Protein AF-0000000086199507 (afdb_homodimer)

pLDDT: mean 81.29, std 17.03, range [18.3, 98.0]

InterPro domains:
  IPR007632 Anoctamin [PTHR12308] (2-510)
  IPR049452 Anoctamin, transmembrane domain [PF04547] (2-482)

Foldseek 3Di:
DLLVVLLVQLAVLQVVCVVVVVPVVPPPDFAWDPLQVVVVVVVVVVVPVVDDCPPPDPPPDHDDPVNQVVLVVCLVVVLVVLLVVLVVVLVVLQVQLLVQLVVQCPDPDPVSNVCSNVVSLVVSLVVLLVVLVVSLVVQLVVLLVSLVSNRDTGPVVSLLSSLVSSLVSSVSSLCVNLVCLLPPAAPQQADFQDGDDDDPGGGGHHDDPVFSLQSSQVSLCCNLVVCLVCCLPCVLPNPLVVVVVVVVVVVPPPDCPDDPPPVPDDPDVVVVLVPAAEDPDCSVVLSNLLSLLLSCQQACVSHVCSVVVSVVSVVSVVVSVVCCCVPHYRPDDDDDDSDPPCSSVSSVVSNLNSQLNNLLSCLPRDCPLLQVCCQPPPDPVSDCPCSVVQQKAKDALVSHDPPPRDDDDVDPDDDGIDIDGHQAHHCPDPDGRHHDPSRVVSVVSSVVSSVVSSVVVVVVSVVVPVVRDSHDPVSVVVVVVVVVVVVVVVVVVVVVVVVVVVVVVVVVVVVVVVVVVVVVVVVVVPPPPDPDDPPDPPPDPPPPPPD/DLLVVLLVQLAVLQVVCVVVVCPVVPPPPFAWDPLQVVVVVVVVVVCVVVDDCPPPDPPPDDDDPVNQVVLVVCLVVVLVVLLVVLVVVLVVLQVQLLVQLVVQCPDPDPVSNVCSNVVSLVVSLVVLLVVLVVVLVVQLVVLLVSLVSNRDTGPVVSLLSSLVSSLVSSVSSLCVNLVCLLPPAAPQQADFQDGDDDDPGTGGHHDDPVFSLQSSQVSLCCNLVVCLVCCLPCVLPNPLVVVVVVVVVVVPPPDCPDDPPPVPDDPDVVVVLVPAAEDPDCSVVLSNLLSLLLSCQQACVSHVCSVVVSVVSVVSNVVSVVCCCVPHYRPDDDDDDSDPPCSSVSSVVSNLNSQLNNLLSCLPRDCPLLQVCCQPPPDPVSDCPCSVVQQKAKDALVSHDPPPRDDDDVPPDDDGIDIDGAQAHHCPDPDGRHHDPSRVVSVVSSVVSSVVSSVVVVVVSVVVPVVRDSHDPVSVVVVVVVVVVVVVVVVVVVVVVVVVVVVVVVVVVVVVVVVVVVVVVVVVVPPPPDPDDPDDPPPDPPDDDDD

Radius of gyration: 44.2 Å; Cα contacts (8 Å, |Δi|>4): 815; chains: 2; bounding box: 121×153×107 Å

Secondary structure (DSSP, 8-state):
-HHHHHHHHHHHHHHHHHHTT-TT-----PPPPHHHHHHHHHHHHHHHHHS----------PPPHHHHHHHHHHHHHHHHHHHHHHHHHHHHHHHHHHHHHHHHHT---HHHHHTHHHHHHHHHHHHHHHHHHHHHHHHHHHHHHHHHHH--SSHHHHHHHHHHHHHHHHHHHHHHHHHHHHHTTTTS-EETTEE-EETTTEEPP---TT-HHHHHHHHHHHHHHHHHHHIIIIIIIIHHHHHHHHHHHHHTS------SGGGGS---HHHHHHTSBP---SHHHHHHHHHHHHHHHHTTTT-TTHHHHHHHHHHHHHHHHHHIIIIIBPPPPP---SS-THHHHHHHHHHHHHHHHHHHIIIIISSHHHHHHIIIII-SSSS-TTHHHHTEEEEEGGGSPTT-S-S--SSSS---EEEEES-B--TTSSSTTSBPHHHHHHHHHHHHHHHHHHHHHHHHHHHHHHHS-SS-HHHHHHHHHHHHHHHHHHHHHHHHHHHHHHHHHHHHHHHHHHHHHHHHHHHHHHTTT------------------/-HHHHHHHHHHHHHHHHHHTT-TT-----PPBPHHHHHHHHHHHHHHHHHS----------PPPHHHHHHHHHHHHHHHHHHHHHHHHHHHHHHHHHHHHHHHHHT---HHHHHTHHHHHHHHHHHHHHHHHHHHHHHHHHHHHHHHHHH--SBHHHHHHHHHHHHHHHHHHHHHHHHHHHHHTTTTS-EETTEE-EETTTEEPP---TT-HHHHHHHHHHHHHHHHHHHIIIIIIIIHHHHHHHHHHHHHTS------SGGGGS---HHHHHHTSBPP--SHHHHHHHHHHHHHHHHTTTT-TTHHHHHHHHHHHHHHHHHHIIIIIBPPPPP---SS-THHHHHHHHHHHHHHHHHHHIIIIISSHHHHHHIIIII-SSSS-TTHHHHTEEEEEGGGSPTT-S-S--SSSS---EEEEES-B--TTSSSTTSBPHHHHHHHHHHHHHHHHHHHHHHHHHHHHHHHS-SS-HHHHHHHHHHHHHHHHHHHHHHHHHHHHHHHHHHHHHHHHHHHHHHHHHHHHHHTTS------------------

Nearest PDB structures (foldseek):
  6qpb-assembly1_B  TM=9.028E-01  e=5.403E-28  Mus musculus
  8b8g-assembly1_B  TM=8.913E-01  e=6.780E-28  Mus musculus
  8tag-assembly1_B  TM=8.885E-01  e=1.503E-25  Mus musculus
  8sur-assembly1_B  TM=8.819E-01  e=1.390E-24  Mus musculus
  8bc0-assembly1_B  TM=8.626E-01  e=1.729E-21  Mus musculus

Organism: Python bivittatus (NCBI:txid176946)

Solvent-accessible surface area (backbone atoms only — not comparable to full-atom values): 61195 Å² total; per-residue (Å²): 107,59,59,58,50,53,52,52,45,46,30,50,46,48,51,49,27,55,73,67,65,37,78,73,63,62,86,61,85,73,64,65,33,69,70,33,51,52,52,48,48,50,49,48,51,54,45,51,72,65,45,79,81,78,82,76,78,73,66,80,77,66,87,51,69,77,73,40,44,65,35,50,52,52,41,53,51,49,52,52,48,51,53,51,48,48,54,51,49,48,52,49,49,51,50,49,41,47,53,51,45,57,56,44,62,68,48,86,52,66,70,52,50,74,42,36,67,62,51,38,52,51,52,45,46,49,51,50,41,54,49,39,56,53,48,46,56,49,44,48,54,49,26,49,55,47,44,58,58,52,50,46,51,33,63,66,54,39,52,48,54,29,51,52,48,32,45,55,54,44,48,49,50,66,41,47,63,55,50,38,44,54,69,47,58,43,71,67,28,67,46,94,60,55,59,36,61,44,91,91,69,39,63,49,62,68,56,58,94,81,34,42,38,53,54,41,27,51,47,50,49,48,42,54,50,47,48,51,52,45,44,58,46,41,58,64,47,41,46,54,51,49,52,52,51,49,47,50,55,56,63,66,44,81,64,84,70,72,80,79,73,77,70,74,62,74,77,51,68,66,61,58,43,63,72,33,46,74,67,86,69,62,62,69,61,50,47,53,52,52,53,50,49,42,59,39,50,37,46,26,81,54,34,75,61,40,58,58,54,50,50,54,50,49,59,52,46,54,55,52,50,50,50,38,56,70,72,46,30,29,82,68,83,86,70,92,70,77,67,78,61,63,58,54,56,51,52,52,50,50,45,60,51,16,46,57,45,34,31,45,41,49,33,67,37,36,66,58,43,58,50,49,48,38,26,72,72,68,34,90,81,54,47,72,80,60,48,70,65,67,43,38,20,53,40,52,58,83,59,37,48,90,88,68,57,81,83,76,66,85,58,89,62,87,70,63,64,45,74,45,84,42,51,36,28,37,67,88,46,98,57,54,67,37,76,28,54,63,38,28,47,46,48,28,51,24,41,49,45,32,54,51,48,39,52,50,52,54,50,50,46,52,49,49,56,67,71,48,62,58,65,48,65,69,58,52,51,49,53,50,49,52,50,50,48,49,51,50,48,50,52,49,51,53,48,52,49,51,49,50,52,50,51,49,54,51,50,50,52,52,49,54,53,51,51,56,50,52,56,52,56,56,57,63,67,63,63,70,69,76,68,71,84,79,76,74,82,77,81,81,75,83,76,77,66,86,119,108,59,59,58,50,52,53,50,46,46,29,50,46,48,51,49,26,56,73,68,66,38,77,71,63,62,86,61,84,72,64,67,32,68,69,34,51,52,52,48,48,51,49,49,52,53,44,50,72,65,44,78,78,82,81,76,80,74,65,81,78,65,88,51,69,78,74,40,45,64,34,51,52,52,40,52,53,51,52,52,48,52,52,50,49,48,54,50,47,48,51,49,48,51,50,49,40,47,53,50,45,57,56,45,62,68,46,85,52,66,71,52,51,74,42,35,67,59,51,38,51,52,53,46,47,48,49,50,41,55,49,39,57,54,48,46,56,48,43,48,53,48,28,49,54,47,44,58,58,53,50,45,51,32,63,67,55,39,51,49,52,27,50,52,48,30,44,55,53,44,49,50,50,66,42,48,63,55,50,39,45,56,69,48,59,44,71,66,29,66,47,94,60,56,61,35,62,44,91,91,70,38,62,49,61,66,53,57,95,82,34,42,39,53,54,42,27,50,47,49,51,48,42,54,51,49,48,52,53,46,45,58,46,41,59,64,47,41,44,55,51,49,50,50,51,48,47,51,53,55,63,65,44,80,64,84,69,71,81,80,71,77,70,76,63,74,77,51,68,66,62,58,43,61,71,34,46,75,67,86,69,62,62,69,61,51,47,52,52,52,54,50,51,42,58,40,48,37,46,27,82,54,35,73,60,39,56,59,55,50,50,56,49,49,57,51,45,55,54,50,49,52,48,39,56,70,72,46,31,29,82,70,83,88,71,92,69,77,67,76,61,63,58,55,56,51,53,52,49,50,45,60,51,15,46,57,45,33,31,46,41,49,33,68,37,37,66,58,42,57,52,49,48,38,28,72,71,66,32,91,82,54,48,72,82,59,47,71,65,67,42,38,20,53,39,53,58,83,60,38,48,89,89,68,58,81,84,78,66,84,57,88,60,87,71,61,64,46,76,45,83,43,50,34,27,36,68,88,46,97,56,53,68,37,75,28,53,62,39,29,46,46,50,29,53,25,40,47,46,32,52,53,49,40,52,49,51,51,51,50,46,52,49,50,56,66,72,48,64,57,65,49,67,69,58,54,50,48,52,52,49,51,50,50,50,50,52,49,48,50,53,49,52,53,48,51,50,52,48,51,52,50,52,50,53,51,51,49,52,50,51,53,51,52,51,55,51,52,57,53,57,60,57,65,71,63,66,73,71,79,70,72,86,76,74,74,83,79,78,80,76,77,74,81,82,72,132

Structure (mmCIF, N/CA/C/O backbone):
data_AF-0000000086199507-model_v1
#
loop_
_entity.id
_entity.type
_entity.pdbx_description
1 polymer Anoctamin
#
loop_
_atom_site.group_PDB
_atom_site.id
_atom_site.type_symbol
_atom_site.label_atom_id
_atom_site.label_alt_id
_atom_site.label_comp_id
_atom_site.label_asym_id
_atom_site.label_entity_id
_atom_site.label_seq_id
_atom_site.pdbx_PDB_ins_code
_atom_site.Cartn_x
_atom_site.Cartn_y
_atom_site.Cartn_z
_atom_site.occupancy
_atom_site.B_iso_or_equiv
_atom_site.auth_seq_id
_atom_site.auth_comp_id
_atom_site.auth_asym_id
_atom_site.auth_atom_id
_atom_site.pdbx_PDB_model_num
ATOM 1 N N . MET A 1 1 ? 6.254 -3.246 12.641 1 85.94 1 MET A N 1
ATOM 2 C CA . MET A 1 1 ? 7.246 -2.643 13.531 1 85.94 1 MET A CA 1
ATOM 3 C C . MET A 1 1 ? 7.648 -1.259 13.031 1 85.94 1 MET A C 1
ATOM 5 O O . MET A 1 1 ? 7.652 -0.295 13.797 1 85.94 1 MET A O 1
ATOM 9 N N . ALA A 1 2 ? 7.98 -1.134 11.711 1 88.25 2 ALA A N 1
ATOM 10 C CA . ALA A 1 2 ? 8.352 0.156 11.133 1 88.25 2 ALA A CA 1
ATOM 11 C C . ALA A 1 2 ? 7.219 1.166 11.258 1 88.25 2 ALA A C 1
ATOM 13 O O . ALA A 1 2 ? 7.445 2.324 11.617 1 88.25 2 ALA A O 1
ATOM 14 N N . THR A 1 3 ? 6.02 0.718 11.047 1 88.75 3 THR A N 1
ATOM 15 C CA . THR A 1 3 ? 4.867 1.605 11.141 1 88.75 3 THR A CA 1
ATOM 16 C C . THR A 1 3 ? 4.656 2.07 12.578 1 88.75 3 THR A C 1
ATOM 18 O O . THR A 1 3 ? 4.336 3.236 12.82 1 88.75 3 THR A O 1
ATOM 21 N N . MET A 1 4 ? 4.859 1.171 13.531 1 88.94 4 MET A N 1
ATOM 22 C CA . MET A 1 4 ? 4.719 1.537 14.938 1 88.94 4 MET A CA 1
ATOM 23 C C . MET A 1 4 ? 5.758 2.582 15.336 1 88.94 4 MET A C 1
ATOM 25 O O . MET A 1 4 ? 5.449 3.523 16.062 1 88.94 4 MET A O 1
ATOM 29 N N . PHE A 1 5 ? 6.867 2.447 14.852 1 91 5 PHE A N 1
ATOM 30 C CA . PHE A 1 5 ? 7.926 3.412 15.117 1 91 5 PHE A CA 1
ATOM 31 C C . PHE A 1 5 ? 7.578 4.777 14.539 1 91 5 PHE A C 1
ATOM 33 O O . PHE A 1 5 ? 7.711 5.801 15.211 1 91 5 PHE A O 1
ATOM 40 N N . LEU A 1 6 ? 7.152 4.781 13.281 1 91.69 6 LEU A N 1
ATOM 41 C CA . LEU A 1 6 ? 6.844 6.039 12.609 1 91.69 6 LEU A CA 1
ATOM 42 C C . LEU A 1 6 ? 5.684 6.754 13.297 1 91.69 6 LEU A C 1
ATOM 44 O O . LEU A 1 6 ? 5.719 7.973 13.477 1 91.69 6 LEU A O 1
ATOM 48 N N . GLU A 1 7 ? 4.699 6.016 13.719 1 91 7 GLU A N 1
ATOM 49 C CA . GLU A 1 7 ? 3.555 6.625 14.391 1 91 7 GLU A CA 1
ATOM 50 C C . GLU A 1 7 ? 3.941 7.164 15.766 1 91 7 GLU A C 1
ATOM 52 O O . GLU A 1 7 ? 3.48 8.234 16.172 1 91 7 GLU A O 1
ATOM 57 N N . ASN A 1 8 ? 4.816 6.477 16.453 1 90.56 8 ASN A N 1
ATOM 58 C CA . ASN A 1 8 ? 5.277 6.957 17.75 1 90.56 8 ASN A CA 1
ATOM 59 C C . ASN A 1 8 ? 6.176 8.18 17.594 1 90.56 8 ASN A C 1
ATOM 61 O O . ASN A 1 8 ? 6.176 9.062 18.469 1 90.56 8 ASN A O 1
ATOM 65 N N . TRP A 1 9 ? 6.871 8.188 16.531 1 90.94 9 TRP A N 1
ATOM 66 C CA . TRP A 1 9 ? 7.715 9.352 16.266 1 90.94 9 TRP A CA 1
ATOM 67 C C . TRP A 1 9 ? 6.867 10.586 15.992 1 90.94 9 TRP A C 1
ATOM 69 O O . TRP A 1 9 ? 7.176 11.68 16.469 1 90.94 9 TRP A O 1
ATOM 79 N N . LYS A 1 10 ? 5.859 10.445 15.242 1 90 10 LYS A N 1
ATOM 80 C CA . LYS A 1 10 ? 4.961 11.562 14.977 1 90 10 LYS A CA 1
ATOM 81 C C . LYS A 1 10 ? 4.379 12.117 16.281 1 90 10 LYS A C 1
ATOM 83 O O . LYS A 1 10 ? 4.305 13.336 16.469 1 90 10 LYS A O 1
ATOM 88 N N . ARG A 1 11 ? 4.023 11.258 17.172 1 89.81 11 ARG A N 1
ATOM 89 C CA . ARG A 1 11 ? 3.461 11.656 18.469 1 89.81 11 ARG A CA 1
ATOM 90 C C . ARG A 1 11 ? 4.496 12.391 19.312 1 89.81 11 ARG A C 1
ATOM 92 O O . ARG A 1 11 ? 4.191 13.414 19.922 1 89.81 11 ARG A O 1
ATOM 99 N N . LEU A 1 12 ? 5.652 11.82 19.281 1 91.06 12 LEU A N 1
ATOM 100 C CA . LEU A 1 12 ? 6.723 12.453 20.047 1 91.06 12 LEU A CA 1
ATOM 101 C C . LEU A 1 12 ? 7.078 13.812 19.453 1 91.06 12 LEU A C 1
ATOM 103 O O . LEU A 1 12 ? 7.332 14.766 20.203 1 91.06 12 LEU A O 1
ATOM 107 N N . GLN A 1 13 ? 7.102 13.844 18.156 1 90.19 13 GLN A N 1
ATOM 108 C CA . GLN A 1 13 ? 7.395 15.109 17.484 1 90.19 13 GLN A CA 1
ATOM 109 C C . GLN A 1 13 ? 6.363 16.172 17.844 1 90.19 13 GLN A C 1
ATOM 111 O O . GLN A 1 13 ? 6.719 17.328 18.078 1 90.19 13 GLN A O 1
ATOM 116 N N . MET A 1 14 ? 5.113 15.789 17.938 1 87.69 14 MET A N 1
ATOM 117 C CA . MET A 1 14 ? 4.059 16.734 18.297 1 87.69 14 MET A CA 1
ATOM 118 C C . MET A 1 14 ? 4.188 17.188 19.75 1 87.69 14 MET A C 1
ATOM 120 O O . MET A 1 14 ? 3.953 18.359 20.062 1 87.69 14 MET A O 1
ATOM 124 N N . ARG A 1 15 ? 4.566 16.344 20.594 1 88.94 15 ARG A N 1
ATOM 125 C CA . ARG A 1 15 ? 4.777 16.688 21.984 1 88.94 15 ARG A CA 1
ATOM 126 C C . ARG A 1 15 ? 5.938 17.656 22.156 1 88.94 15 ARG A C 1
ATOM 128 O O . ARG A 1 15 ? 5.832 18.641 22.891 1 88.94 15 ARG A O 1
ATOM 135 N N . LEU A 1 16 ? 6.945 17.375 21.375 1 88.44 16 LEU A N 1
ATOM 136 C CA . LEU A 1 16 ? 8.109 18.25 21.453 1 88.44 16 LEU A CA 1
ATOM 137 C C . LEU A 1 16 ? 7.812 19.609 20.828 1 88.44 16 LEU A C 1
ATOM 139 O O . LEU A 1 16 ? 8.281 20.641 21.328 1 88.44 16 LEU A O 1
ATOM 143 N N . CYS A 1 17 ? 7.074 19.562 19.781 1 85.94 17 CYS A N 1
ATOM 144 C CA . CYS A 1 17 ? 6.68 20.797 19.141 1 85.94 17 CYS A CA 1
ATOM 145 C C . CYS A 1 17 ? 5.844 21.656 20.078 1 85.94 17 CYS A C 1
ATOM 147 O O . CYS A 1 17 ? 6.02 22.875 20.141 1 85.94 17 CYS A O 1
ATOM 149 N N . TYR A 1 18 ? 5 21.047 20.812 1 85.25 18 TYR A N 1
ATOM 150 C CA . TYR A 1 18 ? 4.172 21.75 21.781 1 85.25 18 TYR A CA 1
ATOM 151 C C . TYR A 1 18 ? 5.004 22.25 22.953 1 85.25 18 TYR A C 1
ATOM 153 O O . TYR A 1 18 ? 4.824 23.375 23.422 1 85.25 18 TYR A O 1
ATOM 161 N N . PHE A 1 19 ? 5.938 21.453 23.406 1 85.75 19 PHE A N 1
ATOM 162 C CA . PHE A 1 19 ? 6.762 21.781 24.562 1 85.75 19 PHE A CA 1
ATOM 163 C C . PHE A 1 19 ? 7.668 22.969 24.266 1 85.75 19 PHE A C 1
ATOM 165 O O . PHE A 1 19 ? 7.887 23.828 25.125 1 85.75 19 PHE A O 1
ATOM 172 N N . TRP A 1 20 ? 8.133 23.031 23.031 1 84.5 20 TRP A N 1
ATOM 173 C CA . TRP A 1 20 ? 9.055 24.094 22.656 1 84.5 20 TRP A CA 1
ATOM 174 C C . TRP A 1 20 ? 8.312 25.266 22.016 1 84.5 20 TRP A C 1
ATOM 176 O O . TRP A 1 20 ? 8.938 26.172 21.469 1 84.5 20 TRP A O 1
ATOM 186 N N . ASP A 1 21 ? 6.98 25.203 21.984 1 79.94 21 ASP A N 1
ATOM 187 C CA . ASP A 1 21 ? 6.113 26.266 21.5 1 79.94 21 ASP A CA 1
ATOM 188 C C . ASP A 1 21 ? 6.41 26.578 20.031 1 79.94 21 ASP A C 1
ATOM 190 O O . ASP A 1 21 ? 6.598 27.75 19.656 1 79.94 21 ASP A O 1
ATOM 194 N N . LEU A 1 22 ? 6.57 25.5 19.297 1 76.94 22 LEU A N 1
ATOM 195 C CA . LEU A 1 22 ? 6.875 25.656 17.875 1 76.94 22 LEU A CA 1
ATOM 196 C C . LEU A 1 22 ? 5.633 25.406 17.016 1 76.94 22 LEU A C 1
ATOM 198 O O . LEU A 1 22 ? 5.73 25.297 15.797 1 76.94 22 LEU A O 1
ATOM 202 N N . THR A 1 23 ? 4.492 25.266 17.625 1 68.94 23 THR A N 1
ATOM 203 C CA . THR A 1 23 ? 3.262 24.969 16.906 1 68.94 23 THR A CA 1
ATOM 204 C C . THR A 1 23 ? 2.928 26.094 15.922 1 68.94 23 THR A C 1
ATOM 206 O O . THR A 1 23 ? 2.361 25.844 14.852 1 68.94 23 THR A O 1
ATOM 209 N N . GLY A 1 24 ? 3.34 27.234 16.281 1 62.78 24 GLY A N 1
ATOM 210 C CA . GLY A 1 24 ? 3.031 28.359 15.422 1 62.78 24 GLY A CA 1
ATOM 211 C C . GLY A 1 24 ? 4.223 28.844 14.609 1 62.78 24 GLY A C 1
ATOM 212 O O . GLY A 1 24 ? 4.219 29.953 14.078 1 62.78 24 GLY A O 1
ATOM 213 N N . LEU A 1 25 ? 5.285 28.047 14.758 1 60 25 LEU A N 1
ATOM 214 C CA . LEU A 1 25 ? 6.496 28.484 14.07 1 60 25 LEU A CA 1
ATOM 215 C C . LEU A 1 25 ? 6.254 28.578 12.562 1 60 25 LEU A C 1
ATOM 217 O O . LEU A 1 25 ? 5.867 27.594 11.93 1 60 25 LEU A O 1
ATOM 221 N N . GLU A 1 26 ? 5.848 29.797 12.086 1 57.06 26 GLU A N 1
ATOM 222 C CA . GLU A 1 26 ? 5.574 30.156 10.703 1 57.06 26 GLU A CA 1
ATOM 223 C C . GLU A 1 26 ? 6.809 29.969 9.828 1 57.06 26 GLU A C 1
ATOM 225 O O . GLU A 1 26 ? 7.938 30.109 10.297 1 57.06 26 GLU A O 1
ATOM 230 N N . GLU A 1 27 ? 6.707 29.141 8.828 1 57.62 27 GLU A N 1
ATOM 231 C CA . GLU A 1 27 ? 7.793 29.078 7.852 1 57.62 27 GLU A CA 1
ATOM 232 C C . GLU A 1 27 ? 8.289 30.469 7.477 1 57.62 27 GLU A C 1
ATOM 234 O O . GLU A 1 27 ? 7.602 31.203 6.762 1 57.62 27 GLU A O 1
ATOM 239 N N . GLU A 1 28 ? 8.859 31.203 8.516 1 57.94 28 GLU A N 1
ATOM 240 C CA . GLU A 1 28 ? 9.461 32.469 8.164 1 57.94 28 GLU A CA 1
ATOM 241 C C . GLU A 1 28 ? 10.242 32.375 6.855 1 57.94 28 GLU A C 1
ATOM 243 O O . GLU A 1 28 ? 10.734 31.312 6.496 1 57.94 28 GLU A O 1
ATOM 248 N N . GLU A 1 29 ? 9.984 33.406 6.02 1 61.44 29 GLU A N 1
ATOM 249 C CA . GLU A 1 29 ? 10.68 33.469 4.738 1 61.44 29 GLU A CA 1
ATOM 250 C C . GLU A 1 29 ? 12.172 33.188 4.91 1 61.44 29 GLU A C 1
ATOM 252 O O . GLU A 1 29 ? 12.859 33.906 5.648 1 61.44 29 GLU A O 1
ATOM 257 N N . GLU A 1 30 ? 12.672 32 4.672 1 72.81 30 GLU A N 1
ATOM 258 C CA . GLU A 1 30 ? 14.086 31.641 4.68 1 72.81 30 GLU A CA 1
ATOM 259 C C . GLU A 1 30 ? 14.898 32.594 3.791 1 72.81 30 GLU A C 1
ATOM 261 O O . GLU A 1 30 ? 14.445 32.969 2.713 1 72.81 30 GLU A O 1
ATOM 266 N N . HIS A 1 31 ? 15.922 33.094 4.363 1 78 31 HIS A N 1
ATOM 267 C CA . HIS A 1 31 ? 16.828 33.906 3.578 1 78 31 HIS A CA 1
ATOM 268 C C . HIS A 1 31 ? 17.578 33.094 2.547 1 78 31 HIS A C 1
ATOM 270 O O . HIS A 1 31 ? 17.953 31.938 2.812 1 78 31 HIS A O 1
ATOM 276 N N . PRO A 1 32 ? 17.656 33.688 1.342 1 85.5 32 PRO A N 1
ATOM 277 C CA . PRO A 1 32 ? 18.406 32.969 0.314 1 85.5 32 PRO A CA 1
ATOM 278 C C . PRO A 1 32 ? 19.875 32.75 0.7 1 85.5 32 PRO A C 1
ATOM 280 O O . PRO A 1 32 ? 20.453 33.594 1.408 1 85.5 32 PRO A O 1
ATOM 283 N N . ARG A 1 33 ? 20.469 31.797 0.304 1 88.69 33 ARG A N 1
ATOM 284 C CA . ARG A 1 33 ? 21.859 31.453 0.57 1 88.69 33 ARG A CA 1
ATOM 285 C C . ARG A 1 33 ? 22.797 32.438 -0.122 1 88.69 33 ARG A C 1
ATOM 287 O O . ARG A 1 33 ? 22.484 32.938 -1.194 1 88.69 33 ARG A O 1
ATOM 294 N N . PRO A 1 34 ? 23.906 32.656 0.503 1 87.88 34 PRO A N 1
ATOM 295 C CA . PRO A 1 34 ? 24.875 33.594 -0.101 1 87.88 34 PRO A CA 1
ATOM 296 C C . PRO A 1 34 ? 25.375 33.094 -1.462 1 87.88 34 PRO A C 1
ATOM 298 O O . PRO A 1 34 ? 25.594 33.906 -2.363 1 87.88 34 PRO A O 1
ATOM 301 N N . GLU A 1 35 ? 25.484 31.891 -1.626 1 86.69 35 GLU A N 1
ATOM 302 C CA . GLU A 1 35 ? 25.953 31.344 -2.896 1 86.69 35 GLU A CA 1
ATOM 303 C C . GLU A 1 35 ? 24.953 31.625 -4.016 1 86.69 35 GLU A C 1
ATOM 305 O O . GLU A 1 35 ? 25.344 31.875 -5.156 1 86.69 35 GLU A O 1
ATOM 310 N N . TYR A 1 36 ? 23.734 31.531 -3.66 1 87.06 36 TYR A N 1
ATOM 311 C CA . TYR A 1 36 ? 22.688 31.812 -4.625 1 87.06 36 TYR A CA 1
ATOM 312 C C . TYR A 1 36 ? 22.703 33.281 -5.043 1 87.06 36 TYR A C 1
ATOM 314 O O . TYR A 1 36 ? 22.547 33.594 -6.227 1 87.06 36 TYR A O 1
ATOM 322 N N . GLU A 1 37 ? 22.953 34.125 -4.109 1 86.12 37 GLU A N 1
ATOM 323 C CA . GLU A 1 37 ? 22.984 35.562 -4.375 1 86.12 37 GLU A CA 1
ATOM 324 C C . GLU A 1 37 ? 24.188 35.938 -5.246 1 86.12 37 GLU A C 1
ATOM 326 O O . GLU A 1 37 ? 24.078 36.812 -6.113 1 86.12 37 GLU A O 1
ATOM 331 N N . THR A 1 38 ? 25.234 35.344 -4.969 1 86.62 38 THR A N 1
ATOM 332 C CA . THR A 1 38 ? 26.438 35.594 -5.754 1 86.62 38 THR A CA 1
ATOM 333 C C . THR A 1 38 ? 26.234 35.188 -7.207 1 86.62 38 THR A C 1
ATOM 335 O O . THR A 1 38 ? 26.656 35.906 -8.125 1 86.62 38 THR A O 1
ATOM 338 N N . LYS A 1 39 ? 25.625 34.062 -7.398 1 85.75 39 LYS A N 1
ATOM 339 C CA . LYS A 1 39 ? 25.375 33.594 -8.766 1 85.75 39 LYS A CA 1
ATOM 340 C C . LYS A 1 39 ? 24.391 34.531 -9.477 1 85.75 39 LYS A C 1
ATOM 342 O O . LYS A 1 39 ? 24.5 34.719 -10.688 1 85.75 39 LYS A O 1
ATOM 347 N N . LEU A 1 40 ? 23.5 34.938 -8.703 1 84.44 40 LEU A N 1
ATOM 348 C CA . LEU A 1 40 ? 22.531 35.875 -9.258 1 84.44 40 LEU A CA 1
ATOM 349 C C . LEU A 1 40 ? 23.219 37.188 -9.68 1 84.44 40 LEU A C 1
ATOM 351 O O . LEU A 1 40 ? 22.875 37.75 -10.727 1 84.44 40 LEU A O 1
ATOM 355 N N . LEU A 1 41 ? 24.109 37.625 -8.898 1 83.44 41 LEU A N 1
ATOM 356 C CA . LEU A 1 41 ? 24.859 38.844 -9.203 1 83.44 41 LEU A CA 1
ATOM 357 C C . LEU A 1 41 ? 25.734 38.656 -10.438 1 83.44 41 LEU A C 1
ATOM 359 O O . LEU A 1 41 ? 25.859 39.562 -11.266 1 83.44 41 LEU A O 1
ATOM 363 N N . GLN A 1 42 ? 26.312 37.594 -10.508 1 83.44 42 GLN A N 1
ATOM 364 C CA . GLN A 1 42 ? 27.141 37.281 -11.664 1 83.44 42 GLN A CA 1
ATOM 365 C C . GLN A 1 42 ? 26.297 37.25 -12.945 1 83.44 42 GLN A C 1
ATOM 367 O O . GLN A 1 42 ? 26.75 37.688 -14 1 83.44 42 GLN A O 1
ATOM 372 N N . LYS A 1 43 ? 25.188 36.625 -12.859 1 81.19 43 LYS A N 1
ATOM 373 C CA . LYS A 1 43 ? 24.281 36.594 -14.016 1 81.19 43 LYS A CA 1
ATOM 374 C C . LYS A 1 43 ? 23.859 38 -14.438 1 81.19 43 LYS A C 1
ATOM 376 O O . LYS A 1 43 ? 23.812 38.312 -15.625 1 81.19 43 LYS A O 1
ATOM 381 N N . LYS A 1 44 ? 23.578 38.719 -13.445 1 77.5 44 LYS A N 1
ATOM 382 C CA . LYS A 1 44 ? 23.188 40.094 -13.711 1 77.5 44 LYS A CA 1
ATOM 383 C C . LYS A 1 44 ? 24.312 40.875 -14.383 1 77.5 44 LYS A C 1
ATOM 385 O O . LYS A 1 44 ? 24.078 41.656 -15.305 1 77.5 44 LYS A O 1
ATOM 390 N N . SER A 1 45 ? 25.422 40.656 -13.898 1 79.19 45 SER A N 1
ATOM 391 C CA . SER A 1 45 ? 26.578 41.375 -14.453 1 79.19 45 SER A CA 1
ATOM 392 C C . SER A 1 45 ? 26.859 40.938 -15.891 1 79.19 45 SER A C 1
ATOM 394 O O . SER A 1 45 ? 27.234 41.75 -16.719 1 79.19 45 SER A O 1
ATOM 396 N N . ARG A 1 46 ? 26.672 39.75 -16.234 1 75.88 46 ARG A N 1
ATOM 397 C CA . ARG A 1 46 ? 26.891 39.219 -17.594 1 75.88 46 ARG A CA 1
ATOM 398 C C . ARG A 1 46 ? 25.844 39.781 -18.562 1 75.88 46 ARG A C 1
ATOM 400 O O . ARG A 1 46 ? 26.156 40.094 -19.703 1 75.88 46 ARG A O 1
ATOM 407 N N . THR A 1 47 ? 24.594 39.688 -17.922 1 67.75 47 THR A N 1
ATOM 408 C CA . THR A 1 47 ? 23.516 40.188 -18.766 1 67.75 47 THR A CA 1
ATOM 409 C C . THR A 1 47 ? 23.656 41.688 -18.984 1 67.75 47 THR A C 1
ATOM 411 O O . THR A 1 47 ? 23.312 42.188 -20.062 1 67.75 47 THR A O 1
ATOM 414 N N . GLU A 1 48 ? 24.031 42.344 -17.875 1 63.84 48 GLU A N 1
ATOM 415 C CA . GLU A 1 48 ? 24.266 43.781 -18.016 1 63.84 48 GLU A CA 1
ATOM 416 C C . GLU A 1 48 ? 25.328 44.062 -19.062 1 63.84 48 GLU A C 1
ATOM 418 O O . GLU A 1 48 ? 25.234 45.031 -19.812 1 63.84 48 GLU A O 1
ATOM 423 N N . ASN A 1 49 ? 26.422 43.312 -18.953 1 59.66 49 ASN A N 1
ATOM 424 C CA . ASN A 1 49 ? 27.453 43.562 -19.953 1 59.66 49 ASN A CA 1
ATOM 425 C C . ASN A 1 49 ? 26.938 43.312 -21.359 1 59.66 49 ASN A C 1
ATOM 427 O O . ASN A 1 49 ? 27.453 43.875 -22.328 1 59.66 49 ASN A O 1
ATOM 431 N N . THR A 1 50 ? 26.094 42.375 -21.453 1 51.47 50 THR A N 1
ATOM 432 C CA . THR A 1 50 ? 25.562 42.188 -22.797 1 51.47 50 THR A CA 1
ATOM 433 C C . THR A 1 50 ? 24.359 43.094 -23.031 1 51.47 50 THR A C 1
ATOM 435 O O . THR A 1 50 ? 24.031 43.406 -24.172 1 51.47 50 THR A O 1
ATOM 438 N N . LYS A 1 51 ? 23.359 43.062 -22.281 1 48.12 51 LYS A N 1
ATOM 439 C CA . LYS A 1 51 ? 22.156 43.875 -22.516 1 48.12 51 LYS A CA 1
ATOM 440 C C . LYS A 1 51 ? 22.422 45.344 -22.156 1 48.12 51 LYS A C 1
ATOM 442 O O . LYS A 1 51 ? 23.188 45.625 -21.234 1 48.12 51 LYS A O 1
ATOM 447 N N . ILE A 1 52 ? 22.25 46.312 -23.156 1 40.41 52 ILE A N 1
ATOM 448 C CA . ILE A 1 52 ? 21.766 47.688 -23.031 1 40.41 52 ILE A CA 1
ATOM 449 C C . ILE A 1 52 ? 20.781 47.781 -21.859 1 40.41 52 ILE A C 1
ATOM 451 O O . ILE A 1 52 ? 20.016 46.844 -21.594 1 40.41 52 ILE A O 1
ATOM 455 N N . VAL A 1 53 ? 20.672 49.062 -21.062 1 39 53 VAL A N 1
ATOM 456 C CA . VAL A 1 53 ? 20.094 49.656 -19.859 1 39 53 VAL A CA 1
ATOM 457 C C . VAL A 1 53 ? 18.594 49.375 -19.812 1 39 53 VAL A C 1
ATOM 459 O O . VAL A 1 53 ? 17.781 50.281 -20.078 1 39 53 VAL A O 1
ATOM 462 N N . SER A 1 54 ? 17.906 48.594 -20.625 1 37.38 54 SER A N 1
ATOM 463 C CA . SER A 1 54 ? 16.5 48.969 -20.469 1 37.38 54 SER A CA 1
ATOM 464 C C . SER A 1 54 ? 16.062 48.875 -19.016 1 37.38 54 SER A C 1
ATOM 466 O O . SER A 1 54 ? 16.406 47.906 -18.328 1 37.38 54 SER A O 1
ATOM 468 N N . GLN A 1 55 ? 15.766 49.938 -18.234 1 38.84 55 GLN A N 1
ATOM 469 C CA . GLN A 1 55 ? 15.305 50.406 -16.922 1 38.84 55 GLN A CA 1
ATOM 470 C C . GLN A 1 55 ? 14.375 49.375 -16.281 1 38.84 55 GLN A C 1
ATOM 472 O O . GLN A 1 55 ? 14.305 49.25 -15.062 1 38.84 55 GLN A O 1
ATOM 477 N N . ASP A 1 56 ? 13.172 49 -16.922 1 39.59 56 ASP A N 1
ATOM 478 C CA . ASP A 1 56 ? 11.891 48.781 -16.25 1 39.59 56 ASP A CA 1
ATOM 479 C C . ASP A 1 56 ? 11.938 47.5 -15.398 1 39.59 56 ASP A C 1
ATOM 481 O O . ASP A 1 56 ? 11.094 47.312 -14.523 1 39.59 56 ASP A O 1
ATOM 485 N N . GLU A 1 57 ? 12.281 46.312 -15.93 1 41.03 57 GLU A N 1
ATOM 486 C CA . GLU A 1 57 ? 11.68 45.125 -15.289 1 41.03 57 GLU A CA 1
ATOM 487 C C . GLU A 1 57 ? 12.422 44.75 -14.008 1 41.03 57 GLU A C 1
ATOM 489 O O . GLU A 1 57 ? 13.523 44.219 -14.062 1 41.03 57 GLU A O 1
ATOM 494 N N . GLU A 1 58 ? 12.484 45.531 -12.938 1 41.94 58 GLU A N 1
ATOM 495 C CA . GLU A 1 58 ? 12.773 45.125 -11.562 1 41.94 58 GLU A CA 1
ATOM 496 C C . GLU A 1 58 ? 12.352 43.688 -11.289 1 41.94 58 GLU A C 1
ATOM 498 O O . GLU A 1 58 ? 12.07 43.344 -10.148 1 41.94 58 GLU A O 1
ATOM 503 N N . GLU A 1 59 ? 11.805 42.906 -12.117 1 47.22 59 GLU A N 1
ATOM 504 C CA . GLU A 1 59 ? 11.43 41.531 -11.734 1 47.22 59 GLU A CA 1
ATOM 505 C C . GLU A 1 59 ? 12.586 40.812 -11.055 1 47.22 59 GLU A C 1
ATOM 507 O O . GLU A 1 59 ? 13.727 40.875 -11.523 1 47.22 59 GLU A O 1
ATOM 512 N N . GLU A 1 60 ? 12.625 40.688 -9.664 1 54.22 60 GLU A N 1
ATOM 513 C CA . GLU A 1 60 ? 13.5 39.812 -8.883 1 54.22 60 GLU A CA 1
ATOM 514 C C . GLU A 1 60 ? 14.047 38.688 -9.742 1 54.22 60 GLU A C 1
ATOM 516 O O . GLU A 1 60 ? 13.289 37.844 -10.219 1 54.22 60 GLU A O 1
ATOM 521 N N . GLU A 1 61 ? 15.062 38.844 -10.383 1 63.94 61 GLU A N 1
ATOM 522 C CA . GLU A 1 61 ? 15.672 37.906 -11.297 1 63.94 61 GLU A CA 1
ATOM 523 C C . GLU A 1 61 ? 15.977 36.562 -10.594 1 63.94 61 GLU A C 1
ATOM 525 O O . GLU A 1 61 ? 16.672 36.562 -9.578 1 63.94 61 GLU A O 1
ATOM 530 N N . LYS A 1 62 ? 15.055 35.656 -10.555 1 76.31 62 LYS A N 1
ATOM 531 C CA . LYS A 1 62 ? 15.266 34.281 -10.148 1 76.31 62 LYS A CA 1
ATOM 532 C C . LYS A 1 62 ? 16.047 33.5 -11.211 1 76.31 62 LYS A C 1
ATOM 534 O O . LYS A 1 62 ? 16.094 33.906 -12.375 1 76.31 62 LYS A O 1
ATOM 539 N N . LEU A 1 63 ? 16.953 32.75 -10.719 1 79.44 63 LEU A N 1
ATOM 540 C CA . LEU A 1 63 ? 17.641 31.844 -11.633 1 79.44 63 LEU A CA 1
ATOM 541 C C . LEU A 1 63 ? 16.656 31.031 -12.461 1 79.44 63 LEU A C 1
ATOM 543 O O . LEU A 1 63 ? 15.672 30.516 -11.93 1 79.44 63 LEU A O 1
ATOM 547 N N . THR A 1 64 ? 16.797 31.078 -13.734 1 79.19 64 THR A N 1
ATOM 548 C CA . THR A 1 64 ? 15.898 30.406 -14.648 1 79.19 64 THR A CA 1
ATOM 549 C C . THR A 1 64 ? 16.281 28.938 -14.797 1 79.19 64 THR A C 1
ATOM 551 O O . THR A 1 64 ? 17.312 28.5 -14.297 1 79.19 64 THR A O 1
ATOM 554 N N . TRP A 1 65 ? 15.414 28.172 -15.445 1 80.06 65 TRP A N 1
ATOM 555 C CA . TRP A 1 65 ? 15.633 26.75 -15.695 1 80.06 65 TRP A CA 1
ATOM 556 C C . TRP A 1 65 ? 16.844 26.531 -16.594 1 80.06 65 TRP A C 1
ATOM 558 O O . TRP A 1 65 ? 17.562 25.531 -16.453 1 80.06 65 TRP A O 1
ATOM 568 N N . ARG A 1 66 ? 17.172 27.422 -17.5 1 81.56 66 ARG A N 1
ATOM 569 C CA . ARG A 1 66 ? 18.297 27.281 -18.422 1 81.56 66 ARG A CA 1
ATOM 570 C C . ARG A 1 66 ? 19.625 27.359 -17.688 1 81.56 66 ARG A C 1
ATOM 572 O O . ARG A 1 66 ? 20.594 26.688 -18.062 1 81.56 66 ARG A O 1
ATOM 579 N N . ASP A 1 67 ? 19.547 28.188 -16.641 1 82.94 67 ASP A N 1
ATOM 580 C CA . ASP A 1 67 ? 20.766 28.328 -15.844 1 82.94 67 ASP A CA 1
ATOM 581 C C . ASP A 1 67 ? 21.031 27.094 -15 1 82.94 67 ASP A C 1
ATOM 583 O O . ASP A 1 67 ? 22.172 26.766 -14.703 1 82.94 67 ASP A O 1
ATOM 587 N N . ARG A 1 68 ? 20 26.344 -14.734 1 87.06 68 ARG A N 1
ATOM 588 C CA . ARG A 1 68 ? 20.141 25.234 -13.797 1 87.06 68 ARG A CA 1
ATOM 589 C C . ARG A 1 68 ? 20.25 23.906 -14.531 1 87.06 68 ARG A C 1
ATOM 591 O O . ARG A 1 68 ? 20.672 22.906 -13.953 1 87.06 68 ARG A O 1
ATOM 598 N N . THR A 1 69 ? 20 23.859 -15.797 1 89.44 69 THR A N 1
ATOM 599 C CA . THR A 1 69 ? 19.906 22.625 -16.562 1 89.44 69 THR A CA 1
ATOM 600 C C . THR A 1 69 ? 21.25 21.922 -16.641 1 89.44 69 THR A C 1
ATOM 602 O O . THR A 1 69 ? 21.344 20.703 -16.453 1 89.44 69 THR A O 1
ATOM 605 N N . PRO A 1 70 ? 22.344 22.672 -16.922 1 89.06 70 PRO A N 1
ATOM 606 C CA . PRO A 1 70 ? 23.609 21.953 -16.922 1 89.06 70 PRO A CA 1
ATOM 607 C C . PRO A 1 70 ? 23.953 21.328 -15.57 1 89.06 70 PRO A C 1
ATOM 609 O O . PRO A 1 70 ? 24.516 20.234 -15.508 1 89.06 70 PRO A O 1
ATOM 612 N N . GLY A 1 71 ? 23.625 21.984 -14.547 1 89.31 71 GLY A N 1
ATOM 613 C CA . GLY A 1 71 ? 23.828 21.438 -13.211 1 89.31 71 GLY A CA 1
ATOM 614 C C . GLY A 1 71 ? 23.016 20.188 -12.961 1 89.31 71 GLY A C 1
ATOM 615 O O . GLY A 1 71 ? 23.516 19.219 -12.383 1 89.31 71 GLY A O 1
ATOM 616 N N . TYR A 1 72 ? 21.875 20.188 -13.438 1 91.62 72 TYR A N 1
ATOM 617 C CA . TYR A 1 72 ? 21 19.031 -13.25 1 91.62 72 TYR A CA 1
ATOM 618 C C . TYR A 1 72 ? 21.469 17.859 -14.109 1 91.62 72 TYR A C 1
ATOM 620 O O . TYR A 1 72 ? 21.375 16.703 -13.688 1 91.62 72 TYR A O 1
ATOM 628 N N . LEU A 1 73 ? 21.984 18.125 -15.258 1 94.31 73 LEU A N 1
ATOM 629 C CA . LEU A 1 73 ? 22.469 17.078 -16.141 1 94.31 73 LEU A CA 1
ATOM 630 C C . LEU A 1 73 ? 23.719 16.422 -15.562 1 94.31 73 LEU A C 1
ATOM 632 O O . LEU A 1 73 ? 23.859 15.195 -15.586 1 94.31 73 LEU A O 1
ATOM 636 N N . VAL A 1 74 ? 24.578 17.234 -14.992 1 94.62 74 VAL A N 1
ATOM 637 C CA . VAL A 1 74 ? 25.781 16.719 -14.359 1 94.62 74 VAL A CA 1
ATOM 638 C C . VAL A 1 74 ? 25.406 15.883 -13.141 1 94.62 74 VAL A C 1
ATOM 640 O O . VAL A 1 74 ? 26.016 14.844 -12.875 1 94.62 74 VAL A O 1
ATOM 643 N N . ASN A 1 75 ? 24.453 16.344 -12.492 1 95.19 75 ASN A N 1
ATOM 644 C CA . ASN A 1 75 ? 23.969 15.609 -11.328 1 95.19 75 ASN A CA 1
ATOM 645 C C . ASN A 1 75 ? 23.422 14.242 -11.719 1 95.19 75 ASN A C 1
ATOM 647 O O . ASN A 1 75 ? 23.812 13.219 -11.141 1 95.19 75 ASN A O 1
ATOM 651 N N . CYS A 1 76 ? 22.625 14.172 -12.695 1 95.19 76 CYS A N 1
ATOM 652 C CA . CYS A 1 76 ? 22.016 12.922 -13.133 1 95.19 76 CYS A CA 1
ATOM 653 C C . CYS A 1 76 ? 23.062 11.961 -13.664 1 95.19 76 CYS A C 1
ATOM 655 O O . CYS A 1 76 ? 23.062 10.781 -13.32 1 95.19 76 CYS A O 1
ATOM 657 N N . ALA A 1 77 ? 23.984 12.492 -14.398 1 96.69 77 ALA A N 1
ATOM 658 C CA . ALA A 1 77 ? 25.047 11.664 -14.969 1 96.69 77 ALA A CA 1
ATOM 659 C C . ALA A 1 77 ? 25.969 11.125 -13.875 1 96.69 77 ALA A C 1
ATOM 661 O O . ALA A 1 77 ? 26.359 9.953 -13.906 1 96.69 77 ALA A O 1
ATOM 662 N N . SER A 1 78 ? 26.234 11.977 -12.938 1 96.62 78 SER A N 1
ATOM 663 C CA . SER A 1 78 ? 27.125 11.562 -11.867 1 96.62 78 SER A CA 1
ATOM 664 C C . SER A 1 78 ? 26.469 10.516 -10.969 1 96.62 78 SER A C 1
ATOM 666 O O . SER A 1 78 ? 27.125 9.555 -10.555 1 96.62 78 SER A O 1
ATOM 668 N N . ILE A 1 79 ? 25.266 10.648 -10.695 1 96.62 79 ILE A N 1
ATOM 669 C CA . ILE A 1 79 ? 24.562 9.695 -9.859 1 96.62 79 ILE A CA 1
ATOM 670 C C . ILE A 1 79 ? 24.469 8.344 -10.57 1 96.62 79 ILE A C 1
ATOM 672 O O . ILE A 1 79 ? 24.719 7.301 -9.969 1 96.62 79 ILE A O 1
ATOM 676 N N . LEU A 1 80 ? 24.156 8.367 -11.852 1 97.44 80 LEU A N 1
ATOM 677 C CA . LEU A 1 80 ? 24.078 7.133 -12.625 1 97.44 80 LEU A CA 1
ATOM 678 C C . LEU A 1 80 ? 25.453 6.457 -12.703 1 97.44 80 LEU A C 1
ATOM 680 O O . LEU A 1 80 ? 25.547 5.23 -12.633 1 97.44 80 LEU A O 1
ATOM 684 N N . PHE A 1 81 ? 26.422 7.254 -12.844 1 97.44 81 PHE A N 1
ATOM 685 C CA . PHE A 1 81 ? 27.781 6.734 -12.883 1 97.44 81 PHE A CA 1
ATOM 686 C C . PHE A 1 81 ? 28.141 6.062 -11.562 1 97.44 81 PHE A C 1
ATOM 688 O O . PHE A 1 81 ? 28.703 4.965 -11.547 1 97.44 81 PHE A O 1
ATOM 695 N N . MET A 1 82 ? 27.828 6.723 -10.484 1 97.25 82 MET A N 1
ATOM 696 C CA . MET A 1 82 ? 28.156 6.176 -9.172 1 97.25 82 MET A CA 1
ATOM 697 C C . MET A 1 82 ? 27.359 4.906 -8.891 1 97.25 82 MET A C 1
ATOM 699 O O . MET A 1 82 ? 27.875 3.965 -8.289 1 97.25 82 MET A O 1
ATOM 703 N N . ILE A 1 83 ? 26.156 4.848 -9.305 1 96.75 83 ILE A N 1
ATOM 704 C CA . ILE A 1 83 ? 25.344 3.643 -9.148 1 96.75 83 ILE A CA 1
ATOM 705 C C . ILE A 1 83 ? 25.938 2.512 -9.992 1 96.75 83 ILE A C 1
ATOM 707 O O . ILE A 1 83 ? 26.047 1.376 -9.523 1 96.75 83 ILE A O 1
ATOM 711 N N . SER A 1 84 ? 26.391 2.83 -11.203 1 97.81 84 SER A N 1
ATOM 712 C CA . SER A 1 84 ? 27 1.832 -12.07 1 97.81 84 SER A CA 1
ATOM 713 C C . SER A 1 84 ? 28.328 1.332 -11.492 1 97.81 84 SER A C 1
ATOM 715 O O . SER A 1 84 ? 28.656 0.15 -11.609 1 97.81 84 SER A O 1
ATOM 717 N N . LEU A 1 85 ? 28.984 2.219 -10.875 1 96.69 85 LEU A N 1
ATOM 718 C CA . LEU A 1 85 ? 30.234 1.847 -10.227 1 96.69 85 LEU A CA 1
ATOM 719 C C . LEU A 1 85 ? 29.984 0.87 -9.078 1 96.69 85 LEU A C 1
ATOM 721 O O . LEU A 1 85 ? 30.719 -0.112 -8.93 1 96.69 85 LEU A O 1
ATOM 725 N N . THR A 1 86 ? 28.953 1.123 -8.305 1 97.25 86 THR A N 1
ATOM 726 C CA . THR A 1 86 ? 28.609 0.224 -7.215 1 97.25 86 THR A CA 1
ATOM 727 C C . THR A 1 86 ? 28.234 -1.158 -7.746 1 97.25 86 THR A C 1
ATOM 729 O O . THR A 1 86 ? 28.703 -2.174 -7.223 1 97.25 86 THR A O 1
ATOM 732 N N . PHE A 1 87 ? 27.516 -1.24 -8.82 1 97.12 87 PHE A N 1
ATOM 733 C CA . PHE A 1 87 ? 27.125 -2.518 -9.406 1 97.12 87 PHE A CA 1
ATOM 734 C C . PHE A 1 87 ? 28.328 -3.234 -10 1 97.12 87 PHE A C 1
ATOM 736 O O . PHE A 1 87 ? 28.422 -4.461 -9.922 1 97.12 87 PHE A O 1
ATOM 743 N N . SER A 1 88 ? 29.25 -2.461 -10.555 1 97.12 88 SER A N 1
ATOM 744 C CA . SER A 1 88 ? 30.453 -3.047 -11.102 1 97.12 88 SER A CA 1
ATOM 745 C C . SER A 1 88 ? 31.328 -3.662 -10.008 1 97.12 88 SER A C 1
ATOM 747 O O . SER A 1 88 ? 31.922 -4.723 -10.203 1 97.12 88 SER A O 1
ATOM 749 N N . ILE A 1 89 ? 31.281 -3.053 -8.891 1 96.94 89 ILE A N 1
ATOM 750 C CA . ILE A 1 89 ? 32.062 -3.566 -7.781 1 96.94 89 ILE A CA 1
ATOM 751 C C . ILE A 1 89 ? 31.422 -4.82 -7.215 1 96.94 89 ILE A C 1
ATOM 753 O O . ILE A 1 89 ? 32.094 -5.781 -6.852 1 96.94 89 ILE A O 1
ATOM 757 N N . VAL A 1 90 ? 30.156 -4.852 -7.152 1 95.88 90 VAL A N 1
ATOM 758 C CA . VAL A 1 90 ? 29.438 -6.039 -6.691 1 95.88 90 VAL A CA 1
ATOM 759 C C . VAL A 1 90 ? 29.734 -7.211 -7.625 1 95.88 90 VAL A C 1
ATOM 761 O O . VAL A 1 90 ? 29.984 -8.328 -7.172 1 95.88 90 VAL A O 1
ATOM 764 N N . VAL A 1 91 ? 29.781 -6.953 -8.914 1 95.19 91 VAL A N 1
ATOM 765 C CA . VAL A 1 91 ? 30.094 -7.984 -9.891 1 95.19 91 VAL A CA 1
ATOM 766 C C . VAL A 1 91 ? 31.547 -8.43 -9.719 1 95.19 91 VAL A C 1
ATOM 768 O O . VAL A 1 91 ? 31.859 -9.609 -9.875 1 95.19 91 VAL A O 1
ATOM 771 N N . GLY A 1 92 ? 32.406 -7.461 -9.406 1 95.38 92 GLY A N 1
ATOM 772 C CA . GLY A 1 92 ? 33.781 -7.797 -9.125 1 95.38 92 GLY A CA 1
ATOM 773 C C . GLY A 1 92 ? 33.938 -8.727 -7.941 1 95.38 92 GLY A C 1
ATOM 774 O O . GLY A 1 92 ? 34.75 -9.656 -7.98 1 95.38 92 GLY A O 1
ATOM 775 N N . VAL A 1 93 ? 33.219 -8.516 -6.902 1 95.06 93 VAL A N 1
ATOM 776 C CA . VAL A 1 93 ? 33.281 -9.359 -5.715 1 95.06 93 VAL A CA 1
ATOM 777 C C . VAL A 1 93 ? 32.719 -10.742 -6.023 1 95.06 93 VAL A C 1
ATOM 779 O O . VAL A 1 93 ? 33.188 -11.758 -5.52 1 95.06 93 VAL A O 1
ATOM 782 N N . ILE A 1 94 ? 31.688 -10.836 -6.852 1 92.94 94 ILE A N 1
ATOM 783 C CA . ILE A 1 94 ? 31.125 -12.109 -7.281 1 92.94 94 ILE A CA 1
ATOM 784 C C . ILE A 1 94 ? 32.188 -12.898 -8.055 1 92.94 94 ILE A C 1
ATOM 786 O O . ILE A 1 94 ? 32.375 -14.102 -7.828 1 92.94 94 ILE A O 1
ATOM 790 N N . ALA A 1 95 ? 32.906 -12.211 -8.906 1 93.62 95 ALA A N 1
ATOM 791 C CA . ALA A 1 95 ? 34 -12.844 -9.656 1 93.62 95 ALA A CA 1
ATOM 792 C C . ALA A 1 95 ? 35.094 -13.352 -8.734 1 93.62 95 ALA A C 1
ATOM 794 O O . ALA A 1 95 ? 35.625 -14.445 -8.93 1 93.62 95 ALA A O 1
ATOM 795 N N . TYR A 1 96 ? 35.375 -12.562 -7.754 1 94.31 96 TYR A N 1
ATOM 796 C CA . TYR A 1 96 ? 36.344 -12.969 -6.754 1 94.31 96 TYR A CA 1
ATOM 797 C C . TYR A 1 96 ? 35.906 -14.242 -6.047 1 94.31 96 TYR A C 1
ATOM 799 O O . TYR A 1 96 ? 36.719 -15.164 -5.875 1 94.31 96 TYR A O 1
ATOM 807 N N . ARG A 1 97 ? 34.688 -14.398 -5.637 1 92.56 97 ARG A N 1
ATOM 808 C CA . ARG A 1 97 ? 34.188 -15.57 -4.934 1 92.56 97 ARG A CA 1
ATOM 809 C C . ARG A 1 97 ? 34.281 -16.812 -5.805 1 92.56 97 ARG A C 1
ATOM 811 O O . ARG A 1 97 ? 34.75 -17.859 -5.355 1 92.56 97 ARG A O 1
ATOM 818 N N . ILE A 1 98 ? 33.875 -16.656 -7.066 1 90.62 98 ILE A N 1
ATOM 819 C CA . ILE A 1 98 ? 33.812 -17.781 -7.984 1 90.62 98 ILE A CA 1
ATOM 820 C C . ILE A 1 98 ? 35.219 -18.266 -8.297 1 90.62 98 ILE A C 1
ATOM 822 O O . ILE A 1 98 ? 35.5 -19.469 -8.242 1 90.62 98 ILE A O 1
ATOM 826 N N . THR A 1 99 ? 36.188 -17.359 -8.492 1 91.19 99 THR A N 1
ATOM 827 C CA . THR A 1 99 ? 37.531 -17.719 -8.875 1 91.19 99 THR A CA 1
ATOM 828 C C . THR A 1 99 ? 38.312 -18.266 -7.684 1 91.19 99 THR A C 1
ATOM 830 O O . THR A 1 99 ? 39.062 -19.25 -7.816 1 91.19 99 THR A O 1
ATOM 833 N N . THR A 1 100 ? 38.125 -17.672 -6.535 1 91.56 100 THR A N 1
ATOM 834 C CA . THR A 1 100 ? 38.812 -18.141 -5.344 1 91.56 100 THR A CA 1
ATOM 835 C C . THR A 1 100 ? 38.281 -19.5 -4.898 1 91.56 100 THR A C 1
ATOM 837 O O . THR A 1 100 ? 39.062 -20.344 -4.441 1 91.56 100 THR A O 1
ATOM 840 N N . ALA A 1 101 ? 37 -19.703 -4.992 1 89.12 101 ALA A N 1
ATOM 841 C CA . ALA A 1 101 ? 36.406 -21.016 -4.656 1 89.12 101 ALA A CA 1
ATOM 842 C C . ALA A 1 101 ? 36.969 -22.094 -5.574 1 89.12 101 ALA A C 1
ATOM 844 O O . ALA A 1 101 ? 37.281 -23.203 -5.117 1 89.12 101 ALA A O 1
ATOM 845 N N . ALA A 1 102 ? 37.062 -21.797 -6.875 1 86.25 102 ALA A N 1
ATOM 846 C CA . ALA A 1 102 ? 37.594 -22.75 -7.832 1 86.25 102 ALA A CA 1
ATOM 847 C C . ALA A 1 102 ? 39.094 -23.031 -7.562 1 86.25 102 ALA A C 1
ATOM 849 O O . ALA A 1 102 ? 39.531 -24.188 -7.641 1 86.25 102 ALA A O 1
ATOM 850 N N . ALA A 1 103 ? 39.844 -22.047 -7.148 1 87.44 103 ALA A N 1
ATOM 851 C CA . ALA A 1 103 ? 41.25 -22.188 -6.895 1 87.44 103 ALA A CA 1
ATOM 852 C C . ALA A 1 103 ? 41.531 -22.984 -5.621 1 87.44 103 ALA A C 1
ATOM 854 O O . ALA A 1 103 ? 42.406 -23.828 -5.582 1 87.44 103 ALA A O 1
ATOM 855 N N . LEU A 1 104 ? 40.719 -22.75 -4.629 1 87.69 104 LEU A N 1
ATOM 856 C CA . LEU A 1 104 ? 40.906 -23.438 -3.354 1 87.69 104 LEU A CA 1
ATOM 857 C C . LEU A 1 104 ? 40.438 -24.875 -3.432 1 87.69 104 LEU A C 1
ATOM 859 O O . LEU A 1 104 ? 40.938 -25.75 -2.713 1 87.69 104 LEU A O 1
ATOM 863 N N . SER A 1 105 ? 39.469 -25.156 -4.309 1 82.75 105 SER A N 1
ATOM 864 C CA . SER A 1 105 ? 38.969 -26.516 -4.473 1 82.75 105 SER A CA 1
ATOM 865 C C . SER A 1 105 ? 40 -27.406 -5.176 1 82.75 105 SER A C 1
ATOM 867 O O . SER A 1 105 ? 39.938 -28.625 -5.094 1 82.75 105 SER A O 1
ATOM 869 N N . MET A 1 106 ? 41 -26.797 -5.828 1 80.56 106 MET A N 1
ATOM 870 C CA . MET A 1 106 ? 42.031 -27.547 -6.512 1 80.56 106 MET A CA 1
ATOM 871 C C . MET A 1 106 ? 43.156 -27.906 -5.551 1 80.56 106 MET A C 1
ATOM 873 O O . MET A 1 106 ? 44 -28.75 -5.859 1 80.56 106 MET A O 1
ATOM 877 N N . SER A 1 107 ? 43.031 -27.359 -4.375 1 79.75 107 SER A N 1
ATOM 878 C CA . SER A 1 107 ? 44.094 -27.641 -3.402 1 79.75 107 SER A CA 1
ATOM 879 C C . SER A 1 107 ? 44 -29.062 -2.873 1 79.75 107 SER A C 1
ATOM 881 O O . SER A 1 107 ? 42.906 -29.609 -2.752 1 79.75 107 SER A O 1
ATOM 883 N N . THR A 1 108 ? 45.062 -29.812 -2.652 1 78.69 108 THR A N 1
ATOM 884 C CA . THR A 1 108 ? 45.156 -31.203 -2.227 1 78.69 108 THR A CA 1
ATOM 885 C C . THR A 1 108 ? 45.031 -31.312 -0.708 1 78.69 108 THR A C 1
ATOM 887 O O . THR A 1 108 ? 44.844 -32.406 -0.173 1 78.69 108 THR A O 1
ATOM 890 N N . ASN A 1 109 ? 45.031 -30.219 -0.009 1 80.25 109 ASN A N 1
ATOM 891 C CA . ASN A 1 109 ? 44.938 -30.281 1.444 1 80.25 109 ASN A CA 1
ATOM 892 C C . ASN A 1 109 ? 43.469 -30.469 1.889 1 80.25 109 ASN A C 1
ATOM 894 O O . ASN A 1 109 ? 42.625 -29.656 1.534 1 80.25 109 ASN A O 1
ATOM 898 N N . GLY A 1 110 ? 43.094 -31.578 2.59 1 75.38 110 GLY A N 1
ATOM 899 C CA . GLY A 1 110 ? 41.75 -31.953 3.021 1 75.38 110 GLY A CA 1
ATOM 900 C C . GLY A 1 110 ? 41.094 -30.906 3.891 1 75.38 110 GLY A C 1
ATOM 901 O O . GLY A 1 110 ? 39.875 -30.641 3.736 1 75.38 110 GLY A O 1
ATOM 902 N N . SER A 1 111 ? 41.844 -30.344 4.754 1 77.62 111 SER A N 1
ATOM 903 C CA . SER A 1 111 ? 41.281 -29.344 5.664 1 77.62 111 SER A CA 1
ATOM 904 C C . SER A 1 111 ? 40.844 -28.094 4.914 1 77.62 111 SER A C 1
ATOM 906 O O . SER A 1 111 ? 39.812 -27.5 5.219 1 77.62 111 SER A O 1
ATOM 908 N N . THR A 1 112 ? 41.562 -27.703 3.912 1 76.44 112 THR A N 1
ATOM 909 C CA . THR A 1 112 ? 41.25 -26.516 3.109 1 76.44 112 THR A CA 1
ATOM 910 C C . THR A 1 112 ? 40 -26.781 2.248 1 76.44 112 THR A C 1
ATOM 912 O O . THR A 1 112 ? 39.156 -25.891 2.086 1 76.44 112 THR A O 1
ATOM 915 N N . LYS A 1 113 ? 39.875 -27.984 1.9 1 77.12 113 LYS A N 1
ATOM 916 C CA . LYS A 1 113 ? 38.75 -28.328 1.028 1 77.12 113 LYS A CA 1
ATOM 917 C C . LYS A 1 113 ? 37.438 -28.312 1.792 1 77.12 113 LYS A C 1
ATOM 919 O O . LYS A 1 113 ? 36.406 -27.922 1.248 1 77.12 113 LYS A O 1
ATOM 924 N N . SER A 1 114 ? 37.562 -28.609 3.086 1 78.94 114 SER A N 1
ATOM 925 C CA . SER A 1 114 ? 36.344 -28.688 3.875 1 78.94 114 SER A CA 1
ATOM 926 C C . SER A 1 114 ? 35.875 -27.312 4.309 1 78.94 114 SER A C 1
ATOM 928 O O . SER A 1 114 ? 34.688 -27.109 4.559 1 78.94 114 SER A O 1
ATOM 930 N N . ASN A 1 115 ? 36.812 -26.312 4.262 1 82.94 115 ASN A N 1
ATOM 931 C CA . ASN A 1 115 ? 36.438 -24.984 4.766 1 82.94 115 ASN A CA 1
ATOM 932 C C . ASN A 1 115 ? 36.438 -23.938 3.656 1 82.94 115 ASN A C 1
ATOM 934 O O . ASN A 1 115 ? 36.5 -22.734 3.932 1 82.94 115 ASN A O 1
ATOM 938 N N . VAL A 1 116 ? 36.5 -24.406 2.404 1 85.31 116 VAL A N 1
ATOM 939 C CA . VAL A 1 116 ? 36.594 -23.516 1.256 1 85.31 116 VAL A CA 1
ATOM 940 C C . VAL A 1 116 ? 35.406 -22.578 1.229 1 85.31 116 VAL A C 1
ATOM 942 O O . VAL A 1 116 ? 35.562 -21.359 1.068 1 85.31 116 VAL A O 1
ATOM 945 N N . ARG A 1 117 ? 34.219 -23.062 1.454 1 83.88 117 ARG A N 1
ATOM 946 C CA . ARG A 1 117 ? 33 -22.281 1.321 1 83.88 117 ARG A CA 1
ATOM 947 C C . ARG A 1 117 ? 32.906 -21.203 2.389 1 83.88 117 ARG A C 1
ATOM 949 O O . ARG A 1 117 ? 32.594 -20.047 2.088 1 83.88 117 ARG A O 1
ATOM 956 N N . VAL A 1 118 ? 33.25 -21.516 3.57 1 84.81 118 VAL A N 1
ATOM 957 C CA . VAL A 1 118 ? 33.188 -20.562 4.68 1 84.81 118 VAL A CA 1
ATOM 958 C C . VAL A 1 118 ? 34.25 -19.484 4.523 1 84.81 118 VAL A C 1
ATOM 960 O O . VAL A 1 118 ? 34 -18.312 4.762 1 84.81 118 VAL A O 1
ATOM 963 N N . THR A 1 119 ? 35.438 -19.906 4.078 1 88.5 119 THR A N 1
ATOM 964 C CA . THR A 1 119 ? 36.562 -18.969 3.92 1 88.5 119 THR A CA 1
ATOM 965 C C . THR A 1 119 ? 36.25 -17.984 2.793 1 88.5 119 THR A C 1
ATOM 967 O O . THR A 1 119 ? 36.469 -16.766 2.949 1 88.5 119 THR A O 1
ATOM 970 N N . VAL A 1 120 ? 35.75 -18.5 1.713 1 90.75 120 VAL A N 1
ATOM 971 C CA . VAL A 1 120 ? 35.469 -17.656 0.56 1 90.75 120 VAL A CA 1
ATOM 972 C C . VAL A 1 120 ? 34.344 -16.688 0.89 1 90.75 120 VAL A C 1
ATOM 974 O O . VAL A 1 120 ? 34.438 -15.492 0.575 1 90.75 120 VAL A O 1
ATOM 977 N N . THR A 1 121 ? 33.312 -17.141 1.559 1 89.25 121 THR A N 1
ATOM 978 C CA . THR A 1 121 ? 32.156 -16.281 1.913 1 89.25 121 THR A CA 1
ATOM 979 C C . THR A 1 121 ? 32.594 -15.211 2.91 1 89.25 121 THR A C 1
ATOM 981 O O . THR A 1 121 ? 32.25 -14.039 2.738 1 89.25 121 THR A O 1
ATOM 984 N N . ALA A 1 122 ? 33.375 -15.57 3.869 1 89.88 122 ALA A N 1
ATOM 985 C CA . ALA A 1 122 ? 33.812 -14.625 4.898 1 89.88 122 ALA A CA 1
ATOM 986 C C . ALA A 1 122 ? 34.688 -13.539 4.309 1 89.88 122 ALA A C 1
ATOM 988 O O . ALA A 1 122 ? 34.531 -12.359 4.617 1 89.88 122 ALA A O 1
ATOM 989 N N . THR A 1 123 ? 35.656 -13.961 3.475 1 93.56 123 THR A N 1
ATOM 990 C CA . THR A 1 123 ? 36.562 -12.992 2.889 1 93.56 123 THR A CA 1
ATOM 991 C C . THR A 1 123 ? 35.812 -12.062 1.927 1 93.56 123 THR A C 1
ATOM 993 O O . THR A 1 123 ? 36.094 -10.859 1.874 1 93.56 123 THR A O 1
ATOM 996 N N . ALA A 1 124 ? 34.875 -12.648 1.181 1 94.44 124 ALA A N 1
ATOM 997 C CA . ALA A 1 124 ? 34.125 -11.828 0.245 1 94.44 124 ALA A CA 1
ATOM 998 C C . ALA A 1 124 ? 33.281 -10.789 0.985 1 94.44 124 ALA A C 1
ATOM 1000 O O . ALA A 1 124 ? 33.188 -9.633 0.56 1 94.44 124 ALA A O 1
ATOM 1001 N N . VAL A 1 125 ? 32.688 -11.133 2.102 1 94.56 125 VAL A N 1
ATOM 1002 C CA . VAL A 1 125 ? 31.844 -10.227 2.863 1 94.56 125 VAL A CA 1
ATOM 1003 C C . VAL A 1 125 ? 32.719 -9.133 3.502 1 94.56 125 VAL A C 1
ATOM 1005 O O . VAL A 1 125 ? 32.281 -7.973 3.574 1 94.56 125 VAL A O 1
ATOM 1008 N N . ILE A 1 126 ? 33.875 -9.484 3.883 1 94.38 126 ILE A N 1
ATOM 1009 C CA . ILE A 1 126 ? 34.812 -8.508 4.465 1 94.38 126 ILE A CA 1
ATOM 1010 C C . ILE A 1 126 ? 35.25 -7.508 3.396 1 94.38 126 ILE A C 1
ATOM 1012 O O . ILE A 1 126 ? 35.312 -6.305 3.662 1 94.38 126 ILE A O 1
ATOM 1016 N N . ILE A 1 127 ? 35.5 -8.039 2.236 1 95.62 127 ILE A N 1
ATOM 1017 C CA . ILE A 1 127 ? 35.844 -7.152 1.131 1 95.62 127 ILE A CA 1
ATOM 1018 C C . ILE A 1 127 ? 34.688 -6.203 0.852 1 95.62 127 ILE A C 1
ATOM 1020 O O . ILE A 1 127 ? 34.906 -5 0.675 1 95.62 127 ILE A O 1
ATOM 1024 N N . ASN A 1 128 ? 33.469 -6.785 0.824 1 95.81 128 ASN A N 1
ATOM 1025 C CA . ASN A 1 128 ? 32.312 -5.953 0.634 1 95.81 128 ASN A CA 1
ATOM 1026 C C . ASN A 1 128 ? 32.219 -4.859 1.698 1 95.81 128 ASN A C 1
ATOM 1028 O O . ASN A 1 128 ? 31.922 -3.705 1.385 1 95.81 128 ASN A O 1
ATOM 1032 N N . LEU A 1 129 ? 32.469 -5.215 2.902 1 95.12 129 LEU A N 1
ATOM 1033 C CA . LEU A 1 129 ? 32.375 -4.27 4.008 1 95.12 129 LEU A CA 1
ATOM 1034 C C . LEU A 1 129 ? 33.375 -3.133 3.822 1 95.12 129 LEU A C 1
ATOM 1036 O O . LEU A 1 129 ? 33.031 -1.959 3.963 1 95.12 129 LEU A O 1
ATOM 1040 N N . VAL A 1 130 ? 34.594 -3.445 3.449 1 94.5 130 VAL A N 1
ATOM 1041 C CA . VAL A 1 130 ? 35.656 -2.455 3.264 1 94.5 130 VAL A CA 1
ATOM 1042 C C . VAL A 1 130 ? 35.281 -1.526 2.105 1 94.5 130 VAL A C 1
ATOM 1044 O O . VAL A 1 130 ? 35.406 -0.306 2.215 1 94.5 130 VAL A O 1
ATOM 1047 N N . VAL A 1 131 ? 34.812 -2.123 1.078 1 95.62 131 VAL A N 1
ATOM 1048 C CA . VAL A 1 131 ? 34.406 -1.347 -0.097 1 95.62 131 VAL A CA 1
ATOM 1049 C C . VAL A 1 131 ? 33.25 -0.419 0.249 1 95.62 131 VAL A C 1
ATOM 1051 O O . VAL A 1 131 ? 33.25 0.745 -0.157 1 95.62 131 VAL A O 1
ATOM 1054 N N . ILE A 1 132 ? 32.25 -0.869 0.998 1 95.88 132 ILE A N 1
ATOM 1055 C CA . ILE A 1 132 ? 31.094 -0.086 1.388 1 95.88 132 ILE A CA 1
ATOM 1056 C C . ILE A 1 132 ? 31.531 1.116 2.221 1 95.88 132 ILE A C 1
ATOM 1058 O O . ILE A 1 132 ? 31.062 2.236 2 1 95.88 132 ILE A O 1
ATOM 1062 N N . LEU A 1 133 ? 32.469 0.896 3.107 1 93.38 133 LEU A N 1
ATOM 1063 C CA . LEU A 1 133 ? 32.969 1.97 3.977 1 93.38 133 LEU A CA 1
ATOM 1064 C C . LEU A 1 133 ? 33.688 3.031 3.174 1 93.38 133 LEU A C 1
ATOM 1066 O O . LEU A 1 133 ? 33.5 4.23 3.395 1 93.38 133 LEU A O 1
ATOM 1070 N N . ILE A 1 134 ? 34.469 2.611 2.225 1 94.31 134 ILE A N 1
ATOM 1071 C CA . ILE A 1 134 ? 35.219 3.533 1.4 1 94.31 134 ILE A CA 1
ATOM 1072 C C . ILE A 1 134 ? 34.281 4.336 0.501 1 94.31 134 ILE A C 1
ATOM 1074 O O . ILE A 1 134 ? 34.406 5.562 0.426 1 94.31 134 ILE A O 1
ATOM 1078 N N . LEU A 1 135 ? 33.406 3.609 -0.122 1 95.5 135 LEU A N 1
ATOM 1079 C CA . LEU A 1 135 ? 32.5 4.277 -1.045 1 95.5 135 LEU A CA 1
ATOM 1080 C C . LEU A 1 135 ? 31.531 5.184 -0.293 1 95.5 135 LEU A C 1
ATOM 1082 O O . LEU A 1 135 ? 31.109 6.215 -0.817 1 95.5 135 LEU A O 1
ATOM 1086 N N . ASP A 1 136 ? 31.172 4.82 0.89 1 93.44 136 ASP A N 1
ATOM 1087 C CA . ASP A 1 136 ? 30.281 5.648 1.705 1 93.44 136 ASP A CA 1
ATOM 1088 C C . ASP A 1 136 ? 30.875 7.039 1.912 1 93.44 136 ASP A C 1
ATOM 1090 O O . ASP A 1 136 ? 30.172 8.039 1.833 1 93.44 136 ASP A O 1
ATOM 1094 N N . GLU A 1 137 ? 32.219 7.102 2.156 1 91.06 137 GLU A N 1
ATOM 1095 C CA . GLU A 1 137 ? 32.906 8.383 2.359 1 91.06 137 GLU A CA 1
ATOM 1096 C C . GLU A 1 137 ? 32.969 9.172 1.058 1 91.06 137 GLU A C 1
ATOM 1098 O O . GLU A 1 137 ? 32.719 10.375 1.039 1 91.06 137 GLU A O 1
ATOM 1103 N N . ILE A 1 138 ? 33.188 8.461 0.077 1 94.75 138 ILE A N 1
ATOM 1104 C CA . ILE A 1 138 ? 33.312 9.109 -1.225 1 94.75 138 ILE A CA 1
ATOM 1105 C C . ILE A 1 138 ? 31.953 9.656 -1.65 1 94.75 138 ILE A C 1
ATOM 1107 O O . ILE A 1 138 ? 31.844 10.797 -2.109 1 94.75 138 ILE A O 1
ATOM 1111 N N . TYR A 1 139 ? 30.938 8.867 -1.479 1 95.44 139 TYR A N 1
ATOM 1112 C CA . TYR A 1 139 ? 29.594 9.258 -1.9 1 95.44 139 TYR A CA 1
ATOM 1113 C C . TYR A 1 139 ? 29.094 10.438 -1.084 1 95.44 139 TYR A C 1
ATOM 1115 O O . TYR A 1 139 ? 28.344 11.281 -1.595 1 95.44 139 TYR A O 1
ATOM 1123 N N . GLY A 1 140 ? 29.484 10.5 0.137 1 92.94 140 GLY A N 1
ATOM 1124 C CA . GLY A 1 140 ? 29.141 11.672 0.933 1 92.94 140 GLY A CA 1
ATOM 1125 C C . GLY A 1 140 ? 29.734 12.961 0.391 1 92.94 140 GLY A C 1
ATOM 1126 O O . GLY A 1 140 ? 29.016 13.961 0.262 1 92.94 140 GLY A O 1
ATOM 1127 N N . VAL A 1 141 ? 30.953 12.898 0.016 1 93.62 141 VAL A N 1
ATOM 1128 C CA . VAL A 1 141 ? 31.656 14.078 -0.486 1 93.62 141 VAL A CA 1
ATOM 1129 C C . VAL A 1 141 ? 31.109 14.453 -1.866 1 93.62 141 VAL A C 1
ATOM 1131 O O . VAL A 1 141 ? 30.875 15.625 -2.152 1 93.62 141 VAL A O 1
ATOM 1134 N N . VAL A 1 142 ? 30.906 13.453 -2.617 1 95.44 142 VAL A N 1
ATOM 1135 C CA . VAL A 1 142 ? 30.422 13.695 -3.973 1 95.44 142 VAL A CA 1
ATOM 1136 C C . VAL A 1 142 ? 29.016 14.281 -3.92 1 95.44 142 VAL A C 1
ATOM 1138 O O . VAL A 1 142 ? 28.688 15.203 -4.672 1 95.44 142 VAL A O 1
ATOM 1141 N N . ALA A 1 143 ? 28.156 13.75 -3.049 1 96 143 ALA A N 1
ATOM 1142 C CA . ALA A 1 143 ? 26.797 14.258 -2.92 1 96 143 ALA A CA 1
ATOM 1143 C C . ALA A 1 143 ? 26.797 15.734 -2.533 1 96 143 ALA A C 1
ATOM 1145 O O . ALA A 1 143 ? 25.984 16.516 -3.033 1 96 143 ALA A O 1
ATOM 1146 N N . LYS A 1 144 ? 27.703 16.094 -1.697 1 94.38 144 LYS A N 1
ATOM 1147 C CA . LYS A 1 144 ? 27.812 17.5 -1.285 1 94.38 144 LYS A CA 1
ATOM 1148 C C . LYS A 1 144 ? 28.234 18.391 -2.453 1 94.38 144 LYS A C 1
ATOM 1150 O O . LYS A 1 144 ? 27.641 19.438 -2.686 1 94.38 144 LYS A O 1
ATOM 1155 N N . LYS A 1 145 ? 29.203 17.953 -3.17 1 94.88 145 LYS A N 1
ATOM 1156 C CA . LYS A 1 145 ? 29.703 18.719 -4.305 1 94.88 145 LYS A CA 1
ATOM 1157 C C . LYS A 1 145 ? 28.641 18.844 -5.391 1 94.88 145 LYS A C 1
ATOM 1159 O O . LYS A 1 145 ? 28.484 19.906 -5.992 1 94.88 145 LYS A O 1
ATOM 1164 N N . LEU A 1 146 ? 27.922 17.797 -5.621 1 95.38 146 LEU A N 1
ATOM 1165 C CA . LEU A 1 146 ? 26.875 17.812 -6.637 1 95.38 146 LEU A CA 1
ATOM 1166 C C . LEU A 1 146 ? 25.75 18.75 -6.238 1 95.38 146 LEU A C 1
ATOM 1168 O O . LEU A 1 146 ? 25.188 19.453 -7.09 1 95.38 146 LEU A O 1
ATOM 1172 N N . THR A 1 147 ? 25.391 18.766 -4.973 1 94.81 147 THR A N 1
ATOM 1173 C CA . THR A 1 147 ? 24.312 19.641 -4.5 1 94.81 147 THR A CA 1
ATOM 1174 C C . THR A 1 147 ? 24.734 21.109 -4.586 1 94.81 147 THR A C 1
ATOM 1176 O O . THR A 1 147 ? 23.906 21.969 -4.887 1 94.81 147 THR A O 1
ATOM 1179 N N . GLU A 1 148 ? 26 21.344 -4.336 1 92.19 148 GLU A N 1
ATOM 1180 C CA . GLU A 1 148 ? 26.516 22.719 -4.453 1 92.19 148 GLU A CA 1
ATOM 1181 C C . GLU A 1 148 ? 26.453 23.203 -5.895 1 92.19 148 GLU A C 1
ATOM 1183 O O . GLU A 1 148 ? 26.203 24.391 -6.145 1 92.19 148 GLU A O 1
ATOM 1188 N N . MET A 1 149 ? 26.578 22.344 -6.754 1 90 149 MET A N 1
ATOM 1189 C CA . MET A 1 149 ? 26.562 22.703 -8.164 1 90 149 MET A CA 1
ATOM 1190 C C . MET A 1 149 ? 25.156 23.094 -8.609 1 90 149 MET A C 1
ATOM 1192 O O . MET A 1 149 ? 24.984 23.828 -9.586 1 90 149 MET A O 1
ATOM 1196 N N . GLU A 1 150 ? 24.094 22.703 -7.938 1 90.75 150 GLU A N 1
ATOM 1197 C CA . GLU A 1 150 ? 22.719 23.016 -8.273 1 90.75 150 GLU A CA 1
ATOM 1198 C C . GLU A 1 150 ? 22.312 24.391 -7.758 1 90.75 150 GLU A C 1
ATOM 1200 O O . GLU A 1 150 ? 21.297 24.953 -8.172 1 90.75 150 GLU A O 1
ATOM 1205 N N . VAL A 1 151 ? 22.984 24.938 -6.828 1 88.06 151 VAL A N 1
ATOM 1206 C CA . VAL A 1 151 ? 22.797 26.266 -6.242 1 88.06 151 VAL A CA 1
ATOM 1207 C C . VAL A 1 151 ? 21.359 26.422 -5.777 1 88.06 151 VAL A C 1
ATOM 1209 O O . VAL A 1 151 ? 20.641 27.312 -6.25 1 88.06 151 VAL A O 1
ATOM 1212 N N . PRO A 1 152 ? 21 25.641 -4.75 1 88.88 152 PRO A N 1
ATOM 1213 C CA . PRO A 1 152 ? 19.641 25.812 -4.203 1 88.88 152 PRO A CA 1
ATOM 1214 C C . PRO A 1 152 ? 19.453 27.172 -3.541 1 88.88 152 PRO A C 1
ATOM 1216 O O . PRO A 1 152 ? 20.422 27.766 -3.027 1 88.88 152 PRO A O 1
ATOM 1219 N N . LYS A 1 153 ? 18.266 27.688 -3.525 1 87.38 153 LYS A N 1
ATOM 1220 C CA . LYS A 1 153 ? 17.938 29.031 -3.064 1 87.38 153 LYS A CA 1
ATOM 1221 C C . LYS A 1 153 ? 18 29.125 -1.542 1 87.38 153 LYS A C 1
ATOM 1223 O O . LYS A 1 153 ? 18.562 30.078 -0.991 1 87.38 153 LYS A O 1
ATOM 1228 N N . THR A 1 154 ? 17.453 28.125 -0.908 1 88.06 154 THR A N 1
ATOM 1229 C CA . THR A 1 154 ? 17.359 28.188 0.547 1 88.06 154 THR A CA 1
ATOM 1230 C C . THR A 1 154 ? 18.188 27.078 1.182 1 88.06 154 THR A C 1
ATOM 1232 O O . THR A 1 154 ? 18.578 26.125 0.509 1 88.06 154 THR A O 1
ATOM 1235 N N . GLU A 1 155 ? 18.547 27.266 2.414 1 87.12 155 GLU A N 1
ATOM 1236 C CA . GLU A 1 155 ? 19.312 26.25 3.139 1 87.12 155 GLU A CA 1
ATOM 1237 C C . GLU A 1 155 ? 18.5 24.984 3.336 1 87.12 155 GLU A C 1
ATOM 1239 O O . GLU A 1 155 ? 19.062 23.875 3.316 1 87.12 155 GLU A O 1
ATOM 1244 N N . LYS A 1 156 ? 17.219 25.109 3.5 1 87 156 LYS A N 1
ATOM 1245 C CA . LYS A 1 156 ? 16.359 23.938 3.676 1 87 156 LYS A CA 1
ATOM 1246 C C . LYS A 1 156 ? 16.328 23.094 2.41 1 87 156 LYS A C 1
ATOM 1248 O O . LYS A 1 156 ? 16.422 21.859 2.48 1 87 156 LYS A O 1
ATOM 1253 N N . THR A 1 157 ? 16.25 23.75 1.312 1 89.31 157 THR A N 1
ATOM 1254 C CA . THR A 1 157 ? 16.234 23.016 0.051 1 89.31 157 THR A CA 1
ATOM 1255 C C . THR A 1 157 ? 17.578 22.344 -0.22 1 89.31 157 THR A C 1
ATOM 1257 O O . THR A 1 157 ? 17.625 21.25 -0.785 1 89.31 157 THR A O 1
ATOM 1260 N N . PHE A 1 158 ? 18.594 23.078 0.154 1 91.31 158 PHE A N 1
ATOM 1261 C CA . PHE A 1 158 ? 19.938 22.5 0.013 1 91.31 158 PHE A CA 1
ATOM 1262 C C . PHE A 1 158 ? 20.062 21.219 0.829 1 91.31 158 PHE A C 1
ATOM 1264 O O . PHE A 1 158 ? 20.5 20.188 0.313 1 91.31 158 PHE A O 1
ATOM 1271 N N . GLU A 1 159 ? 19.703 21.234 2.035 1 91.75 159 GLU A N 1
ATOM 1272 C CA . GLU A 1 159 ? 19.812 20.078 2.916 1 91.75 159 GLU A CA 1
ATOM 1273 C C . GLU A 1 159 ? 18.938 18.922 2.42 1 91.75 159 GLU A C 1
ATOM 1275 O O . GLU A 1 159 ? 19.344 17.766 2.477 1 91.75 159 GLU A O 1
ATOM 1280 N N . GLU A 1 160 ? 17.766 19.234 1.99 1 92.94 160 GLU A N 1
ATOM 1281 C CA . GLU A 1 160 ? 16.859 18.188 1.515 1 92.94 160 GLU A CA 1
ATOM 1282 C C . GLU A 1 160 ? 17.438 17.484 0.283 1 92.94 160 GLU A C 1
ATOM 1284 O O . GLU A 1 160 ? 17.391 16.266 0.193 1 92.94 160 GLU A O 1
ATOM 1289 N N . ARG A 1 161 ? 17.938 18.266 -0.624 1 93.88 161 ARG A N 1
ATOM 1290 C CA . ARG A 1 161 ? 18.5 17.688 -1.835 1 93.88 161 ARG A CA 1
ATOM 1291 C C . ARG A 1 161 ? 19.766 16.906 -1.519 1 93.88 161 ARG A C 1
ATOM 1293 O O . ARG A 1 161 ? 20.016 15.852 -2.113 1 93.88 161 ARG A O 1
ATOM 1300 N N . LEU A 1 162 ? 20.547 17.422 -0.646 1 94.88 162 LEU A N 1
ATOM 1301 C CA . LEU A 1 162 ? 21.766 16.719 -0.216 1 94.88 162 LEU A CA 1
ATOM 1302 C C . LEU A 1 162 ? 21.406 15.383 0.423 1 94.88 162 LEU A C 1
ATOM 1304 O O . LEU A 1 162 ? 22.016 14.359 0.086 1 94.88 162 LEU A O 1
ATOM 1308 N N . ILE A 1 163 ? 20.438 15.391 1.289 1 95.81 163 ILE A N 1
ATOM 1309 C CA . ILE A 1 163 ? 20.047 14.195 2.016 1 95.81 163 ILE A CA 1
ATOM 1310 C C . ILE A 1 163 ? 19.516 13.148 1.039 1 95.81 163 ILE A C 1
ATOM 1312 O O . ILE A 1 163 ? 19.859 11.969 1.125 1 95.81 163 ILE A O 1
ATOM 1316 N N . LEU A 1 164 ? 18.734 13.578 0.101 1 94.81 164 LEU A N 1
ATOM 1317 C CA . LEU A 1 164 ? 18.141 12.656 -0.853 1 94.81 164 LEU A CA 1
ATOM 1318 C C . LEU A 1 164 ? 19.203 12 -1.724 1 94.81 164 LEU A C 1
ATOM 1320 O O . LEU A 1 164 ? 19.203 10.789 -1.92 1 94.81 164 LEU A O 1
ATOM 1324 N N . LYS A 1 165 ? 20.141 12.805 -2.166 1 95.88 165 LYS A N 1
ATOM 1325 C CA . LYS A 1 165 ? 21.203 12.273 -3.021 1 95.88 165 LYS A CA 1
ATOM 1326 C C . LYS A 1 165 ? 22.125 11.359 -2.234 1 95.88 165 LYS A C 1
ATOM 1328 O O . LYS A 1 165 ? 22.453 10.258 -2.684 1 95.88 165 LYS A O 1
ATOM 1333 N N . ALA A 1 166 ? 22.5 11.828 -1.122 1 96.12 166 ALA A N 1
ATOM 1334 C CA . ALA A 1 166 ? 23.406 11.023 -0.297 1 96.12 166 ALA A CA 1
ATOM 1335 C C . ALA A 1 166 ? 22.734 9.703 0.107 1 96.12 166 ALA A C 1
ATOM 1337 O O . ALA A 1 166 ? 23.375 8.648 0.095 1 96.12 166 ALA A O 1
ATOM 1338 N N . PHE A 1 167 ? 21.5 9.711 0.369 1 96.5 167 PHE A N 1
ATOM 1339 C CA . PHE A 1 167 ? 20.781 8.508 0.775 1 96.5 167 PHE A CA 1
ATOM 1340 C C . PHE A 1 167 ? 20.688 7.516 -0.377 1 96.5 167 PHE A C 1
ATOM 1342 O O . PHE A 1 167 ? 20.906 6.32 -0.188 1 96.5 167 PHE A O 1
ATOM 1349 N N . LEU A 1 168 ? 20.328 8.031 -1.486 1 96.5 168 LEU A N 1
ATOM 1350 C CA . LEU A 1 168 ? 20.172 7.16 -2.646 1 96.5 168 LEU A CA 1
ATOM 1351 C C . LEU A 1 168 ? 21.484 6.418 -2.936 1 96.5 168 LEU A C 1
ATOM 1353 O O . LEU A 1 168 ? 21.469 5.203 -3.135 1 96.5 168 LEU A O 1
ATOM 1357 N N . LEU A 1 169 ? 22.531 7.133 -2.859 1 96.94 169 LEU A N 1
ATOM 1358 C CA . LEU A 1 169 ? 23.844 6.543 -3.154 1 96.94 169 LEU A CA 1
ATOM 1359 C C . LEU A 1 169 ? 24.25 5.574 -2.051 1 96.94 169 LEU A C 1
ATOM 1361 O O . LEU A 1 169 ? 24.688 4.453 -2.334 1 96.94 169 LEU A O 1
ATOM 1365 N N . LYS A 1 170 ? 24.109 5.949 -0.847 1 96.12 170 LYS A N 1
ATOM 1366 C CA . LYS A 1 170 ? 24.5 5.098 0.272 1 96.12 170 LYS A CA 1
ATOM 1367 C C . LYS A 1 170 ? 23.562 3.895 0.397 1 96.12 170 LYS A C 1
ATOM 1369 O O . LYS A 1 170 ? 23.984 2.82 0.832 1 96.12 170 LYS A O 1
ATOM 1374 N N . PHE A 1 171 ? 22.328 4.031 0.021 1 96.19 171 PHE A N 1
ATOM 1375 C CA . PHE A 1 171 ? 21.344 2.945 0.042 1 96.19 171 PHE A CA 1
ATOM 1376 C C . PHE A 1 171 ? 21.75 1.847 -0.939 1 96.19 171 PHE A C 1
ATOM 1378 O O . PHE A 1 171 ? 21.812 0.673 -0.57 1 96.19 171 PHE A O 1
ATOM 1385 N N . VAL A 1 172 ? 22.047 2.271 -2.131 1 96.81 172 VAL A N 1
ATOM 1386 C CA . VAL A 1 172 ? 22.438 1.311 -3.162 1 96.81 172 VAL A CA 1
ATOM 1387 C C . VAL A 1 172 ? 23.75 0.649 -2.787 1 96.81 172 VAL A C 1
ATOM 1389 O O . VAL A 1 172 ? 23.922 -0.563 -2.947 1 96.81 172 VAL A O 1
ATOM 1392 N N . ASN A 1 173 ? 24.578 1.437 -2.234 1 96.69 173 ASN A N 1
ATOM 1393 C CA . ASN A 1 173 ? 25.906 0.932 -1.861 1 96.69 173 ASN A CA 1
ATOM 1394 C C . ASN A 1 173 ? 25.812 -0.091 -0.732 1 96.69 173 ASN A C 1
ATOM 1396 O O . ASN A 1 173 ? 26.453 -1.137 -0.783 1 96.69 173 ASN A O 1
ATOM 1400 N N . SER A 1 174 ? 24.984 0.165 0.201 1 95.44 174 SER A N 1
ATOM 1401 C CA . SER A 1 174 ? 24.922 -0.678 1.391 1 95.44 174 SER A CA 1
ATOM 1402 C C . SER A 1 174 ? 24.109 -1.943 1.128 1 95.44 174 SER A C 1
ATOM 1404 O O . SER A 1 174 ? 24.422 -3.006 1.671 1 95.44 174 SER A O 1
ATOM 1406 N N . TYR A 1 175 ? 23.141 -1.896 0.258 1 96.44 175 TYR A N 1
ATOM 1407 C CA . TYR A 1 175 ? 22.188 -3.006 0.212 1 96.44 175 TYR A CA 1
ATOM 1408 C C . TYR A 1 175 ? 22.328 -3.779 -1.096 1 96.44 175 TYR A C 1
ATOM 1410 O O . TYR A 1 175 ? 21.781 -4.879 -1.229 1 96.44 175 TYR A O 1
ATOM 1418 N N . ALA A 1 176 ? 23.078 -3.307 -2.086 1 96.25 176 ALA A N 1
ATOM 1419 C CA . ALA A 1 176 ? 23.203 -3.975 -3.379 1 96.25 176 ALA A CA 1
ATOM 1420 C C . ALA A 1 176 ? 23.766 -5.383 -3.219 1 96.25 176 ALA A C 1
ATOM 1422 O O . ALA A 1 176 ? 23.188 -6.348 -3.746 1 96.25 176 ALA A O 1
ATOM 1423 N N . PRO A 1 177 ? 24.844 -5.523 -2.418 1 95.25 177 PRO A N 1
ATOM 1424 C CA . PRO A 1 177 ? 25.359 -6.887 -2.268 1 95.25 177 PRO A CA 1
ATOM 1425 C C . PRO A 1 177 ? 24.391 -7.812 -1.549 1 95.25 177 PRO A C 1
ATOM 1427 O O . PRO A 1 177 ? 24.344 -9.016 -1.834 1 95.25 177 PRO A O 1
ATOM 1430 N N . ILE A 1 178 ? 23.641 -7.301 -0.653 1 94.62 178 ILE A N 1
ATOM 1431 C CA . ILE A 1 178 ? 22.672 -8.086 0.101 1 94.62 178 ILE A CA 1
ATOM 1432 C C . ILE A 1 178 ? 21.531 -8.508 -0.814 1 94.62 178 ILE A C 1
ATOM 1434 O O . ILE A 1 178 ? 21.062 -9.648 -0.748 1 94.62 178 ILE A O 1
ATOM 1438 N N . PHE A 1 179 ? 21.125 -7.66 -1.686 1 95.06 179 PHE A N 1
ATOM 1439 C CA . PHE A 1 179 ? 20.062 -7.961 -2.643 1 95.06 179 PHE A CA 1
ATOM 1440 C C . PHE A 1 179 ? 20.484 -9.07 -3.594 1 95.06 179 PHE A C 1
ATOM 1442 O O . PHE A 1 179 ? 19.672 -9.906 -3.984 1 95.06 179 PHE A O 1
ATOM 1449 N N . TYR A 1 180 ? 21.734 -9.109 -3.928 1 94.69 180 TYR A N 1
ATOM 1450 C CA . TYR A 1 180 ? 22.234 -10.148 -4.816 1 94.69 180 TYR A CA 1
ATOM 1451 C C . TYR A 1 180 ? 22.125 -11.523 -4.168 1 94.69 180 TYR A C 1
ATOM 1453 O O . TYR A 1 180 ? 21.625 -12.469 -4.785 1 94.69 180 TYR A O 1
ATOM 1461 N N . VAL A 1 181 ? 22.562 -11.578 -2.955 1 92.56 181 VAL A N 1
ATOM 1462 C CA . VAL A 1 181 ? 22.531 -12.867 -2.27 1 92.56 181 VAL A CA 1
ATOM 1463 C C . VAL A 1 181 ? 21.094 -13.281 -1.982 1 92.56 181 VAL A C 1
ATOM 1465 O O . VAL A 1 181 ? 20.75 -14.461 -2.039 1 92.56 181 VAL A O 1
ATOM 1468 N N . ALA A 1 182 ? 20.25 -12.312 -1.745 1 93.44 182 ALA A N 1
ATOM 1469 C CA . ALA A 1 182 ? 18.875 -12.594 -1.357 1 93.44 182 ALA A CA 1
ATOM 1470 C C . ALA A 1 182 ? 18.062 -13.094 -2.549 1 93.44 182 ALA A C 1
ATOM 1472 O O . ALA A 1 182 ? 17.25 -14.008 -2.416 1 93.44 182 ALA A O 1
ATOM 1473 N N . PHE A 1 183 ? 18.359 -12.609 -3.783 1 92.94 183 PHE A N 1
ATOM 1474 C CA . PHE A 1 183 ? 17.391 -12.875 -4.832 1 92.94 183 PHE A CA 1
ATOM 1475 C C . PHE A 1 183 ? 18.062 -13.406 -6.086 1 92.94 183 PHE A C 1
ATOM 1477 O O . PHE A 1 183 ? 17.406 -13.961 -6.969 1 92.94 183 PHE A O 1
ATOM 1484 N N . PHE A 1 184 ? 19.375 -13.312 -6.18 1 91.12 184 PHE A N 1
ATOM 1485 C CA . PHE A 1 184 ? 20.016 -13.68 -7.441 1 91.12 184 PHE A CA 1
ATOM 1486 C C . PHE A 1 184 ? 20.938 -14.875 -7.262 1 91.12 184 PHE A C 1
ATOM 1488 O O . PHE A 1 184 ? 20.969 -15.766 -8.117 1 91.12 184 PHE A O 1
ATOM 1495 N N . LYS A 1 185 ? 21.562 -14.93 -6.203 1 91 185 LYS A N 1
ATOM 1496 C CA . LYS A 1 185 ? 22.516 -16.016 -5.984 1 91 185 LYS A CA 1
ATOM 1497 C C . LYS A 1 185 ? 21.812 -17.375 -5.996 1 91 185 LYS A C 1
ATOM 1499 O O . LYS A 1 185 ? 20.781 -17.547 -5.344 1 91 185 LYS A O 1
ATOM 1504 N N . GLY A 1 186 ? 22.297 -18.312 -6.797 1 86.38 186 GLY A N 1
ATOM 1505 C CA . GLY A 1 186 ? 21.828 -19.688 -6.824 1 86.38 186 GLY A CA 1
ATOM 1506 C C . GLY A 1 186 ? 20.609 -19.875 -7.711 1 86.38 186 GLY A C 1
ATOM 1507 O O . GLY A 1 186 ? 20.156 -21.016 -7.922 1 86.38 186 GLY A O 1
ATOM 1508 N N . ARG A 1 187 ? 20.094 -18.891 -8.266 1 85.62 187 ARG A N 1
ATOM 1509 C CA . ARG A 1 187 ? 18.844 -19.016 -9.023 1 85.62 187 ARG A CA 1
ATOM 1510 C C . ARG A 1 187 ? 19.125 -19.219 -10.508 1 85.62 187 ARG A C 1
ATOM 1512 O O . ARG A 1 187 ? 18.312 -19.812 -11.227 1 85.62 187 ARG A O 1
ATOM 1519 N N . PHE A 1 188 ? 20.344 -18.922 -10.914 1 85.38 188 PHE A N 1
ATOM 1520 C CA . PHE A 1 188 ? 20.625 -18.984 -12.344 1 85.38 188 PHE A CA 1
ATOM 1521 C C . PHE A 1 188 ? 21.766 -19.953 -12.617 1 85.38 188 PHE A C 1
ATOM 1523 O O . PHE A 1 188 ? 22.594 -19.734 -13.508 1 85.38 188 PHE A O 1
ATOM 1530 N N . VAL A 1 189 ? 21.875 -20.984 -11.852 1 85.94 189 VAL A N 1
ATOM 1531 C CA . VAL A 1 189 ? 22.969 -21.938 -11.984 1 85.94 189 VAL A CA 1
ATOM 1532 C C . VAL A 1 189 ? 22.688 -22.906 -13.125 1 85.94 189 VAL A C 1
ATOM 1534 O O . VAL A 1 189 ? 23.609 -23.391 -13.789 1 85.94 189 VAL A O 1
ATOM 1537 N N . GLY A 1 190 ? 21.5 -23.188 -13.445 1 85.12 190 GLY A N 1
ATOM 1538 C CA . GLY A 1 190 ? 21.156 -24.156 -14.469 1 85.12 190 GLY A CA 1
ATOM 1539 C C . GLY A 1 190 ? 21.078 -25.578 -13.945 1 85.12 190 GLY A C 1
ATOM 1540 O O . GLY A 1 190 ? 20.891 -25.781 -12.742 1 85.12 190 GLY A O 1
ATOM 1541 N N . ARG A 1 191 ? 21.078 -26.625 -14.773 1 87.31 191 ARG A N 1
ATOM 1542 C CA . ARG A 1 191 ? 21 -28.047 -14.43 1 87.31 191 ARG A CA 1
ATOM 1543 C C . ARG A 1 191 ? 22.312 -28.75 -14.758 1 87.31 191 ARG A C 1
ATOM 1545 O O . ARG A 1 191 ? 23.141 -28.219 -15.508 1 87.31 191 ARG A O 1
ATOM 1552 N N . PRO A 1 192 ? 22.469 -29.844 -14.047 1 86.31 192 PRO A N 1
ATOM 1553 C CA . PRO A 1 192 ? 23.656 -30.609 -14.422 1 86.31 192 PRO A CA 1
ATOM 1554 C C . PRO A 1 192 ? 23.688 -30.984 -15.898 1 86.31 192 PRO A C 1
ATOM 1556 O O . PRO A 1 192 ? 22.688 -31.438 -16.453 1 86.31 192 PRO A O 1
ATOM 1559 N N . GLY A 1 193 ? 24.734 -30.656 -16.562 1 84.81 193 GLY A N 1
ATOM 1560 C CA . GLY A 1 193 ? 24.844 -30.859 -18 1 84.81 193 GLY A CA 1
ATOM 1561 C C . GLY A 1 193 ? 24.766 -29.562 -18.797 1 84.81 193 GLY A C 1
ATOM 1562 O O . GLY A 1 193 ? 25.297 -29.469 -19.906 1 84.81 193 GLY A O 1
ATOM 1563 N N . GLN A 1 194 ? 23.969 -28.641 -18.266 1 86.56 194 GLN A N 1
ATOM 1564 C CA . GLN A 1 194 ? 23.844 -27.312 -18.875 1 86.56 194 GLN A CA 1
ATOM 1565 C C . GLN A 1 194 ? 23.969 -26.203 -17.828 1 86.56 194 GLN A C 1
ATOM 1567 O O . GLN A 1 194 ? 23.016 -25.438 -17.625 1 86.56 194 GLN A O 1
ATOM 1572 N N . TYR A 1 195 ? 25.109 -26.156 -17.203 1 85.94 195 TYR A N 1
ATOM 1573 C CA . TYR A 1 195 ? 25.375 -25.125 -16.219 1 85.94 195 TYR A CA 1
ATOM 1574 C C . TYR A 1 195 ? 25.656 -23.781 -16.891 1 85.94 195 TYR A C 1
ATOM 1576 O O . TYR A 1 195 ? 26.078 -23.734 -18.047 1 85.94 195 TYR A O 1
ATOM 1584 N N . VAL A 1 196 ? 25.312 -22.781 -16.219 1 86.56 196 VAL A N 1
ATOM 1585 C CA . VAL A 1 196 ? 25.609 -21.453 -16.719 1 86.56 196 VAL A CA 1
ATOM 1586 C C . VAL A 1 196 ? 27.031 -21.047 -16.297 1 86.56 196 VAL A C 1
ATOM 1588 O O . VAL A 1 196 ? 27.375 -21.109 -15.109 1 86.56 196 VAL A O 1
ATOM 1591 N N . TYR A 1 197 ? 27.797 -20.766 -17.281 1 85.81 197 TYR A N 1
ATOM 1592 C CA . TYR A 1 197 ? 29.172 -20.391 -17.031 1 85.81 197 TYR A CA 1
ATOM 1593 C C . TYR A 1 197 ? 29.375 -18.891 -17.234 1 85.81 197 TYR A C 1
ATOM 1595 O O . TYR A 1 197 ? 28.781 -18.297 -18.141 1 85.81 197 TYR A O 1
ATOM 1603 N N . MET A 1 198 ? 30.062 -18.438 -16.234 1 83.81 198 MET A N 1
ATOM 1604 C CA . MET A 1 198 ? 30.391 -17.016 -16.312 1 83.81 198 MET A CA 1
ATOM 1605 C C . MET A 1 198 ? 31.891 -16.797 -16.234 1 83.81 198 MET A C 1
ATOM 1607 O O . MET A 1 198 ? 32.625 -17.688 -15.797 1 83.81 198 MET A O 1
ATOM 1611 N N . PHE A 1 199 ? 32.438 -15.664 -16.625 1 83.06 199 PHE A N 1
ATOM 1612 C CA . PHE A 1 199 ? 33.812 -15.195 -16.484 1 83.06 199 PHE A CA 1
ATOM 1613 C C . PHE A 1 199 ? 34.781 -16.219 -17.031 1 83.06 199 PHE A C 1
ATOM 1615 O O . PHE A 1 199 ? 35.75 -16.594 -16.359 1 83.06 199 PHE A O 1
ATOM 1622 N N . ALA A 1 200 ? 34.625 -16.641 -18.156 1 78.38 200 ALA A N 1
ATOM 1623 C CA . ALA A 1 200 ? 35.562 -17.453 -18.922 1 78.38 200 ALA A CA 1
ATOM 1624 C C . ALA A 1 200 ? 35.531 -18.906 -18.469 1 78.38 200 ALA A C 1
ATOM 1626 O O . ALA A 1 200 ? 36.562 -19.531 -18.234 1 78.38 200 ALA A O 1
ATOM 1627 N N . GLY A 1 201 ? 34.25 -19.344 -18.031 1 78.69 201 GLY A N 1
ATOM 1628 C CA . GLY A 1 201 ? 34.094 -20.797 -17.906 1 78.69 201 GLY A CA 1
ATOM 1629 C C . GLY A 1 201 ? 33.906 -21.25 -16.484 1 78.69 201 GLY A C 1
ATOM 1630 O O . GLY A 1 201 ? 34.062 -22.438 -16.172 1 78.69 201 GLY A O 1
ATOM 1631 N N . TYR A 1 202 ? 33.75 -20.359 -15.602 1 85.06 202 TYR A N 1
ATOM 1632 C CA . TYR A 1 202 ? 33.5 -20.766 -14.227 1 85.06 202 TYR A CA 1
ATOM 1633 C C . TYR A 1 202 ? 31.984 -20.906 -13.977 1 85.06 202 TYR A C 1
ATOM 1635 O O . TYR A 1 202 ? 31.203 -20.094 -14.461 1 85.06 202 TYR A O 1
ATOM 1643 N N . ARG A 1 203 ? 31.703 -21.969 -13.305 1 84.19 203 ARG A N 1
ATOM 1644 C CA . ARG A 1 203 ? 30.297 -22.234 -12.992 1 84.19 203 ARG A CA 1
ATOM 1645 C C . ARG A 1 203 ? 29.75 -21.188 -12.031 1 84.19 203 ARG A C 1
ATOM 1647 O O . ARG A 1 203 ? 30.438 -20.75 -11.109 1 84.19 203 ARG A O 1
ATOM 1654 N N . MET A 1 204 ? 28.578 -20.812 -12.258 1 87.56 204 MET A N 1
ATOM 1655 C CA . MET A 1 204 ? 27.922 -19.859 -11.383 1 87.56 204 MET A CA 1
ATOM 1656 C C . MET A 1 204 ? 27.812 -20.391 -9.961 1 87.56 204 MET A C 1
ATOM 1658 O O . MET A 1 204 ? 27.703 -21.594 -9.758 1 87.56 204 MET A O 1
ATOM 1662 N N . GLU A 1 205 ? 27.844 -19.438 -9.047 1 86.56 205 GLU A N 1
ATOM 1663 C CA . GLU A 1 205 ? 27.875 -19.828 -7.641 1 86.56 205 GLU A CA 1
ATOM 1664 C C . GLU A 1 205 ? 26.516 -20.312 -7.176 1 86.56 205 GLU A C 1
ATOM 1666 O O . GLU A 1 205 ? 25.484 -19.797 -7.598 1 86.56 205 GLU A O 1
ATOM 1671 N N . GLU A 1 206 ? 26.547 -21.359 -6.344 1 85 206 GLU A N 1
ATOM 1672 C CA . GLU A 1 206 ? 25.359 -21.906 -5.691 1 85 206 GLU A CA 1
ATOM 1673 C C . GLU A 1 206 ? 25.375 -21.609 -4.191 1 85 206 GLU A C 1
ATOM 1675 O O . GLU A 1 206 ? 26.406 -21.203 -3.643 1 85 206 GLU A O 1
ATOM 1680 N N . CYS A 1 207 ? 24.266 -21.672 -3.648 1 83.12 207 CYS A N 1
ATOM 1681 C CA . CYS A 1 207 ? 24.188 -21.469 -2.209 1 83.12 207 CYS A CA 1
ATOM 1682 C C . CYS A 1 207 ? 24.656 -22.703 -1.449 1 83.12 207 CYS A C 1
ATOM 1684 O O . CYS A 1 207 ? 24.672 -23.812 -1.997 1 83.12 207 CYS A O 1
ATOM 1686 N N . ALA A 1 208 ? 25.141 -22.484 -0.275 1 79.25 208 ALA A N 1
ATOM 1687 C CA . ALA A 1 208 ? 25.562 -23.578 0.589 1 79.25 208 ALA A CA 1
ATOM 1688 C C . ALA A 1 208 ? 24.406 -24.516 0.893 1 79.25 208 ALA A C 1
ATOM 1690 O O . ALA A 1 208 ? 23.234 -24.172 0.652 1 79.25 208 ALA A O 1
ATOM 1691 N N . PRO A 1 209 ? 24.703 -25.75 1.325 1 75 209 PRO A N 1
ATOM 1692 C CA . PRO A 1 209 ? 23.656 -26.734 1.621 1 75 209 PRO A CA 1
ATOM 1693 C C . PRO A 1 209 ? 22.672 -26.25 2.689 1 75 209 PRO A C 1
ATOM 1695 O O . PRO A 1 209 ? 21.531 -26.703 2.74 1 75 209 PRO A O 1
ATOM 1698 N N . GLY A 1 210 ? 23.141 -25.297 3.553 1 73.12 210 GLY A N 1
ATOM 1699 C CA . GLY A 1 210 ? 22.234 -24.75 4.555 1 73.12 210 GLY A CA 1
ATOM 1700 C C . GLY A 1 210 ? 21.219 -23.766 3.979 1 73.12 210 GLY A C 1
ATOM 1701 O O . GLY A 1 210 ? 20.297 -23.344 4.672 1 73.12 210 GLY A O 1
ATOM 1702 N N . GLY A 1 211 ? 21.25 -23.453 2.771 1 78.94 211 GLY A N 1
ATOM 1703 C CA . GLY A 1 211 ? 20.312 -22.547 2.135 1 78.94 211 GLY A CA 1
ATOM 1704 C C . GLY A 1 211 ? 20.859 -21.156 1.913 1 78.94 211 GLY A C 1
ATOM 1705 O O . GLY A 1 211 ? 21.875 -20.797 2.494 1 78.94 211 GLY A O 1
ATOM 1706 N N . CYS A 1 212 ? 20.281 -20.469 1.086 1 86.19 212 CYS A N 1
ATOM 1707 C CA . CYS A 1 212 ? 20.672 -19.094 0.786 1 86.19 212 CYS A CA 1
ATOM 1708 C C . CYS A 1 212 ? 20.328 -18.156 1.936 1 86.19 212 CYS A C 1
ATOM 1710 O O . CYS A 1 212 ? 20.922 -17.094 2.084 1 86.19 212 CYS A O 1
ATOM 1712 N N . LEU A 1 213 ? 19.375 -18.594 2.795 1 88.5 213 LEU A N 1
ATOM 1713 C CA . LEU A 1 213 ? 18.938 -17.781 3.916 1 88.5 213 LEU A CA 1
ATOM 1714 C C . LEU A 1 213 ? 20.031 -17.641 4.961 1 88.5 213 LEU A C 1
ATOM 1716 O O . LEU A 1 213 ? 20.234 -16.562 5.531 1 88.5 213 LEU A O 1
ATOM 1720 N N . MET A 1 214 ? 20.812 -18.672 5.148 1 88.81 214 MET A N 1
ATOM 1721 C CA . MET A 1 214 ? 21.906 -18.641 6.125 1 88.81 214 MET A CA 1
ATOM 1722 C C . MET A 1 214 ? 23.047 -17.75 5.648 1 88.81 214 MET A C 1
ATOM 1724 O O . MET A 1 214 ? 23.656 -17.031 6.445 1 88.81 214 MET A O 1
ATOM 1728 N N . GLU A 1 215 ? 23.297 -17.875 4.406 1 89.75 215 GLU A N 1
ATOM 1729 C CA . GLU A 1 215 ? 24.344 -17 3.863 1 89.75 215 GLU A CA 1
ATOM 1730 C C . GLU A 1 215 ? 23.922 -15.531 3.943 1 89.75 215 GLU A C 1
ATOM 1732 O O . GLU A 1 215 ? 24.766 -14.664 4.191 1 89.75 215 GLU A O 1
ATOM 1737 N N . LEU A 1 216 ? 22.672 -15.32 3.664 1 92.25 216 LEU A N 1
ATOM 1738 C CA . LEU A 1 216 ? 22.141 -13.969 3.783 1 92.25 216 LEU A CA 1
ATOM 1739 C C . LEU A 1 216 ? 22.25 -13.469 5.219 1 92.25 216 LEU A C 1
ATOM 1741 O O . LEU A 1 216 ? 22.641 -12.32 5.453 1 92.25 216 LEU A O 1
ATOM 1745 N N . CYS A 1 217 ? 22 -14.289 6.141 1 92.06 217 CYS A N 1
ATOM 1746 C CA . CYS A 1 217 ? 22.094 -13.945 7.555 1 92.06 217 CYS A CA 1
ATOM 1747 C C . CYS A 1 217 ? 23.516 -13.586 7.941 1 92.06 217 CYS A C 1
ATOM 1749 O O . CYS A 1 217 ? 23.75 -12.594 8.633 1 92.06 217 CYS A O 1
ATOM 1751 N N . ILE A 1 218 ? 24.453 -14.312 7.457 1 89.94 218 ILE A N 1
ATOM 1752 C CA . ILE A 1 218 ? 25.859 -14.086 7.762 1 89.94 218 ILE A CA 1
ATOM 1753 C C . ILE A 1 218 ? 26.312 -12.766 7.145 1 89.94 218 ILE A C 1
ATOM 1755 O O . ILE A 1 218 ? 26.984 -11.969 7.797 1 89.94 218 ILE A O 1
ATOM 1759 N N . GLN A 1 219 ? 25.922 -12.617 5.953 1 92.44 219 GLN A N 1
ATOM 1760 C CA . GLN A 1 219 ? 26.297 -11.391 5.273 1 92.44 219 GLN A CA 1
ATOM 1761 C C . GLN A 1 219 ? 25.719 -10.164 5.977 1 92.44 219 GLN A C 1
ATOM 1763 O O . GLN A 1 219 ? 26.422 -9.172 6.188 1 92.44 219 GLN A O 1
ATOM 1768 N N . LEU A 1 220 ? 24.469 -10.234 6.355 1 93.75 220 LEU A N 1
ATOM 1769 C CA . LEU A 1 220 ? 23.812 -9.133 7.047 1 93.75 220 LEU A CA 1
ATOM 1770 C C . LEU A 1 220 ? 24.469 -8.867 8.398 1 93.75 220 LEU A C 1
ATOM 1772 O O . LEU A 1 220 ? 24.703 -7.711 8.766 1 93.75 220 LEU A O 1
ATOM 1776 N N . SER A 1 221 ? 24.828 -9.914 9.078 1 92.5 221 SER A N 1
ATOM 1777 C CA . SER A 1 221 ? 25.422 -9.773 10.398 1 92.5 221 SER A CA 1
ATOM 1778 C C . SER A 1 221 ? 26.797 -9.117 10.312 1 92.5 221 SER A C 1
ATOM 1780 O O . SER A 1 221 ? 27.109 -8.195 11.062 1 92.5 221 SER A O 1
ATOM 1782 N N . ILE A 1 222 ? 27.547 -9.477 9.344 1 92.19 222 ILE A N 1
ATOM 1783 C CA . ILE A 1 222 ? 28.906 -8.969 9.219 1 92.19 222 ILE A CA 1
ATOM 1784 C C . ILE A 1 222 ? 28.875 -7.52 8.734 1 92.19 222 ILE A C 1
ATOM 1786 O O . ILE A 1 222 ? 29.594 -6.664 9.258 1 92.19 222 ILE A O 1
ATOM 1790 N N . ILE A 1 223 ? 28.047 -7.27 7.82 1 92.88 223 ILE A N 1
ATOM 1791 C CA . ILE A 1 223 ? 28 -5.926 7.258 1 92.88 223 ILE A CA 1
ATOM 1792 C C . ILE A 1 223 ? 27.406 -4.957 8.273 1 92.88 223 ILE A C 1
ATOM 1794 O O . ILE A 1 223 ? 27.938 -3.873 8.5 1 92.88 223 ILE A O 1
ATOM 1798 N N . MET A 1 224 ? 26.312 -5.355 8.852 1 93.12 224 MET A N 1
ATOM 1799 C CA . MET A 1 224 ? 25.656 -4.473 9.805 1 93.12 224 MET A CA 1
ATOM 1800 C C . MET A 1 224 ? 26.531 -4.246 11.031 1 93.12 224 MET A C 1
ATOM 1802 O O . MET A 1 224 ? 26.797 -3.104 11.414 1 93.12 224 MET A O 1
ATOM 1806 N N . LEU A 1 225 ? 27.094 -5.293 11.609 1 91.38 225 LEU A N 1
ATOM 1807 C CA . LEU A 1 225 ? 27.906 -5.191 12.812 1 91.38 225 LEU A CA 1
ATOM 1808 C C . LEU A 1 225 ? 29.281 -4.598 12.492 1 91.38 225 LEU A C 1
ATOM 1810 O O . LEU A 1 225 ? 29.812 -3.809 13.273 1 91.38 225 LEU A O 1
ATOM 1814 N N . GLY A 1 226 ? 29.781 -5.023 11.344 1 91.62 226 GLY A N 1
ATOM 1815 C CA . GLY A 1 226 ? 31.047 -4.457 10.93 1 91.62 226 GLY A CA 1
ATOM 1816 C C . GLY A 1 226 ? 30.984 -2.957 10.703 1 91.62 226 GLY A C 1
ATOM 1817 O O . GLY A 1 226 ? 31.875 -2.225 11.141 1 91.62 226 GLY A O 1
ATOM 1818 N N . LYS A 1 227 ? 29.938 -2.537 10.078 1 91.12 227 LYS A N 1
ATOM 1819 C CA . LYS A 1 227 ? 29.766 -1.106 9.836 1 91.12 227 LYS A CA 1
ATOM 1820 C C . LYS A 1 227 ? 29.609 -0.342 11.148 1 91.12 227 LYS A C 1
ATOM 1822 O O . LYS A 1 227 ? 30.203 0.726 11.32 1 91.12 227 LYS A O 1
ATOM 1827 N N . GLN A 1 228 ? 28.844 -0.871 12.062 1 88.69 228 GLN A N 1
ATOM 1828 C CA . GLN A 1 228 ? 28.594 -0.229 13.352 1 88.69 228 GLN A CA 1
ATOM 1829 C C . GLN A 1 228 ? 29.875 -0.175 14.188 1 88.69 228 GLN A C 1
ATOM 1831 O O . GLN A 1 228 ? 30.172 0.847 14.812 1 88.69 228 GLN A O 1
ATOM 1836 N N . LEU A 1 229 ? 30.641 -1.199 14.156 1 87.19 229 LEU A N 1
ATOM 1837 C CA . LEU A 1 229 ? 31.875 -1.273 14.945 1 87.19 229 LEU A CA 1
ATOM 1838 C C . LEU A 1 229 ? 32.938 -0.314 14.398 1 87.19 229 LEU A C 1
ATOM 1840 O O . LEU A 1 229 ? 33.594 0.389 15.172 1 87.19 229 LEU A O 1
ATOM 1844 N N . ILE A 1 230 ? 33 -0.262 13.18 1 85.62 230 ILE A N 1
ATOM 1845 C CA . ILE A 1 230 ? 34.031 0.57 12.562 1 85.62 230 ILE A CA 1
ATOM 1846 C C . ILE A 1 230 ? 33.594 2.037 12.633 1 85.62 230 ILE A C 1
ATOM 1848 O O . ILE A 1 230 ? 34.438 2.91 12.898 1 85.62 230 ILE A O 1
ATOM 1852 N N . GLN A 1 231 ? 32.312 2.254 12.391 1 81.5 231 GLN A N 1
ATOM 1853 C CA . GLN A 1 231 ? 31.844 3.631 12.43 1 81.5 231 GLN A CA 1
ATOM 1854 C C . GLN A 1 231 ? 31.922 4.195 13.844 1 81.5 231 GLN A C 1
ATOM 1856 O O . GLN A 1 231 ? 32.312 5.352 14.039 1 81.5 231 GLN A O 1
ATOM 1861 N N . ASN A 1 232 ? 31.5 3.477 14.859 1 76 232 ASN A N 1
ATOM 1862 C CA . ASN A 1 232 ? 31.531 3.922 16.25 1 76 232 ASN A CA 1
ATOM 1863 C C . ASN A 1 232 ? 32.969 4.074 16.75 1 76 232 ASN A C 1
ATOM 1865 O O . ASN A 1 232 ? 33.281 5.004 17.5 1 76 232 ASN A O 1
ATOM 1869 N N . ASN A 1 233 ? 33.906 3.238 16.359 1 73.38 233 ASN A N 1
ATOM 1870 C CA . ASN A 1 233 ? 35.281 3.242 16.891 1 73.38 233 ASN A CA 1
ATOM 1871 C C . ASN A 1 233 ? 36.219 4.113 16.047 1 73.38 233 ASN A C 1
ATOM 1873 O O . ASN A 1 233 ? 36.844 5.027 16.562 1 73.38 233 ASN A O 1
ATOM 1877 N N . ILE A 1 234 ? 36.094 3.992 14.844 1 72.5 234 ILE A N 1
ATOM 1878 C CA . ILE A 1 234 ? 37.062 4.668 14.008 1 72.5 234 ILE A CA 1
ATOM 1879 C C . ILE A 1 234 ? 36.594 6.086 13.695 1 72.5 234 ILE A C 1
ATOM 1881 O O . ILE A 1 234 ? 37.344 7.055 13.906 1 72.5 234 ILE A O 1
ATOM 1885 N N . PHE A 1 235 ? 35.406 6.246 13.375 1 72.25 235 PHE A N 1
ATOM 1886 C CA . PHE A 1 235 ? 34.969 7.551 12.898 1 72.25 235 PHE A CA 1
ATOM 1887 C C . PHE A 1 235 ? 34.562 8.445 14.062 1 72.25 235 PHE A C 1
ATOM 1889 O O . PHE A 1 235 ? 34.75 9.664 14.016 1 72.25 235 PHE A O 1
ATOM 1896 N N . GLU A 1 236 ? 33.969 7.875 15.094 1 73.5 236 GLU A N 1
ATOM 1897 C CA . GLU A 1 236 ? 33.5 8.695 16.203 1 73.5 236 GLU A CA 1
ATOM 1898 C C . GLU A 1 236 ? 34.625 8.945 17.219 1 73.5 236 GLU A C 1
ATOM 1900 O O . GLU A 1 236 ? 34.688 10.016 17.828 1 73.5 236 GLU A O 1
ATOM 1905 N N . ILE A 1 237 ? 35.531 7.945 17.422 1 74 237 ILE A N 1
ATOM 1906 C CA . ILE A 1 237 ? 36.594 8.094 18.422 1 74 237 ILE A CA 1
ATOM 1907 C C . ILE A 1 237 ? 37.938 8.281 17.734 1 74 237 ILE A C 1
ATOM 1909 O O . ILE A 1 237 ? 38.688 9.219 18.047 1 74 237 ILE A O 1
ATOM 1913 N N . GLY A 1 238 ? 38.188 7.512 16.734 1 75.56 238 GLY A N 1
ATOM 1914 C CA . GLY A 1 238 ? 39.5 7.469 16.094 1 75.56 238 GLY A CA 1
ATOM 1915 C C . GLY A 1 238 ? 39.844 8.742 15.344 1 75.56 238 GLY A C 1
ATOM 1916 O O . GLY A 1 238 ? 40.875 9.359 15.602 1 75.56 238 GLY A O 1
ATOM 1917 N N . VAL A 1 239 ? 38.906 9.156 14.547 1 77.06 239 VAL A N 1
ATOM 1918 C CA . VAL A 1 239 ? 39.188 10.266 13.648 1 77.06 239 VAL A CA 1
ATOM 1919 C C . VAL A 1 239 ? 39.375 11.555 14.453 1 77.06 239 VAL A C 1
ATOM 1921 O O . VAL A 1 239 ? 40.344 12.297 14.258 1 77.06 239 VAL A O 1
ATOM 1924 N N . PRO A 1 240 ? 38.469 11.844 15.391 1 74.56 240 PRO A N 1
ATOM 1925 C CA . PRO A 1 240 ? 38.656 13.055 16.188 1 74.56 240 PRO A CA 1
ATOM 1926 C C . PRO A 1 240 ? 39.938 13.031 17 1 74.56 240 PRO A C 1
ATOM 1928 O O . PRO A 1 240 ? 40.594 14.062 17.172 1 74.56 240 PRO A O 1
ATOM 1931 N N . LYS A 1 241 ? 40.344 11.883 17.516 1 76.38 241 LYS A N 1
ATOM 1932 C CA . LYS A 1 241 ? 41.594 11.781 18.266 1 76.38 241 LYS A CA 1
ATOM 1933 C C . LYS A 1 241 ? 42.812 12.008 17.375 1 76.38 241 LYS A C 1
ATOM 1935 O O . LYS A 1 241 ? 43.781 12.641 17.781 1 76.38 241 LYS A O 1
ATOM 1940 N N . LEU A 1 242 ? 42.656 11.492 16.203 1 78.81 242 LEU A N 1
ATOM 1941 C CA . LEU A 1 242 ? 43.75 11.672 15.25 1 78.81 242 LEU A CA 1
ATOM 1942 C C . LEU A 1 242 ? 43.844 13.125 14.805 1 78.81 242 LEU A C 1
ATOM 1944 O O . LEU A 1 242 ? 44.938 13.664 14.664 1 78.81 242 LEU A O 1
ATOM 1948 N N . LYS A 1 243 ? 42.719 13.742 14.578 1 76.5 243 LYS A N 1
ATOM 1949 C CA . LYS A 1 243 ? 42.719 15.148 14.195 1 76.5 243 LYS A CA 1
ATOM 1950 C C . LYS A 1 243 ? 43.25 16.031 15.312 1 76.5 243 LYS A C 1
ATOM 1952 O O . LYS A 1 243 ? 43.969 17 15.047 1 76.5 243 LYS A O 1
ATOM 1957 N N . LYS A 1 244 ? 42.844 15.719 16.547 1 73.81 244 LYS A N 1
ATOM 1958 C CA . LYS A 1 244 ? 43.344 16.453 17.703 1 73.81 244 LYS A CA 1
ATOM 1959 C C . LYS A 1 244 ? 44.875 16.297 17.812 1 73.81 244 LYS A C 1
ATOM 1961 O O . LYS A 1 244 ? 45.562 17.266 18.109 1 73.81 244 LYS A O 1
ATOM 1966 N N . LEU A 1 245 ? 45.375 15.031 17.547 1 76.56 245 LEU A N 1
ATOM 1967 C CA . LEU A 1 245 ? 46.812 14.773 17.594 1 76.56 245 LEU A CA 1
ATOM 1968 C C . LEU A 1 245 ? 47.531 15.547 16.516 1 76.56 245 LEU A C 1
ATOM 1970 O O . LEU A 1 245 ? 48.594 16.094 16.75 1 76.56 245 LEU A O 1
ATOM 1974 N N . PHE A 1 246 ? 46.938 15.648 15.422 1 79.31 246 PHE A N 1
ATOM 1975 C CA . PHE A 1 246 ? 47.562 16.359 14.305 1 79.31 246 PHE A CA 1
ATOM 1976 C C . PHE A 1 246 ? 47.562 17.859 14.562 1 79.31 246 PHE A C 1
ATOM 1978 O O . PHE A 1 246 ? 48.531 18.547 14.203 1 79.31 246 PHE A O 1
ATOM 1985 N N . ARG A 1 247 ? 46.5 18.359 15.102 1 74.5 247 ARG A N 1
ATOM 1986 C CA . ARG A 1 247 ? 46.438 19.781 15.438 1 74.5 247 ARG A CA 1
ATOM 1987 C C . ARG A 1 247 ? 47.438 20.125 16.516 1 74.5 247 ARG A C 1
ATOM 1989 O O . ARG A 1 247 ? 48.094 21.172 16.453 1 74.5 247 ARG A O 1
ATOM 1996 N N . LYS A 1 248 ? 47.5 19.25 17.484 1 72.44 248 LYS A N 1
ATOM 1997 C CA . LYS A 1 248 ? 48.5 19.453 18.531 1 72.44 248 LYS A CA 1
ATOM 1998 C C . LYS A 1 248 ? 49.906 19.453 17.953 1 72.44 248 LYS A C 1
ATOM 2000 O O . LYS A 1 248 ? 50.75 20.25 18.359 1 72.44 248 LYS A O 1
ATOM 2005 N N . LEU A 1 249 ? 50.094 18.594 17.031 1 74.94 249 LEU A N 1
ATOM 2006 C CA . LEU A 1 249 ? 51.406 18.5 16.406 1 74.94 249 LEU A CA 1
ATOM 2007 C C . LEU A 1 249 ? 51.688 19.734 15.539 1 74.94 249 LEU A C 1
ATOM 2009 O O . LEU A 1 249 ? 52.812 20.203 15.469 1 74.94 249 LEU A O 1
ATOM 2013 N N . LYS A 1 250 ? 50.656 20.156 14.898 1 70.31 250 LYS A N 1
ATOM 2014 C CA . LYS A 1 250 ? 50.812 21.344 14.047 1 70.31 250 LYS A CA 1
ATOM 2015 C C . LYS A 1 250 ? 51 22.609 14.891 1 70.31 250 LYS A C 1
ATOM 2017 O O . LYS A 1 250 ? 51.75 23.5 14.508 1 70.31 250 LYS A O 1
ATOM 2022 N N . ASP A 1 251 ? 50.156 22.656 15.938 1 62.09 251 ASP A N 1
ATOM 2023 C CA . ASP A 1 251 ? 50.281 23.812 16.828 1 62.09 251 ASP A CA 1
ATOM 2024 C C . ASP A 1 251 ? 51.656 23.812 17.516 1 62.09 251 ASP A C 1
ATOM 2026 O O . ASP A 1 251 ? 52.219 24.875 17.797 1 62.09 251 ASP A O 1
ATOM 2030 N N . GLU A 1 252 ? 52.125 22.641 17.859 1 56.97 252 GLU A N 1
ATOM 2031 C CA . GLU A 1 252 ? 53.438 22.609 18.5 1 56.97 252 GLU A CA 1
ATOM 2032 C C . GLU A 1 252 ? 54.531 22.922 17.5 1 56.97 252 GLU A C 1
ATOM 2034 O O . GLU A 1 252 ? 55.719 22.969 17.859 1 56.97 252 GLU A O 1
ATOM 2039 N N . ARG A 1 253 ? 54.219 23.141 16.188 1 52.28 253 ARG A N 1
ATOM 2040 C CA . ARG A 1 253 ? 55.281 23.672 15.328 1 52.28 253 ARG A CA 1
ATOM 2041 C C . ARG A 1 253 ? 55.656 25.094 15.734 1 52.28 253 ARG A C 1
ATOM 2043 O O . ARG A 1 253 ? 54.781 25.906 16.062 1 52.28 253 ARG A O 1
ATOM 2050 N N . PRO A 1 254 ? 56.906 25.359 16.156 1 46.66 254 PRO A N 1
ATOM 2051 C CA . PRO A 1 254 ? 57.406 26.672 16.609 1 46.66 254 PRO A CA 1
ATOM 2052 C C . PRO A 1 254 ? 56.906 27.812 15.742 1 46.66 254 PRO A C 1
ATOM 2054 O O . PRO A 1 254 ? 57.531 28.125 14.727 1 46.66 254 PRO A O 1
ATOM 2057 N N . GLU A 1 255 ? 55.906 27.906 15.078 1 42.56 255 GLU A N 1
ATOM 2058 C CA . GLU A 1 255 ? 55.781 29.281 14.57 1 42.56 255 GLU A CA 1
ATOM 2059 C C . GLU A 1 255 ? 56.031 30.297 15.68 1 42.56 255 GLU A C 1
ATOM 2061 O O . GLU A 1 255 ? 55.719 30.031 16.844 1 42.56 255 GLU A O 1
ATOM 2066 N N . LYS A 1 256 ? 56.812 31.438 15.312 1 42.94 256 LYS A N 1
ATOM 2067 C CA . LYS A 1 256 ? 57.25 32.625 16.062 1 42.94 256 LYS A CA 1
ATOM 2068 C C . LYS A 1 256 ? 56.094 33.188 16.906 1 42.94 256 LYS A C 1
ATOM 2070 O O . LYS A 1 256 ? 55.281 33.938 16.422 1 42.94 256 LYS A O 1
ATOM 2075 N N . LYS A 1 257 ? 55.188 32.469 17.547 1 42.53 257 LYS A N 1
ATOM 2076 C CA . LYS A 1 257 ? 54.5 33.281 18.547 1 42.53 257 LYS A CA 1
ATOM 2077 C C . LYS A 1 257 ? 55.406 34.281 19.203 1 42.53 257 LYS A C 1
ATOM 2079 O O . LYS A 1 257 ? 56.469 33.906 19.75 1 42.53 257 LYS A O 1
ATOM 2084 N N . GLU A 1 258 ? 55.281 35.531 18.703 1 40.25 258 GLU A N 1
ATOM 2085 C CA . GLU A 1 258 ? 56 36.656 19.344 1 40.25 258 GLU A CA 1
ATOM 2086 C C . GLU A 1 258 ? 56.188 36.406 20.828 1 40.25 258 GLU A C 1
ATOM 2088 O O . GLU A 1 258 ? 55.781 35.375 21.344 1 40.25 258 GLU A O 1
ATOM 2093 N N . SER A 1 259 ? 55.75 37.594 21.672 1 41.31 259 SER A N 1
ATOM 2094 C CA . SER A 1 259 ? 56.25 38.062 22.953 1 41.31 259 SER A CA 1
ATOM 2095 C C . SER A 1 259 ? 55.906 37.062 24.062 1 41.31 259 SER A C 1
ATOM 2097 O O . SER A 1 259 ? 54.781 36.531 24.109 1 41.31 259 SER A O 1
ATOM 2099 N N . PRO A 1 260 ? 56.812 36.344 24.719 1 45.28 260 PRO A N 1
ATOM 2100 C CA . PRO A 1 260 ? 56.875 35.531 25.922 1 45.28 260 PRO A CA 1
ATOM 2101 C C . PRO A 1 260 ? 55.875 35.969 26.984 1 45.28 260 PRO A C 1
ATOM 2103 O O . PRO A 1 260 ? 55.781 35.375 28.062 1 45.28 260 PRO A O 1
ATOM 2106 N N . SER A 1 261 ? 55.594 37.406 26.969 1 42.84 261 SER A N 1
ATOM 2107 C CA . SER A 1 261 ? 55.156 37.969 28.25 1 42.84 261 SER A CA 1
ATOM 2108 C C . SER A 1 261 ? 53.938 37.25 28.797 1 42.84 261 SER A C 1
ATOM 2110 O O . SER A 1 261 ? 53.844 37 30 1 42.84 261 SER A O 1
ATOM 2112 N N . ASP A 1 262 ? 52.656 37.375 28.188 1 44.16 262 ASP A N 1
ATOM 2113 C CA . ASP A 1 262 ? 51.469 37.062 28.984 1 44.16 262 ASP A CA 1
ATOM 2114 C C . ASP A 1 262 ? 51.156 35.562 28.953 1 44.16 262 ASP A C 1
ATOM 2116 O O . ASP A 1 262 ? 50.156 35.156 28.391 1 44.16 262 ASP A O 1
ATOM 2120 N N . ALA A 1 263 ? 52.062 34.781 28.766 1 47.25 263 ALA A N 1
ATOM 2121 C CA . ALA A 1 263 ? 52 33.344 28.891 1 47.25 263 ALA A CA 1
ATOM 2122 C C . ALA A 1 263 ? 51.188 32.906 30.109 1 47.25 263 ALA A C 1
ATOM 2124 O O . ALA A 1 263 ? 50.812 31.75 30.234 1 47.25 263 ALA A O 1
ATOM 2125 N N . SER A 1 264 ? 51.188 33.75 31.141 1 48.12 264 SER A N 1
ATOM 2126 C CA . SER A 1 264 ? 50.625 33.312 32.406 1 48.12 264 SER A CA 1
ATOM 2127 C C . SER A 1 264 ? 49.125 33.125 32.312 1 48.12 264 SER A C 1
ATOM 2129 O O . SER A 1 264 ? 48.5 32.656 33.281 1 48.12 264 SER A O 1
ATOM 2131 N N . LYS A 1 265 ? 48.438 33.812 31.484 1 54.94 265 LYS A N 1
ATOM 2132 C CA . LYS A 1 265 ? 46.969 33.75 31.641 1 54.94 265 LYS A CA 1
ATOM 2133 C C . LYS A 1 265 ? 46.438 32.438 31.109 1 54.94 265 LYS A C 1
ATOM 2135 O O . LYS A 1 265 ? 46.812 31.984 30.031 1 54.94 265 LYS A O 1
ATOM 2140 N N . GLN A 1 266 ? 46.031 31.469 32.094 1 61.88 266 GLN A N 1
ATOM 2141 C CA . GLN A 1 266 ? 45.25 30.281 31.781 1 61.88 266 GLN A CA 1
ATOM 2142 C C . GLN A 1 266 ? 44.281 30.531 30.625 1 61.88 266 GLN A C 1
ATOM 2144 O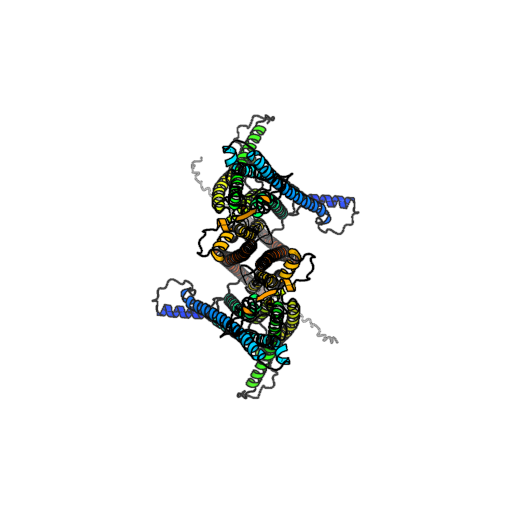 O . GLN A 1 266 ? 43.562 31.547 30.609 1 61.88 266 GLN A O 1
ATOM 2149 N N . PRO A 1 267 ? 44.531 29.938 29.438 1 70.75 267 PRO A N 1
ATOM 2150 C CA . PRO A 1 267 ? 43.625 30.172 28.312 1 70.75 267 PRO A CA 1
ATOM 2151 C C . PRO A 1 267 ? 42.156 30.172 28.75 1 70.75 267 PRO A C 1
ATOM 2153 O O . PRO A 1 267 ? 41.781 29.391 29.641 1 70.75 267 PRO A O 1
ATOM 2156 N N . GLN A 1 268 ? 41.5 31.266 28.547 1 76.12 268 GLN A N 1
ATOM 2157 C CA . GLN A 1 268 ? 40.062 31.344 28.844 1 76.12 268 GLN A CA 1
ATOM 2158 C C . GLN A 1 268 ? 39.281 30.219 28.172 1 76.12 268 GLN A C 1
ATOM 2160 O O . GLN A 1 268 ? 39.75 29.656 27.172 1 76.12 268 GLN A O 1
ATOM 2165 N N . GLN A 1 269 ? 38.219 29.734 28.781 1 77.81 269 GLN A N 1
ATOM 2166 C CA . GLN A 1 269 ? 37.406 28.609 28.328 1 77.81 269 GLN A CA 1
ATOM 2167 C C . GLN A 1 269 ? 36.969 28.797 26.891 1 77.81 269 GLN A C 1
ATOM 2169 O O . GLN A 1 269 ? 36.906 27.844 26.109 1 77.81 269 GLN A O 1
ATOM 2174 N N . TRP A 1 270 ? 36.656 30.047 26.516 1 78.25 270 TRP A N 1
ATOM 2175 C CA . TRP A 1 270 ? 36.188 30.281 25.172 1 78.25 270 TRP A CA 1
ATOM 2176 C C . TRP A 1 270 ? 37.281 30.016 24.141 1 78.25 270 TRP A C 1
ATOM 2178 O O . TRP A 1 270 ? 37 29.641 23 1 78.25 270 TRP A O 1
ATOM 2188 N N . GLU A 1 271 ? 38.469 30.281 24.469 1 76 271 GLU A N 1
ATOM 2189 C CA . GLU A 1 271 ? 39.594 29.969 23.578 1 76 271 GLU A CA 1
ATOM 2190 C C . GLU A 1 271 ? 39.781 28.469 23.422 1 76 271 GLU A C 1
ATOM 2192 O O . GLU A 1 271 ? 40.094 27.984 22.328 1 76 271 GLU A O 1
ATOM 2197 N N . LEU A 1 272 ? 39.562 27.906 24.594 1 75.44 272 LEU A N 1
ATOM 2198 C CA . LEU A 1 272 ? 39.656 26.453 24.562 1 75.44 272 LEU A CA 1
ATOM 2199 C C . LEU A 1 272 ? 38.531 25.844 23.734 1 75.44 272 LEU A C 1
ATOM 2201 O O . LEU A 1 272 ? 38.75 24.859 23.016 1 75.44 272 LEU A O 1
ATOM 2205 N N . ASP A 1 273 ? 37.375 26.375 23.781 1 77.75 273 ASP A N 1
ATOM 2206 C CA . ASP A 1 273 ? 36.219 25.875 23.047 1 77.75 273 ASP A CA 1
ATOM 2207 C C . ASP A 1 273 ? 36.344 26.172 21.547 1 77.75 273 ASP A C 1
ATOM 2209 O O . ASP A 1 273 ? 35.812 25.422 20.719 1 77.75 273 ASP A O 1
ATOM 2213 N N . TYR A 1 274 ? 37 27.234 21.344 1 77.06 274 TYR A N 1
ATOM 2214 C CA . TYR A 1 274 ? 37.125 27.625 19.953 1 77.06 274 TYR A CA 1
ATOM 2215 C C . TYR A 1 274 ? 38.031 26.672 19.188 1 77.06 274 TYR A C 1
ATOM 2217 O O . TYR A 1 274 ? 37.875 26.5 17.969 1 77.06 274 TYR A O 1
ATOM 2225 N N . VAL A 1 275 ? 38.938 26.078 19.891 1 74.69 275 VAL A N 1
ATOM 2226 C CA . VAL A 1 275 ? 39.875 25.172 19.266 1 74.69 275 VAL A CA 1
ATOM 2227 C C . VAL A 1 275 ? 39.219 23.828 18.969 1 74.69 275 VAL A C 1
ATOM 2229 O O . VAL A 1 275 ? 39.688 23.062 18.125 1 74.69 275 VAL A O 1
ATOM 2232 N N . LEU A 1 276 ? 38.062 23.672 19.516 1 78.31 276 LEU A N 1
ATOM 2233 C CA . LEU A 1 276 ? 37.344 22.406 19.281 1 78.31 276 LEU A CA 1
ATOM 2234 C C . LEU A 1 276 ? 36.781 22.344 17.875 1 78.31 276 LEU A C 1
ATOM 2236 O O . LEU A 1 276 ? 36.75 23.359 17.172 1 78.31 276 LEU A O 1
ATOM 2240 N N . GLU A 1 277 ? 36.438 21.172 17.375 1 79.31 277 GLU A N 1
ATOM 2241 C CA . GLU A 1 277 ? 35.938 20.953 16.031 1 79.31 277 GLU A CA 1
ATOM 2242 C C . GLU A 1 277 ? 34.531 21.562 15.883 1 79.31 277 GLU A C 1
ATOM 2244 O O . GLU A 1 277 ? 33.688 21.453 16.781 1 79.31 277 GLU A O 1
ATOM 2249 N N . PRO A 1 278 ? 34.375 22.281 14.781 1 81.5 278 PRO A N 1
ATOM 2250 C CA . PRO A 1 278 ? 33.031 22.859 14.562 1 81.5 278 PRO A CA 1
ATOM 2251 C C . PRO A 1 278 ? 31.969 21.812 14.289 1 81.5 278 PRO A C 1
ATOM 2253 O O . PRO A 1 278 ? 32.281 20.75 13.727 1 81.5 278 PRO A O 1
ATOM 2256 N N . PHE A 1 279 ? 30.797 22.125 14.68 1 80.56 279 PHE A N 1
ATOM 2257 C CA . PHE A 1 279 ? 29.641 21.25 14.477 1 80.56 279 PHE A CA 1
ATOM 2258 C C . PHE A 1 279 ? 29.172 21.312 13.031 1 80.56 279 PHE A C 1
ATOM 2260 O O . PHE A 1 279 ? 28.875 22.406 12.516 1 80.56 279 PHE A O 1
ATOM 2267 N N . THR A 1 280 ? 29.266 20.25 12.297 1 75.31 280 THR A N 1
ATOM 2268 C CA . THR A 1 280 ? 28.953 20.219 10.867 1 75.31 280 THR A CA 1
ATOM 2269 C C . THR A 1 280 ? 27.5 19.781 10.648 1 75.31 280 THR A C 1
ATOM 2271 O O . THR A 1 280 ? 27.125 19.422 9.531 1 75.31 280 THR A O 1
ATOM 2274 N N . GLY A 1 281 ? 26.672 19.672 11.617 1 79.5 281 GLY A N 1
ATOM 2275 C CA . GLY A 1 281 ? 25.281 19.328 11.398 1 79.5 281 GLY A CA 1
ATOM 2276 C C . GLY A 1 281 ? 24.938 17.922 11.828 1 79.5 281 GLY A C 1
ATOM 2277 O O . GLY A 1 281 ? 25.812 17.125 12.148 1 79.5 281 GLY A O 1
ATOM 2278 N N . LEU A 1 282 ? 23.641 17.578 11.727 1 86.44 282 LEU A N 1
ATOM 2279 C CA . LEU A 1 282 ? 23.125 16.281 12.195 1 86.44 282 LEU A CA 1
ATOM 2280 C C . LEU A 1 282 ? 22.891 15.336 11.031 1 86.44 282 LEU A C 1
ATOM 2282 O O . LEU A 1 282 ? 22.516 14.18 11.227 1 86.44 282 LEU A O 1
ATOM 2286 N N . THR A 1 283 ? 23.203 15.727 9.828 1 88.75 283 THR A N 1
ATOM 2287 C CA . THR A 1 283 ? 22.875 14.969 8.625 1 88.75 283 THR A CA 1
ATOM 2288 C C . THR A 1 283 ? 23.625 13.648 8.594 1 88.75 283 THR A C 1
ATOM 2290 O O . THR A 1 283 ? 23.031 12.594 8.367 1 88.75 283 THR A O 1
ATOM 2293 N N . PRO A 1 284 ? 24.938 13.664 8.922 1 86.12 284 PRO A N 1
ATOM 2294 C CA . PRO A 1 284 ? 25.641 12.375 8.891 1 86.12 284 PRO A CA 1
ATOM 2295 C C . PRO A 1 284 ? 25.172 11.422 9.992 1 86.12 284 PRO A C 1
ATOM 2297 O O . PRO A 1 284 ? 25.141 10.211 9.797 1 86.12 284 PRO A O 1
ATOM 2300 N N . GLU A 1 285 ? 24.828 11.984 11.125 1 87.44 285 GLU A N 1
ATOM 2301 C CA . GLU A 1 285 ? 24.344 11.148 12.219 1 87.44 285 GLU A CA 1
ATOM 2302 C C . GLU A 1 285 ? 23 10.531 11.891 1 87.44 285 GLU A C 1
ATOM 2304 O O . GLU A 1 285 ? 22.766 9.344 12.125 1 87.44 285 GLU A O 1
ATOM 2309 N N . TYR A 1 286 ? 22.109 11.328 11.305 1 92.31 286 TYR A N 1
ATOM 2310 C CA . TYR A 1 286 ? 20.812 10.812 10.891 1 92.31 286 TYR A CA 1
ATOM 2311 C C . TYR A 1 286 ? 20.953 9.773 9.789 1 92.31 286 TYR A C 1
ATOM 2313 O O . TYR A 1 286 ? 20.234 8.773 9.758 1 92.31 286 TYR A O 1
ATOM 2321 N N . MET A 1 287 ? 21.906 9.977 8.953 1 93.06 287 MET A N 1
ATOM 2322 C CA . MET A 1 287 ? 22.141 9.062 7.844 1 93.06 287 MET A CA 1
ATOM 2323 C C . MET A 1 287 ? 22.531 7.68 8.352 1 93.06 287 MET A C 1
ATOM 2325 O O . MET A 1 287 ? 22.047 6.668 7.84 1 93.06 287 MET A O 1
ATOM 2329 N N . GLU A 1 288 ? 23.344 7.668 9.32 1 89.94 288 GLU A N 1
ATOM 2330 C CA . GLU A 1 288 ? 23.781 6.398 9.898 1 89.94 288 GLU A CA 1
ATOM 2331 C C . GLU A 1 288 ? 22.625 5.645 10.523 1 89.94 288 GLU A C 1
ATOM 2333 O O . GLU A 1 288 ? 22.5 4.43 10.352 1 89.94 288 GLU A O 1
ATOM 2338 N N . MET A 1 289 ? 21.812 6.395 11.203 1 92.25 289 MET A N 1
ATOM 2339 C CA . MET A 1 289 ? 20.688 5.766 11.867 1 92.25 289 MET A CA 1
ATOM 2340 C C . MET A 1 289 ? 19.656 5.266 10.852 1 92.25 289 MET A C 1
ATOM 2342 O O . MET A 1 289 ? 19.031 4.223 11.055 1 92.25 289 MET A O 1
ATOM 2346 N N . ILE A 1 290 ? 19.469 5.973 9.781 1 94.62 290 ILE A N 1
ATOM 2347 C CA . ILE A 1 290 ? 18.5 5.594 8.758 1 94.62 290 ILE A CA 1
ATOM 2348 C C . ILE A 1 290 ? 18.984 4.352 8.023 1 94.62 290 ILE A C 1
ATOM 2350 O O . ILE A 1 290 ? 18.188 3.463 7.703 1 94.62 290 ILE A O 1
ATOM 2354 N N . ILE A 1 291 ? 20.281 4.273 7.758 1 94.19 291 ILE A N 1
ATOM 2355 C CA . ILE A 1 291 ? 20.828 3.09 7.113 1 94.19 291 ILE A CA 1
ATOM 2356 C C . ILE A 1 291 ? 20.688 1.882 8.039 1 94.19 291 ILE A C 1
ATOM 2358 O O . ILE A 1 291 ? 20.359 0.782 7.582 1 94.19 291 ILE A O 1
ATOM 2362 N N . GLN A 1 292 ? 20.953 2.123 9.32 1 93.38 292 GLN A N 1
ATOM 2363 C CA . GLN A 1 292 ? 20.734 1.053 10.289 1 93.38 292 GLN A CA 1
ATOM 2364 C C . GLN A 1 292 ? 19.281 0.615 10.305 1 93.38 292 GLN A C 1
ATOM 2366 O O . GLN A 1 292 ? 18.984 -0.577 10.406 1 93.38 292 GLN A O 1
ATOM 2371 N N . PHE A 1 293 ? 18.375 1.562 10.281 1 94.94 293 PHE A N 1
ATOM 2372 C CA . PHE A 1 293 ? 16.938 1.273 10.227 1 94.94 293 PHE A CA 1
ATOM 2373 C C . PHE A 1 293 ? 16.625 0.386 9.031 1 94.94 293 PHE A C 1
ATOM 2375 O O . PHE A 1 293 ? 15.789 -0.524 9.133 1 94.94 293 PHE A O 1
ATOM 2382 N N . GLY A 1 294 ? 17.266 0.61 7.938 1 94.81 294 GLY A N 1
ATOM 2383 C CA . GLY A 1 294 ? 17.078 -0.231 6.766 1 94.81 294 GLY A CA 1
ATOM 2384 C C . GLY A 1 294 ? 17.531 -1.665 6.984 1 94.81 294 GLY A C 1
ATOM 2385 O O . GLY A 1 294 ? 16.844 -2.604 6.578 1 94.81 294 GLY A O 1
ATOM 2386 N N . PHE A 1 295 ? 18.609 -1.83 7.695 1 93.56 295 PHE A N 1
ATOM 2387 C CA . PHE A 1 295 ? 19.125 -3.168 7.965 1 93.56 295 PHE A CA 1
ATOM 2388 C C . PHE A 1 295 ? 18.172 -3.951 8.852 1 93.56 295 PHE A C 1
ATOM 2390 O O . PHE A 1 295 ? 18.031 -5.164 8.695 1 93.56 295 PHE A O 1
ATOM 2397 N N . VAL A 1 296 ? 17.5 -3.232 9.695 1 93.25 296 VAL A N 1
ATOM 2398 C CA . VAL A 1 296 ? 16.625 -3.873 10.68 1 93.25 296 VAL A CA 1
ATOM 2399 C C . VAL A 1 296 ? 15.266 -4.172 10.055 1 93.25 296 VAL A C 1
ATOM 2401 O O . VAL A 1 296 ? 14.57 -5.102 10.477 1 93.25 296 VAL A O 1
ATOM 2404 N N . THR A 1 297 ? 14.906 -3.492 8.984 1 94.69 297 THR A N 1
ATOM 2405 C CA . THR A 1 297 ? 13.531 -3.604 8.5 1 94.69 297 THR A CA 1
ATOM 2406 C C . THR A 1 297 ? 13.492 -4.34 7.16 1 94.69 297 THR A C 1
ATOM 2408 O O . THR A 1 297 ? 12.609 -5.164 6.926 1 94.69 297 THR A O 1
ATOM 2411 N N . LEU A 1 298 ? 14.414 -4.152 6.25 1 95.12 298 LEU A N 1
ATOM 2412 C CA . LEU A 1 298 ? 14.344 -4.656 4.879 1 95.12 298 LEU A CA 1
ATOM 2413 C C . LEU A 1 298 ? 14.508 -6.172 4.852 1 95.12 298 LEU A C 1
ATOM 2415 O O . LEU A 1 298 ? 13.859 -6.852 4.055 1 95.12 298 LEU A O 1
ATOM 2419 N N . PHE A 1 299 ? 15.391 -6.715 5.738 1 94.19 299 PHE A N 1
ATOM 2420 C CA . PHE A 1 299 ? 15.68 -8.141 5.688 1 94.19 299 PHE A CA 1
ATOM 2421 C C . PHE A 1 299 ? 15.547 -8.766 7.074 1 94.19 299 PHE A C 1
ATOM 2423 O O . PHE A 1 299 ? 16.344 -9.633 7.449 1 94.19 299 PHE A O 1
ATOM 2430 N N . VAL A 1 300 ? 14.555 -8.359 7.801 1 92.19 300 VAL A N 1
ATOM 2431 C CA . VAL A 1 300 ? 14.406 -8.797 9.188 1 92.19 300 VAL A CA 1
ATOM 2432 C C . VAL A 1 300 ? 14.047 -10.281 9.219 1 92.19 300 VAL A C 1
ATOM 2434 O O . VAL A 1 300 ? 14.406 -10.992 10.164 1 92.19 300 VAL A O 1
ATOM 2437 N N . ALA A 1 301 ? 13.523 -10.797 8.203 1 91.62 301 ALA A N 1
ATOM 2438 C CA . ALA A 1 301 ? 13.141 -12.211 8.141 1 91.62 301 ALA A CA 1
ATOM 2439 C C . ALA A 1 301 ? 14.367 -13.109 8.094 1 91.62 301 ALA A C 1
ATOM 2441 O O . ALA A 1 301 ? 14.328 -14.242 8.578 1 91.62 301 ALA A O 1
ATOM 2442 N N . SER A 1 302 ? 15.422 -12.656 7.535 1 91.62 302 SER A N 1
ATOM 2443 C CA . SER A 1 302 ? 16.641 -13.445 7.402 1 91.62 302 SER A CA 1
ATOM 2444 C C . SER A 1 302 ? 17.516 -13.312 8.641 1 91.62 302 SER A C 1
ATOM 2446 O O . SER A 1 302 ? 18.297 -14.219 8.953 1 91.62 302 SER A O 1
ATOM 2448 N N . PHE A 1 303 ? 17.359 -12.211 9.297 1 92.12 303 PHE A N 1
ATOM 2449 C CA . PHE A 1 303 ? 18.156 -11.938 10.492 1 92.12 303 PHE A CA 1
ATOM 2450 C C . PHE A 1 303 ? 17.297 -11.305 11.578 1 92.12 303 PHE A C 1
ATOM 2452 O O . PHE A 1 303 ? 17.422 -10.109 11.867 1 92.12 303 PHE A O 1
ATOM 2459 N N . PRO A 1 304 ? 16.594 -12.07 12.367 1 90.62 304 PRO A N 1
ATOM 2460 C CA . PRO A 1 304 ? 15.648 -11.547 13.352 1 90.62 304 PRO A CA 1
ATOM 2461 C C . PRO A 1 304 ? 16.344 -10.922 14.562 1 90.62 304 PRO A C 1
ATOM 2463 O O . PRO A 1 304 ? 15.703 -10.211 15.344 1 90.62 304 PRO A O 1
ATOM 2466 N N . LEU A 1 305 ? 17.656 -11.141 14.688 1 92.44 305 LEU A N 1
ATOM 2467 C CA . LEU A 1 305 ? 18.391 -10.586 15.812 1 92.44 305 LEU A CA 1
ATOM 2468 C C . LEU A 1 305 ? 18.891 -9.18 15.5 1 92.44 305 LEU A C 1
ATOM 2470 O O . LEU A 1 305 ? 19.438 -8.5 16.375 1 92.44 305 LEU A O 1
ATOM 2474 N N . ALA A 1 306 ? 18.641 -8.719 14.312 1 93.19 306 ALA A N 1
ATOM 2475 C CA . ALA A 1 306 ? 19.141 -7.418 13.867 1 93.19 306 ALA A CA 1
ATOM 2476 C C . ALA A 1 306 ? 18.672 -6.305 14.805 1 93.19 306 ALA A C 1
ATOM 2478 O O . ALA A 1 306 ? 19.469 -5.445 15.203 1 93.19 306 ALA A O 1
ATOM 2479 N N . PRO A 1 307 ? 17.391 -6.273 15.297 1 92.69 307 PRO A N 1
ATOM 2480 C CA . PRO A 1 307 ? 16.922 -5.195 16.172 1 92.69 307 PRO A CA 1
ATOM 2481 C C . PRO A 1 307 ? 17.641 -5.188 17.531 1 92.69 307 PRO A C 1
ATOM 2483 O O . PRO A 1 307 ? 17.875 -4.121 18.109 1 92.69 307 PRO A O 1
ATOM 2486 N N . VAL A 1 308 ? 18.016 -6.34 18 1 94.19 308 VAL A N 1
ATOM 2487 C CA . VAL A 1 308 ? 18.719 -6.422 19.281 1 94.19 308 VAL A CA 1
ATOM 2488 C C . VAL A 1 308 ? 20.125 -5.809 19.141 1 94.19 308 VAL A C 1
ATOM 2490 O O . VAL A 1 308 ? 20.547 -5.031 19.984 1 94.19 308 VAL A O 1
ATOM 2493 N N . PHE A 1 309 ? 20.797 -6.137 18.078 1 92.56 309 PHE A N 1
ATOM 2494 C CA . PHE A 1 309 ? 22.125 -5.566 17.844 1 92.56 309 PHE A CA 1
ATOM 2495 C C . PHE A 1 309 ? 22.031 -4.07 17.578 1 92.56 309 PHE A C 1
ATOM 2497 O O . PHE A 1 309 ? 22.906 -3.309 17.984 1 92.56 309 PHE A O 1
ATOM 2504 N N . ALA A 1 310 ? 20.938 -3.643 16.875 1 93.25 310 ALA A N 1
ATOM 2505 C CA . ALA A 1 310 ? 20.734 -2.213 16.641 1 93.25 310 ALA A CA 1
ATOM 2506 C C . ALA A 1 310 ? 20.5 -1.483 17.969 1 93.25 310 ALA A C 1
ATOM 2508 O O . ALA A 1 310 ? 20.969 -0.363 18.156 1 93.25 310 ALA A O 1
ATOM 2509 N N . LEU A 1 311 ? 19.781 -2.154 18.891 1 93.44 311 LEU A N 1
ATOM 2510 C CA . LEU A 1 311 ? 19.531 -1.564 20.203 1 93.44 311 LEU A CA 1
ATOM 2511 C C . LEU A 1 311 ? 20.844 -1.419 20.984 1 93.44 311 LEU A C 1
ATOM 2513 O O . LEU A 1 311 ? 21.094 -0.377 21.594 1 93.44 311 LEU A O 1
ATOM 2517 N N . LEU A 1 312 ? 21.672 -2.416 20.938 1 92.12 312 LEU A N 1
ATOM 2518 C CA . LEU A 1 312 ? 22.969 -2.361 21.594 1 92.12 312 LEU A CA 1
ATOM 2519 C C . LEU A 1 312 ? 23.828 -1.253 21.016 1 92.12 312 LEU A C 1
ATOM 2521 O O . LEU A 1 312 ? 24.453 -0.488 21.75 1 92.12 312 LEU A O 1
ATOM 2525 N N . ASN A 1 313 ? 23.797 -1.151 19.688 1 91.06 313 ASN A N 1
ATOM 2526 C CA . ASN A 1 313 ? 24.547 -0.091 19.016 1 91.06 313 ASN A CA 1
ATOM 2527 C C . ASN A 1 313 ? 24.031 1.29 19.406 1 91.06 313 ASN A C 1
ATOM 2529 O O . ASN A 1 313 ? 24.812 2.221 19.594 1 91.06 313 ASN A O 1
ATOM 2533 N N . ASN A 1 314 ? 22.703 1.389 19.516 1 92.56 314 ASN A N 1
ATOM 2534 C CA . ASN A 1 314 ? 22.109 2.674 19.875 1 92.56 314 ASN A CA 1
ATOM 2535 C C . ASN A 1 314 ? 22.5 3.107 21.281 1 92.56 314 ASN A C 1
ATOM 2537 O O . ASN A 1 314 ? 22.734 4.293 21.531 1 92.56 314 ASN A O 1
ATOM 2541 N N . VAL A 1 315 ? 22.641 2.182 22.219 1 92.56 315 VAL A N 1
ATOM 2542 C CA . VAL A 1 315 ? 23.031 2.488 23.594 1 92.56 315 VAL A CA 1
ATOM 2543 C C . VAL A 1 315 ? 24.469 2.996 23.641 1 92.56 315 VAL A C 1
ATOM 2545 O O . VAL A 1 315 ? 24.766 3.99 24.297 1 92.56 315 VAL A O 1
ATOM 2548 N N . ILE A 1 316 ? 25.297 2.424 22.844 1 89.75 316 ILE A N 1
ATOM 2549 C CA . ILE A 1 316 ? 26.703 2.828 22.797 1 89.75 316 ILE A CA 1
ATOM 2550 C C . ILE A 1 316 ? 26.812 4.16 22.062 1 89.75 316 ILE A C 1
ATOM 2552 O O . ILE A 1 316 ? 27.562 5.047 22.484 1 89.75 316 ILE A O 1
ATOM 2556 N N . GLU A 1 317 ? 26.016 4.293 21.016 1 88.56 317 GLU A N 1
ATOM 2557 C CA . GLU A 1 317 ? 26.078 5.488 20.188 1 88.56 317 GLU A CA 1
ATOM 2558 C C . GLU A 1 317 ? 25.609 6.723 20.953 1 88.56 317 GLU A C 1
ATOM 2560 O O . GLU A 1 317 ? 26.188 7.801 20.812 1 88.56 317 GLU A O 1
ATOM 2565 N N . VAL A 1 318 ? 24.641 6.57 21.766 1 89.81 318 VAL A N 1
ATOM 2566 C CA . VAL A 1 318 ? 24.125 7.695 22.547 1 89.81 318 VAL A CA 1
ATOM 2567 C C . VAL A 1 318 ? 25.188 8.188 23.516 1 89.81 318 VAL A C 1
ATOM 2569 O O . VAL A 1 318 ? 25.375 9.391 23.703 1 89.81 318 VAL A O 1
ATOM 2572 N N . ARG A 1 319 ? 25.984 7.301 24.094 1 89.62 319 ARG A N 1
ATOM 2573 C CA . ARG A 1 319 ? 27.031 7.664 25.047 1 89.62 319 ARG A CA 1
ATOM 2574 C C . ARG A 1 319 ? 28.234 8.289 24.328 1 89.62 319 ARG A C 1
ATOM 2576 O O . ARG A 1 319 ? 28.812 9.25 24.812 1 89.62 319 ARG A O 1
ATOM 2583 N N . LEU A 1 320 ? 28.516 7.77 23.188 1 86.5 320 LEU A N 1
ATOM 2584 C CA . LEU A 1 320 ? 29.625 8.312 22.422 1 86.5 320 LEU A CA 1
ATOM 2585 C C . LEU A 1 320 ? 29.281 9.688 21.875 1 86.5 320 LEU A C 1
ATOM 2587 O O . LEU A 1 320 ? 30.125 10.586 21.875 1 86.5 320 LEU A O 1
ATOM 2591 N N . ASP A 1 321 ? 28.047 9.82 21.422 1 86.69 321 ASP A N 1
ATOM 2592 C CA . ASP A 1 321 ? 27.609 11.117 20.938 1 86.69 321 ASP A CA 1
ATOM 2593 C C . ASP A 1 321 ? 27.609 12.156 22.047 1 86.69 321 ASP A C 1
ATOM 2595 O O . ASP A 1 321 ? 27.984 13.312 21.828 1 86.69 321 ASP A O 1
ATOM 2599 N N . ALA A 1 322 ? 27.172 11.758 23.25 1 88.31 322 ALA A N 1
ATOM 2600 C CA . ALA A 1 322 ? 27.203 12.664 24.391 1 88.31 322 ALA A CA 1
ATOM 2601 C C . ALA A 1 322 ? 28.625 13.141 24.672 1 88.31 322 ALA A C 1
ATOM 2603 O O . ALA A 1 322 ? 28.844 14.336 24.891 1 88.31 322 ALA A O 1
ATOM 2604 N N . LYS A 1 323 ? 29.531 12.258 24.641 1 85.31 323 LYS A N 1
ATOM 2605 C CA . LYS A 1 323 ? 30.922 12.609 24.891 1 85.31 323 LYS A CA 1
ATOM 2606 C C . LYS A 1 323 ? 31.469 13.516 23.781 1 85.31 323 LYS A C 1
ATOM 2608 O O . LYS A 1 323 ? 32.188 14.469 24.047 1 85.31 323 LYS A O 1
ATOM 2613 N N . LYS A 1 324 ? 31.078 13.25 22.609 1 83.5 324 LYS A N 1
ATOM 2614 C CA . LYS A 1 324 ? 31.5 14.039 21.469 1 83.5 324 LYS A CA 1
ATOM 2615 C C . LYS A 1 324 ? 30.969 15.469 21.547 1 83.5 324 LYS A C 1
ATOM 2617 O O . LYS A 1 324 ? 31.703 16.422 21.312 1 83.5 324 LYS A O 1
ATOM 2622 N N . PHE A 1 325 ? 29.719 15.664 21.953 1 83.31 325 PHE A N 1
ATOM 2623 C CA . PHE A 1 325 ? 29.078 16.969 22 1 83.31 325 PHE A CA 1
ATOM 2624 C C . PHE A 1 325 ? 29.578 17.781 23.188 1 83.31 325 PHE A C 1
ATOM 2626 O O . PHE A 1 325 ? 29.672 19.016 23.109 1 83.31 325 PHE A O 1
ATOM 2633 N N . VAL A 1 326 ? 30.016 17.062 24.203 1 83.12 326 VAL A N 1
ATOM 2634 C CA . VAL A 1 326 ? 30.422 17.781 25.422 1 83.12 326 VAL A CA 1
ATOM 2635 C C . VAL A 1 326 ? 31.906 18.078 25.375 1 83.12 326 VAL A C 1
ATOM 2637 O O . VAL A 1 326 ? 32.344 19.156 25.781 1 83.12 326 VAL A O 1
ATOM 2640 N N . ALA A 1 327 ? 32.656 17.188 24.766 1 79.06 327 ALA A N 1
ATOM 2641 C CA . ALA A 1 327 ? 34.094 17.328 24.953 1 79.06 327 ALA A CA 1
ATOM 2642 C C . ALA A 1 327 ? 34.781 17.688 23.625 1 79.06 327 ALA A C 1
ATOM 2644 O O . ALA A 1 327 ? 35.844 18.312 23.625 1 79.06 327 ALA A O 1
ATOM 2645 N N . GLU A 1 328 ? 34.188 17.328 22.547 1 79.81 328 GLU A N 1
ATOM 2646 C CA . GLU A 1 328 ? 34.969 17.406 21.312 1 79.81 328 GLU A CA 1
ATOM 2647 C C . GLU A 1 328 ? 34.438 18.453 20.375 1 79.81 328 GLU A C 1
ATOM 2649 O O . GLU A 1 328 ? 35.156 18.984 19.516 1 79.81 328 GLU A O 1
ATOM 2654 N N . LEU A 1 329 ? 33.156 18.844 20.5 1 81.88 329 LEU A N 1
ATOM 2655 C CA . LEU A 1 329 ? 32.562 19.75 19.531 1 81.88 329 LEU A CA 1
ATOM 2656 C C . LEU A 1 329 ? 32.25 21.109 20.188 1 81.88 329 LEU A C 1
ATOM 2658 O O . LEU A 1 329 ? 32.031 21.188 21.406 1 81.88 329 LEU A O 1
ATOM 2662 N N . ARG A 1 330 ? 32.344 22.094 19.25 1 83.62 330 ARG A N 1
ATOM 2663 C CA . ARG A 1 330 ? 31.891 23.422 19.672 1 83.62 330 ARG A CA 1
ATOM 2664 C C . ARG A 1 330 ? 30.391 23.406 19.906 1 83.62 330 ARG A C 1
ATOM 2666 O O . ARG A 1 330 ? 29.656 22.641 19.281 1 83.62 330 ARG A O 1
ATOM 2673 N N . ARG A 1 331 ? 29.938 24.156 20.812 1 82.31 331 ARG A N 1
ATOM 2674 C CA . ARG A 1 331 ? 28.5 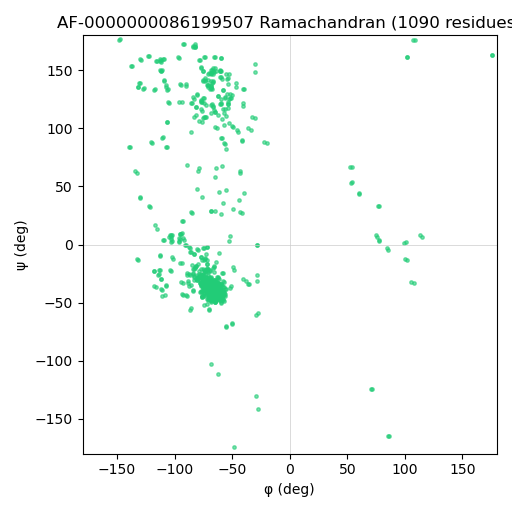24.25 21.078 1 82.31 331 ARG A CA 1
ATOM 2675 C C . ARG A 1 331 ? 27.719 24.594 19.812 1 82.31 331 ARG A C 1
ATOM 2677 O O . ARG A 1 331 ? 28.031 25.562 19.125 1 82.31 331 ARG A O 1
ATOM 2684 N N . PRO A 1 332 ? 26.828 23.766 19.438 1 84.25 332 PRO A N 1
ATOM 2685 C CA . PRO A 1 332 ? 26.078 23.984 18.219 1 84.25 332 PRO A CA 1
ATOM 2686 C C . PRO A 1 332 ? 25.078 25.141 18.344 1 84.25 332 PRO A C 1
ATOM 2688 O O . PRO A 1 332 ? 24.625 25.453 19.438 1 84.25 332 PRO A O 1
ATOM 2691 N N . ASP A 1 333 ? 24.922 25.797 17.219 1 81.56 333 ASP A N 1
ATOM 2692 C CA . ASP A 1 333 ? 23.891 26.828 17.156 1 81.56 333 ASP A CA 1
ATOM 2693 C C . ASP A 1 333 ? 22.484 26.219 17.078 1 81.56 333 ASP A C 1
ATOM 2695 O O . ASP A 1 333 ? 22.266 25.266 16.312 1 81.56 333 ASP A O 1
ATOM 2699 N N . THR A 1 334 ? 21.609 26.562 17.906 1 80.38 334 THR A N 1
ATOM 2700 C CA . THR A 1 334 ? 20.25 26.031 17.953 1 80.38 334 THR A CA 1
ATOM 2701 C C . THR A 1 334 ? 19.391 26.641 16.859 1 80.38 334 THR A C 1
ATOM 2703 O O . THR A 1 334 ? 19.438 27.844 16.609 1 80.38 334 THR A O 1
ATOM 2706 N N . VAL A 1 335 ? 18.875 25.844 16.094 1 80.44 335 VAL A N 1
ATOM 2707 C CA . VAL A 1 335 ? 17.938 26.281 15.055 1 80.44 335 VAL A CA 1
ATOM 2708 C C . VAL A 1 335 ? 16.562 25.641 15.305 1 80.44 335 VAL A C 1
ATOM 2710 O O . VAL A 1 335 ? 16.469 24.469 15.648 1 80.44 335 VAL A O 1
ATOM 2713 N N . ARG A 1 336 ? 15.562 26.453 15.227 1 78.69 336 ARG A N 1
ATOM 2714 C CA . ARG A 1 336 ? 14.203 25.953 15.422 1 78.69 336 ARG A CA 1
ATOM 2715 C C . ARG A 1 336 ? 13.703 25.219 14.188 1 78.69 336 ARG A C 1
ATOM 2717 O O . ARG A 1 336 ? 13.906 25.672 13.062 1 78.69 336 ARG A O 1
ATOM 2724 N N . ALA A 1 337 ? 13.328 24.016 14.461 1 80.69 337 ALA A N 1
ATOM 2725 C CA . ALA A 1 337 ? 12.781 23.219 13.375 1 80.69 337 ALA A CA 1
ATOM 2726 C C . ALA A 1 337 ? 11.453 22.578 13.781 1 80.69 337 ALA A C 1
ATOM 2728 O O . ALA A 1 337 ? 11.289 22.141 14.93 1 80.69 337 ALA A O 1
ATOM 2729 N N . LYS A 1 338 ? 10.469 22.562 12.852 1 78.38 338 LYS A N 1
ATOM 2730 C CA . LYS A 1 338 ? 9.141 22.016 13.125 1 78.38 338 LYS A CA 1
ATOM 2731 C C . LYS A 1 338 ? 9.164 20.5 13.117 1 78.38 338 LYS A C 1
ATOM 2733 O O . LYS A 1 338 ? 8.523 19.859 13.961 1 78.38 338 LYS A O 1
ATOM 2738 N N . ASP A 1 339 ? 9.82 19.922 12.141 1 84.88 339 ASP A N 1
ATOM 2739 C CA . ASP A 1 339 ? 9.867 18.469 11.992 1 84.88 339 ASP A CA 1
ATOM 2740 C C . ASP A 1 339 ? 11.203 18.031 11.391 1 84.88 339 ASP A C 1
ATOM 2742 O O . ASP A 1 339 ? 12.109 18.844 11.203 1 84.88 339 ASP A O 1
ATOM 2746 N N . ILE A 1 340 ? 11.391 16.734 11.273 1 85.75 340 ILE A N 1
ATOM 2747 C CA . ILE A 1 340 ? 12.648 16.188 10.766 1 85.75 340 ILE A CA 1
ATOM 2748 C C . ILE A 1 340 ? 12.672 16.266 9.242 1 85.75 340 ILE A C 1
ATOM 2750 O O . ILE A 1 340 ? 13.656 15.898 8.609 1 85.75 340 ILE A O 1
ATOM 2754 N N . GLY A 1 341 ? 11.586 16.703 8.68 1 87.31 341 GLY A N 1
ATOM 2755 C CA . GLY A 1 341 ? 11.555 17 7.254 1 87.31 341 GLY A CA 1
ATOM 2756 C C . GLY A 1 341 ? 11.602 15.758 6.387 1 87.31 341 GLY A C 1
ATOM 2757 O O . GLY A 1 341 ? 10.805 14.836 6.578 1 87.31 341 GLY A O 1
ATOM 2758 N N . ILE A 1 342 ? 12.539 15.664 5.484 1 91.69 342 ILE A N 1
ATOM 2759 C CA . ILE A 1 342 ? 12.594 14.648 4.438 1 91.69 342 ILE A CA 1
ATOM 2760 C C . ILE A 1 342 ? 12.977 13.305 5.051 1 91.69 342 ILE A C 1
ATOM 2762 O O . ILE A 1 342 ? 12.703 12.25 4.465 1 91.69 342 ILE A O 1
ATOM 2766 N N . TRP A 1 343 ? 13.609 13.328 6.219 1 94 343 TRP A N 1
ATOM 2767 C CA . TRP A 1 343 ? 13.984 12.086 6.883 1 94 343 TRP A CA 1
ATOM 2768 C C . TRP A 1 343 ? 12.758 11.211 7.125 1 94 343 TRP A C 1
ATOM 2770 O O . TRP A 1 343 ? 12.828 9.984 6.996 1 94 343 TRP A O 1
ATOM 2780 N N . PHE A 1 344 ? 11.641 11.844 7.441 1 92.56 344 PHE A N 1
ATOM 2781 C CA . PHE A 1 344 ? 10.422 11.094 7.703 1 92.56 344 PHE A CA 1
ATOM 2782 C C . PHE A 1 344 ? 9.922 10.422 6.43 1 92.56 344 PHE A C 1
ATOM 2784 O O . PHE A 1 344 ? 9.461 9.273 6.469 1 92.56 344 PHE A O 1
ATOM 2791 N N . ASN A 1 345 ? 10.023 11.055 5.383 1 90.62 345 ASN A N 1
ATOM 2792 C CA . ASN A 1 345 ? 9.617 10.492 4.102 1 90.62 345 ASN A CA 1
ATOM 2793 C C . ASN A 1 345 ? 10.484 9.289 3.721 1 90.62 345 ASN A C 1
ATOM 2795 O O . ASN A 1 345 ? 9.977 8.297 3.199 1 90.62 345 ASN A O 1
ATOM 2799 N N . ILE A 1 346 ? 11.711 9.461 4.004 1 94.94 346 ILE A N 1
ATOM 2800 C CA . ILE A 1 346 ? 12.641 8.383 3.691 1 94.94 346 ILE A CA 1
ATOM 2801 C C . ILE A 1 346 ? 12.336 7.168 4.562 1 94.94 346 ILE A C 1
ATOM 2803 O O . ILE A 1 346 ? 12.273 6.039 4.07 1 94.94 346 ILE A O 1
ATOM 2807 N N . LEU A 1 347 ? 12.102 7.418 5.844 1 95.31 347 LEU A N 1
ATOM 2808 C CA . LEU A 1 347 ? 11.766 6.336 6.766 1 95.31 347 LEU A CA 1
ATOM 2809 C C . LEU A 1 347 ? 10.477 5.645 6.348 1 95.31 347 LEU A C 1
ATOM 2811 O O . LEU A 1 347 ? 10.391 4.414 6.371 1 95.31 347 LEU A O 1
ATOM 2815 N N . SER A 1 348 ? 9.508 6.391 5.902 1 92.44 348 SER A N 1
ATOM 2816 C CA . SER A 1 348 ? 8.234 5.832 5.441 1 92.44 348 SER A CA 1
ATOM 2817 C C . SER A 1 348 ? 8.422 5.012 4.172 1 92.44 348 SER A C 1
ATOM 2819 O O . SER A 1 348 ? 7.805 3.959 4.008 1 92.44 348 SER A O 1
ATOM 2821 N N . GLY A 1 349 ? 9.289 5.523 3.344 1 92.81 349 GLY A N 1
ATOM 2822 C CA . GLY A 1 349 ? 9.594 4.793 2.125 1 92.81 349 GLY A CA 1
ATOM 2823 C C . GLY A 1 349 ? 10.266 3.457 2.383 1 92.81 349 GLY A C 1
ATOM 2824 O O . GLY A 1 349 ? 9.898 2.445 1.782 1 92.81 349 GLY A O 1
ATOM 2825 N N . ILE A 1 350 ? 11.211 3.453 3.291 1 95.38 350 ILE A N 1
ATOM 2826 C CA . ILE A 1 350 ? 11.906 2.221 3.65 1 95.38 350 ILE A CA 1
ATOM 2827 C C . ILE A 1 350 ? 10.914 1.227 4.25 1 95.38 350 ILE A C 1
ATOM 2829 O O . ILE A 1 350 ? 10.977 0.028 3.969 1 95.38 350 ILE A O 1
ATOM 2833 N N . GLY A 1 351 ? 10.008 1.755 5.078 1 93.69 351 GLY A N 1
ATOM 2834 C CA . GLY A 1 351 ? 8.992 0.901 5.672 1 93.69 351 GLY A CA 1
ATOM 2835 C C . GLY A 1 351 ? 8.102 0.229 4.645 1 93.69 351 GLY A C 1
ATOM 2836 O O . GLY A 1 351 ? 7.809 -0.964 4.754 1 93.69 351 GLY A O 1
ATOM 2837 N N . LYS A 1 352 ? 7.688 0.898 3.643 1 92.12 352 LYS A N 1
ATOM 2838 C CA . LYS A 1 352 ? 6.828 0.346 2.596 1 92.12 352 LYS A CA 1
ATOM 2839 C C . LYS A 1 352 ? 7.59 -0.664 1.74 1 92.12 352 LYS A C 1
ATOM 2841 O O . LYS A 1 352 ? 7.043 -1.704 1.367 1 92.12 352 LYS A O 1
ATOM 2846 N N . PHE A 1 353 ? 8.859 -0.415 1.492 1 93.56 353 PHE A N 1
ATOM 2847 C CA . PHE A 1 353 ? 9.68 -1.309 0.687 1 93.56 353 PHE A CA 1
ATOM 2848 C C . PHE A 1 353 ? 9.984 -2.596 1.444 1 93.56 353 PHE A C 1
ATOM 2850 O O . PHE A 1 353 ? 10.125 -3.66 0.839 1 93.56 353 PHE A O 1
ATOM 2857 N N . SER A 1 354 ? 10.102 -2.436 2.725 1 96 354 SER A N 1
ATOM 2858 C CA . SER A 1 354 ? 10.453 -3.592 3.545 1 96 354 SER A CA 1
ATOM 2859 C C . SER A 1 354 ? 9.367 -4.664 3.473 1 96 354 SER A C 1
ATOM 2861 O O . SER A 1 354 ? 9.664 -5.859 3.58 1 96 354 SER A O 1
ATOM 2863 N N . VAL A 1 355 ? 8.109 -4.285 3.236 1 94.75 355 VAL A N 1
ATOM 2864 C CA . VAL A 1 355 ? 7.012 -5.238 3.203 1 94.75 355 VAL A CA 1
ATOM 2865 C C . VAL A 1 355 ? 7.184 -6.188 2.02 1 94.75 355 VAL A C 1
ATOM 2867 O O . VAL A 1 355 ? 7.129 -7.41 2.18 1 94.75 355 VAL A O 1
ATOM 2870 N N . ILE A 1 356 ? 7.477 -5.668 0.867 1 94.38 356 ILE A N 1
ATOM 2871 C CA . ILE A 1 356 ? 7.578 -6.48 -0.34 1 94.38 356 ILE A CA 1
ATOM 2872 C C . ILE A 1 356 ? 8.867 -7.301 -0.301 1 94.38 356 ILE A C 1
ATOM 2874 O O . ILE A 1 356 ? 8.875 -8.469 -0.708 1 94.38 356 ILE A O 1
ATOM 2878 N N . ILE A 1 357 ? 9.961 -6.73 0.221 1 95.88 357 ILE A N 1
ATOM 2879 C CA . ILE A 1 357 ? 11.242 -7.43 0.258 1 95.88 357 ILE A CA 1
ATOM 2880 C C . ILE A 1 357 ? 11.156 -8.617 1.218 1 95.88 357 ILE A C 1
ATOM 2882 O O . ILE A 1 357 ? 11.578 -9.727 0.883 1 95.88 357 ILE A O 1
ATOM 2886 N N . ASN A 1 358 ? 10.586 -8.398 2.361 1 96.31 358 ASN A N 1
ATOM 2887 C CA . ASN A 1 358 ? 10.461 -9.492 3.316 1 96.31 358 ASN A CA 1
ATOM 2888 C C . ASN A 1 358 ? 9.516 -10.578 2.803 1 96.31 358 ASN A C 1
ATOM 2890 O O . ASN A 1 358 ? 9.734 -11.766 3.057 1 96.31 358 ASN A O 1
ATOM 2894 N N . ALA A 1 359 ? 8.477 -10.148 2.104 1 96.69 359 ALA A N 1
ATOM 2895 C CA . ALA A 1 359 ? 7.566 -11.133 1.525 1 96.69 359 ALA A CA 1
ATOM 2896 C C . ALA A 1 359 ? 8.297 -12.047 0.547 1 96.69 359 ALA A C 1
ATOM 2898 O O . ALA A 1 359 ? 8.141 -13.273 0.592 1 96.69 359 ALA A O 1
ATOM 2899 N N . PHE A 1 360 ? 9.148 -11.516 -0.214 1 96.31 360 PHE A N 1
ATOM 2900 C CA . PHE A 1 360 ? 9.867 -12.297 -1.214 1 96.31 360 PHE A CA 1
ATOM 2901 C C . PHE A 1 360 ? 10.977 -13.117 -0.564 1 96.31 360 PHE A C 1
ATOM 2903 O O . PHE A 1 360 ? 11.273 -14.227 -1.01 1 96.31 360 PHE A O 1
ATOM 2910 N N . VAL A 1 361 ? 11.602 -12.57 0.458 1 95.31 361 VAL A N 1
ATOM 2911 C CA . VAL A 1 361 ? 12.648 -13.32 1.152 1 95.31 361 VAL A CA 1
ATOM 2912 C C . VAL A 1 361 ? 12.047 -14.555 1.81 1 95.31 361 VAL A C 1
ATOM 2914 O O . VAL A 1 361 ? 12.594 -15.656 1.688 1 95.31 361 VAL A O 1
ATOM 2917 N N . ILE A 1 362 ? 10.898 -14.445 2.398 1 95 362 ILE A N 1
ATOM 2918 C CA . ILE A 1 362 ? 10.242 -15.562 3.072 1 95 362 ILE A CA 1
ATOM 2919 C C . ILE A 1 362 ? 9.766 -16.578 2.037 1 95 362 ILE A C 1
ATOM 2921 O O . ILE A 1 362 ? 9.859 -17.781 2.256 1 95 362 ILE A O 1
ATOM 2925 N N . SER A 1 363 ? 9.328 -16.078 0.917 1 95.56 363 SER A N 1
ATOM 2926 C CA . SER A 1 363 ? 8.68 -16.938 -0.057 1 95.56 363 SER A CA 1
ATOM 2927 C C . SER A 1 363 ? 9.703 -17.641 -0.948 1 95.56 363 SER A C 1
ATOM 2929 O O . SER A 1 363 ? 9.555 -18.812 -1.268 1 95.56 363 SER A O 1
ATOM 2931 N N . VAL A 1 364 ? 10.742 -16.891 -1.318 1 92.56 364 VAL A N 1
ATOM 2932 C CA . VAL A 1 364 ? 11.609 -17.406 -2.375 1 92.56 364 VAL A CA 1
ATOM 2933 C C . VAL A 1 364 ? 12.945 -17.859 -1.777 1 92.56 364 VAL A C 1
ATOM 2935 O O . VAL A 1 364 ? 13.5 -18.875 -2.199 1 92.56 364 VAL A O 1
ATOM 2938 N N . THR A 1 365 ? 13.406 -17.203 -0.805 1 91.75 365 THR A N 1
ATOM 2939 C CA . THR A 1 365 ? 14.734 -17.484 -0.279 1 91.75 365 THR A CA 1
ATOM 2940 C C . THR A 1 365 ? 14.664 -18.547 0.82 1 91.75 365 THR A C 1
ATOM 2942 O O . THR A 1 365 ? 15.602 -19.328 0.996 1 91.75 365 THR A O 1
ATOM 2945 N N . SER A 1 366 ? 13.555 -18.672 1.482 1 89.88 366 SER A N 1
ATOM 2946 C CA . SER A 1 366 ? 13.398 -19.672 2.535 1 89.88 366 SER A CA 1
ATOM 2947 C C . SER A 1 366 ? 12.727 -20.922 2.004 1 89.88 366 SER A C 1
ATOM 2949 O O . SER A 1 366 ? 12.141 -20.922 0.921 1 89.88 366 SER A O 1
ATOM 2951 N N . ASP A 1 367 ? 12.883 -22.047 2.74 1 90.12 367 ASP A N 1
ATOM 2952 C CA . ASP A 1 367 ? 12.234 -23.297 2.377 1 90.12 367 ASP A CA 1
ATOM 2953 C C . ASP A 1 367 ? 10.891 -23.453 3.076 1 90.12 367 ASP A C 1
ATOM 2955 O O . ASP A 1 367 ? 10.359 -24.562 3.186 1 90.12 367 ASP A O 1
ATOM 2959 N N . PHE A 1 368 ? 10.398 -22.375 3.484 1 91.25 368 PHE A N 1
ATOM 2960 C CA . PHE A 1 368 ? 9.148 -22.391 4.227 1 91.25 368 PHE A CA 1
ATOM 2961 C C . PHE A 1 368 ? 7.992 -22.828 3.328 1 91.25 368 PHE A C 1
ATOM 2963 O O . PHE A 1 368 ? 7.223 -23.719 3.686 1 91.25 368 PHE A O 1
ATOM 2970 N N . ILE A 1 369 ? 7.938 -22.312 2.137 1 94.56 369 ILE A N 1
ATOM 2971 C CA . ILE A 1 369 ? 6.801 -22.547 1.257 1 94.56 369 ILE A CA 1
ATOM 2972 C C . ILE A 1 369 ? 6.891 -23.953 0.664 1 94.56 369 ILE A C 1
ATOM 2974 O O . ILE A 1 369 ? 5.906 -24.688 0.66 1 94.56 369 ILE A O 1
ATOM 2978 N N . PRO A 1 370 ? 8.117 -24.359 0.179 1 93.69 370 PRO A N 1
ATOM 2979 C CA . PRO A 1 370 ? 8.203 -25.734 -0.318 1 93.69 370 PRO A CA 1
ATOM 2980 C C . PRO A 1 370 ? 7.863 -26.766 0.75 1 93.69 370 PRO A C 1
ATOM 2982 O O . PRO A 1 370 ? 7.262 -27.797 0.445 1 93.69 370 PRO A O 1
ATOM 2985 N N . ARG A 1 371 ? 8.203 -26.5 1.971 1 94 371 ARG A N 1
ATOM 2986 C CA . ARG A 1 371 ? 7.883 -27.422 3.061 1 94 371 ARG A CA 1
ATOM 2987 C C . ARG A 1 371 ? 6.379 -27.484 3.309 1 94 371 ARG A C 1
ATOM 2989 O O . ARG A 1 371 ? 5.82 -28.547 3.539 1 94 371 ARG A O 1
ATOM 2996 N N . LEU A 1 372 ? 5.738 -26.375 3.221 1 94.5 372 LEU A N 1
ATOM 2997 C CA . LEU A 1 372 ? 4.293 -26.312 3.418 1 94.5 372 LEU A CA 1
ATOM 2998 C C . LEU A 1 372 ? 3.559 -27.016 2.279 1 94.5 372 LEU A C 1
ATOM 3000 O O . LEU A 1 372 ? 2.586 -27.734 2.514 1 94.5 372 LEU A O 1
ATOM 3004 N N . VAL A 1 373 ? 4.027 -26.781 1.067 1 94.62 373 VAL A N 1
ATOM 3005 C CA . VAL A 1 373 ? 3.402 -27.406 -0.096 1 94.62 373 VAL A CA 1
ATOM 3006 C C . VAL A 1 373 ? 3.551 -28.922 -0.015 1 94.62 373 VAL A C 1
ATOM 3008 O O . VAL A 1 373 ? 2.604 -29.656 -0.3 1 94.62 373 VAL A O 1
ATOM 3011 N N . TYR A 1 374 ? 4.746 -29.375 0.389 1 94 374 TYR A N 1
ATOM 3012 C CA . TYR A 1 374 ? 4.965 -30.812 0.527 1 94 374 TYR A CA 1
ATOM 3013 C C . TYR A 1 374 ? 4.07 -31.391 1.617 1 94 374 TYR A C 1
ATOM 3015 O O . TYR A 1 374 ? 3.43 -32.438 1.416 1 94 374 TYR A O 1
ATOM 3023 N N . GLN A 1 375 ? 3.943 -30.766 2.744 1 93.44 375 GLN A N 1
ATOM 3024 C CA . GLN A 1 375 ? 3.189 -31.25 3.896 1 93.44 375 GLN A CA 1
ATOM 3025 C C . GLN A 1 375 ? 1.7 -31.344 3.578 1 93.44 375 GLN A C 1
ATOM 3027 O O . GLN A 1 375 ? 1.041 -32.312 3.955 1 93.44 375 GLN A O 1
ATOM 3032 N N . TYR A 1 376 ? 1.194 -30.406 2.781 1 91.19 376 TYR A N 1
ATOM 3033 C CA . TYR A 1 376 ? -0.254 -30.328 2.625 1 91.19 376 TYR A CA 1
ATOM 3034 C C . TYR A 1 376 ? -0.686 -30.906 1.283 1 91.19 376 TYR A C 1
ATOM 3036 O O . TYR A 1 376 ? -1.815 -31.375 1.139 1 91.19 376 TYR A O 1
ATOM 3044 N N . ALA A 1 377 ? 0.204 -30.953 0.34 1 88.81 377 ALA A N 1
ATOM 3045 C CA . ALA A 1 377 ? -0.24 -31.359 -0.989 1 88.81 377 ALA A CA 1
ATOM 3046 C C . ALA A 1 377 ? 0.353 -32.719 -1.37 1 88.81 377 ALA A C 1
ATOM 3048 O O . ALA A 1 377 ? -0.276 -33.5 -2.09 1 88.81 377 ALA A O 1
ATOM 3049 N N . TYR A 1 378 ? 1.54 -33.062 -0.87 1 87.38 378 TYR A N 1
ATOM 3050 C CA . TYR A 1 378 ? 2.211 -34.25 -1.414 1 87.38 378 TYR A CA 1
ATOM 3051 C C . TYR A 1 378 ? 2.404 -35.312 -0.339 1 87.38 378 TYR A C 1
ATOM 3053 O O . TYR A 1 378 ? 2.488 -36.5 -0.645 1 87.38 378 TYR A O 1
ATOM 3061 N N . SER A 1 379 ? 2.393 -34.812 0.909 1 89.25 379 SER A N 1
ATOM 3062 C CA . SER A 1 379 ? 2.605 -35.812 1.978 1 89.25 379 SER A CA 1
ATOM 3063 C C . SER A 1 379 ? 1.32 -36.562 2.301 1 89.25 379 SER A C 1
ATOM 3065 O O . SER A 1 379 ? 0.257 -35.938 2.445 1 89.25 379 SER A O 1
ATOM 3067 N N . HIS A 1 380 ? 1.338 -37.812 2.336 1 86.12 380 HIS A N 1
ATOM 3068 C CA . HIS A 1 380 ? 0.172 -38.625 2.627 1 86.12 380 HIS A CA 1
ATOM 3069 C C . HIS A 1 380 ? -0.193 -38.562 4.105 1 86.12 380 HIS A C 1
ATOM 3071 O O . HIS A 1 380 ? -1.369 -38.656 4.465 1 86.12 380 HIS A O 1
ATOM 3077 N N . ASN A 1 381 ? 0.846 -38.406 4.977 1 87.38 381 ASN A N 1
ATOM 3078 C CA . ASN A 1 381 ? 0.593 -38.438 6.41 1 87.38 381 ASN A CA 1
ATOM 307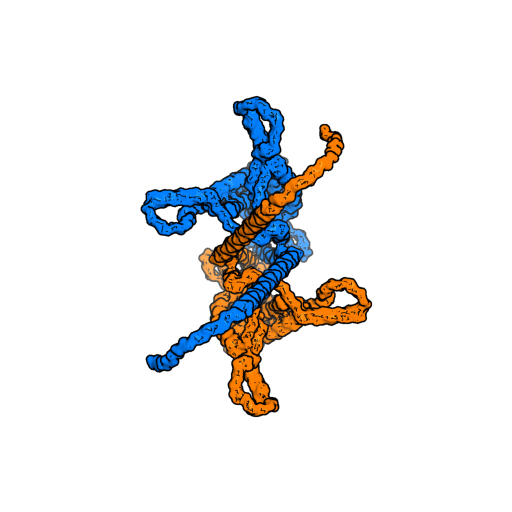9 C C . ASN A 1 381 ? 0.788 -37.031 7.031 1 87.38 381 ASN A C 1
ATOM 3081 O O . ASN A 1 381 ? 0.772 -36.906 8.258 1 87.38 381 ASN A O 1
ATOM 3085 N N . GLY A 1 382 ? 1.037 -36.125 6.242 1 88.12 382 GLY A N 1
ATOM 3086 C CA . GLY A 1 382 ? 1.195 -34.781 6.758 1 88.12 382 GLY A CA 1
ATOM 3087 C C . GLY A 1 382 ? 2.541 -34.562 7.418 1 88.12 382 GLY A C 1
ATOM 3088 O O . GLY A 1 382 ? 2.76 -33.5 8.047 1 88.12 382 GLY A O 1
ATOM 3089 N N . THR A 1 383 ? 3.408 -35.531 7.395 1 87.25 383 THR A N 1
ATOM 3090 C CA . THR A 1 383 ? 4.73 -35.406 7.992 1 87.25 383 THR A CA 1
ATOM 3091 C C . THR A 1 383 ? 5.75 -34.938 6.961 1 87.25 383 THR A C 1
ATOM 3093 O O . THR A 1 383 ? 5.43 -34.812 5.773 1 87.25 383 THR A O 1
ATOM 3096 N N . MET A 1 384 ? 6.984 -34.625 7.352 1 90.75 384 MET A N 1
ATOM 3097 C CA . MET A 1 384 ? 8.039 -34.125 6.473 1 90.75 384 MET A CA 1
ATOM 3098 C C . MET A 1 384 ? 8.93 -35.25 5.984 1 90.75 384 MET A C 1
ATOM 3100 O O . MET A 1 384 ? 9.977 -35.031 5.379 1 90.75 384 MET A O 1
ATOM 3104 N N . HIS A 1 385 ? 8.5 -36.406 6.27 1 88.5 385 HIS A N 1
ATOM 3105 C CA . HIS A 1 385 ? 9.281 -37.531 5.797 1 88.5 385 HIS A CA 1
ATOM 3106 C C . HIS A 1 385 ? 9.234 -37.625 4.277 1 88.5 385 HIS A C 1
ATOM 3108 O O . HIS A 1 385 ? 8.148 -37.688 3.689 1 88.5 385 HIS A O 1
ATOM 3114 N N . GLY A 1 386 ? 10.375 -37.562 3.639 1 90.5 386 GLY A N 1
ATOM 3115 C CA . GLY A 1 386 ? 10.453 -37.656 2.189 1 90.5 386 GLY A CA 1
ATOM 3116 C C . GLY A 1 386 ? 10.586 -36.312 1.499 1 90.5 386 GLY A C 1
ATOM 3117 O O . GLY A 1 386 ? 10.578 -36.25 0.269 1 90.5 386 GLY A O 1
ATOM 3118 N N . PHE A 1 387 ? 10.633 -35.406 2.293 1 91 387 PHE A N 1
ATOM 3119 C CA . PHE A 1 387 ? 10.719 -34.062 1.747 1 91 387 PHE A CA 1
ATOM 3120 C C . PHE A 1 387 ? 11.969 -33.875 0.897 1 91 387 PHE A C 1
ATOM 3122 O O . PHE A 1 387 ? 11.906 -33.344 -0.212 1 91 387 PHE A O 1
ATOM 3129 N N . ILE A 1 388 ? 13.102 -34.344 1.364 1 88.75 388 ILE A N 1
ATOM 3130 C CA . ILE A 1 388 ? 14.375 -34.188 0.661 1 88.75 388 ILE A CA 1
ATOM 3131 C C . ILE A 1 388 ? 14.305 -34.906 -0.684 1 88.75 388 ILE A C 1
ATOM 3133 O O . ILE A 1 388 ? 14.727 -34.344 -1.708 1 88.75 388 ILE A O 1
ATOM 3137 N N . ASN A 1 389 ? 13.719 -36.031 -0.691 1 89.5 389 ASN A N 1
ATOM 3138 C CA . ASN A 1 389 ? 13.594 -36.781 -1.935 1 89.5 389 ASN A CA 1
ATOM 3139 C C . ASN A 1 389 ? 12.648 -36.094 -2.914 1 89.5 389 ASN A C 1
ATOM 3141 O O . ASN A 1 389 ? 12.836 -36.188 -4.129 1 89.5 389 ASN A O 1
ATOM 3145 N N . HIS A 1 390 ? 11.734 -35.469 -2.309 1 89.5 390 HIS A N 1
ATOM 3146 C CA . HIS A 1 390 ? 10.758 -34.75 -3.129 1 89.5 390 HIS A CA 1
ATOM 3147 C C . HIS A 1 390 ? 11.375 -33.531 -3.791 1 89.5 390 HIS A C 1
ATOM 3149 O O . HIS A 1 390 ? 10.93 -33.094 -4.863 1 89.5 390 HIS A O 1
ATOM 3155 N N . THR A 1 391 ? 12.461 -33 -3.209 1 90.5 391 THR A N 1
ATOM 3156 C CA . THR A 1 391 ? 13.055 -31.766 -3.723 1 90.5 391 THR A CA 1
ATOM 3157 C C . THR A 1 391 ? 14.219 -32.094 -4.66 1 90.5 391 THR A C 1
ATOM 3159 O O . THR A 1 391 ? 14.836 -31.172 -5.215 1 90.5 391 THR A O 1
ATOM 3162 N N . LEU A 1 392 ? 14.469 -33.312 -4.914 1 92.12 392 LEU A N 1
ATOM 3163 C CA . LEU A 1 392 ? 15.586 -33.719 -5.762 1 92.12 392 LEU A CA 1
ATOM 3164 C C . LEU A 1 392 ? 15.086 -34.25 -7.102 1 92.12 392 LEU A C 1
ATOM 3166 O O . LEU A 1 392 ? 14.047 -34.938 -7.16 1 92.12 392 LEU A O 1
ATOM 3170 N N . SER A 1 393 ? 15.828 -33.906 -8.117 1 92.69 393 SER A N 1
ATOM 3171 C CA . SER A 1 393 ? 15.547 -34.406 -9.461 1 92.69 393 SER A CA 1
ATOM 3172 C C . SER A 1 393 ? 16.641 -35.344 -9.953 1 92.69 393 SER A C 1
ATOM 3174 O O . SER A 1 393 ? 17.734 -35.375 -9.383 1 92.69 393 SER A O 1
ATOM 3176 N N . TYR A 1 394 ? 16.328 -36.156 -10.922 1 92.25 394 TYR A N 1
ATOM 3177 C CA . TYR A 1 394 ? 17.266 -37.156 -11.438 1 92.25 394 TYR A CA 1
ATOM 3178 C C . TYR A 1 394 ? 18 -36.625 -12.664 1 92.25 394 TYR A C 1
ATOM 3180 O O . TYR A 1 394 ? 17.422 -35.938 -13.5 1 92.25 394 TYR A O 1
ATOM 3188 N N . PHE A 1 395 ? 19.266 -36.906 -12.695 1 91.69 395 PHE A N 1
ATOM 3189 C CA . PHE A 1 395 ? 20.109 -36.562 -13.836 1 91.69 395 PHE A CA 1
ATOM 3190 C C . PHE A 1 395 ? 20.875 -37.812 -14.312 1 91.69 395 PHE A C 1
ATOM 3192 O O . PHE A 1 395 ? 21.422 -38.562 -13.492 1 91.69 395 PHE A O 1
ATOM 3199 N N . ASN A 1 396 ? 20.844 -37.969 -15.641 1 90.62 396 ASN A N 1
ATOM 3200 C CA . ASN A 1 396 ? 21.594 -39.062 -16.219 1 90.62 396 ASN A CA 1
ATOM 3201 C C . ASN A 1 396 ? 23.062 -38.719 -16.422 1 90.62 396 ASN A C 1
ATOM 3203 O O . ASN A 1 396 ? 23.375 -37.75 -17.125 1 90.62 396 ASN A O 1
ATOM 3207 N N . VAL A 1 397 ? 23.953 -39.5 -15.906 1 86.94 397 VAL A N 1
ATOM 3208 C CA . VAL A 1 397 ? 25.391 -39.219 -15.93 1 86.94 397 VAL A CA 1
ATOM 3209 C C . VAL A 1 397 ? 25.906 -39.281 -17.359 1 86.94 397 VAL A C 1
ATOM 3211 O O . VAL A 1 397 ? 26.891 -38.594 -17.703 1 86.94 397 VAL A O 1
ATOM 3214 N N . SER A 1 398 ? 25.188 -39.938 -18.219 1 83.81 398 SER A N 1
ATOM 3215 C CA . SER A 1 398 ? 25.609 -40.062 -19.609 1 83.81 398 SER A CA 1
ATOM 3216 C C . SER A 1 398 ? 25.344 -38.75 -20.359 1 83.81 398 SER A C 1
ATOM 3218 O O . SER A 1 398 ? 25.906 -38.531 -21.453 1 83.81 398 SER A O 1
ATOM 3220 N N . ASP A 1 399 ? 24.562 -37.906 -19.719 1 85.5 399 ASP A N 1
ATOM 3221 C CA . ASP A 1 399 ? 24.188 -36.688 -20.406 1 85.5 399 ASP A CA 1
ATOM 3222 C C . ASP A 1 399 ? 25.172 -35.531 -20.078 1 85.5 399 ASP A C 1
ATOM 3224 O O . ASP A 1 399 ? 24.969 -34.406 -20.516 1 85.5 399 ASP A O 1
ATOM 3228 N N . PHE A 1 400 ? 26.219 -35.875 -19.344 1 83.75 400 PHE A N 1
ATOM 3229 C CA . PHE A 1 400 ? 27.234 -34.875 -19.078 1 83.75 400 PHE A CA 1
ATOM 3230 C C . PHE A 1 400 ? 27.969 -34.5 -20.359 1 83.75 400 PHE A C 1
ATOM 3232 O O . PHE A 1 400 ? 28.125 -35.344 -21.25 1 83.75 400 PHE A O 1
ATOM 3239 N N . LYS A 1 401 ? 28.156 -33.219 -20.391 1 78 401 LYS A N 1
ATOM 3240 C CA . LYS A 1 401 ? 28.969 -32.812 -21.531 1 78 401 LYS A CA 1
ATOM 3241 C C . LYS A 1 401 ? 30.281 -33.594 -21.578 1 78 401 LYS A C 1
ATOM 3243 O O . LYS A 1 401 ? 30.828 -33.969 -20.531 1 78 401 LYS A O 1
ATOM 3248 N N . SER A 1 402 ? 30.688 -33.906 -22.781 1 74.12 402 SER A N 1
ATOM 3249 C CA . SER A 1 402 ? 31.906 -34.688 -22.969 1 74.12 402 SER A CA 1
ATOM 3250 C C . SER A 1 402 ? 33.094 -34.062 -22.25 1 74.12 402 SER A C 1
ATOM 3252 O O . SER A 1 402 ? 33.344 -32.875 -22.391 1 74.12 402 SER A O 1
ATOM 3254 N N . GLY A 1 403 ? 33.781 -34.781 -21.328 1 68.31 403 GLY A N 1
ATOM 3255 C CA . GLY A 1 403 ? 34.969 -34.312 -20.625 1 68.31 403 GLY A CA 1
ATOM 3256 C C . GLY A 1 403 ? 34.719 -33.844 -19.219 1 68.31 403 GLY A C 1
ATOM 3257 O O . GLY A 1 403 ? 35.625 -33.562 -18.453 1 68.31 403 GLY A O 1
ATOM 3258 N N . THR A 1 404 ? 33.438 -33.656 -18.875 1 66.19 404 THR A N 1
ATOM 3259 C CA . THR A 1 404 ? 33.125 -33.094 -17.562 1 66.19 404 THR A CA 1
ATOM 3260 C C . THR A 1 404 ? 32.625 -34.188 -16.609 1 66.19 404 THR A C 1
ATOM 3262 O O . THR A 1 404 ? 32.188 -33.906 -15.5 1 66.19 404 THR A O 1
ATOM 3265 N N . GLN A 1 405 ? 32.719 -35.406 -17.047 1 66.31 405 GLN A N 1
ATOM 3266 C CA . GLN A 1 405 ? 32.25 -36.531 -16.219 1 66.31 405 GLN A CA 1
ATOM 3267 C C . GLN A 1 405 ? 33.188 -36.75 -15.031 1 66.31 405 GLN A C 1
ATOM 3269 O O . GLN A 1 405 ? 34.406 -36.531 -15.133 1 66.31 405 GLN A O 1
ATOM 3274 N N . PRO A 1 406 ? 32.531 -37 -13.828 1 65.19 406 PRO A N 1
ATOM 3275 C CA . PRO A 1 406 ? 33.406 -37.25 -12.672 1 65.19 406 PRO A CA 1
ATOM 3276 C C . PRO A 1 406 ? 34.344 -38.438 -12.898 1 65.19 406 PRO A C 1
ATOM 3278 O O . PRO A 1 406 ? 34 -39.406 -13.555 1 65.19 406 PRO A O 1
ATOM 3281 N N . GLU A 1 407 ? 35.562 -38.188 -12.906 1 61.47 407 GLU A N 1
ATOM 3282 C CA . GLU A 1 407 ? 36.594 -39.188 -13.172 1 61.47 407 GLU A CA 1
ATOM 3283 C C . GLU A 1 407 ? 36.375 -40.438 -12.297 1 61.47 407 GLU A C 1
ATOM 3285 O O . GLU A 1 407 ? 36.438 -41.562 -12.789 1 61.47 407 GLU A O 1
ATOM 3290 N N . HIS A 1 408 ? 36.562 -40.281 -10.898 1 57.56 408 HIS A N 1
ATOM 3291 C CA . HIS A 1 408 ? 36.594 -41.438 -10.023 1 57.56 408 HIS A CA 1
ATOM 3292 C C . HIS A 1 408 ? 35.375 -41.5 -9.117 1 57.56 408 HIS A C 1
ATOM 3294 O O . HIS A 1 408 ? 35.031 -40.5 -8.461 1 57.56 408 HIS A O 1
ATOM 3300 N N . SER A 1 409 ? 34.312 -42.188 -9.555 1 56.41 409 SER A N 1
ATOM 3301 C CA . SER A 1 409 ? 33.219 -42.375 -8.609 1 56.41 409 SER A CA 1
ATOM 3302 C C . SER A 1 409 ? 33.688 -43.25 -7.422 1 56.41 409 SER A C 1
ATOM 3304 O O . SER A 1 409 ? 34.219 -44.344 -7.602 1 56.41 409 SER A O 1
ATOM 3306 N N . PRO A 1 410 ? 33.969 -42.656 -6.383 1 55.78 410 PRO A N 1
ATOM 3307 C CA . PRO A 1 410 ? 34.344 -43.531 -5.262 1 55.78 410 PRO A CA 1
ATOM 3308 C C . PRO A 1 410 ? 33.375 -44.688 -5.043 1 55.78 410 PRO A C 1
ATOM 3310 O O . PRO A 1 410 ? 33.656 -45.594 -4.258 1 55.78 410 PRO A O 1
ATOM 3313 N N . PHE A 1 411 ? 32.188 -44.469 -5.555 1 56.16 411 PHE A N 1
ATOM 3314 C CA . PHE A 1 411 ? 31.25 -45.562 -5.305 1 56.16 411 PHE A CA 1
ATOM 3315 C C . PHE A 1 411 ? 31.453 -46.688 -6.285 1 56.16 411 PHE A C 1
ATOM 3317 O O . PHE A 1 411 ? 31.797 -46.469 -7.449 1 56.16 411 PHE A O 1
ATOM 3324 N N . GLU A 1 412 ? 31.906 -47.781 -5.895 1 58.09 412 GLU A N 1
ATOM 3325 C CA . GLU A 1 412 ? 32.156 -49.031 -6.605 1 58.09 412 GLU A CA 1
ATOM 3326 C C . GLU A 1 412 ? 31.109 -49.312 -7.672 1 58.09 412 GLU A C 1
ATOM 3328 O O . GLU A 1 412 ? 31.391 -49.875 -8.719 1 58.09 412 GLU A O 1
ATOM 3333 N N . GLU A 1 413 ? 29.859 -48.906 -7.41 1 59.38 413 GLU A N 1
ATOM 3334 C CA . GLU A 1 413 ? 28.766 -49.312 -8.305 1 59.38 413 GLU A CA 1
ATOM 3335 C C . GLU A 1 413 ? 28.484 -48.219 -9.336 1 59.38 413 GLU A C 1
ATOM 3337 O O . GLU A 1 413 ? 28.656 -47.031 -9.062 1 59.38 413 GLU A O 1
ATOM 3342 N N . GLU A 1 414 ? 28.562 -48.531 -10.555 1 63.69 414 GLU A N 1
ATOM 3343 C CA . GLU A 1 414 ? 28.25 -47.688 -11.703 1 63.69 414 GLU A CA 1
ATOM 3344 C C . GLU A 1 414 ? 26.984 -46.875 -11.461 1 63.69 414 GLU A C 1
ATOM 3346 O O . GLU A 1 414 ? 25.891 -47.469 -11.336 1 63.69 414 GLU A O 1
ATOM 3351 N N . VAL A 1 415 ? 27.109 -45.781 -10.922 1 75 415 VAL A N 1
ATOM 3352 C CA . VAL A 1 415 ? 25.953 -44.906 -10.664 1 75 415 VAL A CA 1
ATOM 3353 C C . VAL A 1 415 ? 25.453 -44.312 -11.977 1 75 415 VAL A C 1
ATOM 3355 O O . VAL A 1 415 ? 26.188 -43.594 -12.672 1 75 415 VAL A O 1
ATOM 3358 N N . SER A 1 416 ? 24.25 -44.75 -12.469 1 82.12 416 SER A N 1
ATOM 3359 C CA . SER A 1 416 ? 23.672 -44.312 -13.734 1 82.12 416 SER A CA 1
ATOM 3360 C C . SER A 1 416 ? 22.906 -43 -13.555 1 82.12 416 SER A C 1
ATOM 3362 O O . SER A 1 416 ? 22.859 -42.188 -14.477 1 82.12 416 SER A O 1
ATOM 3364 N N . PHE A 1 417 ? 22.453 -42.75 -12.305 1 87.19 417 PHE A N 1
ATOM 3365 C CA . PHE A 1 417 ? 21.656 -41.531 -12.094 1 87.19 417 PHE A CA 1
ATOM 3366 C C . PHE A 1 417 ? 22.156 -40.75 -10.891 1 87.19 417 PHE A C 1
ATOM 3368 O O . PHE A 1 417 ? 22.578 -41.344 -9.891 1 87.19 417 PHE A O 1
ATOM 3375 N N . CYS A 1 418 ? 22.266 -39.469 -11.039 1 86.56 418 CYS A N 1
ATOM 3376 C CA . CYS A 1 418 ? 22.609 -38.562 -9.945 1 86.56 418 CYS A CA 1
ATOM 3377 C C . CYS A 1 418 ? 21.422 -37.656 -9.586 1 86.56 418 CYS A C 1
ATOM 3379 O O . CYS A 1 418 ? 20.531 -37.438 -10.414 1 86.56 418 CYS A O 1
ATOM 3381 N N . ARG A 1 419 ? 21.344 -37.281 -8.297 1 89.88 419 ARG A N 1
ATOM 3382 C CA . ARG A 1 419 ? 20.25 -36.438 -7.824 1 89.88 419 ARG A CA 1
ATOM 3383 C C . ARG A 1 419 ? 20.734 -35.031 -7.531 1 89.88 419 ARG A C 1
ATOM 3385 O O . ARG A 1 419 ? 21.859 -34.844 -7.066 1 89.88 419 ARG A O 1
ATOM 3392 N N . PHE A 1 420 ? 20 -34.062 -7.918 1 87.56 420 PHE A N 1
ATOM 3393 C CA . PHE A 1 420 ? 20.344 -32.656 -7.641 1 87.56 420 PHE A CA 1
ATOM 3394 C C . PHE A 1 420 ? 19.094 -31.891 -7.223 1 87.56 420 PHE A C 1
ATOM 3396 O O . PHE A 1 420 ? 17.969 -32.312 -7.52 1 87.56 420 PHE A O 1
ATOM 3403 N N . LYS A 1 421 ? 19.234 -30.875 -6.492 1 88.88 421 LYS A N 1
ATOM 3404 C CA . LYS A 1 421 ? 18.141 -30.109 -5.941 1 88.88 421 LYS A CA 1
ATOM 3405 C C . LYS A 1 421 ? 17.484 -29.234 -7.012 1 88.88 421 LYS A C 1
ATOM 3407 O O . LYS A 1 421 ? 18.094 -28.297 -7.52 1 88.88 421 LYS A O 1
ATOM 3412 N N . ASP A 1 422 ? 16.312 -29.516 -7.445 1 90.19 422 ASP A N 1
ATOM 3413 C CA . ASP A 1 422 ? 15.5 -28.797 -8.422 1 90.19 422 ASP A CA 1
ATOM 3414 C C . ASP A 1 422 ? 14.211 -29.547 -8.727 1 90.19 422 ASP A C 1
ATOM 3416 O O . ASP A 1 422 ? 14.039 -30.703 -8.305 1 90.19 422 ASP A O 1
ATOM 3420 N N . TYR A 1 423 ? 13.336 -28.906 -9.266 1 92.44 423 TYR A N 1
ATOM 3421 C CA . TYR A 1 423 ? 12.086 -29.547 -9.672 1 92.44 423 TYR A CA 1
ATOM 3422 C C . TYR A 1 423 ? 12.016 -29.703 -11.18 1 92.44 423 TYR A C 1
ATOM 3424 O O . TYR A 1 423 ? 11.484 -28.844 -11.883 1 92.44 423 TYR A O 1
ATOM 3432 N N . ARG A 1 424 ? 12.641 -30.812 -11.656 1 94.06 424 ARG A N 1
ATOM 3433 C CA . ARG A 1 424 ? 12.664 -31.078 -13.086 1 94.06 424 ARG A CA 1
ATOM 3434 C C . ARG A 1 424 ? 12.203 -32.5 -13.391 1 94.06 424 ARG A C 1
ATOM 3436 O O . ARG A 1 424 ? 12.234 -33.375 -12.516 1 94.06 424 ARG A O 1
ATOM 3443 N N . GLU A 1 425 ? 11.766 -32.719 -14.609 1 93.69 425 GLU A N 1
ATOM 3444 C CA . GLU A 1 425 ? 11.32 -34.031 -15.047 1 93.69 425 GLU A CA 1
ATOM 3445 C C . GLU A 1 425 ? 12.492 -35 -15.203 1 93.69 425 GLU A C 1
ATOM 3447 O O . GLU A 1 425 ? 13.578 -34.594 -15.633 1 93.69 425 GLU A O 1
ATOM 3452 N N . PRO A 1 426 ? 12.312 -36.219 -14.852 1 92.44 426 PRO A N 1
ATOM 3453 C CA . PRO A 1 426 ? 13.383 -37.219 -14.969 1 92.44 426 PRO A CA 1
ATOM 3454 C C . PRO A 1 426 ? 13.781 -37.469 -16.422 1 92.44 426 PRO A C 1
ATOM 3456 O O . PRO A 1 426 ? 13.047 -37.094 -17.344 1 92.44 426 PRO A O 1
ATOM 3459 N N . PRO A 1 427 ? 14.875 -38 -16.609 1 91.62 427 PRO A N 1
ATOM 3460 C CA . PRO A 1 427 ? 15.391 -38.219 -17.969 1 91.62 427 PRO A CA 1
ATOM 3461 C C . PRO A 1 427 ? 14.547 -39.219 -18.75 1 91.62 427 PRO A C 1
ATOM 3463 O O . PRO A 1 427 ? 14.594 -39.219 -19.984 1 91.62 427 PRO A O 1
ATOM 3466 N N . TRP A 1 428 ? 13.711 -40.062 -18.141 1 89.31 428 TRP A N 1
ATOM 3467 C CA . TRP A 1 428 ? 12.914 -41.062 -18.844 1 89.31 428 TRP A CA 1
ATOM 3468 C C . TRP A 1 428 ? 11.547 -40.5 -19.219 1 89.31 428 TRP A C 1
ATOM 3470 O O . TRP A 1 428 ? 10.766 -41.156 -19.891 1 89.31 428 TRP A O 1
ATOM 3480 N N . SER A 1 429 ? 11.312 -39.344 -18.891 1 88.25 429 SER A N 1
ATOM 3481 C CA . SER A 1 429 ? 10.031 -38.719 -19.203 1 88.25 429 SER A CA 1
ATOM 3482 C C . SER A 1 429 ? 10.008 -38.188 -20.641 1 88.25 429 SER A C 1
ATOM 3484 O O . SER A 1 429 ? 11.039 -38.156 -21.312 1 88.25 429 SER A O 1
ATOM 3486 N N . GLU A 1 430 ? 8.805 -37.75 -21.172 1 85.69 430 GLU A N 1
ATOM 3487 C CA . GLU A 1 430 ? 8.625 -37.219 -22.531 1 85.69 430 GLU A CA 1
ATOM 3488 C C . GLU A 1 430 ? 9.406 -35.938 -22.734 1 85.69 430 GLU A C 1
ATOM 3490 O O . GLU A 1 430 ? 9.953 -35.719 -23.812 1 85.69 430 GLU A O 1
ATOM 3495 N N . ASN A 1 431 ? 9.484 -35.125 -21.781 1 87.94 431 ASN A N 1
ATOM 3496 C CA . ASN A 1 431 ? 10.242 -33.875 -21.797 1 87.94 431 ASN A CA 1
ATOM 3497 C C . ASN A 1 431 ? 11.328 -33.844 -20.719 1 87.94 431 ASN A C 1
ATOM 3499 O O . ASN A 1 431 ? 11.141 -33.25 -19.672 1 87.94 431 ASN A O 1
ATOM 3503 N N . PRO A 1 432 ? 12.484 -34.375 -21.125 1 91.19 432 PRO A N 1
ATOM 3504 C CA . PRO A 1 432 ? 13.516 -34.531 -20.094 1 91.19 432 PRO A CA 1
ATOM 3505 C C . PRO A 1 432 ? 14.062 -33.188 -19.609 1 91.19 432 PRO A C 1
ATOM 3507 O O . PRO A 1 432 ? 14.25 -32.281 -20.406 1 91.19 432 PRO A O 1
ATOM 3510 N N . TYR A 1 433 ? 14.211 -32.969 -18.359 1 91.25 433 TYR A N 1
ATOM 3511 C CA . TYR A 1 433 ? 14.914 -31.906 -17.656 1 91.25 433 TYR A CA 1
ATOM 3512 C C . TYR A 1 433 ? 14.125 -30.594 -17.719 1 91.25 433 TYR A C 1
ATOM 3514 O O . TYR A 1 433 ? 14.648 -29.531 -17.375 1 91.25 433 TYR A O 1
ATOM 3522 N N . GLU A 1 434 ? 12.844 -30.625 -18.234 1 91.56 434 GLU A N 1
ATOM 3523 C CA . GLU A 1 434 ? 11.992 -29.453 -18.156 1 91.56 434 GLU A CA 1
ATOM 3524 C C . GLU A 1 434 ? 11.383 -29.297 -16.766 1 91.56 434 GLU A C 1
ATOM 3526 O O . GLU A 1 434 ? 11.398 -30.25 -15.969 1 91.56 434 GLU A O 1
ATOM 3531 N N . PHE A 1 435 ? 10.977 -28.109 -16.453 1 92.88 435 PHE A N 1
ATOM 3532 C CA . PHE A 1 435 ? 10.375 -27.875 -15.156 1 92.88 435 PHE A CA 1
ATOM 3533 C C . PHE A 1 435 ? 9.156 -28.766 -14.953 1 92.88 435 PHE A C 1
ATOM 3535 O O . PHE A 1 435 ? 8.352 -28.938 -15.867 1 92.88 435 PHE A O 1
ATOM 3542 N N . SER A 1 436 ? 9.094 -29.359 -13.852 1 92.94 436 SER A N 1
ATOM 3543 C CA . SER A 1 436 ? 8.016 -30.297 -13.539 1 92.94 436 SER A CA 1
ATOM 3544 C C . SER A 1 436 ? 6.777 -29.562 -13.031 1 92.94 436 SER A C 1
ATOM 3546 O O . SER A 1 436 ? 6.801 -28.344 -12.852 1 92.94 436 SER A O 1
ATOM 3548 N N . LYS A 1 437 ? 5.688 -30.297 -12.906 1 92.31 437 LYS A N 1
ATOM 3549 C CA . LYS A 1 437 ? 4.441 -29.797 -12.336 1 92.31 437 LYS A CA 1
ATOM 3550 C C . LYS A 1 437 ? 4.648 -29.281 -10.922 1 92.31 437 LYS A C 1
ATOM 3552 O O . LYS A 1 437 ? 4.051 -28.281 -10.523 1 92.31 437 LYS A O 1
ATOM 3557 N N . GLN A 1 438 ? 5.578 -29.891 -10.234 1 92.69 438 GLN A N 1
ATOM 3558 C CA . GLN A 1 438 ? 5.867 -29.5 -8.859 1 92.69 438 GLN A CA 1
ATOM 3559 C C . GLN A 1 438 ? 6.508 -28.125 -8.805 1 92.69 438 GLN A C 1
ATOM 3561 O O . GLN A 1 438 ? 6.242 -27.344 -7.883 1 92.69 438 GLN A O 1
ATOM 3566 N N . TYR A 1 439 ? 7.355 -27.828 -9.758 1 94.56 439 TYR A N 1
ATOM 3567 C CA . TYR A 1 439 ? 7.984 -26.5 -9.812 1 94.56 439 TYR A CA 1
ATOM 3568 C C . TYR A 1 439 ? 6.934 -25.406 -9.875 1 94.56 439 TYR A C 1
ATOM 3570 O O . TYR A 1 439 ? 6.988 -24.438 -9.109 1 94.56 439 TYR A O 1
ATOM 3578 N N . TRP A 1 440 ? 5.992 -25.531 -10.727 1 95.31 440 TRP A N 1
ATOM 3579 C CA . TRP A 1 440 ? 4.98 -24.5 -10.953 1 95.31 440 TRP A CA 1
ATOM 3580 C C . TRP A 1 440 ? 4.008 -24.422 -9.781 1 95.31 440 TRP A C 1
ATOM 3582 O O . TRP A 1 440 ? 3.506 -23.344 -9.453 1 95.31 440 TRP A O 1
ATOM 3592 N N . SER A 1 441 ? 3.693 -25.578 -9.172 1 95.31 441 SER A N 1
ATOM 3593 C CA . SER A 1 441 ? 2.834 -25.578 -7.996 1 95.31 441 SER A CA 1
ATOM 3594 C C . SER A 1 441 ? 3.5 -24.844 -6.832 1 95.31 441 SER A C 1
ATOM 3596 O O . SER A 1 441 ? 2.855 -24.062 -6.133 1 95.31 441 SER A O 1
ATOM 3598 N N . VAL A 1 442 ? 4.77 -25.109 -6.656 1 96 442 VAL A N 1
ATOM 3599 C CA . VAL A 1 442 ? 5.508 -24.438 -5.59 1 96 442 VAL A CA 1
ATOM 3600 C C . VAL A 1 442 ? 5.617 -22.938 -5.898 1 96 442 VAL A C 1
ATOM 3602 O O . VAL A 1 442 ? 5.461 -22.109 -5.008 1 96 442 VAL A O 1
ATOM 3605 N N . LEU A 1 443 ? 5.902 -22.594 -7.129 1 96.81 443 LEU A N 1
ATOM 3606 C CA . LEU A 1 443 ? 5.992 -21.203 -7.527 1 96.81 443 LEU A CA 1
ATOM 3607 C C . LEU A 1 443 ? 4.664 -20.484 -7.301 1 96.81 443 LEU A C 1
ATOM 3609 O O . LEU A 1 443 ? 4.641 -19.344 -6.844 1 96.81 443 LEU A O 1
ATOM 3613 N N . SER A 1 444 ? 3.561 -21.156 -7.629 1 97.31 444 SER A N 1
ATOM 3614 C CA . SER A 1 444 ? 2.246 -20.578 -7.395 1 97.31 444 SER A CA 1
ATOM 3615 C C . SER A 1 444 ? 2.002 -20.328 -5.906 1 97.31 444 SER A C 1
ATOM 3617 O O . SER A 1 444 ? 1.45 -19.297 -5.52 1 97.31 444 SER A O 1
ATOM 3619 N N . ALA A 1 445 ? 2.412 -21.266 -5.129 1 97.62 445 ALA A N 1
ATOM 3620 C CA . ALA A 1 445 ? 2.252 -21.125 -3.684 1 97.62 445 ALA A CA 1
ATOM 3621 C C . ALA A 1 445 ? 3.121 -19.984 -3.152 1 97.62 445 ALA A C 1
ATOM 3623 O O . ALA A 1 445 ? 2.709 -19.25 -2.252 1 97.62 445 ALA A O 1
ATOM 3624 N N . ARG A 1 446 ? 4.305 -19.875 -3.691 1 97.81 446 ARG A N 1
ATOM 3625 C CA . ARG A 1 446 ? 5.195 -18.781 -3.307 1 97.81 446 ARG A CA 1
ATOM 3626 C C . ARG A 1 446 ? 4.566 -17.422 -3.623 1 97.81 446 ARG A C 1
ATOM 3628 O O . ARG A 1 446 ? 4.531 -16.531 -2.77 1 97.81 446 ARG A O 1
ATOM 3635 N N . LEU A 1 447 ? 4.07 -17.312 -4.809 1 98 447 LEU A N 1
ATOM 3636 C CA . LEU A 1 447 ? 3.496 -16.047 -5.258 1 98 447 LEU A CA 1
ATOM 3637 C C . LEU A 1 447 ? 2.201 -15.742 -4.508 1 98 447 LEU A C 1
ATOM 3639 O O . LEU A 1 447 ? 1.92 -14.586 -4.188 1 98 447 LEU A O 1
ATOM 3643 N N . ALA A 1 448 ? 1.402 -16.75 -4.215 1 97.88 448 ALA A N 1
ATOM 3644 C CA . ALA A 1 448 ? 0.188 -16.562 -3.424 1 97.88 448 ALA A CA 1
ATOM 3645 C C . ALA A 1 448 ? 0.519 -16.062 -2.021 1 97.88 448 ALA A C 1
ATOM 3647 O O . ALA A 1 448 ? -0.18 -15.195 -1.484 1 97.88 448 ALA A O 1
ATOM 3648 N N . PHE A 1 449 ? 1.561 -16.609 -1.504 1 97.75 449 PHE A N 1
ATOM 3649 C CA . PHE A 1 449 ? 1.991 -16.172 -0.184 1 97.75 449 PHE A CA 1
ATOM 3650 C C . PHE A 1 449 ? 2.361 -14.688 -0.205 1 97.75 449 PHE A C 1
ATOM 3652 O O . PHE A 1 449 ? 2.002 -13.938 0.706 1 97.75 449 PHE A O 1
ATOM 3659 N N . VAL A 1 450 ? 3.109 -14.273 -1.194 1 97.69 450 VAL A N 1
ATOM 3660 C CA . VAL A 1 450 ? 3.543 -12.883 -1.301 1 97.69 450 VAL A CA 1
ATOM 3661 C C . VAL A 1 450 ? 2.324 -11.969 -1.332 1 97.69 450 VAL A C 1
ATOM 3663 O O . VAL A 1 450 ? 2.299 -10.938 -0.655 1 97.69 450 VAL A O 1
ATOM 3666 N N . ILE A 1 451 ? 1.277 -12.32 -2.049 1 97.62 451 ILE A N 1
ATOM 3667 C CA . ILE A 1 451 ? 0.073 -11.508 -2.182 1 97.62 451 ILE A CA 1
ATOM 3668 C C . ILE A 1 451 ? -0.641 -11.414 -0.835 1 97.62 451 ILE A C 1
ATOM 3670 O O . ILE A 1 451 ? -0.994 -10.328 -0.384 1 97.62 451 ILE A O 1
ATOM 3674 N N . ILE A 1 452 ? -0.783 -12.516 -0.184 1 97.25 452 ILE A N 1
ATOM 3675 C CA . ILE A 1 452 ? -1.503 -12.555 1.084 1 97.25 452 ILE A CA 1
ATOM 3676 C C . ILE A 1 452 ? -0.715 -11.797 2.15 1 97.25 452 ILE A C 1
ATOM 3678 O O . ILE A 1 452 ? -1.278 -10.984 2.889 1 97.25 452 ILE A O 1
ATOM 3682 N N . PHE A 1 453 ? 0.558 -12.047 2.162 1 96.69 453 PHE A N 1
ATOM 3683 C CA . PHE A 1 453 ? 1.414 -11.414 3.16 1 96.69 453 PHE A CA 1
ATOM 3684 C C . PHE A 1 453 ? 1.451 -9.906 2.967 1 96.69 453 PHE A C 1
ATOM 3686 O O . PHE A 1 453 ? 1.29 -9.148 3.926 1 96.69 453 PHE A O 1
ATOM 3693 N N . GLN A 1 454 ? 1.688 -9.523 1.783 1 96.06 454 GLN A N 1
ATOM 3694 C CA . GLN A 1 454 ? 1.782 -8.094 1.482 1 96.06 454 GLN A CA 1
ATOM 3695 C C . GLN A 1 454 ? 0.481 -7.375 1.819 1 96.06 454 GLN A C 1
ATOM 3697 O O . GLN A 1 454 ? 0.498 -6.312 2.447 1 96.06 454 GLN A O 1
ATOM 3702 N N . ASN A 1 455 ? -0.634 -7.895 1.45 1 95.81 455 ASN A N 1
ATOM 3703 C CA . ASN A 1 455 ? -1.915 -7.238 1.698 1 95.81 455 ASN A CA 1
ATOM 3704 C C . ASN A 1 455 ? -2.289 -7.281 3.178 1 95.81 455 ASN A C 1
ATOM 3706 O O . ASN A 1 455 ? -2.889 -6.34 3.697 1 95.81 455 ASN A O 1
ATOM 3710 N N . LEU A 1 456 ? -1.938 -8.32 3.828 1 95.88 456 LEU A N 1
ATOM 3711 C CA . LEU A 1 456 ? -2.209 -8.414 5.258 1 95.88 456 LEU A CA 1
ATOM 3712 C C . LEU A 1 456 ? -1.395 -7.383 6.031 1 95.88 456 LEU A C 1
ATOM 3714 O O . LEU A 1 456 ? -1.931 -6.676 6.891 1 95.88 456 LEU A O 1
ATOM 3718 N N . VAL A 1 457 ? -0.136 -7.262 5.719 1 94.44 457 VAL A N 1
ATOM 3719 C CA . VAL A 1 457 ? 0.731 -6.324 6.43 1 94.44 457 VAL A CA 1
ATOM 3720 C C . VAL A 1 457 ? 0.322 -4.891 6.102 1 94.44 457 VAL A C 1
ATOM 3722 O O . VAL A 1 457 ? 0.338 -4.02 6.977 1 94.44 457 VAL A O 1
ATOM 3725 N N . MET A 1 458 ? 0.004 -4.68 4.871 1 92.19 458 MET A N 1
ATOM 3726 C CA . MET A 1 458 ? -0.464 -3.348 4.496 1 92.19 458 MET A CA 1
ATOM 3727 C C . MET A 1 458 ? -1.755 -2.998 5.23 1 92.19 458 MET A C 1
ATOM 3729 O O . MET A 1 458 ? -1.937 -1.861 5.668 1 92.19 458 MET A O 1
ATOM 3733 N N . PHE A 1 459 ? -2.676 -3.99 5.352 1 92.81 459 PHE A 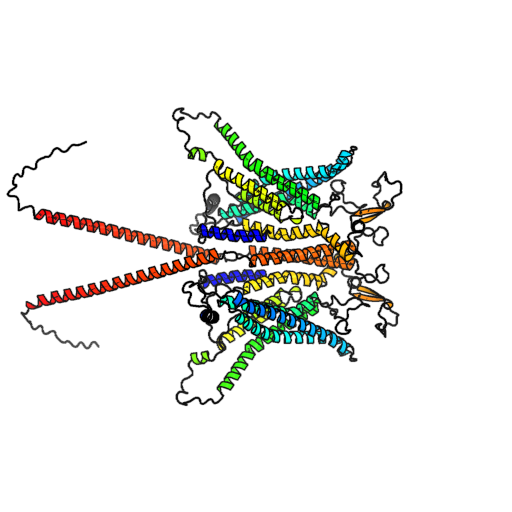N 1
ATOM 3734 C CA . PHE A 1 459 ? -3.926 -3.781 6.074 1 92.81 459 PHE A CA 1
ATOM 3735 C C . PHE A 1 459 ? -3.658 -3.498 7.547 1 92.81 459 PHE A C 1
ATOM 3737 O O . PHE A 1 459 ? -4.238 -2.574 8.125 1 92.81 459 PHE A O 1
ATOM 3744 N N . LEU A 1 460 ? -2.746 -4.184 8.133 1 93 460 LEU A N 1
ATOM 3745 C CA . LEU A 1 460 ? -2.396 -3.99 9.531 1 93 460 LEU A CA 1
ATOM 3746 C C . LEU A 1 460 ? -1.724 -2.639 9.742 1 93 460 LEU A C 1
ATOM 3748 O O . LEU A 1 460 ? -1.931 -1.991 10.773 1 93 460 LEU A O 1
ATOM 3752 N N . SER A 1 461 ? -0.931 -2.217 8.781 1 91.5 461 SER A N 1
ATOM 3753 C CA . SER A 1 461 ? -0.274 -0.917 8.875 1 91.5 461 SER A CA 1
ATOM 3754 C C . SER A 1 461 ? -1.291 0.219 8.867 1 91.5 461 SER A C 1
ATOM 3756 O O . SER A 1 461 ? -1.162 1.181 9.625 1 91.5 461 SER A O 1
ATOM 3758 N N . VAL A 1 462 ? -2.297 0.098 8.008 1 88.06 462 VAL A N 1
ATOM 3759 C CA . VAL A 1 462 ? -3.342 1.114 7.941 1 88.06 462 VAL A CA 1
ATOM 3760 C C . VAL A 1 462 ? -4.152 1.104 9.234 1 88.06 462 VAL A C 1
ATOM 3762 O O . VAL A 1 462 ? -4.543 2.16 9.742 1 88.06 462 VAL A O 1
ATOM 3765 N N . LEU A 1 463 ? -4.375 -0.063 9.766 1 89.06 463 LEU A N 1
ATOM 3766 C CA . LEU A 1 463 ? -5.117 -0.2 11.016 1 89.06 463 LEU A CA 1
ATOM 3767 C C . LEU A 1 463 ? -4.363 0.45 12.172 1 89.06 463 LEU A C 1
ATOM 3769 O O . LEU A 1 463 ? -4.961 1.151 12.992 1 89.06 463 LEU A O 1
ATOM 3773 N N . VAL A 1 464 ? -3.08 0.296 12.18 1 90.12 464 VAL A N 1
ATOM 3774 C CA . VAL A 1 464 ? -2.26 0.89 13.227 1 90.12 464 VAL A CA 1
ATOM 3775 C C . VAL A 1 464 ? -2.264 2.41 13.094 1 90.12 464 VAL A C 1
ATOM 3777 O O . VAL A 1 464 ? -2.355 3.129 14.086 1 90.12 464 VAL A O 1
ATOM 3780 N N . ASP A 1 465 ? -2.174 2.838 11.906 1 86.31 465 ASP A N 1
ATOM 3781 C CA . ASP A 1 465 ? -2.201 4.273 11.648 1 86.31 465 ASP A CA 1
ATOM 3782 C C . ASP A 1 465 ? -3.527 4.887 12.094 1 86.31 465 ASP A C 1
ATOM 3784 O O . ASP A 1 465 ? -3.557 6.008 12.609 1 86.31 465 ASP A O 1
ATOM 3788 N N . TRP A 1 466 ? -4.57 4.098 11.961 1 82.62 466 TRP A N 1
ATOM 3789 C CA . TRP A 1 466 ? -5.895 4.566 12.352 1 82.62 466 TRP A CA 1
ATOM 3790 C C . TRP A 1 466 ? -6.078 4.508 13.859 1 82.62 466 TRP A C 1
ATOM 3792 O O . TRP A 1 466 ? -6.703 5.395 14.453 1 82.62 466 TRP A O 1
ATOM 3802 N N . MET A 1 467 ? -5.484 3.566 14.492 1 85.19 467 MET A N 1
ATOM 3803 C CA . MET A 1 467 ? -5.66 3.344 15.922 1 85.19 467 MET A CA 1
ATOM 3804 C C . MET A 1 467 ? -4.836 4.336 16.734 1 85.19 467 MET A C 1
ATOM 3806 O O . MET A 1 467 ? -5.211 4.691 17.844 1 85.19 467 MET A O 1
ATOM 3810 N N . ILE A 1 468 ? -3.768 4.766 16.156 1 86.75 468 ILE A N 1
ATOM 3811 C CA . ILE A 1 468 ? -2.887 5.68 16.875 1 86.75 468 ILE A CA 1
ATOM 3812 C C . ILE A 1 468 ? -3.027 7.09 16.312 1 86.75 468 ILE A C 1
ATOM 3814 O O . ILE A 1 468 ? -2.494 7.391 15.242 1 86.75 468 ILE A O 1
ATOM 3818 N N . PRO A 1 469 ? -3.682 7.898 17.062 1 84.12 469 PRO A N 1
ATOM 3819 C CA . PRO A 1 469 ? -3.828 9.273 16.578 1 84.12 469 PRO A CA 1
ATOM 3820 C C . PRO A 1 469 ? -2.502 10.023 16.516 1 84.12 469 PRO A C 1
ATOM 3822 O O . PRO A 1 469 ? -1.622 9.797 17.344 1 84.12 469 PRO A O 1
ATOM 3825 N N . ASP A 1 470 ? -2.361 10.914 15.617 1 83.19 470 ASP A N 1
ATOM 3826 C CA . ASP A 1 470 ? -1.135 11.672 15.398 1 83.19 470 ASP A CA 1
ATOM 3827 C C . ASP A 1 470 ? -0.871 12.625 16.562 1 83.19 470 ASP A C 1
ATOM 3829 O O . ASP A 1 470 ? 0.272 12.781 17 1 83.19 470 ASP A O 1
ATOM 3833 N N . ILE A 1 471 ? -1.96 13.234 17.062 1 85.56 471 ILE A N 1
ATOM 3834 C CA . ILE A 1 471 ? -1.816 14.164 18.172 1 85.56 471 ILE A CA 1
ATOM 3835 C C . ILE A 1 471 ? -2.309 13.516 19.453 1 85.56 471 ILE A C 1
ATOM 3837 O O . ILE A 1 471 ? -3.461 13.078 19.547 1 85.56 471 ILE A O 1
ATOM 3841 N N . PRO A 1 472 ? -1.423 13.461 20.422 1 86.62 472 PRO A N 1
ATOM 3842 C CA . PRO A 1 472 ? -1.868 12.891 21.688 1 86.62 472 PRO A CA 1
ATOM 3843 C C . PRO A 1 472 ? -3.031 13.664 22.312 1 86.62 472 PRO A C 1
ATOM 3845 O O . PRO A 1 472 ? -3.092 14.891 22.203 1 86.62 472 PRO A O 1
ATOM 3848 N N . LYS A 1 473 ? -3.918 12.977 22.938 1 83.69 473 LYS A N 1
ATOM 3849 C CA . LYS A 1 473 ? -5.141 13.555 23.484 1 83.69 473 LYS A CA 1
ATOM 3850 C C . LYS A 1 473 ? -4.828 14.617 24.547 1 83.69 473 LYS A C 1
ATOM 3852 O O . LYS A 1 473 ? -5.512 15.641 24.625 1 83.69 473 LYS A O 1
ATOM 3857 N N . ASP A 1 474 ? -3.826 14.328 25.25 1 86.94 474 ASP A N 1
ATOM 3858 C CA . ASP A 1 474 ? -3.467 15.266 26.297 1 86.94 474 ASP A CA 1
ATOM 3859 C C . ASP A 1 474 ? -3.029 16.609 25.719 1 86.94 474 ASP A C 1
ATOM 3861 O O . ASP A 1 474 ? -3.428 17.672 26.203 1 86.94 474 ASP A O 1
ATOM 3865 N N . ILE A 1 475 ? -2.268 16.5 24.703 1 85.94 475 ILE A N 1
ATOM 3866 C CA . ILE A 1 475 ? -1.771 17.719 24.078 1 85.94 475 ILE A CA 1
ATOM 3867 C C . ILE A 1 475 ? -2.912 18.422 23.344 1 85.94 475 ILE A C 1
ATOM 3869 O O . ILE A 1 475 ? -3 19.656 23.375 1 85.94 475 ILE A O 1
ATOM 3873 N N . SER A 1 476 ? -3.74 17.656 22.766 1 83.5 476 SER A N 1
ATOM 3874 C CA . SER A 1 476 ? -4.875 18.25 22.062 1 83.5 476 SER A CA 1
ATOM 3875 C C . SER A 1 476 ? -5.801 18.984 23.031 1 83.5 476 SER A C 1
ATOM 3877 O O . SER A 1 476 ? -6.277 20.078 22.719 1 83.5 476 SER A O 1
ATOM 3879 N N . GLU A 1 477 ? -5.98 18.438 24.156 1 82.88 477 GLU A N 1
ATOM 3880 C CA . GLU A 1 477 ? -6.816 19.062 25.156 1 82.88 477 GLU A CA 1
ATOM 3881 C C . GLU A 1 477 ? -6.148 20.312 25.719 1 82.88 477 GLU A C 1
ATOM 3883 O O . GLU A 1 477 ? -6.816 21.328 25.984 1 82.88 477 GLU A O 1
ATOM 3888 N N . GLN A 1 478 ? -4.902 20.219 25.859 1 83.5 478 GLN A N 1
ATOM 3889 C CA . GLN A 1 478 ? -4.176 21.375 26.375 1 83.5 478 GLN A CA 1
ATOM 3890 C C . GLN A 1 478 ? -4.18 22.531 25.375 1 83.5 478 GLN A C 1
ATOM 3892 O O . GLN A 1 478 ? -4.332 23.688 25.75 1 83.5 478 GLN A O 1
ATOM 3897 N N . ILE A 1 479 ? -4.027 22.219 24.172 1 80.81 479 ILE A N 1
ATOM 3898 C CA . ILE A 1 479 ? -4.043 23.219 23.109 1 80.81 479 ILE A CA 1
ATOM 3899 C C . ILE A 1 479 ? -5.426 23.875 23.047 1 80.81 479 ILE A C 1
ATOM 3901 O O . ILE A 1 479 ? -5.535 25.094 22.875 1 80.81 479 ILE A O 1
ATOM 3905 N N . LYS A 1 480 ? -6.441 23.109 23.219 1 77.94 480 LYS A N 1
ATOM 3906 C CA . LYS A 1 480 ? -7.809 23.625 23.188 1 77.94 480 LYS A CA 1
ATOM 3907 C C . LYS A 1 480 ? -8.078 24.531 24.391 1 77.94 480 LYS A C 1
ATOM 3909 O O . LYS A 1 480 ? -8.719 25.562 24.25 1 77.94 480 LYS A O 1
ATOM 3914 N N . LYS A 1 481 ? -7.621 24.109 25.5 1 81.06 481 LYS A N 1
ATOM 3915 C CA . LYS A 1 481 ? -7.777 24.906 26.703 1 81.06 481 LYS A CA 1
ATOM 3916 C C . LYS A 1 481 ? -7.035 26.234 26.578 1 81.06 481 LYS A C 1
ATOM 3918 O O . LYS A 1 481 ? -7.559 27.281 26.953 1 81.06 481 LYS A O 1
ATOM 3923 N N . GLU A 1 482 ? -5.855 26.109 26.078 1 80.56 482 GLU A N 1
ATOM 3924 C CA . GLU A 1 482 ? -5.062 27.328 25.906 1 80.56 482 GLU A CA 1
ATOM 3925 C C . GLU A 1 482 ? -5.738 28.281 24.938 1 80.56 482 GLU A C 1
ATOM 3927 O O . GLU A 1 482 ? -5.742 29.5 25.156 1 80.56 482 GLU A O 1
ATOM 3932 N N . LYS A 1 483 ? -6.242 27.766 23.938 1 77 483 LYS A N 1
ATOM 3933 C CA . LYS A 1 483 ? -6.93 28.609 22.953 1 77 483 LYS A CA 1
ATOM 3934 C C . LYS A 1 483 ? -8.188 29.219 23.562 1 77 483 LYS A C 1
ATOM 3936 O O . LYS A 1 483 ? -8.5 30.375 23.297 1 77 483 LYS A O 1
ATOM 3941 N N . SER A 1 484 ? -8.898 28.453 24.375 1 77 484 SER A N 1
ATOM 3942 C CA . SER A 1 484 ? -10.102 28.969 25.031 1 77 484 SER A CA 1
ATOM 3943 C C . SER A 1 484 ? -9.758 30.078 26.031 1 77 484 SER A C 1
ATOM 3945 O O . SER A 1 484 ? -10.484 31.062 26.141 1 77 484 SER A O 1
ATOM 3947 N N . VAL A 1 485 ? -8.688 29.875 26.656 1 80.75 485 VAL A N 1
ATOM 3948 C CA . VAL A 1 485 ? -8.258 30.875 27.625 1 80.75 485 VAL A CA 1
ATOM 3949 C C . VAL A 1 485 ? -7.828 32.156 26.906 1 80.75 485 VAL A C 1
ATOM 3951 O O . VAL A 1 485 ? -8.102 33.25 27.375 1 80.75 485 VAL A O 1
ATOM 3954 N N . LEU A 1 486 ? -7.227 31.922 25.812 1 77.19 486 LEU A N 1
ATOM 3955 C CA . LEU A 1 486 ? -6.785 33.062 25.031 1 77.19 486 LEU A CA 1
ATOM 3956 C C . LEU A 1 486 ? -7.98 33.844 24.484 1 77.19 486 LEU A C 1
ATOM 3958 O O . LEU A 1 486 ? -7.973 35.094 24.484 1 77.19 486 LEU A O 1
ATOM 3962 N N . VAL A 1 487 ? -8.984 33.156 24.047 1 75.56 487 VAL A N 1
ATOM 3963 C CA . VAL A 1 487 ? -10.188 33.812 23.531 1 75.56 487 VAL A CA 1
ATOM 3964 C C . VAL A 1 487 ? -10.914 34.531 24.656 1 75.56 487 VAL A C 1
ATOM 3966 O O . VAL A 1 487 ? -11.398 35.656 24.484 1 75.56 487 VAL A O 1
ATOM 3969 N N . ASP A 1 488 ? -10.922 33.906 25.797 1 75.81 488 ASP A N 1
ATOM 3970 C CA . ASP A 1 488 ? -11.539 34.531 26.953 1 75.81 488 ASP A CA 1
ATOM 3971 C C . ASP A 1 488 ? -10.781 35.812 27.375 1 75.81 488 ASP A C 1
ATOM 3973 O O . ASP A 1 488 ? -11.391 36.812 27.734 1 75.81 488 ASP A O 1
ATOM 3977 N N . PHE A 1 489 ? -9.555 35.688 27.281 1 75.5 489 PHE A N 1
ATOM 3978 C CA . PHE A 1 489 ? -8.719 36.812 27.625 1 75.5 489 PHE A CA 1
ATOM 3979 C C . PHE A 1 489 ? -8.953 37.969 26.641 1 75.5 489 PHE A C 1
ATOM 3981 O O . PHE A 1 489 ? -9.062 39.125 27.047 1 75.5 489 PHE A O 1
ATOM 3988 N N . PHE A 1 490 ? -9.062 37.625 25.391 1 74.31 490 PHE A N 1
ATOM 3989 C CA . PHE A 1 490 ? -9.297 38.625 24.375 1 74.31 490 PHE A CA 1
ATOM 3990 C C . PHE A 1 490 ? -10.672 39.25 24.531 1 74.31 490 PHE A C 1
ATOM 3992 O O . PHE A 1 490 ? -10.828 40.469 24.375 1 74.31 490 PHE A O 1
ATOM 3999 N N . LEU A 1 491 ? -11.602 38.469 24.891 1 76.75 491 LEU A N 1
ATOM 4000 C CA . LEU A 1 491 ? -12.953 38.969 25.094 1 76.75 491 LEU A CA 1
ATOM 4001 C C . LEU A 1 491 ? -13.031 39.875 26.328 1 76.75 491 LEU A C 1
ATOM 4003 O O . LEU A 1 491 ? -13.719 40.906 26.312 1 76.75 491 LEU A O 1
ATOM 4007 N N . LYS A 1 492 ? -12.281 39.562 27.312 1 79 492 LYS A N 1
ATOM 4008 C CA . LYS A 1 492 ? -12.227 40.406 28.516 1 79 492 LYS A CA 1
ATOM 4009 C C . LYS A 1 492 ? -11.531 41.719 28.25 1 79 492 LYS A C 1
ATOM 4011 O O . LYS A 1 492 ? -11.984 42.781 28.719 1 79 492 LYS A O 1
ATOM 4016 N N . GLU A 1 493 ? -10.492 41.562 27.547 1 70.5 493 GLU A N 1
ATOM 4017 C CA . GLU A 1 493 ? -9.758 42.781 27.219 1 70.5 493 GLU A CA 1
ATOM 4018 C C . GLU A 1 493 ? -10.602 43.719 26.344 1 70.5 493 GLU A C 1
ATOM 4020 O O . GLU A 1 493 ? -10.57 44.938 26.5 1 70.5 493 GLU A O 1
ATOM 4025 N N . GLU A 1 494 ? -11.352 43.156 25.391 1 73.25 494 GLU A N 1
ATOM 4026 C CA . GLU A 1 494 ? -12.25 43.938 24.531 1 73.25 494 GLU A CA 1
ATOM 4027 C C . GLU A 1 494 ? -13.375 44.562 25.344 1 73.25 494 GLU A C 1
ATOM 4029 O O . GLU A 1 494 ? -13.766 45.688 25.094 1 73.25 494 GLU A O 1
ATOM 4034 N N . HIS A 1 495 ? -13.789 43.906 26.328 1 78.88 495 HIS A N 1
ATOM 4035 C CA . HIS A 1 495 ? -14.836 44.406 27.203 1 78.88 495 HIS A CA 1
ATOM 4036 C C . HIS A 1 495 ? -14.312 45.562 28.062 1 78.88 495 HIS A C 1
ATOM 4038 O O . HIS A 1 495 ? -15.016 46.531 28.297 1 78.88 495 HIS A O 1
ATOM 4044 N N . GLU A 1 496 ? -13.125 45.406 28.516 1 72.94 496 GLU A N 1
ATOM 4045 C CA . GLU A 1 496 ? -12.516 46.438 29.328 1 72.94 496 GLU A CA 1
ATOM 4046 C C . GLU A 1 496 ? -12.266 47.719 28.5 1 72.94 496 GLU A C 1
ATOM 4048 O O . GLU A 1 496 ? -12.453 48.812 28.984 1 72.94 496 GLU A O 1
ATOM 4053 N N . LYS A 1 497 ? -11.914 47.469 27.312 1 67.75 497 LYS A N 1
ATOM 4054 C CA . LYS A 1 497 ? -11.727 48.594 26.406 1 67.75 497 LYS A CA 1
ATOM 4055 C C . LYS A 1 497 ? -13.055 49.312 26.141 1 67.75 497 LYS A C 1
ATOM 4057 O O . LYS A 1 497 ? -13.117 50.531 26.125 1 67.75 497 LYS A O 1
ATOM 4062 N N . LEU A 1 498 ? -14.016 48.531 25.938 1 72.75 498 LEU A N 1
ATOM 4063 C CA . LEU A 1 498 ? -15.336 49.094 25.688 1 72.75 498 LEU A CA 1
ATOM 4064 C C . LEU A 1 498 ? -15.852 49.844 26.906 1 72.75 498 LEU A C 1
ATOM 4066 O O . LEU A 1 498 ? -16.469 50.906 26.781 1 72.75 498 LEU A O 1
ATOM 4070 N N . LYS A 1 499 ? -15.523 49.406 28.031 1 74.25 499 LYS A N 1
ATOM 4071 C CA . LYS A 1 499 ? -15.914 50.062 29.266 1 74.25 499 LYS A CA 1
ATOM 4072 C C . LYS A 1 499 ? -15.156 51.375 29.453 1 74.25 499 LYS A C 1
ATOM 4074 O O . LYS A 1 499 ? -15.727 52.375 29.906 1 74.25 499 LYS A O 1
ATOM 4079 N N . LEU A 1 500 ? -13.953 51.344 29.078 1 65.56 500 LEU A N 1
ATOM 4080 C CA . LEU A 1 500 ? -13.141 52.531 29.172 1 65.56 500 LEU A CA 1
ATOM 4081 C C . LEU A 1 500 ? -13.633 53.625 28.203 1 65.56 500 LEU A C 1
ATOM 4083 O O . LEU A 1 500 ? -13.688 54.781 28.547 1 65.56 500 LEU A O 1
ATOM 4087 N N . ILE A 1 501 ? -14.023 53.156 27.031 1 63.75 501 ILE A N 1
ATOM 4088 C CA . ILE A 1 501 ? -14.547 54.094 26.031 1 63.75 501 ILE A CA 1
ATOM 4089 C C . ILE A 1 501 ? -15.883 54.656 26.516 1 63.75 501 ILE A C 1
ATOM 4091 O O . ILE A 1 501 ? -16.141 55.844 26.375 1 63.75 501 ILE A O 1
ATOM 4095 N N . GLU A 1 502 ? -16.578 53.875 27.125 1 72.81 502 GLU A N 1
ATOM 4096 C CA . GLU A 1 502 ? -17.859 54.312 27.656 1 72.81 502 GLU A CA 1
ATOM 4097 C C . GLU A 1 502 ? -17.672 55.281 28.812 1 72.81 502 GLU A C 1
ATOM 4099 O O . GLU A 1 502 ? -18.406 56.281 28.922 1 72.81 502 GLU A O 1
ATOM 4104 N N . ASN A 1 503 ? -16.703 55.031 29.609 1 68.38 503 ASN A N 1
ATOM 4105 C CA . ASN A 1 503 ? -16.406 55.938 30.703 1 68.38 503 ASN A CA 1
ATOM 4106 C C . ASN A 1 503 ? -15.859 57.281 30.203 1 68.38 503 ASN A C 1
ATOM 4108 O O . ASN A 1 503 ? -16.188 58.312 30.75 1 68.38 503 ASN A O 1
ATOM 4112 N N . PHE A 1 504 ? -15.195 57.219 29.125 1 62.31 504 PHE A N 1
ATOM 4113 C CA . PHE A 1 504 ? -14.664 58.469 28.547 1 62.31 504 PHE A CA 1
ATOM 4114 C C . PHE A 1 504 ? -15.781 59.281 27.922 1 62.31 504 PHE A C 1
ATOM 4116 O O . PHE A 1 504 ? -15.812 60.5 28.078 1 62.31 504 PHE A O 1
ATOM 4123 N N . ILE A 1 505 ? -16.641 58.688 27.328 1 66.25 505 ILE A N 1
ATOM 4124 C CA . ILE A 1 505 ? -17.766 59.344 26.703 1 66.25 505 ILE A CA 1
ATOM 4125 C C . ILE A 1 505 ? -18.688 59.938 27.781 1 66.25 505 ILE A C 1
ATOM 4127 O O . ILE A 1 505 ? -19.172 61.062 27.656 1 66.25 505 ILE A O 1
ATOM 4131 N N . ALA A 1 506 ? -18.719 59.281 28.844 1 72.19 506 ALA A N 1
ATOM 4132 C CA . ALA A 1 506 ? -19.547 59.75 29.969 1 72.19 506 ALA A CA 1
ATOM 4133 C C . ALA A 1 506 ? -18.906 60.938 30.656 1 72.19 506 ALA A C 1
ATOM 4135 O O . ALA A 1 506 ? -19.594 61.875 31.031 1 72.19 506 ALA A O 1
ATOM 4136 N N . ARG A 1 507 ? -17.672 60.969 30.719 1 66.06 507 ARG A N 1
ATOM 4137 C CA . ARG A 1 507 ? -16.953 62.094 31.328 1 66.06 507 ARG A CA 1
ATOM 4138 C C . ARG A 1 507 ? -16.969 63.312 30.422 1 66.06 507 ARG A C 1
ATOM 4140 O O . ARG A 1 507 ? -17.078 64.438 30.891 1 66.06 507 ARG A O 1
ATOM 4147 N N . ASP A 1 508 ? -16.969 63.062 29.188 1 62.62 508 ASP A N 1
ATOM 4148 C CA . ASP A 1 508 ? -17.016 64.188 28.234 1 62.62 508 ASP A CA 1
ATOM 4149 C C . ASP A 1 508 ? -18.406 64.812 28.188 1 62.62 508 ASP A C 1
ATOM 4151 O O . ASP A 1 508 ? -18.531 66 28.078 1 62.62 508 ASP A O 1
ATOM 4155 N N . LYS A 1 509 ? -19.312 64.062 28.406 1 72.44 509 LYS A N 1
ATOM 4156 C CA . LYS A 1 509 ? -20.688 64.562 28.469 1 72.44 509 LYS A CA 1
ATOM 4157 C C . LYS A 1 509 ? -20.922 65.375 29.75 1 72.44 509 LYS A C 1
ATOM 4159 O O . LYS A 1 509 ? -21.578 66.375 29.734 1 72.44 509 LYS A O 1
ATOM 4164 N N . GLN A 1 510 ? -20.266 65 30.734 1 70.62 510 GLN A N 1
ATOM 4165 C CA . GLN A 1 510 ? -20.375 65.688 32 1 70.62 510 GLN A CA 1
ATOM 4166 C C . GLN A 1 510 ? -19.609 67 31.969 1 70.62 510 GLN A C 1
ATOM 4168 O O . GLN A 1 510 ? -20.062 68 32.531 1 70.62 510 GLN A O 1
ATOM 4173 N N . ARG A 1 511 ? -18.578 67.062 31.25 1 65.31 511 ARG A N 1
ATOM 4174 C CA . ARG A 1 511 ? -17.781 68.312 31.109 1 65.31 511 ARG A CA 1
ATOM 4175 C C . ARG A 1 511 ? -18.484 69.312 30.188 1 65.31 511 ARG A C 1
ATOM 4177 O O . ARG A 1 511 ? -18.484 70.5 30.453 1 65.31 511 ARG A O 1
ATOM 4184 N N . SER A 1 512 ? -19.109 68.75 29.219 1 70.12 512 SER A N 1
ATOM 4185 C CA . SER A 1 512 ? -19.844 69.625 28.312 1 70.12 512 SER A CA 1
ATOM 4186 C C . SER A 1 512 ? -21.078 70.188 29 1 70.12 512 SER A C 1
ATOM 4188 O O . SER A 1 512 ? -21.422 71.375 28.797 1 70.12 512 SER A O 1
ATOM 4190 N N . TRP A 1 513 ? -21.594 69.5 29.953 1 72.06 513 TRP A N 1
ATOM 4191 C CA . TRP A 1 513 ? -22.734 69.938 30.719 1 72.06 513 TRP A CA 1
ATOM 4192 C C . TRP A 1 513 ? -22.297 71 31.75 1 72.06 513 TRP A C 1
ATOM 4194 O O . TRP A 1 513 ? -22.984 72 31.953 1 72.06 513 TRP A O 1
ATOM 4204 N N . SER A 1 514 ? -21.094 70.875 32.25 1 66.81 514 SER A N 1
ATOM 4205 C CA . SER A 1 514 ? -20.594 71.812 33.219 1 66.81 514 SER A CA 1
ATOM 4206 C C . SER A 1 514 ? -20.125 73.062 32.562 1 66.81 514 SER A C 1
ATOM 4208 O O . SER A 1 514 ? -20.328 74.188 33.094 1 66.81 514 SER A O 1
ATOM 4210 N N . GLU A 1 515 ? -19.688 73 31.391 1 66.81 515 GLU A N 1
ATOM 4211 C CA . GLU A 1 515 ? -19.281 74.188 30.656 1 66.81 515 GLU A CA 1
ATOM 4212 C C . GLU A 1 515 ? -20.484 75 30.156 1 66.81 515 GLU A C 1
ATOM 4214 O O . GLU A 1 515 ? -20.5 76.188 30.172 1 66.81 515 GLU A O 1
ATOM 4219 N N . THR A 1 516 ? -21.516 74.375 29.844 1 67.44 516 THR A N 1
ATOM 4220 C CA . THR A 1 516 ? -22.734 75.062 29.422 1 67.44 516 THR A CA 1
ATOM 4221 C C . THR A 1 516 ? -23.453 75.688 30.609 1 67.44 516 THR A C 1
ATOM 4223 O O . THR A 1 516 ? -24.031 76.75 30.484 1 67.44 516 THR A O 1
ATOM 4226 N N . ARG A 1 517 ? -23.219 75.25 31.812 1 62.69 517 ARG A N 1
ATOM 4227 C CA . ARG A 1 517 ? -23.766 75.812 33.031 1 62.69 517 ARG A CA 1
ATOM 4228 C C . ARG A 1 517 ? -22.938 77 33.469 1 62.69 517 ARG A C 1
ATOM 4230 O O . ARG A 1 517 ? -23.484 78 33.938 1 62.69 517 ARG A O 1
ATOM 4237 N N . ARG A 1 518 ? -21.672 77 33.188 1 61.31 518 ARG A N 1
ATOM 4238 C CA . ARG A 1 518 ? -20.828 78.188 33.531 1 61.31 518 ARG A CA 1
ATOM 4239 C C . ARG A 1 518 ? -21.031 79.312 32.562 1 61.31 518 ARG A C 1
ATOM 4241 O O . ARG A 1 518 ? -21.031 80.5 32.969 1 61.31 518 ARG A O 1
ATOM 4248 N N . LYS A 1 519 ? -21.359 79.062 31.359 1 61.03 519 LYS A N 1
ATOM 4249 C CA . LYS A 1 519 ? -21.672 80.125 30.406 1 61.03 519 LYS A CA 1
ATOM 4250 C C . LYS A 1 519 ? -23.047 80.75 30.703 1 61.03 519 LYS A C 1
ATOM 4252 O O . LYS A 1 519 ? -23.234 81.938 30.578 1 61.03 519 LYS A O 1
ATOM 4257 N N . ARG A 1 520 ? -23.922 80.062 31.297 1 59.91 520 ARG A N 1
ATOM 4258 C CA . ARG A 1 520 ? -25.219 80.625 31.656 1 59.91 520 ARG A CA 1
ATOM 4259 C C . ARG A 1 520 ? -25.141 81.375 32.938 1 59.91 520 ARG A C 1
ATOM 4261 O O . ARG A 1 520 ? -25.812 82.438 33.094 1 59.91 520 ARG A O 1
ATOM 4268 N N . SER A 1 521 ? -24.188 81 33.812 1 58.38 521 SER A N 1
ATOM 4269 C CA . SER A 1 521 ? -24.062 81.812 35.062 1 58.38 521 SER A CA 1
ATOM 4270 C C . SER A 1 521 ? -23.297 83.062 34.844 1 58.38 521 SER A C 1
ATOM 4272 O O . SER A 1 521 ? -23.562 84.125 35.469 1 58.38 521 SER A O 1
ATOM 4274 N N . ARG A 1 522 ? -22.375 83.25 33.906 1 54.41 522 ARG A N 1
ATOM 4275 C CA . ARG A 1 522 ? -21.734 84.5 33.594 1 54.41 522 ARG A CA 1
ATOM 4276 C C . ARG A 1 522 ? -22.672 85.438 32.812 1 54.41 522 ARG A C 1
ATOM 4278 O O . ARG A 1 522 ? -22.594 86.625 32.938 1 54.41 522 ARG A O 1
ATOM 4285 N N . ALA A 1 523 ? -23.609 84.938 32 1 53.72 523 ALA A N 1
ATOM 4286 C CA . ALA A 1 523 ? -24.547 85.812 31.281 1 53.72 523 ALA A CA 1
ATOM 4287 C C . ALA A 1 523 ? -25.609 86.375 32.219 1 53.72 523 ALA A C 1
ATOM 4289 O O . ALA A 1 523 ? -26.109 87.5 31.969 1 53.72 523 ALA A O 1
ATOM 4290 N N . ALA A 1 524 ? -25.875 85.75 33.344 1 51.34 524 ALA A N 1
ATOM 4291 C CA . ALA A 1 524 ? -26.875 86.312 34.25 1 51.34 524 ALA A CA 1
ATOM 4292 C C . ALA A 1 524 ? -26.297 87.5 35.031 1 51.34 524 ALA A C 1
ATOM 4294 O O . ALA A 1 524 ? -27.047 88.375 35.5 1 51.34 524 ALA A O 1
ATOM 4295 N N . SER A 1 525 ? -24.969 87.562 35.281 1 46.81 525 SER A N 1
ATOM 4296 C CA . SER A 1 525 ? -24.484 88.688 36.062 1 46.81 525 SER A CA 1
ATOM 4297 C C . SER A 1 525 ? -24.375 89.938 35.219 1 46.81 525 SER A C 1
ATOM 4299 O O . SER A 1 525 ? -24.234 91.062 35.75 1 46.81 525 SER A O 1
ATOM 4301 N N . PHE A 1 526 ? -24.156 89.938 33.875 1 41.84 526 PHE A N 1
ATOM 4302 C CA . PHE A 1 526 ? -23.953 91.188 33.156 1 41.84 526 PHE A CA 1
ATOM 4303 C C . PHE A 1 526 ? -25.281 91.875 32.875 1 41.84 526 PHE A C 1
ATOM 4305 O O . PHE A 1 526 ? -25.312 92.938 32.344 1 41.84 526 PHE A O 1
ATOM 4312 N N . SER A 1 527 ? -26.422 91.188 32.969 1 38.69 527 SER A N 1
ATOM 4313 C CA . SER A 1 527 ? -27.594 91.875 32.469 1 38.69 527 SER A CA 1
ATOM 4314 C C . SER A 1 527 ? -28 93 33.375 1 38.69 527 SER A C 1
ATOM 4316 O O . SER A 1 527 ? -29.016 93.688 33.156 1 38.69 527 SER A O 1
ATOM 4318 N N . GLN A 1 528 ? -27.438 93.062 34.625 1 35.78 528 GLN A N 1
ATOM 4319 C CA . GLN A 1 528 ? -28.141 94.125 35.375 1 35.78 528 GLN A CA 1
ATOM 4320 C C . GLN A 1 528 ? -27.859 95.5 34.781 1 35.78 528 GLN A C 1
ATOM 4322 O O . GLN A 1 528 ? -28.516 96.5 35.156 1 35.78 528 GLN A O 1
ATOM 4327 N N . PHE A 1 529 ? -26.625 95.75 34.312 1 33.81 529 PHE A N 1
ATOM 4328 C CA . PHE A 1 529 ? -26.406 97.188 34.25 1 33.81 529 PHE A CA 1
ATOM 4329 C C . PHE A 1 529 ? -27.203 97.812 33.125 1 33.81 529 PHE A C 1
ATOM 4331 O O . PHE A 1 529 ? -27.5 99 33.125 1 33.81 529 PHE A O 1
ATOM 4338 N N . ASN A 1 530 ? -27.078 97.25 31.891 1 29.39 530 ASN A N 1
ATOM 4339 C CA . ASN A 1 530 ? -27.25 98.125 30.734 1 29.39 530 ASN A CA 1
ATOM 4340 C C . ASN A 1 530 ? -28.719 98.438 30.5 1 29.39 530 ASN A C 1
ATOM 4342 O O . ASN A 1 530 ? -29.406 97.688 29.766 1 29.39 530 ASN A O 1
ATOM 4346 N N . ARG A 1 531 ? -29.547 98.688 31.484 1 28.33 531 ARG A N 1
ATOM 4347 C CA . ARG A 1 531 ? -30.938 98.938 31.125 1 28.33 531 ARG A CA 1
ATOM 4348 C C . ARG A 1 531 ? -31.078 100.188 30.219 1 28.33 531 ARG A C 1
ATOM 4350 O O . ARG A 1 531 ? -32.188 100.625 29.938 1 28.33 531 ARG A O 1
ATOM 4357 N N . SER A 1 532 ? -29.906 100.938 30.031 1 28.89 532 SER A N 1
ATOM 4358 C CA . SER A 1 532 ? -30.438 102.25 29.594 1 28.89 532 SER A CA 1
ATOM 4359 C C . SER A 1 532 ? -31.188 102.125 28.281 1 28.89 532 SER A C 1
ATOM 4361 O O . SER A 1 532 ? -32.344 102.5 28.172 1 28.89 532 SER A O 1
ATOM 4363 N N . ARG A 1 533 ? -30.562 102.75 27.125 1 28.86 533 ARG A N 1
ATOM 4364 C CA . ARG A 1 533 ? -31.172 103.562 26.109 1 28.86 533 ARG A CA 1
ATOM 4365 C C . ARG A 1 533 ? -31.766 102.75 24.984 1 28.86 533 ARG A C 1
ATOM 4367 O O . ARG A 1 533 ? -31.062 101.938 24.359 1 28.86 533 ARG A O 1
ATOM 4374 N N . ARG A 1 534 ? -33.062 102.438 24.953 1 28.17 534 ARG A N 1
ATOM 4375 C CA . ARG A 1 534 ? -33.969 101.688 24.047 1 28.17 534 ARG A CA 1
ATOM 4376 C C . ARG A 1 534 ? -33.938 102.312 22.656 1 28.17 534 ARG A C 1
ATOM 4378 O O . ARG A 1 534 ? -34.75 103.25 22.344 1 28.17 534 ARG A O 1
ATOM 4385 N N . GLY A 1 535 ? -32.75 102.875 22.062 1 25.16 535 GLY A N 1
ATOM 4386 C CA . GLY A 1 535 ? -33.219 103.562 20.875 1 25.16 535 GLY A CA 1
ATOM 4387 C C . GLY A 1 535 ? -33.938 102.688 19.891 1 25.16 535 GLY A C 1
ATOM 4388 O O . GLY A 1 535 ? -33.781 101.438 19.953 1 25.16 535 GLY A O 1
ATOM 4389 N N . SER A 1 536 ? -35.031 103.188 19.219 1 26.17 536 SER A N 1
ATOM 4390 C CA . SER A 1 536 ? -36.188 102.812 18.391 1 26.17 536 SER A CA 1
ATOM 4391 C C . SER A 1 536 ? -35.75 102.312 17.016 1 26.17 536 SER A C 1
ATOM 4393 O O . SER A 1 536 ? -36.594 102.062 16.141 1 26.17 536 SER A O 1
ATOM 4395 N N . PHE A 1 537 ? -34.531 101.688 16.766 1 24.05 537 PHE A N 1
ATOM 4396 C CA . PHE A 1 537 ? -34.344 101.562 15.328 1 24.05 537 PHE A CA 1
ATOM 4397 C C . PHE A 1 537 ? -35.406 100.688 14.719 1 24.05 537 PHE A C 1
ATOM 4399 O O . PHE A 1 537 ? -35.625 99.562 15.211 1 24.05 537 PHE A O 1
ATOM 4406 N N . THR A 1 538 ? -36.344 101.25 13.883 1 24.33 538 THR A N 1
ATOM 4407 C CA . THR A 1 538 ? -37.469 100.812 13.047 1 24.33 538 THR A CA 1
ATOM 4408 C C . THR A 1 538 ? -37.031 99.938 11.914 1 24.33 538 THR A C 1
ATOM 4410 O O . THR A 1 538 ? -36.281 100.375 11.023 1 24.33 538 THR A O 1
ATOM 4413 N N . SER A 1 539 ? -36.375 98.812 12.172 1 22.83 539 SER A N 1
ATOM 4414 C CA . SER A 1 539 ? -36.031 97.938 11.031 1 22.83 539 SER A CA 1
ATOM 4415 C C . SER A 1 539 ? -37.281 97.625 10.227 1 22.83 539 SER A C 1
ATOM 4417 O O . SER A 1 539 ? -38.344 97.25 10.789 1 22.83 539 SER A O 1
ATOM 4419 N N . LEU A 1 540 ? -37.344 98.062 8.875 1 24.75 540 LEU A N 1
ATOM 4420 C CA . LEU A 1 540 ? -38.219 98 7.695 1 24.75 540 LEU A CA 1
ATOM 4421 C C . LEU A 1 540 ? -38.438 96.5 7.277 1 24.75 540 LEU A C 1
ATOM 4423 O O . LEU A 1 540 ? -37.5 95.75 7.285 1 24.75 540 LEU A O 1
ATOM 4427 N N . SER A 1 541 ? -39.688 96.062 7.25 1 22.75 541 SER A N 1
ATOM 4428 C CA . SER A 1 541 ? -40.406 94.812 6.898 1 22.75 541 SER A CA 1
ATOM 4429 C C . SER A 1 541 ? -40.25 94.5 5.414 1 22.75 541 SER A C 1
ATOM 4431 O O . SER A 1 541 ? -40.938 93.625 4.891 1 22.75 541 SER A O 1
ATOM 4433 N N . SER A 1 542 ? -39.156 94.875 4.68 1 24.36 542 SER A N 1
ATOM 4434 C CA . SER A 1 542 ? -39.5 94.625 3.295 1 24.36 542 SER A CA 1
ATOM 4435 C C . SER A 1 542 ? -39.688 93.125 3.08 1 24.36 542 SER A C 1
ATOM 4437 O O . SER A 1 542 ? -38.906 92.312 3.582 1 24.36 542 SER A O 1
ATOM 4439 N N . LYS A 1 543 ? -41 92.75 2.762 1 26.16 543 LYS A N 1
ATOM 4440 C CA . LYS A 1 543 ? -41.688 91.562 2.199 1 26.16 543 LYS A CA 1
ATOM 4441 C C . LYS A 1 543 ? -41.094 91.188 0.853 1 26.16 543 LYS A C 1
ATOM 4443 O O . LYS A 1 543 ? -41.406 91.75 -0.178 1 26.16 543 LYS A O 1
ATOM 4448 N N . HIS A 1 544 ? -39.719 91.125 0.704 1 22.27 544 HIS A N 1
ATOM 4449 C CA . HIS A 1 544 ? -39.406 90.688 -0.662 1 22.27 544 HIS A CA 1
ATOM 4450 C C . HIS A 1 544 ? -40.031 89.375 -1.003 1 22.27 544 HIS A C 1
ATOM 4452 O O . HIS A 1 544 ? -40.031 88.438 -0.177 1 22.27 544 HIS A O 1
ATOM 4458 N N . SER A 1 545 ? -40.969 89.5 -1.95 1 23.45 545 SER A N 1
ATOM 4459 C CA . SER A 1 545 ? -41.625 88.625 -2.932 1 23.45 545 SER A CA 1
ATOM 4460 C C . SER A 1 545 ? -40.562 87.812 -3.727 1 23.45 545 SER A C 1
ATOM 4462 O O . SER A 1 545 ? -40.906 87.188 -4.711 1 23.45 545 SER A O 1
ATOM 4464 N N . ASP A 1 546 ? -39.438 87.438 -3.258 1 18.3 546 ASP A N 1
ATOM 4465 C CA . ASP A 1 546 ? -38.719 86.625 -4.223 1 18.3 546 ASP A CA 1
ATOM 4466 C C . ASP A 1 546 ? -39.531 85.438 -4.684 1 18.3 546 ASP A C 1
ATOM 4468 O O . ASP A 1 546 ? -39.906 84.562 -3.879 1 18.3 546 ASP A O 1
ATOM 4472 N N . VAL A 1 547 ? -40.344 85.938 -5.648 1 21.41 547 VAL A N 1
ATOM 4473 C CA . VAL A 1 547 ? -40.5 85.375 -6.973 1 21.41 547 VAL A CA 1
ATOM 4474 C C . VAL A 1 547 ? -39.125 85.188 -7.617 1 21.41 547 VAL A C 1
ATOM 4476 O O . VAL A 1 547 ? -38.281 86.062 -7.559 1 21.41 547 VAL A O 1
ATOM 4479 N N . MET B 1 1 ? -6.559 6.785 -11.258 1 86.06 1 MET B N 1
ATOM 4480 C CA . MET B 1 1 ? -7.699 7.68 -11.445 1 86.06 1 MET B CA 1
ATOM 4481 C C . MET B 1 1 ? -8.289 8.094 -10.102 1 86.06 1 MET B C 1
ATOM 4483 O O . MET B 1 1 ? -8.508 9.281 -9.852 1 86.06 1 MET B O 1
ATOM 4487 N N . ALA B 1 2 ? -8.539 7.102 -9.188 1 88.44 2 ALA B N 1
ATOM 4488 C CA . ALA B 1 2 ? -9.078 7.402 -7.859 1 88.44 2 ALA B CA 1
ATOM 4489 C C . ALA B 1 2 ? -8.133 8.312 -7.078 1 88.44 2 ALA B C 1
ATOM 4491 O O . ALA B 1 2 ? -8.57 9.266 -6.438 1 88.44 2 ALA B O 1
ATOM 4492 N N . THR B 1 3 ? -6.863 8.07 -7.195 1 88.88 3 THR B N 1
ATOM 4493 C CA . THR B 1 3 ? -5.879 8.875 -6.484 1 88.88 3 THR B CA 1
ATOM 4494 C C . THR B 1 3 ? -5.859 10.305 -7.027 1 88.88 3 THR B C 1
ATOM 4496 O O . THR B 1 3 ? -5.758 11.266 -6.262 1 88.88 3 THR B O 1
ATOM 4499 N N . MET B 1 4 ? -5.977 10.438 -8.336 1 89 4 MET B N 1
ATOM 4500 C CA . MET B 1 4 ? -6.004 11.766 -8.938 1 89 4 MET B CA 1
ATOM 4501 C C . MET B 1 4 ? -7.227 12.547 -8.477 1 89 4 MET B C 1
ATOM 4503 O O . MET B 1 4 ? -7.133 13.75 -8.203 1 89 4 MET B O 1
ATOM 4507 N N . PHE B 1 5 ? -8.266 11.914 -8.352 1 91.12 5 PHE B N 1
ATOM 4508 C CA . PHE B 1 5 ? -9.492 12.547 -7.871 1 91.12 5 PHE B CA 1
ATOM 4509 C C . PHE B 1 5 ? -9.328 13.008 -6.43 1 91.12 5 PHE B C 1
ATOM 4511 O O . PHE B 1 5 ? -9.672 14.141 -6.09 1 91.12 5 PHE B O 1
ATOM 4518 N N . LEU B 1 6 ? -8.805 12.125 -5.594 1 91.75 6 LEU B N 1
ATOM 4519 C CA . LEU B 1 6 ? -8.656 12.438 -4.176 1 91.75 6 LEU B CA 1
ATOM 4520 C C . LEU B 1 6 ? -7.684 13.594 -3.977 1 91.75 6 LEU B C 1
ATOM 4522 O O . LEU B 1 6 ? -7.934 14.484 -3.158 1 91.75 6 LEU B O 1
ATOM 4526 N N . GLU B 1 7 ? -6.625 13.617 -4.734 1 91.12 7 GLU B N 1
ATOM 4527 C CA . GLU B 1 7 ? -5.648 14.695 -4.613 1 91.12 7 GLU B CA 1
ATOM 4528 C C . GLU B 1 7 ? -6.223 16.031 -5.102 1 91.12 7 GLU B C 1
ATOM 4530 O O . GLU B 1 7 ? -5.977 17.078 -4.5 1 91.12 7 GLU B O 1
ATOM 4535 N N . ASN B 1 8 ? -7.027 15.969 -6.133 1 90.56 8 ASN B N 1
ATOM 4536 C CA . ASN B 1 8 ? -7.66 17.188 -6.625 1 90.56 8 ASN B CA 1
ATOM 4537 C C . ASN B 1 8 ? -8.734 17.688 -5.664 1 90.56 8 ASN B C 1
ATOM 4539 O O . ASN B 1 8 ? -8.945 18.906 -5.535 1 90.56 8 ASN B O 1
ATOM 4543 N N . TRP B 1 9 ? -9.336 16.766 -5.02 1 90.94 9 TRP B N 1
ATOM 4544 C CA . TRP B 1 9 ? -10.336 17.156 -4.027 1 90.94 9 TRP B CA 1
ATOM 4545 C C . TRP B 1 9 ? -9.68 17.844 -2.84 1 90.94 9 TRP B C 1
ATOM 4547 O O . TRP B 1 9 ? -10.203 18.844 -2.33 1 90.94 9 TRP B O 1
ATOM 4557 N N . LYS B 1 10 ? -8.602 17.344 -2.396 1 89.94 10 LYS B N 1
ATOM 4558 C CA . LYS B 1 10 ? -7.879 17.984 -1.301 1 89.94 10 LYS B CA 1
ATOM 4559 C C . LYS B 1 10 ? -7.496 19.422 -1.66 1 89.94 10 LYS B C 1
ATOM 4561 O O . LYS B 1 10 ? -7.633 20.328 -0.839 1 89.94 10 LYS B O 1
ATOM 4566 N N . ARG B 1 11 ? -7.074 19.625 -2.863 1 89.75 11 ARG B N 1
ATOM 4567 C CA . ARG B 1 11 ? -6.684 20.953 -3.334 1 89.75 11 ARG B CA 1
ATOM 4568 C C . ARG B 1 11 ? -7.883 21.891 -3.391 1 89.75 11 ARG B C 1
ATOM 4570 O O . ARG B 1 11 ? -7.801 23.047 -2.967 1 89.75 11 ARG B O 1
ATOM 4577 N N . LEU B 1 12 ? -8.93 21.328 -3.9 1 91 12 LEU B N 1
ATOM 4578 C CA . LEU B 1 12 ? -10.141 22.141 -3.986 1 91 12 LEU B CA 1
ATOM 4579 C C . LEU B 1 12 ? -10.672 22.469 -2.596 1 91 12 LEU B C 1
ATOM 4581 O O . LEU B 1 12 ? -11.133 23.594 -2.359 1 91 12 LEU B O 1
ATOM 4585 N N . GLN B 1 13 ? -10.602 21.5 -1.748 1 90.19 13 GLN B N 1
ATOM 4586 C CA . GLN B 1 13 ? -11.039 21.719 -0.376 1 90.19 13 GLN B CA 1
ATOM 4587 C C . GLN B 1 13 ? -10.227 22.828 0.292 1 90.19 13 GLN B C 1
ATOM 4589 O O . GLN B 1 13 ? -10.781 23.672 1.006 1 90.19 13 GLN B O 1
ATOM 4594 N N . MET B 1 14 ? -8.953 22.859 0.031 1 87.62 14 MET B N 1
ATOM 4595 C CA . MET B 1 14 ? -8.094 23.891 0.613 1 87.62 14 MET B CA 1
ATOM 4596 C C . MET B 1 14 ? -8.406 25.266 0.021 1 87.62 14 MET B C 1
ATOM 4598 O O . MET B 1 14 ? -8.383 26.266 0.73 1 87.62 14 MET B O 1
ATOM 4602 N N . ARG B 1 15 ? -8.688 25.312 -1.194 1 88.88 15 ARG B N 1
ATOM 4603 C CA . ARG B 1 15 ? -9.055 26.562 -1.848 1 88.88 15 ARG B CA 1
ATOM 4604 C C . ARG B 1 15 ? -10.367 27.109 -1.292 1 88.88 15 ARG B C 1
ATOM 4606 O O . ARG B 1 15 ? -10.484 28.297 -1.014 1 88.88 15 ARG B O 1
ATOM 4613 N N . LEU B 1 16 ? -11.266 26.188 -1.103 1 88.44 16 LEU B N 1
ATOM 4614 C CA . LEU B 1 16 ? -12.562 26.594 -0.574 1 88.44 16 LEU B CA 1
ATOM 4615 C C . LEU B 1 16 ? -12.438 27.016 0.888 1 88.44 16 LEU B C 1
ATOM 4617 O O . LEU B 1 16 ? -13.102 27.953 1.322 1 88.44 16 LEU B O 1
ATOM 4621 N N . CYS B 1 17 ? -11.617 26.297 1.577 1 86 17 CYS B N 1
ATOM 4622 C CA . CYS B 1 17 ? -11.391 26.641 2.975 1 86 17 CYS B CA 1
ATOM 4623 C C . CYS B 1 17 ? -10.773 28.031 3.098 1 86 17 CYS B C 1
ATOM 4625 O O . CYS B 1 17 ? -11.148 28.812 3.98 1 86 17 CYS B O 1
ATOM 4627 N N . TYR B 1 18 ? -9.898 28.344 2.223 1 85.12 18 TYR B N 1
ATOM 4628 C CA . TYR B 1 18 ? -9.273 29.656 2.219 1 85.12 18 TYR B CA 1
ATOM 4629 C C . TYR B 1 18 ? -10.258 30.734 1.781 1 85.12 18 TYR B C 1
ATOM 4631 O O . TYR B 1 18 ? -10.297 31.828 2.363 1 85.12 18 TYR B O 1
ATOM 4639 N N . PHE B 1 19 ? -11.086 30.438 0.808 1 85.81 19 PHE B N 1
ATOM 4640 C CA . PHE B 1 19 ? -12.031 31.391 0.254 1 85.81 19 PHE B CA 1
ATOM 4641 C C . PHE B 1 19 ? -13.094 31.766 1.284 1 85.81 19 PHE B C 1
ATOM 4643 O O . PHE B 1 19 ? -13.508 32.906 1.372 1 85.81 19 PHE B O 1
ATOM 4650 N N . TRP B 1 20 ? -13.469 30.766 2.09 1 84.69 20 TRP B N 1
ATOM 4651 C CA . TRP B 1 20 ? -14.523 31.016 3.07 1 84.69 20 TRP B CA 1
ATOM 4652 C C . TRP B 1 20 ? -13.93 31.359 4.434 1 84.69 20 TRP B C 1
ATOM 4654 O O . TRP B 1 20 ? -14.648 31.406 5.434 1 84.69 20 TRP B O 1
ATOM 4664 N N . ASP B 1 21 ? -12.609 31.5 4.504 1 80.06 21 ASP B N 1
ATOM 4665 C CA . ASP B 1 21 ? -11.891 31.922 5.703 1 80.06 21 ASP B CA 1
ATOM 4666 C C . ASP B 1 21 ? -12.125 30.953 6.852 1 80.06 21 ASP B C 1
ATOM 4668 O O . ASP B 1 21 ? -12.469 31.359 7.961 1 80.06 21 ASP B O 1
ATOM 4672 N N . LEU B 1 22 ? -12.047 29.688 6.484 1 77.19 22 LEU B N 1
ATOM 4673 C CA . LEU B 1 22 ? -12.273 28.641 7.48 1 77.19 22 LEU B CA 1
ATOM 4674 C C . LEU B 1 22 ? -10.945 28.031 7.93 1 77.19 22 LEU B C 1
ATOM 4676 O O . LEU B 1 22 ? -10.93 27 8.602 1 77.19 22 LEU B O 1
ATOM 4680 N N . THR B 1 23 ? -9.852 28.609 7.523 1 68.88 23 THR B N 1
ATOM 4681 C CA . THR B 1 23 ? -8.539 28.047 7.852 1 68.88 23 THR B CA 1
ATOM 4682 C C . THR B 1 23 ? -8.32 28.047 9.359 1 68.88 23 THR B C 1
ATOM 4684 O O . THR B 1 23 ? -7.645 27.156 9.891 1 68.88 23 THR B O 1
ATOM 4687 N N . GLY B 1 24 ? -8.93 28.969 9.984 1 62.84 24 GLY B N 1
ATOM 4688 C CA . GLY B 1 24 ? -8.75 29.047 11.43 1 62.84 24 GLY B CA 1
ATOM 4689 C C . GLY B 1 24 ? -9.93 28.516 12.211 1 62.84 24 GLY B C 1
ATOM 4690 O O . GLY B 1 24 ? -10.062 28.797 13.406 1 62.84 24 GLY B O 1
ATOM 4691 N N . LEU B 1 25 ? -10.859 27.984 11.422 1 60.19 25 LEU B N 1
ATOM 4692 C CA . LEU B 1 25 ? -12.062 27.516 12.102 1 60.19 25 LEU B CA 1
ATOM 4693 C C . LEU B 1 25 ? -11.727 26.469 13.148 1 60.19 25 LEU B C 1
ATOM 4695 O O . LEU B 1 25 ? -11.125 25.438 12.828 1 60.19 25 LEU B O 1
ATOM 4699 N N . GLU B 1 26 ? -11.492 26.906 14.406 1 57.12 26 GLU B N 1
ATOM 4700 C CA . GLU B 1 26 ? -11.172 26.109 15.586 1 57.12 26 GLU B CA 1
ATOM 4701 C C . GLU B 1 26 ? -12.289 25.125 15.906 1 57.12 26 GLU B C 1
ATOM 4703 O O . GLU B 1 26 ? -13.461 25.391 15.633 1 57.12 26 GLU B O 1
ATOM 4708 N N . GLU B 1 27 ? -12.008 23.875 15.93 1 57.69 27 GLU B N 1
ATOM 4709 C CA . GLU B 1 27 ? -12.984 22.906 16.422 1 57.69 27 GLU B CA 1
ATOM 4710 C C . GLU B 1 27 ? -13.672 23.406 17.688 1 57.69 27 GLU B C 1
ATOM 4712 O O . GLU B 1 27 ? -13.07 23.406 18.766 1 57.69 27 GLU B O 1
ATOM 4717 N N . GLU B 1 28 ? -14.406 24.594 17.547 1 57.78 28 GLU B N 1
ATOM 4718 C CA . GLU B 1 28 ? -15.18 25.016 18.703 1 57.78 28 GLU B CA 1
ATOM 4719 C C . GLU B 1 28 ? -15.836 23.828 19.406 1 57.78 28 GLU B C 1
ATOM 4721 O O . GLU B 1 28 ? -16.125 22.812 18.781 1 57.78 28 GLU B O 1
ATOM 4726 N N . GLU B 1 29 ? -15.688 23.859 20.75 1 61.41 29 GLU B N 1
ATOM 4727 C CA . GLU B 1 29 ? -16.281 22.812 21.562 1 61.41 29 GLU B CA 1
ATOM 4728 C C . GLU B 1 29 ? -17.719 22.516 21.125 1 61.41 29 GLU B C 1
ATOM 4730 O O . GLU B 1 29 ? -18.562 23.422 21.125 1 61.41 29 GLU B O 1
ATOM 4735 N N . GLU B 1 30 ? -17.984 21.516 20.297 1 72.88 30 GLU B N 1
ATOM 4736 C CA . GLU B 1 30 ? -19.328 21.062 19.906 1 72.88 30 GLU B CA 1
ATOM 4737 C C . GLU B 1 30 ? -20.203 20.844 21.141 1 72.88 30 GLU B C 1
ATOM 4739 O O . GLU B 1 30 ? -19.75 20.328 22.156 1 72.88 30 GLU B O 1
ATOM 4744 N N . HIS B 1 31 ? -21.344 21.438 21.078 1 77.88 31 HIS B N 1
ATOM 4745 C CA . HIS B 1 31 ? -22.312 21.203 22.141 1 77.88 31 HIS B CA 1
ATOM 4746 C C . HIS B 1 31 ? -22.844 19.781 22.109 1 77.88 31 HIS B C 1
ATOM 4748 O O . HIS B 1 31 ? -23.031 19.203 21.031 1 77.88 31 HIS B O 1
ATOM 4754 N N . PRO B 1 32 ? -22.922 19.219 23.344 1 85.5 32 PRO B N 1
ATOM 4755 C CA . PRO B 1 32 ? -23.469 17.859 23.391 1 85.5 32 PRO B CA 1
ATOM 4756 C C . PRO B 1 32 ? -24.906 17.781 22.859 1 85.5 32 PRO B C 1
ATOM 4758 O O . PRO B 1 32 ? -25.672 18.75 23 1 85.5 32 PRO B O 1
ATOM 4761 N N . ARG B 1 33 ? -25.312 16.797 22.328 1 88.56 33 ARG B N 1
ATOM 4762 C CA . ARG B 1 33 ? -26.641 16.562 21.797 1 88.56 33 ARG B CA 1
ATOM 4763 C C . ARG B 1 33 ? -27.688 16.484 22.906 1 88.56 33 ARG B C 1
ATOM 4765 O O . ARG B 1 33 ? -27.375 16.031 24.016 1 88.56 33 ARG B O 1
ATOM 4772 N N . PRO B 1 34 ? -28.859 16.922 22.594 1 87.81 34 PRO B N 1
ATOM 4773 C CA . PRO B 1 34 ? -29.906 16.875 23.625 1 87.81 34 PRO B CA 1
ATOM 4774 C C . PRO B 1 34 ? -30.219 15.461 24.078 1 87.81 34 PRO B C 1
ATOM 4776 O O . PRO B 1 34 ? -30.5 15.242 25.266 1 87.81 34 PRO B O 1
ATOM 4779 N N . GLU B 1 35 ? -30.125 14.562 23.25 1 86.69 35 GLU B N 1
ATOM 4780 C CA . GLU B 1 35 ? -30.406 13.172 23.609 1 86.69 35 GLU B CA 1
ATOM 4781 C C . GLU B 1 35 ? -29.375 12.641 24.609 1 86.69 35 GLU B C 1
ATOM 4783 O O . GLU B 1 35 ? -29.719 11.867 25.5 1 86.69 35 GLU B O 1
ATOM 4788 N N . TYR B 1 36 ? -28.188 13.062 24.422 1 87.06 36 TYR B N 1
ATOM 4789 C CA . TYR B 1 36 ? -27.125 12.664 25.328 1 87.06 36 TYR B CA 1
ATOM 4790 C C . TYR B 1 36 ? -27.344 13.25 26.719 1 87.06 36 TYR B C 1
ATOM 4792 O O . TYR B 1 36 ? -27.172 12.562 27.719 1 87.06 36 TYR B O 1
ATOM 4800 N N . GLU B 1 37 ? -27.812 14.461 26.766 1 86.06 37 GLU B N 1
ATOM 4801 C CA . GLU B 1 37 ? -28.047 15.141 28.031 1 86.06 37 GLU B CA 1
ATOM 4802 C C . GLU B 1 37 ? -29.219 14.516 28.781 1 86.06 37 GLU B C 1
ATOM 4804 O O . GLU B 1 37 ? -29.188 14.406 30 1 86.06 37 GLU B O 1
ATOM 4809 N N . THR B 1 38 ? -30.188 14.172 28.047 1 86.5 38 THR B N 1
ATOM 4810 C CA . THR B 1 38 ? -31.344 13.547 28.672 1 86.5 38 THR B CA 1
ATOM 4811 C C . THR B 1 38 ? -30.969 12.211 29.297 1 86.5 38 THR B C 1
ATOM 4813 O O . THR B 1 38 ? -31.422 11.883 30.391 1 86.5 38 THR B O 1
ATOM 4816 N N . LYS B 1 39 ? -30.172 11.453 28.594 1 85.56 39 LYS B N 1
ATOM 4817 C CA . LYS B 1 39 ? -29.734 10.164 29.125 1 85.56 39 LYS B CA 1
ATOM 4818 C C . LYS B 1 39 ? -28.859 10.352 30.359 1 85.56 39 LYS B C 1
ATOM 4820 O O . LYS B 1 39 ? -28.922 9.539 31.297 1 85.56 39 LYS B O 1
ATOM 4825 N N . LEU B 1 40 ? -28.109 11.359 30.281 1 84.38 40 LEU B N 1
ATOM 4826 C CA . LEU B 1 40 ? -27.266 11.688 31.422 1 84.38 40 LEU B CA 1
ATOM 4827 C C . LEU B 1 40 ? -28.109 12.055 32.625 1 84.38 40 LEU B C 1
ATOM 4829 O O . LEU B 1 40 ? -27.797 11.656 33.75 1 84.38 40 LEU B O 1
ATOM 4833 N N . LEU B 1 41 ? -29.141 12.773 32.406 1 83 41 LEU B N 1
ATOM 4834 C CA . LEU B 1 41 ? -30.047 13.18 33.5 1 83 41 LEU B CA 1
ATOM 4835 C C . LEU B 1 41 ? -30.781 11.969 34.062 1 83 41 LEU B C 1
ATOM 4837 O O . LEU B 1 41 ? -30.984 11.883 35.281 1 83 41 LEU B O 1
ATOM 4841 N N . GLN B 1 42 ? -31.172 11.18 33.25 1 83.19 42 GLN B N 1
ATOM 4842 C CA . GLN B 1 42 ? -31.844 9.961 33.688 1 83.19 42 GLN B CA 1
ATOM 4843 C C . GLN B 1 42 ? -30.922 9.102 34.531 1 83.19 42 GLN B C 1
ATOM 4845 O O . GLN B 1 42 ? -31.344 8.508 35.531 1 83.19 42 GLN B O 1
ATOM 4850 N N . LYS B 1 43 ? -29.719 8.961 34.094 1 81.31 43 LYS B N 1
ATOM 4851 C CA . LYS B 1 43 ? -28.734 8.203 34.844 1 81.31 43 LYS B CA 1
ATOM 4852 C C . LYS B 1 43 ? -28.516 8.82 36.219 1 81.31 43 LYS B C 1
ATOM 4854 O O . LYS B 1 43 ? -28.422 8.102 37.219 1 81.31 43 LYS B O 1
ATOM 4859 N N . LYS B 1 44 ? -28.422 10.07 36.188 1 77.19 44 LYS B N 1
ATOM 4860 C CA . LYS B 1 44 ? -28.234 10.797 37.469 1 77.19 44 LYS B CA 1
ATOM 4861 C C . LYS B 1 44 ? -29.422 10.578 38.406 1 77.19 44 LYS B C 1
ATOM 4863 O O . LYS B 1 44 ? -29.234 10.398 39.594 1 77.19 44 LYS B O 1
ATOM 4868 N N . SER B 1 45 ? -30.516 10.641 37.844 1 78.62 45 SER B N 1
ATOM 4869 C CA . SER B 1 45 ? -31.719 10.469 38.625 1 78.62 45 SER B CA 1
ATOM 4870 C C . SER B 1 45 ? -31.812 9.055 39.188 1 78.62 45 SER B C 1
ATOM 4872 O O . SER B 1 45 ? -32.25 8.867 40.344 1 78.62 45 SER B O 1
ATOM 4874 N N . ARG B 1 46 ? -31.422 8.094 38.531 1 75.88 46 ARG B N 1
ATOM 4875 C CA . ARG B 1 46 ? -31.453 6.707 38.969 1 75.88 46 ARG B CA 1
ATOM 4876 C C . ARG B 1 46 ? -30.438 6.48 40.094 1 75.88 46 ARG B C 1
ATOM 4878 O O . ARG B 1 46 ? -30.688 5.734 41.031 1 75.88 46 ARG B O 1
ATOM 4885 N N . THR B 1 47 ? -29.219 7.074 39.75 1 67.69 47 THR B N 1
ATOM 4886 C CA . THR B 1 47 ? -28.156 6.938 40.75 1 67.69 47 THR B CA 1
ATOM 4887 C C . THR B 1 47 ? -28.531 7.676 42.031 1 67.69 47 THR B C 1
ATOM 4889 O O . THR B 1 47 ? -28.203 7.223 43.125 1 67.69 47 THR B O 1
ATOM 4892 N N . GLU B 1 48 ? -29.109 8.859 41.781 1 64.06 48 GLU B N 1
ATOM 4893 C CA . GLU B 1 48 ? -29.547 9.602 42.969 1 64.06 48 GLU B CA 1
ATOM 4894 C C . GLU B 1 48 ? -30.578 8.805 43.75 1 64.06 48 GLU B C 1
ATOM 4896 O O . GLU B 1 48 ? -30.578 8.867 45 1 64.06 48 GLU B O 1
ATOM 4901 N N . ASN B 1 49 ? -31.516 8.25 43.031 1 59.94 49 ASN B N 1
ATOM 4902 C CA . ASN B 1 49 ? -32.5 7.473 43.781 1 59.94 49 ASN B CA 1
ATOM 4903 C C . ASN B 1 49 ? -31.844 6.312 44.531 1 59.94 49 ASN B C 1
ATOM 4905 O O . ASN B 1 49 ? -32.375 5.816 45.5 1 59.94 49 ASN B O 1
ATOM 4909 N N . THR B 1 50 ? -30.844 5.797 43.906 1 51.31 50 THR B N 1
ATOM 4910 C CA . THR B 1 50 ? -30.172 4.734 44.656 1 51.31 50 THR B CA 1
ATOM 4911 C C . THR B 1 50 ? -29.125 5.312 45.594 1 51.31 50 THR B C 1
ATOM 4913 O O . THR B 1 50 ? -28.734 4.672 46.562 1 51.31 50 THR B O 1
ATOM 4916 N N . LYS B 1 51 ? -28.203 6.086 45.156 1 47.84 51 LYS B N 1
ATOM 4917 C CA . LYS B 1 51 ? -27.141 6.609 46 1 47.84 51 LYS B CA 1
ATOM 4918 C C . LYS B 1 51 ? -27.688 7.688 46.938 1 47.84 51 LYS B C 1
ATOM 4920 O O . LYS B 1 51 ? -28.547 8.469 46.562 1 47.84 51 LYS B O 1
ATOM 4925 N N . ILE B 1 52 ? -27.594 7.512 48.312 1 40.75 52 ILE B N 1
ATOM 4926 C CA . ILE B 1 52 ? -27.344 8.508 49.344 1 40.75 52 ILE B CA 1
ATOM 4927 C C . ILE B 1 52 ? -26.484 9.641 48.781 1 40.75 52 ILE B C 1
ATOM 4929 O O . ILE B 1 52 ? -25.609 9.406 47.969 1 40.75 52 ILE B O 1
ATOM 4933 N N . VAL B 1 53 ? -26.516 11.039 49.406 1 39.28 53 VAL B N 1
ATOM 4934 C CA . VAL B 1 53 ? -26.109 12.43 49.25 1 39.28 53 VAL B CA 1
ATOM 4935 C C . VAL B 1 53 ? -24.609 12.5 49 1 39.28 53 VAL B C 1
ATOM 4937 O O . VAL B 1 53 ? -24 13.57 49.125 1 39.28 53 VAL B O 1
ATOM 4940 N N . SER B 1 54 ? -23.766 11.461 48.875 1 37.41 54 SER B N 1
ATOM 4941 C CA . SER B 1 54 ? -22.438 12.016 49.156 1 37.41 54 SER B CA 1
ATOM 4942 C C . SER B 1 54 ? -22.109 13.148 48.188 1 37.41 54 SER B C 1
ATOM 4944 O O . SER B 1 54 ? -22.391 13.055 47 1 37.41 54 SER B O 1
ATOM 4946 N N . GLN B 1 55 ? -22.078 14.453 48.562 1 38.62 55 GLN B N 1
ATOM 4947 C CA . GLN B 1 55 ? -21.812 15.82 48.125 1 38.62 55 GLN B CA 1
ATOM 4948 C C . GLN B 1 55 ? -20.797 15.836 46.969 1 38.62 55 GLN B C 1
ATOM 4950 O O . GLN B 1 55 ? -20.812 16.734 46.125 1 38.62 55 GLN B O 1
ATOM 4955 N N . ASP B 1 56 ? -19.516 15.289 47.156 1 39.75 56 ASP B N 1
ATOM 4956 C CA . ASP B 1 56 ? -18.281 15.875 46.656 1 39.75 56 ASP B CA 1
ATOM 4957 C C . ASP B 1 56 ? -18.203 15.773 45.125 1 39.75 56 ASP B C 1
ATOM 4959 O O . ASP B 1 56 ? -17.422 16.484 44.5 1 39.75 56 ASP B O 1
ATOM 4963 N N . GLU B 1 57 ? -18.297 14.57 44.5 1 41.19 57 GLU B N 1
ATOM 4964 C CA . GLU B 1 57 ? -17.578 14.469 43.219 1 41.19 57 GLU B CA 1
ATOM 4965 C C . GLU B 1 57 ? -18.359 15.117 42.094 1 41.19 57 GLU B C 1
ATOM 4967 O O . GLU B 1 57 ? -19.359 14.562 41.625 1 41.19 57 GLU B O 1
ATOM 4972 N N . GLU B 1 58 ? -18.625 16.391 42 1 42 58 GLU B N 1
ATOM 4973 C CA . GLU B 1 58 ? -18.969 17.172 40.844 1 42 58 GLU B CA 1
ATOM 4974 C C . GLU B 1 58 ? -18.359 16.578 39.562 1 42 58 GLU B C 1
ATOM 4976 O O . GLU B 1 58 ? -18.141 17.281 38.594 1 42 58 GLU B O 1
ATOM 4981 N N . GLU B 1 59 ? -17.625 15.523 39.5 1 47.38 59 GLU B N 1
ATOM 4982 C CA . GLU B 1 59 ? -17.078 15.062 38.25 1 47.38 59 GLU B CA 1
ATOM 4983 C C . GLU B 1 59 ? -18.156 14.961 37.156 1 47.38 59 GLU B C 1
ATOM 4985 O O . GLU B 1 59 ? -19.234 14.445 37.406 1 47.38 59 GLU B O 1
ATOM 4990 N N . GLU B 1 60 ? -18.281 15.922 36.188 1 54.19 60 GLU B N 1
ATOM 4991 C CA . GLU B 1 60 ? -19.062 15.859 34.969 1 54.19 60 GLU B CA 1
ATOM 4992 C C . GLU B 1 60 ? -19.344 14.414 34.562 1 54.19 60 GLU B C 1
ATOM 4994 O O . GLU B 1 60 ? -18.422 13.648 34.281 1 54.19 60 GLU B O 1
ATOM 4999 N N . GLU B 1 61 ? -20.328 13.844 35 1 63.69 61 GLU B N 1
ATOM 5000 C CA . GLU B 1 61 ? -20.719 12.453 34.781 1 63.69 61 GLU B CA 1
ATOM 5001 C C . GLU B 1 61 ? -20.844 12.133 33.312 1 63.69 61 GLU B C 1
ATOM 5003 O O . GLU B 1 61 ? -21.578 12.805 32.594 1 63.69 61 GLU B O 1
ATOM 5008 N N . LYS B 1 62 ? -19.781 11.75 32.625 1 76.19 62 LYS B N 1
ATOM 5009 C CA . LYS B 1 62 ? -19.797 11.164 31.297 1 76.19 62 LYS B CA 1
ATOM 5010 C C . LYS B 1 62 ? -20.359 9.75 31.312 1 76.19 62 LYS B C 1
ATOM 5012 O O . LYS B 1 62 ? -20.375 9.102 32.375 1 76.19 62 LYS B O 1
ATOM 5017 N N . LEU B 1 63 ? -21.156 9.508 30.344 1 79.06 63 LEU B N 1
ATOM 5018 C CA . LEU B 1 63 ? -21.641 8.141 30.188 1 79.06 63 LEU B CA 1
ATOM 5019 C C . LEU B 1 63 ? -20.469 7.156 30.172 1 79.06 63 LEU B C 1
ATOM 5021 O O . LEU B 1 63 ? -19.453 7.395 29.5 1 79.06 63 LEU B O 1
ATOM 5025 N N . THR B 1 64 ? -20.516 6.184 31.016 1 79.12 64 THR B N 1
ATOM 5026 C CA . THR B 1 64 ? -19.453 5.207 31.141 1 79.12 64 THR B CA 1
ATOM 5027 C C . THR B 1 64 ? -19.578 4.117 30.078 1 79.12 64 THR B C 1
ATOM 5029 O O . THR B 1 64 ? -20.578 4.066 29.344 1 79.12 64 THR B O 1
ATOM 5032 N N . TRP B 1 65 ? -18.562 3.279 29.984 1 80 65 TRP B N 1
ATOM 5033 C CA . TRP B 1 65 ? -18.516 2.17 29.031 1 80 65 TRP B CA 1
ATOM 5034 C C . TRP B 1 65 ? -19.609 1.145 29.344 1 80 65 TRP B C 1
ATOM 5036 O O . TRP B 1 65 ? -20.172 0.534 28.438 1 80 65 TRP B O 1
ATOM 5046 N N . ARG B 1 66 ? -20 0.968 30.578 1 81.56 66 ARG B N 1
ATOM 5047 C CA . ARG B 1 66 ? -21.016 -0.011 30.969 1 81.56 66 ARG B CA 1
ATOM 5048 C C . ARG B 1 66 ? -22.391 0.388 30.453 1 81.56 66 ARG B C 1
ATOM 5050 O O . ARG B 1 66 ? -23.203 -0.472 30.109 1 81.56 66 ARG B O 1
ATOM 5057 N N . ASP B 1 67 ? -22.531 1.717 30.422 1 82.94 67 ASP B N 1
ATOM 5058 C CA . ASP B 1 67 ? -23.812 2.215 29.938 1 82.94 67 ASP B CA 1
ATOM 5059 C C . ASP B 1 67 ? -23.938 2.043 28.422 1 82.94 67 ASP B C 1
ATOM 5061 O O . ASP B 1 67 ? -25.031 1.875 27.891 1 82.94 67 ASP B O 1
ATOM 5065 N N . ARG B 1 68 ? -22.828 1.948 27.766 1 86.94 68 ARG B N 1
ATOM 5066 C CA . ARG B 1 68 ? -22.844 1.955 26.312 1 86.94 68 ARG B CA 1
ATOM 5067 C C . ARG B 1 68 ? -22.688 0.543 25.75 1 86.94 68 ARG B C 1
ATOM 5069 O O . ARG B 1 68 ? -22.984 0.298 24.578 1 86.94 68 ARG B O 1
ATOM 5076 N N . THR B 1 69 ? -22.328 -0.425 26.531 1 89.44 69 THR B N 1
ATOM 5077 C CA . THR B 1 69 ? -21.984 -1.767 26.094 1 89.44 69 THR B CA 1
ATOM 5078 C C . THR B 1 69 ? -23.188 -2.477 25.484 1 89.44 69 THR B C 1
ATOM 5080 O O . THR B 1 69 ? -23.094 -3.107 24.438 1 89.44 69 THR B O 1
ATOM 5083 N N . PRO B 1 70 ? -24.359 -2.391 26.156 1 88.88 70 PRO B N 1
ATOM 5084 C CA . PRO B 1 70 ? -25.5 -3.041 25.516 1 88.88 70 PRO B CA 1
ATOM 5085 C C . PRO B 1 70 ? -25.828 -2.439 24.141 1 88.88 70 PRO B C 1
ATOM 5087 O O . PRO B 1 70 ? -26.219 -3.164 23.219 1 88.88 70 PRO B O 1
ATOM 5090 N N . GLY B 1 71 ? -25.688 -1.197 24.016 1 89.31 71 GLY B N 1
ATOM 5091 C CA . GLY B 1 71 ? -25.891 -0.549 22.734 1 89.31 71 GLY B CA 1
ATOM 5092 C C . GLY B 1 71 ? -24.922 -1.008 21.672 1 89.31 71 GLY B C 1
ATOM 5093 O O . GLY B 1 71 ? -25.297 -1.252 20.531 1 89.31 71 GLY B O 1
ATOM 5094 N N . TYR B 1 72 ? -23.766 -1.182 22.062 1 91.56 72 TYR B N 1
ATOM 5095 C CA . TYR B 1 72 ? -22.734 -1.622 21.125 1 91.56 72 TYR B CA 1
ATOM 5096 C C . TYR B 1 72 ? -22.938 -3.082 20.75 1 91.56 72 TYR B C 1
ATOM 5098 O O . TYR B 1 72 ? -22.688 -3.467 19.594 1 91.56 72 TYR B O 1
ATOM 5106 N N . LEU B 1 73 ? -23.391 -3.887 21.641 1 94.25 73 LEU B N 1
ATOM 5107 C CA . LEU B 1 73 ? -23.641 -5.297 21.359 1 94.25 73 LEU B CA 1
ATOM 5108 C C . LEU B 1 73 ? -24.812 -5.461 20.391 1 94.25 73 LEU B C 1
ATOM 5110 O O . LEU B 1 73 ? -24.75 -6.266 19.469 1 94.25 73 LEU B O 1
ATOM 5114 N N . VAL B 1 74 ? -25.828 -4.641 20.594 1 94.56 74 VAL B N 1
ATOM 5115 C CA . VAL B 1 74 ? -26.984 -4.684 19.688 1 94.56 74 VAL B CA 1
ATOM 5116 C C . VAL B 1 74 ? -26.562 -4.203 18.297 1 94.56 74 VAL B C 1
ATOM 5118 O O . VAL B 1 74 ? -27.031 -4.742 17.281 1 94.56 74 VAL B O 1
ATOM 5121 N N . ASN B 1 75 ? -25.734 -3.273 18.328 1 95.19 75 ASN B N 1
ATOM 5122 C CA . ASN B 1 75 ? -25.234 -2.762 17.047 1 95.19 75 ASN B CA 1
ATOM 5123 C C . ASN B 1 75 ? -24.453 -3.824 16.297 1 95.19 75 ASN B C 1
ATOM 5125 O O . ASN B 1 75 ? -24.719 -4.078 15.117 1 95.19 75 ASN B O 1
ATOM 5129 N N . CYS B 1 76 ? -23.578 -4.477 16.922 1 95.12 76 CYS B N 1
ATOM 5130 C CA . CYS B 1 76 ? -22.75 -5.496 16.297 1 95.12 76 CYS B CA 1
ATOM 5131 C C . CYS B 1 76 ? -23.594 -6.672 15.812 1 95.12 76 CYS B C 1
ATOM 5133 O O . CYS B 1 76 ? -23.422 -7.141 14.688 1 95.12 76 CYS B O 1
ATOM 5135 N N . ALA B 1 77 ? -24.516 -7.047 16.625 1 96.69 77 ALA B N 1
ATOM 5136 C CA . ALA B 1 77 ? -25.391 -8.172 16.266 1 96.69 77 ALA B CA 1
ATOM 5137 C C . ALA B 1 77 ? -26.281 -7.824 15.086 1 96.69 77 ALA B C 1
ATOM 5139 O O . ALA B 1 77 ? -26.469 -8.641 14.18 1 96.69 77 ALA B O 1
ATOM 5140 N N . SER B 1 78 ? -26.75 -6.617 15.117 1 96.62 78 SER B N 1
ATOM 5141 C CA . SER B 1 78 ? -27.656 -6.199 14.047 1 96.62 78 SER B CA 1
ATOM 5142 C C . SER B 1 78 ? -26.906 -6.051 12.727 1 96.62 78 SER B C 1
ATOM 5144 O O . SER B 1 78 ? -27.422 -6.441 11.672 1 96.62 78 SER B O 1
ATOM 5146 N N . ILE B 1 79 ? -25.766 -5.57 12.75 1 96.62 79 ILE B N 1
ATOM 5147 C CA . ILE B 1 79 ? -24.969 -5.402 11.539 1 96.62 79 ILE B CA 1
ATOM 5148 C C . ILE B 1 79 ? -24.609 -6.77 10.961 1 96.62 79 ILE B C 1
ATOM 5150 O O . ILE B 1 79 ? -24.734 -6.996 9.758 1 96.62 79 ILE B O 1
ATOM 5154 N N . LEU B 1 80 ? -24.219 -7.695 11.82 1 97.44 80 LEU B N 1
ATOM 5155 C CA . LEU B 1 80 ? -23.875 -9.039 11.375 1 97.44 80 LEU B CA 1
ATOM 5156 C C . LEU B 1 80 ? -25.109 -9.742 10.797 1 97.44 80 LEU B C 1
ATOM 5158 O O . LEU B 1 80 ? -25 -10.469 9.805 1 97.44 80 LEU B O 1
ATOM 5162 N N . PHE B 1 81 ? -26.188 -9.508 11.422 1 97.44 81 PHE B N 1
ATOM 5163 C CA . PHE B 1 81 ? -27.438 -10.086 10.945 1 97.44 81 PHE B CA 1
ATOM 5164 C C . PHE B 1 81 ? -27.781 -9.547 9.555 1 97.44 81 PHE B C 1
ATOM 5166 O O . PHE B 1 81 ? -28.141 -10.312 8.664 1 97.44 81 PHE B O 1
ATOM 5173 N N . MET B 1 82 ? -27.656 -8.258 9.398 1 97.25 82 MET B N 1
ATOM 5174 C CA . MET B 1 82 ? -27.984 -7.645 8.117 1 97.25 82 MET B CA 1
ATOM 5175 C C . MET B 1 82 ? -27.016 -8.094 7.027 1 97.25 82 MET B C 1
ATOM 5177 O O . MET B 1 82 ? -27.422 -8.305 5.883 1 97.25 82 MET B O 1
ATOM 5181 N N . ILE B 1 83 ? -25.797 -8.258 7.348 1 96.75 83 ILE B N 1
ATOM 5182 C CA . ILE B 1 83 ? -24.812 -8.75 6.387 1 96.75 83 ILE B CA 1
ATOM 5183 C C . ILE B 1 83 ? -25.141 -10.195 6.012 1 96.75 83 ILE B C 1
ATOM 5185 O O . ILE B 1 83 ? -25.094 -10.555 4.832 1 96.75 83 ILE B O 1
ATOM 5189 N N . SER B 1 84 ? -25.547 -11 6.992 1 97.81 84 SER B N 1
ATOM 5190 C CA . SER B 1 84 ? -25.922 -12.383 6.734 1 97.81 84 SER B CA 1
ATOM 5191 C C . SER B 1 84 ? -27.188 -12.461 5.875 1 97.81 84 SER B C 1
ATOM 5193 O O . SER B 1 84 ? -27.297 -13.336 5.016 1 97.81 84 SER B O 1
ATOM 5195 N N . LEU B 1 85 ? -28.016 -11.531 6.109 1 96.75 85 LEU B N 1
ATOM 5196 C CA . LEU B 1 85 ? -29.234 -11.477 5.316 1 96.75 85 LEU B CA 1
ATOM 5197 C C . LEU B 1 85 ? -28.922 -11.164 3.857 1 96.75 85 LEU B C 1
ATOM 5199 O O . LEU B 1 85 ? -29.5 -11.773 2.949 1 96.75 85 LEU B O 1
ATOM 5203 N N . THR B 1 86 ? -28 -10.242 3.639 1 97.31 86 THR B N 1
ATOM 5204 C CA . THR B 1 86 ? -27.594 -9.906 2.281 1 97.31 86 THR B CA 1
ATOM 5205 C C . THR B 1 86 ? -26.969 -11.109 1.586 1 97.31 86 THR B C 1
ATOM 5207 O O . THR B 1 86 ? -27.312 -11.414 0.439 1 97.31 86 THR B O 1
ATOM 5210 N N . PHE B 1 87 ? -26.172 -11.875 2.266 1 97.12 87 PHE B N 1
ATOM 5211 C CA . PHE B 1 87 ? -25.531 -13.055 1.686 1 97.12 87 PHE B CA 1
ATOM 5212 C C . PHE B 1 87 ? -26.562 -14.148 1.42 1 97.12 87 PHE B C 1
ATOM 5214 O O . PHE B 1 87 ? -26.469 -14.867 0.42 1 97.12 87 PHE B O 1
ATOM 5221 N N . SER B 1 88 ? -27.547 -14.242 2.293 1 97.12 88 SER B N 1
ATOM 5222 C CA . SER B 1 88 ? -28.594 -15.227 2.1 1 97.12 88 SER B CA 1
ATOM 5223 C C . SER B 1 88 ? -29.438 -14.906 0.863 1 97.12 88 SER B C 1
ATOM 5225 O O . SER B 1 88 ? -29.844 -15.812 0.13 1 97.12 88 SER B O 1
ATOM 5227 N N . ILE B 1 89 ? -29.578 -13.664 0.63 1 96.94 89 ILE B N 1
ATOM 5228 C CA . ILE B 1 89 ? -30.359 -13.258 -0.533 1 96.94 89 ILE B CA 1
ATOM 5229 C C . ILE B 1 89 ? -29.547 -13.492 -1.807 1 96.94 89 ILE B C 1
ATOM 5231 O O . ILE B 1 89 ? -30.094 -13.922 -2.824 1 96.94 89 ILE B O 1
ATOM 5235 N N . VAL B 1 90 ? -28.297 -13.266 -1.775 1 95.81 90 VAL B N 1
ATOM 5236 C CA . VAL B 1 90 ? -27.438 -13.531 -2.924 1 95.81 90 VAL B CA 1
ATOM 5237 C C . VAL B 1 90 ? -27.469 -15.023 -3.248 1 95.81 90 VAL B C 1
ATOM 5239 O O . VAL B 1 90 ? -27.578 -15.406 -4.414 1 95.81 90 VAL B O 1
ATOM 5242 N N . VAL B 1 91 ? -27.453 -15.859 -2.232 1 95.19 91 VAL B N 1
ATOM 5243 C CA . VAL B 1 91 ? -27.531 -17.312 -2.422 1 95.19 91 VAL B CA 1
ATOM 5244 C C . VAL B 1 91 ? -28.906 -17.688 -2.984 1 95.19 91 VAL B C 1
ATOM 5246 O O . VAL B 1 91 ? -29 -18.578 -3.82 1 95.19 91 VAL B O 1
ATOM 5249 N N . GLY B 1 92 ? -29.922 -16.969 -2.512 1 95.44 92 GLY B N 1
ATOM 5250 C CA . GLY B 1 92 ? -31.25 -17.203 -3.053 1 95.44 92 GLY B CA 1
ATOM 5251 C C . GLY B 1 92 ? -31.359 -16.891 -4.535 1 95.44 92 GLY B C 1
ATOM 5252 O O . GLY B 1 92 ? -32 -17.625 -5.285 1 95.44 92 GLY B O 1
ATOM 5253 N N . VAL B 1 93 ? -30.734 -15.844 -4.973 1 95.06 93 VAL B N 1
ATOM 5254 C CA . VAL B 1 93 ? -30.766 -15.469 -6.383 1 95.06 93 VAL B CA 1
ATOM 5255 C C . VAL B 1 93 ? -29.953 -16.469 -7.199 1 95.06 93 VAL B C 1
ATOM 5257 O O . VAL B 1 93 ? -30.312 -16.797 -8.336 1 95.06 93 VAL B O 1
ATOM 5260 N N . ILE B 1 94 ? -28.875 -17 -6.668 1 92.88 94 ILE B N 1
ATOM 5261 C CA . ILE B 1 94 ? -28.078 -18.031 -7.332 1 92.88 94 ILE B CA 1
ATOM 5262 C C . ILE B 1 94 ? -28.922 -19.281 -7.52 1 92.88 94 ILE B C 1
ATOM 5264 O O . ILE B 1 94 ? -28.922 -19.875 -8.602 1 92.88 94 ILE B O 1
ATOM 5268 N N . ALA B 1 95 ? -29.688 -19.609 -6.508 1 93.69 95 ALA B N 1
ATOM 5269 C CA . ALA B 1 95 ? -30.578 -20.766 -6.594 1 93.69 95 ALA B CA 1
ATOM 5270 C C . ALA B 1 95 ? -31.656 -20.547 -7.66 1 93.69 95 ALA B C 1
ATOM 5272 O O . ALA B 1 95 ? -31.984 -21.469 -8.406 1 93.69 95 ALA B O 1
ATOM 5273 N N . TYR B 1 96 ? -32.125 -19.359 -7.699 1 94.31 96 TYR B N 1
ATOM 5274 C CA . TYR B 1 96 ? -33.125 -19 -8.719 1 94.31 96 TYR B CA 1
ATOM 5275 C C . TYR B 1 96 ? -32.531 -19.188 -10.117 1 94.31 96 TYR B C 1
ATOM 5277 O O . TYR B 1 96 ? -33.188 -19.766 -11 1 94.31 96 TYR B O 1
ATOM 5285 N N . ARG B 1 97 ? -31.344 -18.766 -10.406 1 92.62 97 ARG B N 1
ATOM 5286 C CA . ARG B 1 97 ? -30.703 -18.859 -11.711 1 92.62 97 ARG B CA 1
ATOM 5287 C C . ARG B 1 97 ? -30.516 -20.328 -12.117 1 92.62 97 ARG B C 1
ATOM 5289 O O . ARG B 1 97 ? -30.844 -20.703 -13.242 1 92.62 97 ARG B O 1
ATOM 5296 N N . ILE B 1 98 ? -30.031 -21.125 -11.156 1 90.69 98 ILE B N 1
ATOM 5297 C CA . ILE B 1 98 ? -29.719 -22.516 -11.438 1 90.69 98 ILE B CA 1
ATOM 5298 C C . ILE B 1 98 ? -31.016 -23.281 -11.719 1 90.69 98 ILE B C 1
ATOM 5300 O O . ILE B 1 98 ? -31.094 -24.031 -12.695 1 90.69 98 ILE B O 1
ATOM 5304 N N . THR B 1 99 ? -32.094 -23.031 -10.984 1 91.19 99 THR B N 1
ATOM 5305 C CA . THR B 1 99 ? -33.344 -23.781 -11.117 1 91.19 99 THR B CA 1
ATOM 5306 C C . THR B 1 99 ? -34.094 -23.328 -12.359 1 91.19 99 THR B C 1
ATOM 5308 O O . THR B 1 99 ? -34.656 -24.156 -13.086 1 91.19 99 THR B O 1
ATOM 5311 N N . THR B 1 100 ? -34.094 -22.047 -12.617 1 91.5 100 THR B N 1
ATOM 5312 C CA . THR B 1 100 ? -34.812 -21.547 -13.781 1 91.5 100 THR B CA 1
ATOM 5313 C C . THR B 1 100 ? -34.094 -21.953 -15.07 1 91.5 100 THR B C 1
ATOM 5315 O O . THR B 1 100 ? -34.75 -22.266 -16.078 1 91.5 100 THR B O 1
ATOM 5318 N N . ALA B 1 101 ? -32.781 -21.938 -15.07 1 89.12 101 ALA B N 1
ATOM 5319 C CA . ALA B 1 101 ? -32.031 -22.391 -16.234 1 89.12 101 ALA B CA 1
ATOM 5320 C C . ALA B 1 101 ? -32.312 -23.875 -16.531 1 89.12 101 ALA B C 1
ATOM 5322 O O . ALA B 1 101 ? -32.469 -24.25 -17.688 1 89.12 101 ALA B O 1
ATOM 5323 N N . ALA B 1 102 ? -32.375 -24.703 -15.484 1 86.25 102 ALA B N 1
ATOM 5324 C CA . ALA B 1 102 ? -32.656 -26.125 -15.648 1 86.25 102 ALA B CA 1
ATOM 5325 C C . ALA B 1 102 ? -34.094 -26.328 -16.156 1 86.25 102 ALA B C 1
ATOM 5327 O O . ALA B 1 102 ? -34.344 -27.172 -17.016 1 86.25 102 ALA B O 1
ATOM 5328 N N . ALA B 1 103 ? -35.031 -25.516 -15.719 1 87.5 103 ALA B N 1
ATOM 5329 C CA . ALA B 1 103 ? -36.438 -25.656 -16.094 1 87.5 103 ALA B CA 1
ATOM 5330 C C . ALA B 1 103 ? -36.656 -25.203 -17.547 1 87.5 103 ALA B C 1
ATOM 5332 O O . ALA B 1 103 ? -37.375 -25.859 -18.281 1 87.5 103 ALA B O 1
ATOM 5333 N N . LEU B 1 104 ? -35.969 -24.172 -17.922 1 87.62 104 LEU B N 1
ATOM 5334 C CA . LEU B 1 104 ? -36.156 -23.641 -19.266 1 87.62 104 LEU B CA 1
ATOM 5335 C C . LEU B 1 104 ? -35.438 -24.516 -20.297 1 87.62 104 LEU B C 1
ATOM 5337 O O . LEU B 1 104 ? -35.844 -24.594 -21.453 1 87.62 104 LEU B O 1
ATOM 5341 N N . SER B 1 105 ? -34.375 -25.219 -19.875 1 82.75 105 SER B N 1
ATOM 5342 C CA . SER B 1 105 ? -33.656 -26.109 -20.781 1 82.75 105 SER B CA 1
ATOM 5343 C C . SER B 1 105 ? -34.469 -27.359 -21.094 1 82.75 105 SER B C 1
ATOM 5345 O O . SER B 1 105 ? -34.188 -28.047 -22.078 1 82.75 105 SER B O 1
ATOM 5347 N N . MET B 1 106 ? -35.469 -27.625 -20.297 1 80.62 106 MET B N 1
ATOM 5348 C CA . MET B 1 106 ? -36.344 -28.797 -20.516 1 80.62 106 MET B CA 1
ATOM 5349 C C . MET B 1 106 ? -37.469 -28.453 -21.484 1 80.62 106 MET B C 1
ATOM 5351 O O . MET B 1 106 ? -38.125 -29.359 -22 1 80.62 106 MET B O 1
ATOM 5355 N N . SER B 1 107 ? -37.531 -27.203 -21.812 1 79.75 107 SER B N 1
ATOM 5356 C CA . SER B 1 107 ? -38.594 -26.797 -22.719 1 79.75 107 SER B CA 1
ATOM 5357 C C . SER B 1 107 ? -38.312 -27.266 -24.141 1 79.75 107 SER B C 1
ATOM 5359 O O . SER B 1 107 ? -37.156 -27.344 -24.562 1 79.75 107 SER B O 1
ATOM 5361 N N . THR B 1 108 ? -39.281 -27.719 -24.938 1 78.62 108 THR B N 1
ATOM 5362 C CA . THR B 1 108 ? -39.188 -28.266 -26.281 1 78.62 108 THR B CA 1
ATOM 5363 C C . THR B 1 108 ? -39.156 -27.156 -27.312 1 78.62 108 THR B C 1
ATOM 5365 O O . THR B 1 108 ? -38.812 -27.375 -28.484 1 78.62 108 THR B O 1
ATOM 5368 N N . ASN B 1 109 ? -39.375 -25.922 -26.922 1 80.44 109 ASN B N 1
ATOM 5369 C CA . ASN B 1 109 ? -39.375 -24.828 -27.875 1 80.44 109 ASN B CA 1
ATOM 5370 C C . ASN B 1 109 ? -37.969 -24.375 -28.188 1 80.44 109 ASN B C 1
ATOM 5372 O O . ASN B 1 109 ? -37.188 -24.016 -27.281 1 80.44 109 ASN B O 1
ATOM 5376 N N . GLY B 1 110 ? -37.469 -24.453 -29.453 1 75.19 110 GLY B N 1
ATOM 5377 C CA . GLY B 1 110 ? -36.125 -24.141 -29.922 1 75.19 110 GLY B CA 1
ATOM 5378 C C . GLY B 1 110 ? -35.688 -22.719 -29.609 1 75.19 110 GLY B C 1
ATOM 5379 O O . GLY B 1 110 ? -34.531 -22.484 -29.219 1 75.19 110 GLY B O 1
ATOM 5380 N N . SER B 1 111 ? -36.594 -21.828 -29.781 1 77.69 111 SER B N 1
ATOM 5381 C CA . SER B 1 111 ? -36.25 -20.422 -29.547 1 77.69 111 SER B CA 1
ATOM 5382 C C . SER B 1 111 ? -36 -20.156 -28.078 1 77.69 111 SER B C 1
ATOM 5384 O O . SER B 1 111 ? -35.094 -19.391 -27.734 1 77.69 111 SER B O 1
ATOM 5386 N N . THR B 1 112 ? -36.656 -20.797 -27.203 1 76.5 112 THR B N 1
ATOM 5387 C CA . THR B 1 112 ? -36.5 -20.641 -25.766 1 76.5 112 THR B CA 1
ATOM 5388 C C . THR B 1 112 ? -35.156 -21.266 -25.312 1 76.5 112 THR B C 1
ATOM 5390 O O . THR B 1 112 ? -34.469 -20.703 -24.469 1 76.5 112 THR B O 1
ATOM 5393 N N . LYS B 1 113 ? -34.812 -22.25 -26.016 1 77.31 113 LYS B N 1
ATOM 5394 C CA . LYS B 1 113 ? -33.594 -22.969 -25.641 1 77.31 113 LYS B CA 1
ATOM 5395 C C . LYS B 1 113 ? -32.375 -22.156 -26.016 1 77.31 113 LYS B C 1
ATOM 5397 O O . LYS B 1 113 ? -31.359 -22.156 -25.281 1 77.31 113 LYS B O 1
ATOM 5402 N N . SER B 1 114 ? -32.531 -21.359 -27.078 1 78.94 114 SER B N 1
ATOM 5403 C CA . SER B 1 114 ? -31.391 -20.609 -27.547 1 78.94 114 SER B CA 1
ATOM 5404 C C . SER B 1 114 ? -31.172 -19.344 -26.734 1 78.94 114 SER B C 1
ATOM 5406 O O . SER B 1 114 ? -30.047 -18.844 -26.641 1 78.94 114 SER B O 1
ATOM 5408 N N . ASN B 1 115 ? -32.25 -18.906 -26 1 83.06 115 ASN B N 1
ATOM 5409 C CA . ASN B 1 115 ? -32.125 -17.641 -25.281 1 83.06 115 ASN B CA 1
ATOM 5410 C C . ASN B 1 115 ? -32.25 -17.844 -23.781 1 83.06 115 ASN B C 1
ATOM 5412 O O . ASN B 1 115 ? -32.5 -16.906 -23.031 1 83.06 115 ASN B O 1
ATOM 5416 N N . VAL B 1 116 ? -32.094 -19.109 -23.344 1 85.44 116 VAL B N 1
ATOM 5417 C CA . VAL B 1 116 ? -32.25 -19.438 -21.938 1 85.44 116 VAL B CA 1
ATOM 5418 C C . VAL B 1 116 ? -31.234 -18.688 -21.109 1 85.44 116 VAL B C 1
ATOM 5420 O O . VAL B 1 116 ? -31.562 -18.078 -20.078 1 85.44 116 VAL B O 1
ATOM 5423 N N . ARG B 1 117 ? -30.016 -18.625 -21.531 1 84 117 ARG B N 1
ATOM 5424 C CA . ARG B 1 117 ? -28.922 -18.047 -20.75 1 84 117 ARG B CA 1
ATOM 5425 C C . ARG B 1 117 ? -29.109 -16.547 -20.594 1 84 117 ARG B C 1
ATOM 5427 O O . ARG B 1 117 ? -28.969 -16 -19.5 1 84 117 ARG B O 1
ATOM 5434 N N . VAL B 1 118 ? -29.484 -15.883 -21.609 1 84.81 118 VAL B N 1
ATOM 5435 C CA . VAL B 1 118 ? -29.641 -14.43 -21.578 1 84.81 118 VAL B CA 1
ATOM 5436 C C . VAL B 1 118 ? -30.859 -14.062 -20.75 1 84.81 118 VAL B C 1
ATOM 5438 O O . VAL B 1 118 ? -30.828 -13.109 -19.969 1 84.81 118 VAL B O 1
ATOM 5441 N N . THR B 1 119 ? -31.922 -14.852 -20.875 1 88.56 119 THR B N 1
ATOM 5442 C CA . THR B 1 119 ? -33.156 -14.57 -20.141 1 88.56 119 THR B CA 1
ATOM 5443 C C . THR B 1 119 ? -32.938 -14.781 -18.641 1 88.56 119 THR B C 1
ATOM 5445 O O . THR B 1 119 ? -33.375 -13.945 -17.828 1 88.56 119 THR B O 1
ATOM 5448 N N . VAL B 1 120 ? -32.281 -15.844 -18.312 1 90.75 120 VAL B N 1
ATOM 5449 C CA . VAL B 1 120 ? -32.062 -16.156 -16.906 1 90.75 120 VAL B CA 1
ATOM 5450 C C . VAL B 1 120 ? -31.125 -15.117 -16.281 1 90.75 120 VAL B C 1
ATOM 5452 O O . VAL B 1 120 ? -31.391 -14.633 -15.18 1 90.75 120 VAL B O 1
ATOM 5455 N N . THR B 1 121 ? -30.078 -14.711 -16.984 1 89.31 121 THR B N 1
ATOM 5456 C CA . THR B 1 121 ? -29.141 -13.734 -16.469 1 89.31 121 THR B CA 1
ATOM 5457 C C . THR B 1 121 ? -29.797 -12.367 -16.312 1 89.31 121 THR B C 1
ATOM 5459 O O . THR B 1 121 ? -29.656 -11.711 -15.273 1 89.31 121 THR B O 1
ATOM 5462 N N . ALA B 1 122 ? -30.578 -11.984 -17.266 1 89.94 122 ALA B N 1
ATOM 5463 C CA . ALA B 1 122 ? -31.234 -10.68 -17.234 1 89.94 122 ALA B CA 1
ATOM 5464 C C . ALA B 1 122 ? -32.25 -10.609 -16.094 1 89.94 122 ALA B C 1
ATOM 5466 O O . ALA B 1 122 ? -32.312 -9.609 -15.367 1 89.94 122 ALA B O 1
ATOM 5467 N N . THR B 1 123 ? -33.062 -11.656 -15.953 1 93.62 123 THR B N 1
ATOM 5468 C CA . THR B 1 123 ? -34.062 -11.656 -14.898 1 93.62 123 THR B CA 1
ATOM 5469 C C . THR B 1 123 ? -33.406 -11.695 -13.523 1 93.62 123 THR B C 1
ATOM 5471 O O . THR B 1 123 ? -33.875 -11.039 -12.594 1 93.62 123 THR B O 1
ATOM 5474 N N . ALA B 1 124 ? -32.344 -12.477 -13.414 1 94.44 124 ALA B N 1
ATOM 5475 C CA . ALA B 1 124 ? -31.656 -12.555 -12.133 1 94.44 124 ALA B CA 1
ATOM 5476 C C . ALA B 1 124 ? -31.047 -11.211 -11.742 1 94.44 124 ALA B C 1
ATOM 5478 O O . ALA B 1 124 ? -31.125 -10.805 -10.586 1 94.44 124 ALA B O 1
ATOM 5479 N N . VAL B 1 125 ? -30.5 -10.477 -12.672 1 94.56 125 VAL B N 1
ATOM 5480 C CA . VAL B 1 125 ? -29.875 -9.188 -12.398 1 94.56 125 VAL B CA 1
ATOM 5481 C C . VAL B 1 125 ? -30.953 -8.156 -12.039 1 94.56 125 VAL B C 1
ATOM 5483 O O . VAL B 1 125 ? -30.734 -7.316 -11.164 1 94.56 125 VAL B O 1
ATOM 5486 N N . ILE B 1 126 ? -32.094 -8.281 -12.633 1 94.38 126 ILE B N 1
ATOM 5487 C CA . ILE B 1 126 ? -33.188 -7.379 -12.328 1 94.38 126 ILE B CA 1
ATOM 5488 C C . ILE B 1 126 ? -33.688 -7.645 -10.906 1 94.38 126 ILE B C 1
ATOM 5490 O O . ILE B 1 126 ? -34 -6.707 -10.164 1 94.38 126 ILE B O 1
ATOM 5494 N N . ILE B 1 127 ? -33.781 -8.914 -10.609 1 95.62 127 ILE B N 1
ATOM 5495 C CA . ILE B 1 127 ? -34.156 -9.266 -9.25 1 95.62 127 ILE B CA 1
ATOM 5496 C C . ILE B 1 127 ? -33.156 -8.695 -8.258 1 95.62 127 ILE B C 1
ATOM 5498 O O . ILE B 1 127 ? -33.531 -8.117 -7.238 1 95.62 127 ILE B O 1
ATOM 5502 N N . ASN B 1 128 ? -31.875 -8.875 -8.594 1 95.81 128 ASN B N 1
ATOM 5503 C CA . ASN B 1 128 ? -30.828 -8.312 -7.746 1 95.81 128 ASN B CA 1
ATOM 5504 C C . ASN B 1 128 ? -31 -6.801 -7.578 1 95.81 128 ASN B C 1
ATOM 5506 O O . ASN B 1 128 ? -30.875 -6.277 -6.473 1 95.81 128 ASN B O 1
ATOM 5510 N N . LEU B 1 129 ? -31.281 -6.141 -8.633 1 95.19 129 LEU B N 1
ATOM 5511 C CA . LEU B 1 129 ? -31.453 -4.691 -8.609 1 95.19 129 LEU B CA 1
ATOM 5512 C C . LEU B 1 129 ? -32.594 -4.289 -7.695 1 95.19 129 LEU B C 1
ATOM 5514 O O . LEU B 1 129 ? -32.469 -3.395 -6.859 1 95.19 129 LEU B O 1
ATOM 5518 N N . VAL B 1 130 ? -33.719 -4.973 -7.789 1 94.56 130 VAL B N 1
ATOM 5519 C CA . VAL B 1 130 ? -34.906 -4.672 -6.992 1 94.56 130 VAL B CA 1
ATOM 5520 C C . VAL B 1 130 ? -34.625 -4.922 -5.516 1 94.56 130 VAL B C 1
ATOM 5522 O O . VAL B 1 130 ? -34.938 -4.102 -4.66 1 94.56 130 VAL B O 1
ATOM 5525 N N . VAL B 1 131 ? -33.938 -6.004 -5.281 1 95.62 131 VAL B N 1
ATOM 5526 C CA . VAL B 1 131 ? -33.625 -6.359 -3.906 1 95.62 131 VAL B CA 1
ATOM 5527 C C . VAL B 1 131 ? -32.656 -5.328 -3.326 1 95.62 131 VAL B C 1
ATOM 5529 O O . VAL B 1 131 ? -32.781 -4.914 -2.174 1 95.62 131 VAL B O 1
ATOM 5532 N N . ILE B 1 132 ? -31.656 -4.867 -4.066 1 95.88 132 ILE B N 1
ATOM 5533 C CA . ILE B 1 132 ? -30.656 -3.893 -3.623 1 95.88 132 ILE B CA 1
ATOM 5534 C C . ILE B 1 132 ? -31.359 -2.578 -3.268 1 95.88 132 ILE B C 1
ATOM 5536 O O . ILE B 1 132 ? -31.062 -1.975 -2.232 1 95.88 132 ILE B O 1
ATOM 5540 N N . LEU B 1 133 ? -32.312 -2.195 -4.07 1 93.38 133 LEU B N 1
ATOM 5541 C CA . LEU B 1 133 ? -33.031 -0.94 -3.838 1 93.38 133 LEU B CA 1
ATOM 5542 C C . LEU B 1 133 ? -33.875 -1.019 -2.572 1 93.38 133 LEU B C 1
ATOM 5544 O O . LEU B 1 133 ? -33.906 -0.074 -1.779 1 93.38 133 LEU B O 1
ATOM 5548 N N . ILE B 1 134 ? -34.469 -2.133 -2.352 1 94.31 134 ILE B N 1
ATOM 5549 C CA . ILE B 1 134 ? -35.312 -2.318 -1.179 1 94.31 134 ILE B CA 1
ATOM 5550 C C . ILE B 1 134 ? -34.469 -2.357 0.081 1 94.31 134 ILE B C 1
ATOM 5552 O O . ILE B 1 134 ? -34.75 -1.668 1.062 1 94.31 134 ILE B O 1
ATOM 5556 N N . LEU B 1 135 ? -33.406 -3.137 -0.015 1 95.5 135 LEU B N 1
ATOM 5557 C CA . LEU B 1 135 ? -32.562 -3.283 1.155 1 95.5 135 LEU B CA 1
ATOM 5558 C C . LEU B 1 135 ? -31.812 -1.984 1.447 1 95.5 135 LEU B C 1
ATOM 5560 O O . LEU B 1 135 ? -31.531 -1.678 2.605 1 95.5 135 LEU B O 1
ATOM 5564 N N . ASP B 1 136 ? -31.5 -1.242 0.443 1 93.5 136 ASP B N 1
ATOM 5565 C CA . ASP B 1 136 ? -30.828 0.041 0.628 1 93.5 136 ASP B CA 1
ATOM 5566 C C . ASP B 1 136 ? -31.656 0.969 1.518 1 93.5 136 ASP B C 1
ATOM 5568 O O . ASP B 1 136 ? -31.109 1.645 2.393 1 93.5 136 ASP B O 1
ATOM 5572 N N . GLU B 1 137 ? -33 0.97 1.304 1 91.06 137 GLU B N 1
ATOM 5573 C CA . GLU B 1 137 ? -33.875 1.808 2.102 1 91.06 137 GLU B CA 1
ATOM 5574 C C . GLU B 1 137 ? -34 1.285 3.531 1 91.06 137 GLU B C 1
ATOM 5576 O O . GLU B 1 137 ? -33.938 2.059 4.488 1 91.06 137 GLU B O 1
ATOM 5581 N N . ILE B 1 138 ? -34.031 0.065 3.592 1 94.75 138 ILE B N 1
ATOM 5582 C CA . ILE B 1 138 ? -34.156 -0.553 4.91 1 94.75 138 ILE B CA 1
ATOM 5583 C C . ILE B 1 138 ? -32.875 -0.321 5.703 1 94.75 138 ILE B C 1
ATOM 5585 O O . ILE B 1 138 ? -32.906 0.05 6.879 1 94.75 138 ILE B O 1
ATOM 5589 N N . TYR B 1 139 ? -31.734 -0.518 5.07 1 95.56 139 TYR B N 1
ATOM 5590 C CA . TYR B 1 139 ? -30.453 -0.379 5.742 1 95.56 139 TYR B CA 1
ATOM 5591 C C . TYR B 1 139 ? -30.219 1.064 6.172 1 95.56 139 TYR B C 1
ATOM 5593 O O . TYR B 1 139 ? -29.594 1.317 7.203 1 95.56 139 TYR B O 1
ATOM 5601 N N . GLY B 1 140 ? -30.719 1.977 5.41 1 92.94 140 GLY B N 1
ATOM 5602 C CA . GLY B 1 140 ? -30.625 3.367 5.824 1 92.94 140 GLY B CA 1
ATOM 5603 C C . GLY B 1 140 ? -31.375 3.656 7.113 1 92.94 140 GLY B C 1
ATOM 5604 O O . GLY B 1 140 ? -30.844 4.297 8.016 1 92.94 140 GLY B O 1
ATOM 5605 N N . VAL B 1 141 ? -32.531 3.129 7.215 1 93.69 141 VAL B N 1
ATOM 5606 C CA . VAL B 1 141 ? -33.375 3.359 8.383 1 93.69 141 VAL B CA 1
ATOM 5607 C C . VAL B 1 141 ? -32.812 2.621 9.594 1 93.69 141 VAL B C 1
ATOM 5609 O O . VAL B 1 141 ? -32.75 3.172 10.688 1 93.69 141 VAL B O 1
ATOM 5612 N N . VAL B 1 142 ? -32.375 1.461 9.32 1 95.5 142 VAL B N 1
ATOM 5613 C CA . VAL B 1 142 ? -31.844 0.651 10.406 1 95.5 142 VAL B CA 1
ATOM 5614 C C . VAL B 1 142 ? -30.547 1.287 10.938 1 95.5 142 VAL B C 1
ATOM 5616 O O . VAL B 1 142 ? -30.328 1.334 12.148 1 95.5 142 VAL B O 1
ATOM 5619 N N . ALA B 1 143 ? -29.703 1.767 10.047 1 96.12 143 ALA B N 1
ATOM 5620 C CA . ALA B 1 143 ? -28.453 2.4 10.453 1 96.12 143 ALA B CA 1
ATOM 5621 C C . ALA B 1 143 ? -28.719 3.615 11.336 1 96.12 143 ALA B C 1
ATOM 5623 O O . ALA B 1 143 ? -28.016 3.846 12.32 1 96.12 143 ALA B O 1
ATOM 5624 N N . LYS B 1 144 ? -29.734 4.332 11.008 1 94.38 144 LYS B N 1
ATOM 5625 C CA . LYS B 1 144 ? -30.094 5.496 11.805 1 94.38 144 LYS B CA 1
ATOM 5626 C C . LYS B 1 144 ? -30.562 5.086 13.195 1 94.38 144 LYS B C 1
ATOM 5628 O O . LYS B 1 144 ? -30.141 5.66 14.195 1 94.38 144 LYS B O 1
ATOM 5633 N N . LYS B 1 145 ? -31.391 4.105 13.242 1 94.88 145 LYS B N 1
ATOM 5634 C CA . LYS B 1 145 ? -31.922 3.637 14.523 1 94.88 145 LYS B CA 1
ATOM 5635 C C . LYS B 1 145 ? -30.812 3.053 15.391 1 94.88 145 LYS B C 1
ATOM 5637 O O . LYS B 1 145 ? -30.781 3.281 16.609 1 94.88 145 LYS B O 1
ATOM 5642 N N . LEU B 1 146 ? -29.922 2.348 14.789 1 95.38 146 LEU B N 1
ATOM 5643 C CA . LEU B 1 146 ? -28.812 1.746 15.523 1 95.38 146 LEU B CA 1
ATOM 5644 C C . LEU B 1 146 ? -27.891 2.82 16.078 1 95.38 146 LEU B C 1
ATOM 5646 O O . LEU B 1 146 ? -27.391 2.691 17.203 1 95.38 146 LEU B O 1
ATOM 5650 N N . THR B 1 147 ? -27.641 3.861 15.32 1 94.81 147 THR B N 1
ATOM 5651 C CA . THR B 1 147 ? -26.766 4.934 15.766 1 94.81 147 THR B CA 1
ATOM 5652 C C . THR B 1 147 ? -27.406 5.711 16.922 1 94.81 147 THR B C 1
ATOM 5654 O O . THR B 1 147 ? -26.703 6.152 17.828 1 94.81 147 THR B O 1
ATOM 5657 N N . GLU B 1 148 ? -28.719 5.84 16.844 1 92.19 148 GLU B N 1
ATOM 5658 C CA . GLU B 1 148 ? -29.422 6.52 17.922 1 92.19 148 GLU B CA 1
ATOM 5659 C C . GLU B 1 148 ? -29.328 5.734 19.234 1 92.19 148 GLU B C 1
ATOM 5661 O O . GLU B 1 148 ? -29.266 6.32 20.312 1 92.19 148 GLU B O 1
ATOM 5666 N N . MET B 1 149 ? -29.25 4.527 19.109 1 89.94 149 MET B N 1
ATOM 5667 C CA . MET B 1 149 ? -29.188 3.672 20.281 1 89.94 149 MET B CA 1
ATOM 5668 C C . MET B 1 149 ? -27.828 3.803 20.984 1 89.94 149 MET B C 1
ATOM 5670 O O . MET B 1 149 ? -27.719 3.541 22.172 1 89.94 149 MET B O 1
ATOM 5674 N N . GLU B 1 150 ? -26.781 4.242 20.328 1 90.62 150 GLU B N 1
ATOM 5675 C CA . GLU B 1 150 ? -25.438 4.41 20.891 1 90.62 150 GLU B CA 1
ATOM 5676 C C . GLU B 1 150 ? -25.328 5.727 21.641 1 90.62 150 GLU B C 1
ATOM 5678 O O . GLU B 1 150 ? -24.375 5.918 22.422 1 90.62 150 GLU B O 1
ATOM 5683 N N . VAL B 1 151 ? -26.141 6.668 21.422 1 88 151 VAL B N 1
ATOM 5684 C CA . VAL B 1 151 ? -26.219 7.969 22.062 1 88 151 VAL B CA 1
ATOM 5685 C C . VAL B 1 151 ? -24.859 8.664 22.016 1 88 151 VAL B C 1
ATOM 5687 O O . VAL B 1 151 ? -24.266 8.969 23.047 1 88 151 VAL B O 1
ATOM 5690 N N . PRO B 1 152 ? -24.453 9.008 20.781 1 88.81 152 PRO B N 1
ATOM 5691 C CA . PRO B 1 152 ? -23.203 9.758 20.672 1 88.81 152 PRO B CA 1
ATOM 5692 C C . PRO B 1 152 ? -23.281 11.141 21.312 1 88.81 152 PRO B C 1
ATOM 5694 O O . PRO B 1 152 ? -24.359 11.742 21.359 1 88.81 152 PRO B O 1
ATOM 5697 N N . LYS B 1 153 ? -22.188 11.656 21.781 1 87.44 153 LYS B N 1
ATOM 5698 C CA . LYS B 1 153 ? -22.125 12.898 22.547 1 87.44 153 LYS B CA 1
ATOM 5699 C C . LYS B 1 153 ? -22.312 14.109 21.641 1 87.44 153 LYS B C 1
ATOM 5701 O O . LYS B 1 153 ? -23.062 15.031 21.969 1 87.44 153 LYS B O 1
ATOM 5706 N N . THR B 1 154 ? -21.656 14.078 20.516 1 88.06 154 THR B N 1
ATOM 5707 C CA . THR B 1 154 ? -21.688 15.242 19.641 1 88.06 154 THR B CA 1
ATOM 5708 C C . THR B 1 154 ? -22.375 14.914 18.328 1 88.06 154 THR B C 1
ATOM 5710 O O . THR B 1 154 ? -22.547 13.734 17.984 1 88.06 154 THR B O 1
ATOM 5713 N N . GLU B 1 155 ? -22.859 15.906 17.656 1 87.19 155 GLU B N 1
ATOM 5714 C CA . GLU B 1 155 ? -23.5 15.719 16.359 1 87.19 155 GLU B CA 1
ATOM 5715 C C . GLU B 1 155 ? -22.516 15.203 15.32 1 87.19 155 GLU B C 1
ATOM 5717 O O . GLU B 1 155 ? -22.875 14.422 14.445 1 87.19 155 GLU B O 1
ATOM 5722 N N . LYS B 1 156 ? -21.281 15.617 15.414 1 87.12 156 LYS B N 1
ATOM 5723 C CA . LYS B 1 156 ? -20.266 15.164 14.477 1 87.12 156 LYS B CA 1
ATOM 5724 C C . LYS B 1 156 ? -20 13.672 14.625 1 87.12 156 LYS B C 1
ATOM 5726 O O . LYS B 1 156 ? -19.906 12.945 13.633 1 87.12 156 LYS B O 1
ATOM 5731 N N . THR B 1 157 ? -19.953 13.242 15.836 1 89.38 157 THR B N 1
ATOM 5732 C CA . THR B 1 157 ? -19.703 11.82 16.078 1 89.38 157 THR B CA 1
ATOM 5733 C C . THR B 1 157 ? -20.906 10.984 15.641 1 89.38 157 THR B C 1
ATOM 5735 O O . THR B 1 157 ? -20.734 9.859 15.164 1 89.38 157 THR B O 1
ATOM 5738 N N . PHE B 1 158 ? -22.062 11.562 15.883 1 91.38 158 PHE B N 1
ATOM 5739 C CA . PHE B 1 158 ? -23.266 10.883 15.43 1 91.38 158 PHE B CA 1
ATOM 5740 C C . PHE B 1 158 ? -23.25 10.688 13.914 1 91.38 158 PHE B C 1
ATOM 5742 O O . PHE B 1 158 ? -23.484 9.586 13.422 1 91.38 158 PHE B O 1
ATOM 5749 N N . GLU B 1 159 ? -22.984 11.68 13.188 1 91.75 159 GLU B N 1
ATOM 5750 C CA . GLU B 1 159 ? -22.969 11.617 11.727 1 91.75 159 GLU B CA 1
ATOM 5751 C C . GLU B 1 159 ? -21.891 10.664 11.227 1 91.75 159 GLU B C 1
ATOM 5753 O O . GLU B 1 159 ? -22.109 9.914 10.266 1 91.75 159 GLU B O 1
ATOM 5758 N N . GLU B 1 160 ? -20.75 10.711 11.836 1 93 160 GLU B N 1
ATOM 5759 C CA . GLU B 1 160 ? -19.656 9.844 11.414 1 93 160 GLU B CA 1
ATOM 5760 C C . GLU B 1 160 ? -20 8.375 11.617 1 93 160 GLU B C 1
ATOM 5762 O O . GLU B 1 160 ? -19.766 7.547 10.734 1 93 160 GLU B O 1
ATOM 5767 N N . ARG B 1 161 ? -20.562 8.086 12.75 1 93.94 161 ARG B N 1
ATOM 5768 C CA . ARG B 1 161 ? -20.938 6.707 13.031 1 93.94 161 ARG B CA 1
ATOM 5769 C C . ARG B 1 161 ? -22.078 6.254 12.133 1 93.94 161 ARG B C 1
ATOM 5771 O O . ARG B 1 161 ? -22.109 5.105 11.688 1 93.94 161 ARG B O 1
ATOM 5778 N N . LEU B 1 162 ? -23 7.125 11.906 1 94.94 162 LEU B N 1
ATOM 5779 C CA . LEU B 1 162 ? -24.094 6.824 11 1 94.94 162 LEU B CA 1
ATOM 5780 C C . LEU B 1 162 ? -23.594 6.539 9.594 1 94.94 162 LEU B C 1
ATOM 5782 O O . LEU B 1 162 ? -23.984 5.547 8.977 1 94.94 162 LEU B O 1
ATOM 5786 N N . ILE B 1 163 ? -22.703 7.363 9.125 1 95.94 163 ILE B N 1
ATOM 5787 C CA . ILE B 1 163 ? -22.172 7.238 7.773 1 95.94 163 ILE B CA 1
ATOM 5788 C C . ILE B 1 163 ? -21.391 5.926 7.641 1 95.94 163 ILE B C 1
ATOM 5790 O O . ILE B 1 163 ? -21.547 5.203 6.652 1 95.94 163 ILE B O 1
ATOM 5794 N N . LEU B 1 164 ? -20.641 5.598 8.625 1 94.88 164 LEU B N 1
ATOM 5795 C CA . LEU B 1 164 ? -19.828 4.387 8.57 1 94.88 164 LEU B CA 1
ATOM 5796 C C . LEU B 1 164 ? -20.703 3.143 8.539 1 94.88 164 LEU B C 1
ATOM 5798 O O . LEU B 1 164 ? -20.484 2.238 7.734 1 94.88 164 LEU B O 1
ATOM 5802 N N . LYS B 1 165 ? -21.719 3.152 9.359 1 95.88 165 LYS B N 1
ATOM 5803 C CA . LYS B 1 165 ? -22.609 1.998 9.422 1 95.88 165 LYS B CA 1
ATOM 5804 C C . LYS B 1 165 ? -23.438 1.881 8.141 1 95.88 165 LYS B C 1
ATOM 5806 O O . LYS B 1 165 ? -23.547 0.798 7.562 1 95.88 165 LYS B O 1
ATOM 5811 N N . ALA B 1 166 ? -23.953 2.959 7.766 1 96.12 166 ALA B N 1
ATOM 5812 C CA . ALA B 1 166 ? -24.766 2.945 6.551 1 96.12 166 ALA B CA 1
ATOM 5813 C C . ALA B 1 166 ? -23.938 2.547 5.336 1 96.12 166 ALA B C 1
ATOM 5815 O O . ALA B 1 166 ? -24.391 1.78 4.488 1 96.12 166 ALA B O 1
ATOM 5816 N N . PHE B 1 167 ? -22.734 2.957 5.266 1 96.56 167 PHE B N 1
ATOM 5817 C CA . PHE B 1 167 ? -21.859 2.643 4.145 1 96.56 167 PHE B CA 1
ATOM 5818 C C . PHE B 1 167 ? -21.516 1.156 4.125 1 96.56 167 PHE B C 1
ATOM 5820 O O . PHE B 1 167 ? -21.562 0.521 3.066 1 96.56 167 PHE B O 1
ATOM 5827 N N . LEU B 1 168 ? -21.172 0.68 5.254 1 96.56 168 LEU B N 1
ATOM 5828 C CA . LEU B 1 168 ? -20.797 -0.728 5.336 1 96.56 168 LEU B CA 1
ATOM 5829 C C . LEU B 1 168 ? -21.938 -1.62 4.852 1 96.56 168 LEU B C 1
ATOM 5831 O O . LEU B 1 168 ? -21.719 -2.527 4.043 1 96.56 168 LEU B O 1
ATOM 5835 N N . LEU B 1 169 ? -23.094 -1.295 5.273 1 96.94 169 LEU B N 1
ATOM 5836 C CA . LEU B 1 169 ? -24.266 -2.1 4.906 1 96.94 169 LEU B CA 1
ATOM 5837 C C . LEU B 1 169 ? -24.594 -1.923 3.43 1 96.94 169 LEU B C 1
ATOM 5839 O O . LEU B 1 169 ? -24.812 -2.906 2.717 1 96.94 169 LEU B O 1
ATOM 5843 N N . LYS B 1 170 ? -24.594 -0.741 2.963 1 96.12 170 LYS B N 1
ATOM 5844 C CA . LYS B 1 170 ? -24.938 -0.476 1.566 1 96.12 170 LYS B CA 1
ATOM 5845 C C . LYS B 1 170 ? -23.828 -0.977 0.635 1 96.12 170 LYS B C 1
ATOM 5847 O O . LYS B 1 170 ? -24.109 -1.381 -0.497 1 96.12 170 LYS B O 1
ATOM 5852 N N . PHE B 1 171 ? -22.594 -0.984 1.075 1 96.19 171 PHE B N 1
ATOM 5853 C CA . PHE B 1 171 ? -21.469 -1.484 0.306 1 96.19 171 PHE B CA 1
ATOM 5854 C C . PHE B 1 171 ? -21.594 -2.982 0.06 1 96.19 171 PHE B C 1
ATOM 5856 O O . PHE B 1 171 ? -21.5 -3.441 -1.081 1 96.19 171 PHE B O 1
ATOM 5863 N N . VAL B 1 172 ? -21.891 -3.682 1.12 1 96.88 172 VAL B N 1
ATOM 5864 C CA . VAL B 1 172 ? -22.031 -5.129 1.01 1 96.88 172 VAL B CA 1
ATOM 5865 C C . VAL B 1 172 ? -23.25 -5.465 0.161 1 96.88 172 VAL B C 1
ATOM 5867 O O . VAL B 1 172 ? -23.203 -6.367 -0.68 1 96.88 172 VAL B O 1
ATOM 5870 N N . ASN B 1 173 ? -24.234 -4.68 0.349 1 96.69 173 ASN B N 1
ATOM 5871 C CA . ASN B 1 173 ? -25.469 -4.918 -0.377 1 96.69 173 ASN B CA 1
ATOM 5872 C C . ASN B 1 173 ? -25.297 -4.676 -1.874 1 96.69 173 ASN B C 1
ATOM 5874 O O . ASN B 1 173 ? -25.766 -5.469 -2.691 1 96.69 173 ASN B O 1
ATOM 5878 N N . SER B 1 174 ? -24.594 -3.674 -2.209 1 95.38 174 SER B N 1
ATOM 5879 C CA . SER B 1 174 ? -24.5 -3.275 -3.609 1 95.38 174 SER B CA 1
ATOM 5880 C C . SER B 1 174 ? -23.469 -4.129 -4.352 1 95.38 174 SER B C 1
ATOM 5882 O O . SER B 1 174 ? -23.641 -4.422 -5.535 1 95.38 174 SER B O 1
ATOM 5884 N N . TYR B 1 175 ? -22.453 -4.609 -3.68 1 96.38 175 TYR B N 1
ATOM 5885 C CA . TYR B 1 175 ? -21.328 -5.18 -4.426 1 96.38 175 TYR B CA 1
ATOM 5886 C C . TYR B 1 175 ? -21.234 -6.684 -4.199 1 96.38 175 TYR B C 1
ATOM 5888 O O . TYR B 1 175 ? -20.516 -7.379 -4.918 1 96.38 175 TYR B O 1
ATOM 5896 N N . ALA B 1 176 ? -22 -7.27 -3.264 1 96.25 176 ALA B N 1
ATOM 5897 C CA . ALA B 1 176 ? -21.906 -8.695 -2.961 1 96.25 176 ALA B CA 1
ATOM 5898 C C . ALA B 1 176 ? -22.234 -9.539 -4.188 1 96.25 176 ALA B C 1
ATOM 5900 O O . ALA B 1 176 ? -21.484 -10.445 -4.547 1 96.25 176 ALA B O 1
ATOM 5901 N N . PRO B 1 177 ? -23.328 -9.188 -4.895 1 95.31 177 PRO B N 1
ATOM 5902 C CA . PRO B 1 177 ? -23.625 -10.008 -6.074 1 95.31 177 PRO B CA 1
ATOM 5903 C C . PRO B 1 177 ? -22.578 -9.867 -7.168 1 95.31 177 PRO B C 1
ATOM 5905 O O . PRO B 1 177 ? -22.312 -10.828 -7.902 1 95.31 177 PRO B O 1
ATOM 5908 N N . ILE B 1 178 ? -22 -8.742 -7.281 1 94.62 178 ILE B N 1
ATOM 5909 C CA . ILE B 1 178 ? -20.969 -8.5 -8.297 1 94.62 178 ILE B CA 1
ATOM 5910 C C . ILE B 1 178 ? -19.703 -9.273 -7.945 1 94.62 178 ILE B C 1
ATOM 5912 O O . ILE B 1 178 ? -19.062 -9.859 -8.82 1 94.62 178 ILE B O 1
ATOM 5916 N N . PHE B 1 179 ? -19.359 -9.352 -6.707 1 95 179 PHE B N 1
ATOM 5917 C CA . PHE B 1 179 ? -18.203 -10.102 -6.246 1 95 179 PHE B CA 1
ATOM 5918 C C . PHE B 1 179 ? -18.375 -11.586 -6.523 1 95 179 PHE B C 1
ATOM 5920 O O . PHE B 1 179 ? -17.406 -12.273 -6.863 1 95 179 PHE B O 1
ATOM 5927 N N . TYR B 1 180 ? -19.562 -12.07 -6.438 1 94.62 180 TYR B N 1
ATOM 5928 C CA . TYR B 1 180 ? -19.828 -13.477 -6.707 1 94.62 180 TYR B CA 1
ATOM 5929 C C . TYR B 1 180 ? -19.531 -13.812 -8.172 1 94.62 180 TYR B C 1
ATOM 5931 O O . TYR B 1 180 ? -18.859 -14.797 -8.469 1 94.62 180 TYR B O 1
ATOM 5939 N N . VAL B 1 181 ? -20.062 -12.984 -9.016 1 92.5 181 VAL B N 1
ATOM 5940 C CA . VAL B 1 181 ? -19.891 -13.258 -10.438 1 92.5 181 VAL B CA 1
ATOM 5941 C C . VAL B 1 181 ? -18.422 -13.055 -10.828 1 92.5 181 VAL B C 1
ATOM 5943 O O . VAL B 1 181 ? -17.891 -13.781 -11.672 1 92.5 181 VAL B O 1
ATOM 5946 N N . ALA B 1 182 ? -17.766 -12.141 -10.172 1 93.38 182 ALA B N 1
ATOM 5947 C CA . ALA B 1 182 ? -16.391 -11.797 -10.531 1 93.38 182 ALA B CA 1
ATOM 5948 C C . ALA B 1 182 ? -15.422 -12.883 -10.094 1 93.38 182 ALA B C 1
ATOM 5950 O O . ALA B 1 182 ? -14.484 -13.219 -10.82 1 93.38 182 ALA B O 1
ATOM 5951 N N . PHE B 1 183 ? -15.703 -13.586 -8.953 1 92.94 183 PHE B N 1
ATOM 5952 C CA . PHE B 1 183 ? -14.617 -14.398 -8.414 1 92.94 183 PHE B CA 1
ATOM 5953 C C . PHE B 1 183 ? -15.102 -15.797 -8.078 1 92.94 183 PHE B C 1
ATOM 5955 O O . PHE B 1 183 ? -14.297 -16.719 -7.891 1 92.94 183 PHE B O 1
ATOM 5962 N N . PHE B 1 184 ? -16.406 -16.031 -8.055 1 91.06 184 PHE B N 1
ATOM 5963 C CA . PHE B 1 184 ? -16.859 -17.328 -7.578 1 91.06 184 PHE B CA 1
ATOM 5964 C C . PHE B 1 184 ? -17.594 -18.078 -8.68 1 91.06 184 PHE B C 1
ATOM 5966 O O . PHE B 1 184 ? -17.422 -19.297 -8.82 1 91.06 184 PHE B O 1
ATOM 5973 N N . LYS B 1 185 ? -18.281 -17.406 -9.445 1 91 185 LYS B N 1
ATOM 5974 C CA . LYS B 1 185 ? -19.062 -18.062 -10.484 1 91 185 LYS B CA 1
ATOM 5975 C C . LYS B 1 185 ? -18.156 -18.797 -11.461 1 91 185 LYS B C 1
ATOM 5977 O O . LYS B 1 185 ? -17.156 -18.25 -11.945 1 91 185 LYS B O 1
ATOM 5982 N N . GLY B 1 186 ? -18.422 -20.078 -11.711 1 86.25 186 GLY B N 1
ATOM 5983 C CA . GLY B 1 186 ? -17.719 -20.875 -12.711 1 86.25 186 GLY B CA 1
ATOM 5984 C C . GLY B 1 186 ? -16.438 -21.484 -12.203 1 86.25 186 GLY B C 1
ATOM 5985 O O . GLY B 1 186 ? -15.789 -22.266 -12.906 1 86.25 186 GLY B O 1
ATOM 5986 N N . ARG B 1 187 ? -16.031 -21.203 -11.039 1 85.69 187 ARG B N 1
ATOM 5987 C CA . ARG B 1 187 ? -14.734 -21.672 -10.555 1 85.69 187 ARG B CA 1
ATOM 5988 C C . ARG B 1 187 ? -14.867 -22.984 -9.789 1 85.69 187 ARG B C 1
ATOM 5990 O O . ARG B 1 187 ? -13.922 -23.766 -9.719 1 85.69 187 ARG B O 1
ATOM 5997 N N . PHE B 1 188 ? -16.078 -23.297 -9.406 1 85.38 188 PHE B N 1
ATOM 5998 C CA . PHE B 1 188 ? -16.25 -24.484 -8.57 1 85.38 188 PHE B CA 1
ATOM 5999 C C . PHE B 1 188 ? -17.188 -25.484 -9.234 1 85.38 188 PHE B C 1
ATOM 6001 O O . PHE B 1 188 ? -17.969 -26.156 -8.555 1 85.38 188 PHE B O 1
ATOM 6008 N N . VAL B 1 189 ? -17.188 -25.547 -10.516 1 86 189 VAL B N 1
ATOM 6009 C CA . VAL B 1 189 ? -18.109 -26.422 -11.258 1 86 189 VAL B CA 1
ATOM 6010 C C . VAL B 1 189 ? -17.578 -27.859 -11.242 1 86 189 VAL B C 1
ATOM 6012 O O . VAL B 1 189 ? -18.359 -28.812 -11.266 1 86 189 VAL B O 1
ATOM 6015 N N . GLY B 1 190 ? -16.344 -28.078 -11.141 1 85.38 190 GLY B N 1
ATOM 6016 C CA . GLY B 1 190 ? -15.773 -29.406 -11.211 1 85.38 190 GLY B CA 1
ATOM 6017 C C . GLY B 1 190 ? -15.5 -29.875 -12.625 1 85.38 190 GLY B C 1
ATOM 6018 O O . GLY B 1 190 ? -15.375 -29.047 -13.539 1 85.38 190 GLY B O 1
ATOM 6019 N N . ARG B 1 191 ? -15.266 -31.156 -12.906 1 87.38 191 ARG B N 1
ATOM 6020 C CA . ARG B 1 191 ? -14.984 -31.75 -14.203 1 87.38 191 ARG B CA 1
ATOM 6021 C C . ARG B 1 191 ? -16.125 -32.656 -14.641 1 87.38 191 ARG B C 1
ATOM 6023 O O . ARG B 1 191 ? -16.969 -33.062 -13.82 1 87.38 191 ARG B O 1
ATOM 6030 N N . PRO B 1 192 ? -16.156 -32.844 -15.938 1 86.25 192 PRO B N 1
ATOM 6031 C CA . PRO B 1 192 ? -17.172 -33.812 -16.391 1 86.25 192 PRO B CA 1
ATOM 6032 C C . PRO B 1 192 ? -17.016 -35.156 -15.719 1 86.25 192 PRO B C 1
ATOM 6034 O O . PRO B 1 192 ? -15.906 -35.688 -15.641 1 86.25 192 PRO B O 1
ATOM 6037 N N . GLY B 1 193 ? -18.047 -35.656 -15.141 1 84.81 193 GLY B N 1
ATOM 6038 C CA . GLY B 1 193 ? -18.016 -36.875 -14.383 1 84.81 193 GLY B CA 1
ATOM 6039 C C . GLY B 1 193 ? -18.078 -36.688 -12.883 1 84.81 193 GLY B C 1
ATOM 6040 O O . GLY B 1 193 ? -18.516 -37.562 -12.148 1 84.81 193 GLY B O 1
ATOM 6041 N N . GLN B 1 194 ? -17.5 -35.562 -12.445 1 86.56 194 GLN B N 1
ATOM 6042 C CA . GLN B 1 194 ? -17.562 -35.188 -11.031 1 86.56 194 GLN B CA 1
ATOM 6043 C C . GLN B 1 194 ? -17.922 -33.719 -10.867 1 86.56 194 GLN B C 1
ATOM 6045 O O . GLN B 1 194 ? -17.141 -32.938 -10.328 1 86.56 194 GLN B O 1
ATOM 6050 N N . TYR B 1 195 ? -19.109 -33.375 -11.305 1 86.06 195 TYR B N 1
ATOM 6051 C CA . TYR B 1 195 ? -19.609 -32.031 -11.172 1 86.06 195 TYR B CA 1
ATOM 6052 C C . TYR B 1 195 ? -20.047 -31.75 -9.734 1 86.06 195 TYR B C 1
ATOM 6054 O O . TYR B 1 195 ? -20.391 -32.688 -8.992 1 86.06 195 TYR B O 1
ATOM 6062 N N . VAL B 1 196 ? -19.922 -30.562 -9.367 1 86.69 196 VAL B N 1
ATOM 6063 C CA . VAL B 1 196 ? -20.406 -30.156 -8.055 1 86.69 196 VAL B CA 1
ATOM 6064 C C . VAL B 1 196 ? -21.891 -29.828 -8.125 1 86.69 196 VAL B C 1
ATOM 6066 O O . VAL B 1 196 ? -22.312 -29.016 -8.961 1 86.69 196 VAL B O 1
ATOM 6069 N N . TYR B 1 197 ? -22.609 -30.531 -7.34 1 85.88 197 TYR B N 1
ATOM 6070 C CA . TYR B 1 197 ? -24.062 -30.328 -7.324 1 85.88 197 TYR B CA 1
ATOM 6071 C C . TYR B 1 197 ? -24.484 -29.594 -6.059 1 85.88 197 TYR B C 1
ATOM 6073 O O . TYR B 1 197 ? -23.922 -29.812 -4.984 1 85.88 197 TYR B O 1
ATOM 6081 N N . MET B 1 198 ? -25.297 -28.641 -6.398 1 84 198 MET B N 1
ATOM 6082 C CA . MET B 1 198 ? -25.844 -27.875 -5.281 1 84 198 MET B CA 1
ATOM 6083 C C . MET B 1 198 ? -27.375 -27.922 -5.289 1 84 198 MET B C 1
ATOM 6085 O O . MET B 1 198 ? -27.984 -28.234 -6.312 1 84 198 MET B O 1
ATOM 6089 N N . PHE B 1 199 ? -28.062 -27.609 -4.195 1 83.12 199 PHE B N 1
ATOM 6090 C CA . PHE B 1 199 ? -29.5 -27.422 -4.031 1 83.12 199 PHE B CA 1
ATOM 6091 C C . PHE B 1 199 ? -30.25 -28.641 -4.547 1 83.12 199 PHE B C 1
ATOM 6093 O O . PHE B 1 199 ? -31.188 -28.5 -5.34 1 83.12 199 PHE B O 1
ATOM 6100 N N . ALA B 1 200 ? -29.969 -29.734 -4.141 1 78.69 200 ALA B N 1
ATOM 6101 C CA . ALA B 1 200 ? -30.688 -30.984 -4.344 1 78.69 200 ALA B CA 1
ATOM 6102 C C . ALA B 1 200 ? -30.453 -31.547 -5.75 1 78.69 200 ALA B C 1
ATOM 6104 O O . ALA B 1 200 ? -31.391 -31.922 -6.441 1 78.69 200 ALA B O 1
ATOM 6105 N N . GLY B 1 201 ? -29.172 -31.281 -6.273 1 78.75 201 GLY B N 1
ATOM 6106 C CA . GLY B 1 201 ? -28.797 -32.062 -7.445 1 78.75 201 GLY B CA 1
ATOM 6107 C C . GLY B 1 201 ? -28.625 -31.219 -8.695 1 78.75 201 GLY B C 1
ATOM 6108 O O . GLY B 1 201 ? -28.594 -31.734 -9.805 1 78.75 201 GLY B O 1
ATOM 6109 N N . TYR B 1 202 ? -28.688 -29.953 -8.555 1 85.12 202 TYR B N 1
ATOM 6110 C CA . TYR B 1 202 ? -28.469 -29.125 -9.727 1 85.12 202 TYR B CA 1
ATOM 6111 C C . TYR B 1 202 ? -27 -28.766 -9.875 1 85.12 202 TYR B C 1
ATOM 6113 O O . TYR B 1 202 ? -26.312 -28.516 -8.883 1 85.12 202 TYR B O 1
ATOM 6121 N N . ARG B 1 203 ? -26.578 -28.844 -11.094 1 84.19 203 ARG B N 1
ATOM 6122 C CA . ARG B 1 203 ? -25.188 -28.562 -11.383 1 84.19 203 ARG B CA 1
ATOM 6123 C C . ARG B 1 203 ? -24.875 -27.078 -11.156 1 84.19 203 ARG B C 1
ATOM 6125 O O . ARG B 1 203 ? -25.703 -26.219 -11.469 1 84.19 203 ARG B O 1
ATOM 6132 N N . MET B 1 204 ? -23.781 -26.844 -10.641 1 87.69 204 MET B N 1
ATOM 6133 C CA . MET B 1 204 ? -23.344 -25.469 -10.406 1 87.69 204 MET B CA 1
ATOM 6134 C C . MET B 1 204 ? -23.266 -24.688 -11.711 1 87.69 204 MET B C 1
ATOM 6136 O O . MET B 1 204 ? -22.969 -25.266 -12.766 1 87.69 204 MET B O 1
ATOM 6140 N N . GLU B 1 205 ? -23.516 -23.406 -11.57 1 86.56 205 GLU B N 1
ATOM 6141 C CA . GLU B 1 205 ? -23.594 -22.578 -12.773 1 86.56 205 GLU B CA 1
ATOM 6142 C C . GLU B 1 205 ? -22.203 -22.297 -13.336 1 86.56 205 GLU B C 1
ATOM 6144 O O . GLU B 1 205 ? -21.234 -22.125 -12.586 1 86.56 205 GLU B O 1
ATOM 6149 N N . GLU B 1 206 ? -22.125 -22.312 -14.664 1 84.81 206 GLU B N 1
ATOM 6150 C CA . GLU B 1 206 ? -20.922 -21.953 -15.406 1 84.81 206 GLU B CA 1
ATOM 6151 C C . GLU B 1 206 ? -21.109 -20.625 -16.141 1 84.81 206 GLU B C 1
ATOM 6153 O O . GLU B 1 206 ? -22.219 -20.125 -16.266 1 84.81 206 GLU B O 1
ATOM 6158 N N . CYS B 1 207 ? -20.047 -20.078 -16.453 1 82.88 207 CYS B N 1
ATOM 6159 C CA . CYS B 1 207 ? -20.109 -18.828 -17.203 1 82.88 207 CYS B CA 1
ATOM 6160 C C . CYS B 1 207 ? -20.438 -19.078 -18.672 1 82.88 207 CYS B C 1
ATOM 6162 O O . CYS B 1 207 ? -20.234 -20.188 -19.172 1 82.88 207 CYS B O 1
ATOM 6164 N N . ALA B 1 208 ? -21.047 -18.109 -19.266 1 78.94 208 ALA B N 1
ATOM 6165 C CA . ALA B 1 208 ? -21.359 -18.188 -20.688 1 78.94 208 ALA B CA 1
ATOM 6166 C C . ALA B 1 208 ? -20.078 -18.344 -21.516 1 78.94 208 ALA B C 1
ATOM 6168 O O . ALA B 1 208 ? -18.969 -18.125 -21.016 1 78.94 208 ALA B O 1
ATOM 6169 N N . PRO B 1 209 ? -20.203 -18.828 -22.781 1 74.81 209 PRO B N 1
ATOM 6170 C CA . PRO B 1 209 ? -19.047 -19.047 -23.641 1 74.81 209 PRO B CA 1
ATOM 6171 C C . PRO B 1 209 ? -18.25 -17.766 -23.875 1 74.81 209 PRO B C 1
ATOM 6173 O O . PRO B 1 209 ? -17.047 -17.828 -24.172 1 74.81 209 PRO B O 1
ATOM 6176 N N . GLY B 1 210 ? -18.922 -16.578 -23.734 1 72.94 210 GLY B N 1
ATOM 6177 C CA . GLY B 1 210 ? -18.203 -15.32 -23.875 1 72.94 210 GLY B CA 1
ATOM 6178 C C . GLY B 1 210 ? -17.312 -15 -22.672 1 72.94 210 GLY B C 1
ATOM 6179 O O . GLY B 1 210 ? -16.531 -14.047 -22.719 1 72.94 210 GLY B O 1
ATOM 6180 N N . GLY B 1 211 ? -17.297 -15.75 -21.672 1 78.56 211 GLY B N 1
ATOM 6181 C CA . GLY B 1 211 ? -16.453 -15.531 -20.5 1 78.56 211 GLY B CA 1
ATOM 6182 C C . GLY B 1 211 ? -17.203 -14.922 -19.328 1 78.56 211 GLY B C 1
ATOM 6183 O O . GLY B 1 211 ? -18.312 -14.414 -19.5 1 78.56 211 GLY B O 1
ATOM 6184 N N . CYS B 1 212 ? -16.688 -15.023 -18.234 1 85.94 212 CYS B N 1
ATOM 6185 C CA . CYS B 1 212 ? -17.281 -14.469 -17.016 1 85.94 212 CYS B CA 1
ATOM 6186 C C . CYS B 1 212 ? -17.172 -12.953 -17 1 85.94 212 CYS B C 1
ATOM 6188 O O . CYS B 1 212 ? -17.938 -12.273 -16.328 1 85.94 212 CYS B O 1
ATOM 6190 N N . LEU B 1 213 ? -16.234 -12.414 -17.812 1 88.31 213 LEU B N 1
ATOM 6191 C CA . LEU B 1 213 ? -16.016 -10.969 -17.859 1 88.31 213 LEU B CA 1
ATOM 6192 C C . LEU B 1 213 ? -17.203 -10.266 -18.516 1 88.31 213 LEU B C 1
ATOM 6194 O O . LEU B 1 213 ? -17.609 -9.195 -18.062 1 88.31 213 LEU B O 1
ATOM 6198 N N . MET B 1 214 ? -17.828 -10.883 -19.484 1 88.69 214 MET B N 1
ATOM 6199 C CA . MET B 1 214 ? -18.969 -10.297 -20.172 1 88.69 214 MET B CA 1
ATOM 6200 C C . MET B 1 214 ? -20.203 -10.289 -19.266 1 88.69 214 MET B C 1
ATOM 6202 O O . MET B 1 214 ? -20.969 -9.336 -19.266 1 88.69 214 MET B O 1
ATOM 6206 N N . GLU B 1 215 ? -20.344 -11.352 -18.578 1 89.62 215 GLU B N 1
ATOM 6207 C CA . GLU B 1 215 ? -21.453 -11.398 -17.656 1 89.62 215 GLU B CA 1
ATOM 6208 C C . GLU B 1 215 ? -21.297 -10.359 -16.547 1 89.62 215 GLU B C 1
ATOM 6210 O O . GLU B 1 215 ? -22.281 -9.766 -16.094 1 89.62 215 GLU B O 1
ATOM 6215 N N . LEU B 1 216 ? -20.078 -10.234 -16.109 1 92.12 216 LEU B N 1
ATOM 6216 C CA . LEU B 1 216 ? -19.797 -9.219 -15.102 1 92.12 216 LEU B CA 1
ATOM 6217 C C . LEU B 1 216 ? -20.094 -7.824 -15.641 1 92.12 216 LEU B C 1
ATOM 6219 O O . LEU B 1 216 ? -20.672 -6.992 -14.938 1 92.12 216 LEU B O 1
ATOM 6223 N N . CYS B 1 217 ? -19.766 -7.586 -16.828 1 91.94 217 CYS B N 1
ATOM 6224 C CA . CYS B 1 217 ? -20.031 -6.305 -17.484 1 91.94 217 CYS B CA 1
ATOM 6225 C C . CYS B 1 217 ? -21.516 -6.02 -17.562 1 91.94 217 CYS B C 1
ATOM 6227 O O . CYS B 1 217 ? -21.969 -4.91 -17.25 1 91.94 217 CYS B O 1
ATOM 6229 N N . ILE B 1 218 ? -22.281 -7 -17.875 1 89.88 218 ILE B N 1
ATOM 6230 C CA . ILE B 1 218 ? -23.719 -6.852 -18.016 1 89.88 218 ILE B CA 1
ATOM 6231 C C . ILE B 1 218 ? -24.328 -6.578 -16.641 1 89.88 218 ILE B C 1
ATOM 6233 O O . ILE B 1 218 ? -25.172 -5.688 -16.5 1 89.88 218 ILE B O 1
ATOM 6237 N N . GLN B 1 219 ? -23.891 -7.34 -15.734 1 92.38 219 GLN B N 1
ATOM 6238 C CA . GLN B 1 219 ? -24.406 -7.16 -14.383 1 92.38 219 GLN B CA 1
ATOM 6239 C C . GLN B 1 219 ? -24.094 -5.766 -13.852 1 92.38 219 GLN B C 1
ATOM 6241 O O . GLN B 1 219 ? -24.953 -5.102 -13.281 1 92.38 219 GLN B O 1
ATOM 6246 N N . LEU B 1 220 ? -22.875 -5.316 -14.055 1 93.69 220 LEU B N 1
ATOM 6247 C CA . LEU B 1 220 ? -22.469 -3.992 -13.602 1 93.69 220 LEU B CA 1
ATOM 6248 C C . LEU B 1 220 ? -23.25 -2.9 -14.305 1 93.69 220 LEU B C 1
ATOM 6250 O O . LEU B 1 220 ? -23.703 -1.938 -13.672 1 93.69 220 LEU B O 1
ATOM 6254 N N . SER B 1 221 ? -23.484 -3.084 -15.57 1 92.38 221 SER B N 1
ATOM 6255 C CA . SER B 1 221 ? -24.203 -2.084 -16.359 1 92.38 221 SER B CA 1
ATOM 6256 C C . SER B 1 221 ? -25.656 -1.967 -15.898 1 92.38 221 SER B C 1
ATOM 6258 O O . SER B 1 221 ? -26.172 -0.86 -15.695 1 92.38 221 SER B O 1
ATOM 6260 N N . ILE B 1 222 ? -26.266 -3.053 -15.617 1 92.19 222 ILE B N 1
ATOM 6261 C CA . ILE B 1 222 ? -27.672 -3.051 -15.25 1 92.19 222 ILE B CA 1
ATOM 6262 C C . ILE B 1 222 ? -27.844 -2.52 -13.828 1 92.19 222 ILE B C 1
ATOM 6264 O O . ILE B 1 222 ? -28.719 -1.69 -13.562 1 92.19 222 ILE B O 1
ATOM 6268 N N . ILE B 1 223 ? -27 -2.926 -12.992 1 92.88 223 ILE B N 1
ATOM 6269 C CA . ILE B 1 223 ? -27.125 -2.516 -11.594 1 92.88 223 ILE B CA 1
ATOM 6270 C C . ILE B 1 223 ? -26.766 -1.039 -11.453 1 92.88 223 ILE B C 1
ATOM 6272 O O . ILE B 1 223 ? -27.484 -0.277 -10.812 1 92.88 223 ILE B O 1
ATOM 6276 N N . MET B 1 224 ? -25.672 -0.665 -12.047 1 93.06 224 MET B N 1
ATOM 6277 C CA . MET B 1 224 ? -25.234 0.724 -11.93 1 93.06 224 MET B CA 1
ATOM 6278 C C . MET B 1 224 ? -26.234 1.664 -12.602 1 93.06 224 MET B C 1
ATOM 6280 O O . MET B 1 224 ? -26.703 2.627 -11.992 1 93.06 224 MET B O 1
ATOM 6284 N N . LEU B 1 225 ? -26.656 1.362 -13.812 1 91.38 225 LEU B N 1
ATOM 6285 C CA . LEU B 1 225 ? -27.578 2.217 -14.562 1 91.38 225 LEU B CA 1
ATOM 6286 C C . LEU B 1 225 ? -28.984 2.117 -14.008 1 91.38 225 LEU B C 1
ATOM 6288 O O . LEU B 1 225 ? -29.703 3.119 -13.945 1 91.38 225 LEU B O 1
ATOM 6292 N N . GLY B 1 226 ? -29.312 0.887 -13.633 1 91.62 226 GLY B N 1
ATOM 6293 C CA . GLY B 1 226 ? -30.625 0.713 -13.031 1 91.62 226 GLY B CA 1
ATOM 6294 C C . GLY B 1 226 ? -30.797 1.486 -11.742 1 91.62 226 GLY B C 1
ATOM 6295 O O . GLY B 1 226 ? -31.828 2.133 -11.531 1 91.62 226 GLY B O 1
ATOM 6296 N N . LYS B 1 227 ? -29.781 1.441 -10.938 1 91.19 227 LYS B N 1
ATOM 6297 C CA . LYS B 1 227 ? -29.828 2.176 -9.672 1 91.19 227 LYS B CA 1
ATOM 6298 C C . LYS B 1 227 ? -29.891 3.68 -9.914 1 91.19 227 LYS B C 1
ATOM 6300 O O . LYS B 1 227 ? -30.672 4.387 -9.258 1 91.19 227 LYS B O 1
ATOM 6305 N N . GLN B 1 228 ? -29.125 4.172 -10.852 1 88.75 228 GLN B N 1
ATOM 6306 C CA . GLN B 1 228 ? -29.078 5.594 -11.164 1 88.75 228 GLN B CA 1
ATOM 6307 C C . GLN B 1 228 ? -30.406 6.066 -11.758 1 88.75 228 GLN B C 1
ATOM 6309 O O . GLN B 1 228 ? -30.906 7.133 -11.398 1 88.75 228 GLN B O 1
ATOM 6314 N N . LEU B 1 229 ? -31.016 5.273 -12.578 1 87.25 229 LEU B N 1
ATOM 6315 C CA . LEU B 1 229 ? -32.281 5.629 -13.234 1 87.25 229 LEU B CA 1
ATOM 6316 C C . LEU B 1 229 ? -33.406 5.641 -12.234 1 87.25 229 LEU B C 1
ATOM 6318 O O . LEU B 1 229 ? -34.25 6.559 -12.242 1 87.25 229 LEU B O 1
ATOM 6322 N N . ILE B 1 230 ? -33.406 4.727 -11.406 1 85.62 230 ILE B N 1
ATOM 6323 C CA . ILE B 1 230 ? -34.5 4.609 -10.461 1 85.62 230 ILE B CA 1
ATOM 6324 C C . ILE B 1 230 ? -34.344 5.641 -9.344 1 85.62 230 ILE B C 1
ATOM 6326 O O . ILE B 1 230 ? -35.312 6.258 -8.914 1 85.62 230 ILE B O 1
ATOM 6330 N N . GLN B 1 231 ? -33.094 5.789 -8.922 1 81.44 231 GLN B N 1
ATOM 6331 C CA . GLN B 1 231 ? -32.844 6.754 -7.859 1 81.44 231 GLN B CA 1
ATOM 6332 C C . GLN B 1 231 ? -33.094 8.18 -8.336 1 81.44 231 GLN B C 1
ATOM 6334 O O . GLN B 1 231 ? -33.688 8.992 -7.602 1 81.44 231 GLN B O 1
ATOM 6339 N N . ASN B 1 232 ? -32.688 8.578 -9.492 1 76.56 232 ASN B N 1
ATOM 6340 C CA . ASN B 1 232 ? -32.875 9.914 -10.039 1 76.56 232 ASN B CA 1
ATOM 6341 C C . ASN B 1 232 ? -34.344 10.172 -10.359 1 76.56 232 ASN B C 1
ATOM 6343 O O . ASN B 1 232 ? -34.844 11.281 -10.156 1 76.56 232 ASN B O 1
ATOM 6347 N N . ASN B 1 233 ? -35.125 9.18 -10.82 1 73.38 233 ASN B N 1
ATOM 6348 C CA . ASN B 1 233 ? -36.5 9.375 -11.266 1 73.38 233 ASN B CA 1
ATOM 6349 C C . ASN B 1 233 ? -37.5 9.117 -10.141 1 73.38 233 ASN B C 1
ATOM 6351 O O . ASN B 1 233 ? -38.312 9.984 -9.828 1 73.38 233 ASN B O 1
ATOM 6355 N N . ILE B 1 234 ? -37.25 8.141 -9.453 1 72.69 234 ILE B N 1
ATOM 6356 C CA . ILE B 1 234 ? -38.281 7.762 -8.477 1 72.69 234 ILE B CA 1
ATOM 6357 C C . ILE B 1 234 ? -38.031 8.484 -7.156 1 72.69 234 ILE B C 1
ATOM 6359 O O . ILE B 1 234 ? -38.906 9.133 -6.613 1 72.69 234 ILE B O 1
ATOM 6363 N N . PHE B 1 235 ? -36.844 8.539 -6.738 1 72.62 235 PHE B N 1
ATOM 6364 C CA . PHE B 1 235 ? -36.594 9.055 -5.402 1 72.62 235 PHE B CA 1
ATOM 6365 C C . PHE B 1 235 ? -36.406 10.57 -5.43 1 72.62 235 PHE B C 1
ATOM 6367 O O . PHE B 1 235 ? -36.812 11.258 -4.48 1 72.62 235 PHE B O 1
ATOM 6374 N N . GLU B 1 236 ? -35.844 11.086 -6.48 1 74 236 GLU B N 1
ATOM 6375 C CA . GLU B 1 236 ? -35.594 12.523 -6.523 1 74 236 GLU B CA 1
ATOM 6376 C C . GLU B 1 236 ? -36.781 13.273 -7.074 1 74 236 GLU B C 1
ATOM 6378 O O . GLU B 1 236 ? -37.094 14.391 -6.641 1 74 236 GLU B O 1
ATOM 6383 N N . ILE B 1 237 ? -37.594 12.656 -8.023 1 74.19 237 ILE B N 1
ATOM 6384 C CA . ILE B 1 237 ? -38.719 13.344 -8.633 1 74.19 237 ILE B CA 1
ATOM 6385 C C . ILE B 1 237 ? -40.031 12.719 -8.156 1 74.19 237 ILE B C 1
ATOM 6387 O O . ILE B 1 237 ? -40.938 13.43 -7.707 1 74.19 237 ILE B O 1
ATOM 6391 N N . GLY B 1 238 ? -40.062 11.422 -8.133 1 75.62 238 GLY B N 1
ATOM 6392 C CA . GLY B 1 238 ? -41.281 10.703 -7.863 1 75.62 238 GLY B CA 1
ATOM 6393 C C . GLY B 1 238 ? -41.781 10.859 -6.438 1 75.62 238 GLY B C 1
ATOM 6394 O O . GLY B 1 238 ? -42.906 11.281 -6.207 1 75.62 238 GLY B O 1
ATOM 6395 N N . VAL B 1 239 ? -40.875 10.656 -5.551 1 77.12 239 VAL B N 1
ATOM 6396 C CA . VAL B 1 239 ? -41.281 10.617 -4.145 1 77.12 239 VAL B CA 1
ATOM 6397 C C . VAL B 1 239 ? -41.719 12.008 -3.689 1 77.12 239 VAL B C 1
ATOM 6399 O O . VAL B 1 239 ? -42.781 12.164 -3.074 1 77.12 239 VAL B O 1
ATOM 6402 N N . PRO B 1 240 ? -40.938 13.055 -3.996 1 74.75 240 PRO B N 1
ATOM 6403 C CA . PRO B 1 240 ? -41.375 14.391 -3.588 1 74.75 240 PRO B CA 1
ATOM 6404 C C . PRO B 1 240 ? -42.688 14.789 -4.23 1 74.75 240 PRO B C 1
ATOM 6406 O O . PRO B 1 240 ? -43.531 15.445 -3.59 1 74.75 240 PRO B O 1
ATOM 6409 N N . LYS B 1 241 ? -42.969 14.391 -5.457 1 76.44 241 LYS B N 1
ATOM 6410 C CA . LYS B 1 241 ? -44.219 14.711 -6.117 1 76.44 241 LYS B CA 1
ATOM 6411 C C . LYS B 1 241 ? -45.375 13.969 -5.465 1 76.44 241 LYS B C 1
ATOM 6413 O O . LYS B 1 241 ? -46.469 14.523 -5.32 1 76.44 241 LYS B O 1
ATOM 6418 N N . LEU B 1 242 ? -45.062 12.773 -5.094 1 78.88 242 LEU B N 1
ATOM 6419 C CA . LEU B 1 242 ? -46.094 11.977 -4.434 1 78.88 242 LEU B CA 1
ATOM 6420 C C . LEU B 1 242 ? -46.406 12.531 -3.045 1 78.88 242 LEU B C 1
ATOM 6422 O O . LEU B 1 242 ? -47.562 12.578 -2.633 1 78.88 242 LEU B O 1
ATOM 6426 N N . LYS B 1 243 ? -45.375 12.922 -2.34 1 76.5 243 LYS B N 1
ATOM 6427 C CA . LYS B 1 243 ? -45.562 13.5 -1.015 1 76.5 243 LYS B CA 1
ATOM 6428 C C . LYS B 1 243 ? -46.344 14.82 -1.094 1 76.5 243 LYS B C 1
ATOM 6430 O O . LYS B 1 243 ? -47.188 15.102 -0.246 1 76.5 243 LYS B O 1
ATOM 6435 N N . LYS B 1 244 ? -45.969 15.641 -2.094 1 73.81 244 LYS B N 1
ATOM 6436 C CA . LYS B 1 244 ? -46.688 16.891 -2.311 1 73.81 244 LYS B CA 1
ATOM 6437 C C . LYS B 1 244 ? -48.156 16.641 -2.619 1 73.81 244 LYS B C 1
ATOM 6439 O O . LYS B 1 244 ? -49.031 17.359 -2.131 1 73.81 244 LYS B O 1
ATOM 6444 N N . LEU B 1 245 ? -48.406 15.57 -3.467 1 76.44 245 LEU B N 1
ATOM 6445 C CA . LEU B 1 245 ? -49.781 15.211 -3.816 1 76.44 245 LEU B CA 1
ATOM 6446 C C . LEU B 1 245 ? -50.562 14.742 -2.584 1 76.44 245 LEU B C 1
ATOM 6448 O O . LEU B 1 245 ? -51.719 15.102 -2.406 1 76.44 245 LEU B O 1
ATOM 6452 N N . PHE B 1 246 ? -49.906 14.07 -1.768 1 79.44 246 PHE B N 1
ATOM 6453 C CA . PHE B 1 246 ? -50.531 13.562 -0.56 1 7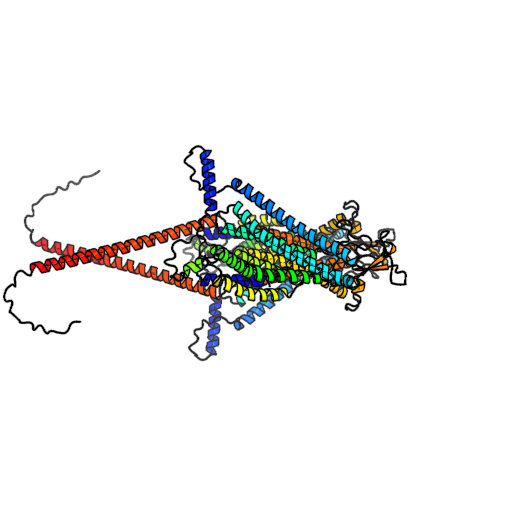9.44 246 PHE B CA 1
ATOM 6454 C C . PHE B 1 246 ? -50.812 14.688 0.423 1 79.44 246 PHE B C 1
ATOM 6456 O O . PHE B 1 246 ? -51.844 14.688 1.094 1 79.44 246 PHE B O 1
ATOM 6463 N N . ARG B 1 247 ? -49.875 15.594 0.543 1 74.56 247 ARG B N 1
ATOM 6464 C CA . ARG B 1 247 ? -50.062 16.75 1.416 1 74.56 247 ARG B CA 1
ATOM 6465 C C . ARG B 1 247 ? -51.219 17.625 0.914 1 74.56 247 ARG B C 1
ATOM 6467 O O . ARG B 1 247 ? -52 18.125 1.707 1 74.56 247 ARG B O 1
ATOM 6474 N N . LYS B 1 248 ? -51.188 17.797 -0.378 1 72.38 248 LYS B N 1
ATOM 6475 C CA . LYS B 1 248 ? -52.281 18.562 -0.968 1 72.38 248 LYS B CA 1
ATOM 6476 C C . LYS B 1 248 ? -53.625 17.891 -0.715 1 72.38 248 LYS B C 1
ATOM 6478 O O . LYS B 1 248 ? -54.625 18.562 -0.436 1 72.38 248 LYS B O 1
ATOM 6483 N N . LEU B 1 249 ? -53.594 16.609 -0.797 1 74.94 249 LEU B N 1
ATOM 6484 C CA . LEU B 1 249 ? -54.844 15.867 -0.57 1 74.94 249 LEU B CA 1
ATOM 6485 C C . LEU B 1 249 ? -55.25 15.93 0.897 1 74.94 249 LEU B C 1
ATOM 6487 O O . LEU B 1 249 ? -56.438 15.992 1.213 1 74.94 249 LEU B O 1
ATOM 6491 N N . LYS B 1 250 ? -54.25 15.883 1.702 1 70.19 250 LYS B N 1
ATOM 6492 C CA . LYS B 1 250 ? -54.531 15.953 3.137 1 70.19 250 LYS B CA 1
ATOM 6493 C C . LYS B 1 250 ? -55 17.344 3.543 1 70.19 250 LYS B C 1
ATOM 6495 O O . LYS 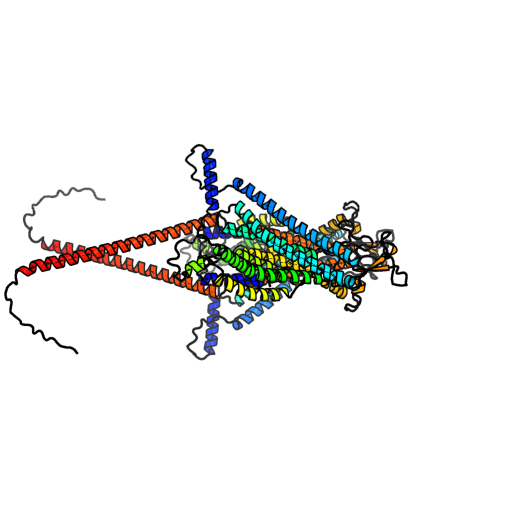B 1 250 ? -55.844 17.5 4.418 1 70.19 250 LYS B O 1
ATOM 6500 N N . ASP B 1 251 ? -54.25 18.297 2.98 1 62.06 251 ASP B N 1
ATOM 6501 C CA . ASP B 1 251 ? -54.656 19.672 3.281 1 62.06 251 ASP B CA 1
ATOM 6502 C C . ASP B 1 251 ? -56.062 19.984 2.729 1 62.06 251 ASP B C 1
ATOM 6504 O O . ASP B 1 251 ? -56.781 20.766 3.312 1 62.06 251 ASP B O 1
ATOM 6508 N N . GLU B 1 252 ? -56.312 19.406 1.576 1 56.84 252 GLU B N 1
ATOM 6509 C CA . GLU B 1 252 ? -57.656 19.656 1.037 1 56.84 252 GLU B CA 1
ATOM 6510 C C . GLU B 1 252 ? -58.719 18.906 1.828 1 56.84 252 GLU B C 1
ATOM 6512 O O . GLU B 1 252 ? -59.906 19.016 1.529 1 56.84 252 GLU B O 1
ATOM 6517 N N . ARG B 1 253 ? -58.344 18.094 2.859 1 52.47 253 ARG B N 1
ATOM 6518 C CA . ARG B 1 253 ? -59.406 17.578 3.723 1 52.47 253 ARG B CA 1
ATOM 6519 C C . ARG B 1 253 ? -60.062 18.719 4.523 1 52.47 253 ARG B C 1
ATOM 6521 O O . ARG B 1 253 ? -59.375 19.609 4.992 1 52.47 253 ARG B O 1
ATOM 6528 N N . PRO B 1 254 ? -61.375 18.984 4.363 1 46.72 254 PRO B N 1
ATOM 6529 C CA . PRO B 1 254 ? -62.125 20.062 5.012 1 46.72 254 PRO B CA 1
ATOM 6530 C C . PRO B 1 254 ? -61.781 20.219 6.488 1 46.72 254 PRO B C 1
ATOM 6532 O O . PRO B 1 254 ? -62.375 19.547 7.344 1 46.72 254 PRO B O 1
ATOM 6535 N N . GLU B 1 255 ? -60.719 19.938 7.059 1 42.62 255 GLU B N 1
ATOM 6536 C CA . GLU B 1 255 ? -60.781 20.453 8.422 1 42.62 255 GLU B CA 1
ATOM 6537 C C . GLU B 1 255 ? -61.281 21.891 8.461 1 42.62 255 GLU B C 1
ATOM 6539 O O . GLU B 1 255 ? -61.062 22.656 7.52 1 42.62 255 GLU B O 1
ATOM 6544 N N . LYS B 1 256 ? -62.25 22.172 9.469 1 42.84 256 LYS B N 1
ATOM 6545 C CA . LYS B 1 256 ? -62.906 23.422 9.828 1 42.84 256 LYS B CA 1
ATOM 6546 C C . LYS B 1 256 ? -61.969 24.609 9.773 1 42.84 256 LYS B C 1
ATOM 6548 O O . LYS B 1 256 ? -61.188 24.828 10.703 1 42.84 256 LYS B O 1
ATOM 6553 N N . LYS B 1 257 ? -61.125 24.828 8.797 1 42.78 257 LYS B N 1
ATOM 6554 C CA . LYS B 1 257 ? -60.594 26.188 8.758 1 42.78 257 LYS B CA 1
ATOM 6555 C C . LYS B 1 257 ? -61.625 27.188 9.234 1 42.78 257 LYS B C 1
ATOM 6557 O O . LYS B 1 257 ? -62.75 27.234 8.703 1 42.78 257 LYS B O 1
ATOM 6562 N N . GLU B 1 258 ? -61.5 27.578 10.531 1 40.62 258 GLU B N 1
ATOM 6563 C CA . GLU B 1 258 ? -62.312 28.703 10.977 1 40.62 258 GLU B CA 1
ATOM 6564 C C . GLU B 1 258 ? -62.625 29.641 9.82 1 40.62 258 GLU B C 1
ATOM 6566 O O . GLU B 1 258 ? -62.094 29.469 8.711 1 40.62 258 GLU B O 1
ATOM 6571 N N . SER B 1 259 ? -62.594 31.109 10.219 1 41.28 259 SER B N 1
ATOM 6572 C CA . SER B 1 259 ? -63.281 32.25 9.648 1 41.28 259 SER B CA 1
ATOM 6573 C C . SER B 1 259 ? -62.812 32.531 8.227 1 41.28 259 SER B C 1
ATOM 6575 O O . SER B 1 259 ? -61.594 32.438 7.934 1 41.28 259 SER B O 1
ATOM 6577 N N . PRO B 1 260 ? -63.594 32.406 7.152 1 45.31 260 PRO B N 1
ATOM 6578 C CA . PRO B 1 260 ? -63.5 32.844 5.75 1 45.31 260 PRO B CA 1
ATOM 6579 C C . PRO B 1 260 ? -62.688 34.125 5.559 1 45.31 260 PRO B C 1
ATOM 6581 O O . PRO B 1 260 ? -62.594 34.625 4.438 1 45.31 260 PRO B O 1
ATOM 6584 N N . SER B 1 261 ? -62.656 35 6.73 1 42.66 261 SER B N 1
ATOM 6585 C CA . SER B 1 261 ? -62.438 36.406 6.426 1 42.66 261 SER B CA 1
ATOM 6586 C C . SER B 1 261 ? -61.156 36.594 5.609 1 42.66 261 SER B C 1
ATOM 6588 O O . SER B 1 261 ? -61.125 37.406 4.695 1 42.66 261 SER B O 1
ATOM 6590 N N . ASP B 1 262 ? -59.875 36.406 6.215 1 44.44 262 ASP B N 1
ATOM 6591 C CA . ASP B 1 262 ? -58.75 37.062 5.547 1 44.44 262 ASP B CA 1
ATOM 6592 C C . ASP B 1 262 ? -58.188 36.188 4.438 1 44.44 262 ASP B C 1
ATOM 6594 O O . ASP B 1 262 ? -57.062 35.688 4.543 1 44.44 262 ASP B O 1
ATOM 6598 N N . ALA B 1 263 ? -58.906 35.406 3.883 1 47.59 263 ALA B N 1
ATOM 6599 C CA . ALA B 1 263 ? -58.656 34.625 2.668 1 47.59 263 ALA B CA 1
ATOM 6600 C C . ALA B 1 263 ? -57.875 35.469 1.657 1 47.59 263 ALA B C 1
ATOM 6602 O O . ALA B 1 263 ? -57.375 34.938 0.658 1 47.59 263 ALA B O 1
ATOM 6603 N N . SER B 1 264 ? -58.094 36.781 1.676 1 48.03 264 SER B N 1
ATOM 6604 C CA . SER B 1 264 ? -57.594 37.594 0.587 1 48.03 264 SER B CA 1
ATOM 6605 C C . SER B 1 264 ? -56.062 37.656 0.619 1 48.03 264 SER B C 1
ATOM 6607 O O . SER B 1 264 ? -55.438 38.219 -0.289 1 48.03 264 SER B O 1
ATOM 6609 N N . LYS B 1 265 ? -55.406 37.531 1.749 1 55.09 265 LYS B N 1
ATOM 6610 C CA . LYS B 1 265 ? -54 37.875 1.711 1 55.09 265 LYS B CA 1
ATOM 6611 C C . LYS B 1 265 ? -53.188 36.719 1.091 1 55.09 265 LYS B C 1
ATOM 6613 O O . LYS B 1 265 ? -53.438 35.562 1.402 1 55.09 265 LYS B O 1
ATOM 6618 N N . GLN B 1 266 ? -52.719 36.938 -0.239 1 62.12 266 GLN B N 1
ATOM 6619 C CA . GLN B 1 266 ? -51.719 36.094 -0.892 1 62.12 266 GLN B CA 1
ATOM 6620 C C . GLN B 1 266 ? -50.75 35.5 0.119 1 62.12 266 GLN B C 1
ATOM 6622 O O . GLN B 1 266 ? -50.219 36.25 0.964 1 62.12 266 GLN B O 1
ATOM 6627 N N . PRO B 1 267 ? -50.812 34.188 0.396 1 70.94 267 PRO B N 1
ATOM 6628 C CA . PRO B 1 267 ? -49.875 33.625 1.354 1 70.94 267 PRO B CA 1
ATOM 6629 C C . PRO B 1 267 ? -48.469 34.188 1.195 1 70.94 267 PRO B C 1
ATOM 6631 O O . PRO B 1 267 ? -48 34.438 0.075 1 70.94 267 PRO B O 1
ATOM 6634 N N . GLN B 1 268 ? -47.938 34.781 2.229 1 76.31 268 GLN B N 1
ATOM 6635 C CA . GLN B 1 268 ? -46.594 35.281 2.219 1 76.31 268 GLN B CA 1
ATOM 6636 C C . GLN B 1 268 ? -45.594 34.188 1.844 1 76.31 268 GLN B C 1
ATOM 6638 O O . GLN B 1 268 ? -45.875 33 2.014 1 76.31 268 GLN B O 1
ATOM 6643 N N . GLN B 1 269 ? -44.5 34.5 1.161 1 77.88 269 GLN B N 1
ATOM 6644 C CA . GLN B 1 269 ? -43.5 33.594 0.658 1 77.88 269 GLN B CA 1
ATOM 6645 C C . GLN B 1 269 ? -43 32.656 1.763 1 77.88 269 GLN B C 1
ATOM 6647 O O . GLN B 1 269 ? -42.75 31.484 1.521 1 77.88 269 GLN B O 1
ATOM 6652 N N . TRP B 1 270 ? -42.906 33.188 2.975 1 78.25 270 TRP B N 1
ATOM 6653 C CA . TRP B 1 270 ? -42.375 32.375 4.051 1 78.25 270 TRP B CA 1
ATOM 6654 C C . TRP B 1 270 ? -43.344 31.266 4.422 1 78.25 270 TRP B C 1
ATOM 6656 O O . TRP B 1 270 ? -42.938 30.188 4.875 1 78.25 270 TRP B O 1
ATOM 6666 N N . GLU B 1 271 ? -44.594 31.5 4.305 1 76 271 GLU B N 1
ATOM 6667 C CA . GLU B 1 271 ? -45.594 30.469 4.559 1 76 271 GLU B CA 1
ATOM 6668 C C . GLU B 1 271 ? -45.531 29.391 3.488 1 76 271 GLU B C 1
ATOM 6670 O O . GLU B 1 271 ? -45.688 28.203 3.791 1 76 271 GLU B O 1
ATOM 6675 N N . LEU B 1 272 ? -45.281 29.953 2.33 1 75.25 272 LEU B N 1
ATOM 6676 C CA . LEU B 1 272 ? -45.156 29 1.229 1 75.25 272 LEU B CA 1
ATOM 6677 C C . LEU B 1 272 ? -43.906 28.156 1.382 1 75.25 272 LEU B C 1
ATOM 6679 O O . LEU B 1 272 ? -43.906 26.969 1.077 1 75.25 272 LEU B O 1
ATOM 6683 N N . ASP B 1 273 ? -42.812 28.703 1.858 1 77.69 273 ASP B N 1
ATOM 6684 C CA . ASP B 1 273 ? -41.562 28 2.037 1 77.69 273 ASP B CA 1
ATOM 6685 C C . ASP B 1 273 ? -41.625 27.031 3.205 1 77.69 273 ASP B C 1
ATOM 6687 O O . ASP B 1 273 ? -40.938 26 3.207 1 77.69 273 ASP B O 1
ATOM 6691 N N . TYR B 1 274 ? -42.438 27.422 4.086 1 77.06 274 TYR B N 1
ATOM 6692 C CA . TYR B 1 274 ? -42.531 26.578 5.273 1 77.06 274 TYR B CA 1
ATOM 6693 C C . TYR B 1 274 ? -43.188 25.25 4.961 1 77.06 274 TYR B C 1
ATOM 6695 O O . TYR B 1 274 ? -42.938 24.234 5.613 1 77.06 274 TYR B O 1
ATOM 6703 N N . VAL B 1 275 ? -44.031 25.281 3.979 1 74.44 275 VAL B N 1
ATOM 6704 C CA . VAL B 1 275 ? -44.781 24.094 3.615 1 74.44 275 VAL B CA 1
ATOM 6705 C C . VAL B 1 275 ? -43.875 23.141 2.828 1 74.44 275 VAL B C 1
ATOM 6707 O O . VAL B 1 275 ? -44.156 21.938 2.742 1 74.44 275 VAL B O 1
ATOM 6710 N N . LEU B 1 276 ? -42.75 23.625 2.457 1 78.25 276 LEU B N 1
ATOM 6711 C CA . LEU B 1 276 ? -41.844 22.797 1.69 1 78.25 276 LEU B CA 1
ATOM 6712 C C . LEU B 1 276 ? -41.188 21.766 2.588 1 78.25 276 LEU B C 1
ATOM 6714 O O . LEU B 1 276 ? -41.25 21.859 3.814 1 78.25 276 LEU B O 1
ATOM 6718 N N . GLU B 1 277 ? -40.625 20.703 2.027 1 79.44 277 GLU B N 1
ATOM 6719 C CA . GLU B 1 277 ? -39.969 19.625 2.764 1 79.44 277 GLU B CA 1
ATOM 6720 C C . GLU B 1 277 ? -38.688 20.109 3.436 1 79.44 277 GLU B C 1
ATOM 6722 O O . GLU B 1 277 ? -37.906 20.859 2.838 1 79.44 277 GLU B O 1
ATOM 6727 N N . PRO B 1 278 ? -38.562 19.734 4.695 1 81.44 278 PRO B N 1
ATOM 6728 C CA . PRO B 1 278 ? -37.344 20.156 5.383 1 81.44 278 PRO B CA 1
ATOM 6729 C C . PRO B 1 278 ? -36.094 19.453 4.84 1 81.44 278 PRO B C 1
ATOM 6731 O O . PRO B 1 278 ? -36.156 18.312 4.363 1 81.44 278 PRO B O 1
ATOM 6734 N N . PHE B 1 279 ? -35 20.156 4.922 1 80.62 279 PHE B N 1
ATOM 6735 C CA . PHE B 1 279 ? -33.719 19.625 4.473 1 80.62 279 PHE B CA 1
ATOM 6736 C C . PHE B 1 279 ? -33.156 18.641 5.488 1 80.62 279 PHE B C 1
ATOM 6738 O O . PHE B 1 279 ? -33.031 18.969 6.668 1 80.62 279 PHE B O 1
ATOM 6745 N N . THR B 1 280 ? -33 17.391 5.129 1 75.56 280 THR B N 1
ATOM 6746 C CA . THR B 1 280 ? -32.594 16.344 6.051 1 75.56 280 THR B CA 1
ATOM 6747 C C . THR B 1 280 ? -31.078 16.141 5.973 1 75.56 280 THR B C 1
ATOM 6749 O O . THR B 1 280 ? -30.562 15.125 6.453 1 75.56 280 THR B O 1
ATOM 6752 N N . GLY B 1 281 ? -30.312 16.938 5.324 1 79.88 281 GLY B N 1
ATOM 6753 C CA . GLY B 1 281 ? -28.875 16.781 5.316 1 79.88 281 GLY B CA 1
ATOM 6754 C C . GLY B 1 281 ? -28.328 16.297 3.984 1 79.88 281 GLY B C 1
ATOM 6755 O O . GLY B 1 281 ? -29.094 15.891 3.105 1 79.88 281 GLY B O 1
ATOM 6756 N N . LEU B 1 282 ? -26.984 16.203 3.887 1 86.62 282 LEU B N 1
ATOM 6757 C CA . LEU B 1 282 ? -26.312 15.844 2.643 1 86.62 282 LEU B CA 1
ATOM 6758 C C . LEU B 1 282 ? -25.844 14.391 2.676 1 86.62 282 LEU B C 1
ATOM 6760 O O . LEU B 1 282 ? -25.297 13.891 1.69 1 86.62 282 LEU B O 1
ATOM 6764 N N . THR B 1 283 ? -26.125 13.664 3.719 1 88.94 283 THR B N 1
ATOM 6765 C CA . THR B 1 283 ? -25.578 12.328 3.934 1 88.94 283 THR B CA 1
ATOM 6766 C C . THR B 1 283 ? -26.109 11.352 2.879 1 88.94 283 THR B C 1
ATOM 6768 O O . THR B 1 283 ? -25.328 10.625 2.262 1 88.94 283 THR B O 1
ATOM 6771 N N . PRO B 1 284 ? -27.422 11.406 2.576 1 86.25 284 PRO B N 1
ATOM 6772 C CA . PRO B 1 284 ? -27.906 10.469 1.556 1 86.25 284 PRO B CA 1
ATOM 6773 C C . PRO B 1 284 ? -27.375 10.797 0.162 1 86.25 284 PRO B C 1
ATOM 6775 O O . PRO B 1 284 ? -27.125 9.891 -0.637 1 86.25 284 PRO B O 1
ATOM 6778 N N . GLU B 1 285 ? -27.203 12.062 -0.102 1 87.56 285 GLU B N 1
ATOM 6779 C CA . GLU B 1 285 ? -26.672 12.461 -1.402 1 87.56 285 GLU B CA 1
ATOM 6780 C C . GLU B 1 285 ? -25.219 12.039 -1.556 1 87.56 285 GLU B C 1
ATOM 6782 O O . GLU B 1 285 ? -24.828 11.516 -2.598 1 87.56 285 GLU B O 1
ATOM 6787 N N . TYR B 1 286 ? -24.438 12.242 -0.5 1 92.38 286 TYR B N 1
ATOM 6788 C CA . TYR B 1 286 ? -23.031 11.812 -0.525 1 92.38 286 TYR B CA 1
ATOM 6789 C C . TYR B 1 286 ? -22.938 10.297 -0.63 1 92.38 286 TYR B C 1
ATOM 6791 O O . TYR B 1 286 ? -22.047 9.773 -1.312 1 92.38 286 TYR B O 1
ATOM 6799 N N . MET B 1 287 ? -23.844 9.633 -0.022 1 93.12 287 MET B N 1
ATOM 6800 C CA . MET B 1 287 ? -23.828 8.172 -0.032 1 93.12 287 MET B CA 1
ATOM 6801 C C . MET B 1 287 ? -24.031 7.641 -1.445 1 93.12 287 MET B C 1
ATOM 6803 O O . MET B 1 287 ? -23.359 6.699 -1.861 1 93.12 287 MET B O 1
ATOM 6807 N N . GLU B 1 288 ? -24.906 8.25 -2.143 1 89.94 288 GLU B N 1
ATOM 6808 C CA . GLU B 1 288 ? -25.172 7.836 -3.516 1 89.94 288 GLU B CA 1
ATOM 6809 C C . GLU B 1 288 ? -23.953 8.039 -4.402 1 89.94 288 GLU B C 1
ATOM 6811 O O . GLU B 1 288 ? -23.609 7.176 -5.215 1 89.94 288 GLU B O 1
ATOM 6816 N N . MET B 1 289 ? -23.328 9.148 -4.188 1 92.31 289 MET B N 1
ATOM 6817 C CA . MET B 1 289 ? -22.156 9.453 -5.008 1 92.31 289 MET B CA 1
ATOM 6818 C C . MET B 1 289 ? -21 8.523 -4.664 1 92.31 289 MET B C 1
ATOM 6820 O O . MET B 1 289 ? -20.234 8.133 -5.543 1 92.31 289 MET B O 1
ATOM 6824 N N . ILE B 1 290 ? -20.859 8.172 -3.424 1 94.69 290 ILE B N 1
ATOM 6825 C CA . ILE B 1 290 ? -19.75 7.316 -2.99 1 94.69 290 ILE B CA 1
ATOM 6826 C C . ILE B 1 290 ? -19.969 5.895 -3.51 1 94.69 290 ILE B C 1
ATOM 6828 O O . ILE B 1 290 ? -19.031 5.227 -3.926 1 94.69 290 ILE B O 1
ATOM 6832 N N . ILE B 1 291 ? -21.219 5.445 -3.502 1 94.19 291 ILE B N 1
ATOM 6833 C CA . ILE B 1 291 ? -21.531 4.125 -4.043 1 94.19 291 ILE B CA 1
ATOM 6834 C C . ILE B 1 291 ? -21.25 4.105 -5.543 1 94.19 291 ILE B C 1
ATOM 6836 O O . ILE B 1 291 ? -20.719 3.127 -6.07 1 94.19 291 ILE B O 1
ATOM 6840 N N . GLN B 1 292 ? -21.656 5.203 -6.207 1 93.44 292 GLN B N 1
ATOM 6841 C CA . GLN B 1 292 ? -21.344 5.316 -7.625 1 93.44 292 GLN B CA 1
ATOM 6842 C C . GLN B 1 292 ? -19.828 5.293 -7.855 1 93.44 292 GLN B C 1
ATOM 6844 O O . GLN B 1 292 ? -19.344 4.676 -8.805 1 93.44 292 GLN B O 1
ATOM 6849 N N . PHE B 1 293 ? -19.094 5.992 -7.031 1 94.94 293 PHE B N 1
ATOM 6850 C CA . PHE B 1 293 ? -17.625 6.004 -7.102 1 94.94 293 PHE B CA 1
ATOM 6851 C C . PHE B 1 293 ? -17.078 4.586 -6.996 1 94.94 293 PHE B C 1
ATOM 6853 O O . PHE B 1 293 ? -16.125 4.234 -7.695 1 94.94 293 PHE B O 1
ATOM 6860 N N . GLY B 1 294 ? -17.672 3.791 -6.18 1 94.88 294 GLY B N 1
ATOM 6861 C CA . GLY B 1 294 ? -17.266 2.398 -6.066 1 94.88 294 GLY B CA 1
ATOM 6862 C C . GLY B 1 294 ? -17.484 1.605 -7.34 1 94.88 294 GLY B C 1
ATOM 6863 O O . GLY B 1 294 ? -16.625 0.82 -7.746 1 94.88 294 GLY B O 1
ATOM 6864 N N . PHE B 1 295 ? -18.578 1.874 -8.008 1 93.5 295 PHE B N 1
ATOM 6865 C CA . PHE B 1 295 ? -18.891 1.167 -9.242 1 93.5 295 PHE B CA 1
ATOM 6866 C C . PHE B 1 295 ? -17.875 1.517 -10.336 1 93.5 295 PHE B C 1
ATOM 6868 O O . PHE B 1 295 ? -17.531 0.67 -11.156 1 93.5 295 PHE B O 1
ATOM 6875 N N . VAL B 1 296 ? -17.406 2.719 -10.266 1 93.38 296 VAL B N 1
ATOM 6876 C CA . VAL B 1 296 ? -16.516 3.217 -11.32 1 93.38 296 VAL B CA 1
ATOM 6877 C C . VAL B 1 296 ? -15.086 2.768 -11.047 1 93.38 296 VAL B C 1
ATOM 6879 O O . VAL B 1 296 ? -14.289 2.621 -11.969 1 93.38 296 VAL B O 1
ATOM 6882 N N . THR B 1 297 ? -14.758 2.43 -9.812 1 94.69 297 THR B N 1
ATOM 6883 C CA . THR B 1 297 ? -13.352 2.205 -9.484 1 94.69 297 THR B CA 1
ATOM 6884 C C . THR B 1 297 ? -13.094 0.729 -9.195 1 94.69 297 THR B C 1
ATOM 6886 O O . THR B 1 297 ? -12.07 0.178 -9.609 1 94.69 297 THR B O 1
ATOM 6889 N N . LEU B 1 298 ? -13.953 -0.003 -8.539 1 95.12 298 LEU B N 1
ATOM 6890 C CA . LEU B 1 298 ? -13.711 -1.355 -8.055 1 95.12 298 LEU B CA 1
ATOM 6891 C C . LEU B 1 298 ? -13.617 -2.342 -9.211 1 95.12 298 LEU B C 1
ATOM 6893 O O . LEU B 1 298 ? -12.805 -3.273 -9.18 1 95.12 298 LEU B O 1
ATOM 6897 N N . PHE B 1 299 ? -14.477 -2.131 -10.258 1 94.06 299 PHE B N 1
ATOM 6898 C CA . PHE B 1 299 ? -14.523 -3.1 -11.352 1 94.06 299 PHE B CA 1
ATOM 6899 C C . PHE B 1 299 ? -14.398 -2.404 -12.695 1 94.06 299 PHE B C 1
ATOM 6901 O O . PHE B 1 299 ? -15.07 -2.777 -13.664 1 94.06 299 PHE B O 1
ATOM 6908 N N . VAL B 1 300 ? -13.531 -1.433 -12.773 1 92.12 300 VAL B N 1
ATOM 6909 C CA . VAL B 1 300 ? -13.414 -0.617 -13.977 1 92.12 300 VAL B CA 1
ATOM 6910 C C . VAL B 1 300 ? -12.828 -1.452 -15.109 1 92.12 300 VAL B C 1
ATOM 6912 O O . VAL B 1 300 ? -13.133 -1.221 -16.281 1 92.12 300 VAL B O 1
ATOM 6915 N N . ALA B 1 301 ? -12.156 -2.48 -14.82 1 91.44 301 ALA B N 1
ATOM 6916 C CA . ALA B 1 301 ? -11.539 -3.338 -15.828 1 91.44 301 ALA B CA 1
ATOM 6917 C C . ALA B 1 301 ? -12.602 -4.133 -16.594 1 91.44 301 ALA B C 1
ATOM 6919 O O . ALA B 1 301 ? -12.422 -4.457 -17.766 1 91.44 301 ALA B O 1
ATOM 6920 N N . SER B 1 302 ? -13.672 -4.438 -15.969 1 91.44 302 SER B N 1
ATOM 6921 C CA . SER B 1 302 ? -14.734 -5.227 -16.578 1 91.44 302 SER B CA 1
ATOM 6922 C C . SER B 1 302 ? -15.719 -4.34 -17.328 1 91.44 302 SER B C 1
ATOM 6924 O O . SER B 1 302 ? -16.359 -4.793 -18.281 1 91.44 302 SER B O 1
ATOM 6926 N N . PHE B 1 303 ? -15.781 -3.121 -16.891 1 92.06 303 PHE B N 1
ATOM 6927 C CA . PHE B 1 303 ? -16.703 -2.17 -17.5 1 92.06 303 PHE B CA 1
ATOM 6928 C C . PHE B 1 303 ? -16.047 -0.802 -17.641 1 92.06 303 PHE B C 1
ATOM 6930 O O . PHE B 1 303 ? -16.391 0.137 -16.922 1 92.06 303 PHE B O 1
ATOM 6937 N N . PRO B 1 304 ? -15.289 -0.567 -18.672 1 90.5 304 PRO B N 1
ATOM 6938 C CA . PRO B 1 304 ? -14.516 0.668 -18.828 1 90.5 304 PRO B CA 1
ATOM 6939 C C . PRO B 1 304 ? -15.391 1.871 -19.172 1 90.5 304 PRO B C 1
ATOM 6941 O O . PRO B 1 304 ? -14.938 3.016 -19.078 1 90.5 304 PRO B O 1
ATOM 6944 N N . LEU B 1 305 ? -16.656 1.616 -19.531 1 92.38 305 LEU B N 1
ATOM 6945 C CA . LEU B 1 305 ? -17.562 2.705 -19.875 1 92.38 305 LEU B CA 1
ATOM 6946 C C . LEU B 1 305 ? -18.25 3.254 -18.641 1 92.38 305 LEU B C 1
ATOM 6948 O O . LEU B 1 305 ? -18.969 4.254 -18.719 1 92.38 305 LEU B O 1
ATOM 6952 N N . ALA B 1 306 ? -18 2.662 -17.5 1 93.19 306 ALA B N 1
ATOM 6953 C CA . ALA B 1 306 ? -18.656 3.049 -16.266 1 93.19 306 ALA B CA 1
ATOM 6954 C C . ALA B 1 306 ? -18.453 4.531 -15.969 1 93.19 306 ALA B C 1
ATOM 6956 O O . ALA B 1 306 ? -19.406 5.242 -15.625 1 93.19 306 ALA B O 1
ATOM 6957 N N . PRO B 1 307 ? -17.234 5.141 -16.156 1 92.62 307 PRO B N 1
ATOM 6958 C CA . PRO B 1 307 ? -17.016 6.559 -15.859 1 92.62 307 PRO B CA 1
ATOM 6959 C C . PRO B 1 307 ? -17.828 7.48 -16.766 1 92.62 307 PRO B C 1
ATOM 6961 O O . PRO B 1 307 ? -18.266 8.547 -16.328 1 92.62 307 PRO B O 1
ATOM 6964 N N . VAL B 1 308 ? -18.047 7.066 -17.984 1 94.19 308 VAL B N 1
ATOM 6965 C CA . VAL B 1 308 ? -18.828 7.879 -18.906 1 94.19 308 VAL B CA 1
ATOM 6966 C C . VAL B 1 308 ? -20.281 7.926 -18.469 1 94.19 308 VAL B C 1
ATOM 6968 O O . VAL B 1 308 ? -20.891 9 -18.438 1 94.19 308 VAL B O 1
ATOM 6971 N N . PHE B 1 309 ? -20.812 6.801 -18.078 1 92.56 309 PHE B N 1
ATOM 6972 C CA . PHE B 1 309 ? -22.188 6.758 -17.594 1 92.56 309 PHE B CA 1
ATOM 6973 C C . PHE B 1 309 ? -22.328 7.512 -16.281 1 92.56 309 PHE B C 1
ATOM 6975 O O . PHE B 1 309 ? -23.344 8.148 -16.031 1 92.56 309 PHE B O 1
ATOM 6982 N N . ALA B 1 310 ? -21.281 7.402 -15.414 1 93.31 310 ALA B N 1
ATOM 6983 C CA . ALA B 1 310 ? -21.281 8.156 -14.164 1 93.31 310 ALA B CA 1
ATOM 6984 C C . ALA B 1 310 ? -21.266 9.656 -14.43 1 93.31 310 ALA B C 1
ATOM 6986 O O . ALA B 1 310 ? -21.922 10.43 -13.734 1 93.31 310 ALA B O 1
ATOM 6987 N N . LEU B 1 311 ? -20.516 10.07 -15.484 1 93.5 311 LEU B N 1
ATOM 6988 C CA . LEU B 1 311 ? -20.469 11.484 -15.852 1 93.5 311 LEU B CA 1
ATOM 6989 C C . LEU B 1 311 ? -21.844 11.961 -16.328 1 93.5 311 LEU B C 1
ATOM 6991 O O . LEU B 1 311 ? -22.297 13.039 -15.945 1 93.5 311 LEU B O 1
ATOM 6995 N N . LEU B 1 312 ? -22.484 11.156 -17.125 1 92.19 312 LEU B N 1
ATOM 6996 C CA . LEU B 1 312 ? -23.828 11.492 -17.609 1 92.19 312 LEU B CA 1
ATOM 6997 C C . LEU B 1 312 ? -24.812 11.594 -16.438 1 92.19 312 LEU B C 1
ATOM 6999 O O . LEU B 1 312 ? -25.594 12.539 -16.375 1 92.19 312 LEU B O 1
ATOM 7003 N N . ASN B 1 313 ? -24.703 10.648 -15.508 1 91.25 313 ASN B N 1
ATOM 7004 C CA . ASN B 1 313 ? -25.547 10.68 -14.328 1 91.25 313 ASN B CA 1
ATOM 7005 C C . ASN B 1 313 ? -25.297 11.914 -13.477 1 91.25 313 ASN B C 1
ATOM 7007 O O . ASN B 1 313 ? -26.234 12.523 -12.953 1 91.25 313 ASN B O 1
ATOM 7011 N N . ASN B 1 314 ? -24.016 12.281 -13.383 1 92.69 314 ASN B N 1
ATOM 7012 C CA . ASN B 1 314 ? -23.656 13.445 -12.578 1 92.69 314 ASN B CA 1
ATOM 7013 C C . ASN B 1 314 ? -24.219 14.734 -13.172 1 92.69 314 ASN B C 1
ATOM 7015 O O . ASN B 1 314 ? -24.656 15.617 -12.438 1 92.69 314 ASN B O 1
ATOM 7019 N N . VAL B 1 315 ? -24.297 14.859 -14.492 1 92.56 315 VAL B N 1
ATOM 7020 C CA . VAL B 1 315 ? -24.828 16.031 -15.164 1 92.56 315 VAL B CA 1
ATOM 7021 C C . VAL B 1 315 ? -26.328 16.141 -14.914 1 92.56 315 VAL B C 1
ATOM 7023 O O . VAL B 1 315 ? -26.828 17.219 -14.594 1 92.56 315 VAL B O 1
ATOM 7026 N N . ILE B 1 316 ? -26.984 15.055 -14.914 1 89.88 316 ILE B N 1
ATOM 7027 C CA . ILE B 1 316 ? -28.422 15.039 -14.672 1 89.88 316 ILE B CA 1
ATOM 7028 C C . ILE B 1 316 ? -28.703 15.281 -13.188 1 89.88 316 ILE B C 1
ATOM 7030 O O . ILE B 1 316 ? -29.609 16.047 -12.844 1 89.88 316 ILE B O 1
ATOM 7034 N N . GLU B 1 317 ? -27.859 14.688 -12.367 1 88.88 317 GLU B N 1
ATOM 7035 C CA . GLU B 1 317 ? -28.047 14.789 -10.922 1 88.88 317 GLU B CA 1
ATOM 7036 C C . GLU B 1 317 ? -27.859 16.219 -10.43 1 88.88 317 GLU B C 1
ATOM 7038 O O . GLU B 1 317 ? -28.594 16.688 -9.562 1 88.88 317 GLU B O 1
ATOM 7043 N N . VAL B 1 318 ? -26.922 16.906 -11.008 1 89.88 318 VAL B N 1
ATOM 7044 C CA . VAL B 1 318 ? -26.656 18.297 -10.594 1 89.88 318 VAL B CA 1
ATOM 7045 C C . VAL B 1 318 ? -27.859 19.172 -10.93 1 89.88 318 VAL B C 1
ATOM 7047 O O . VAL B 1 318 ? -28.25 20.031 -10.133 1 89.88 318 VAL B O 1
ATOM 7050 N N . ARG B 1 319 ? -28.562 18.938 -12.039 1 89.75 319 ARG B N 1
ATOM 7051 C CA . ARG B 1 319 ? -29.719 19.719 -12.445 1 89.75 319 ARG B CA 1
ATOM 7052 C C . ARG B 1 319 ? -30.938 19.359 -11.602 1 89.75 319 ARG B C 1
ATOM 7054 O O . ARG B 1 319 ? -31.719 20.234 -11.219 1 89.75 319 ARG B O 1
ATOM 7061 N N . LEU B 1 320 ? -31.047 18.125 -11.305 1 86.62 320 LEU B N 1
ATOM 7062 C CA . LEU B 1 320 ? -32.188 17.688 -10.484 1 86.62 320 LEU B CA 1
ATOM 7063 C C . LEU B 1 320 ? -32.031 18.172 -9.047 1 86.62 320 LEU B C 1
ATOM 7065 O O . LEU B 1 320 ? -33 18.594 -8.422 1 86.62 320 LEU B O 1
ATOM 7069 N N . ASP B 1 321 ? -30.797 18.125 -8.57 1 86.81 321 ASP B N 1
ATOM 7070 C CA . ASP B 1 321 ? -30.547 18.625 -7.227 1 86.81 321 ASP B CA 1
ATOM 7071 C C . ASP B 1 321 ? -30.797 20.125 -7.145 1 86.81 321 ASP B C 1
ATOM 7073 O O . ASP B 1 321 ? -31.328 20.625 -6.152 1 86.81 321 ASP B O 1
ATOM 7077 N N . ALA B 1 322 ? -30.391 20.859 -8.172 1 88.38 322 ALA B N 1
ATOM 7078 C CA . ALA B 1 322 ? -30.641 22.297 -8.211 1 88.38 322 ALA B CA 1
ATOM 7079 C C . ALA B 1 322 ? -32.156 22.578 -8.148 1 88.38 322 ALA B C 1
ATOM 7081 O O . ALA B 1 322 ? -32.594 23.453 -7.395 1 88.38 322 ALA B O 1
ATOM 7082 N N . LYS B 1 323 ? -32.906 21.844 -8.867 1 85.5 323 LYS B N 1
ATOM 7083 C CA . LYS B 1 323 ? -34.344 22.031 -8.859 1 85.5 323 LYS B CA 1
ATOM 7084 C C . LYS B 1 323 ? -34.938 21.656 -7.508 1 85.5 323 LYS B C 1
ATOM 7086 O O . LYS B 1 323 ? -35.844 22.344 -7.008 1 85.5 323 LYS B O 1
ATOM 7091 N N . LYS B 1 324 ? -34.438 20.656 -6.93 1 83.62 324 LYS B N 1
ATOM 7092 C CA . LYS B 1 324 ? -34.875 20.203 -5.621 1 83.62 324 LYS B CA 1
ATOM 7093 C C . LYS B 1 324 ? -34.594 21.25 -4.547 1 83.62 324 LYS B C 1
ATOM 7095 O O . LYS B 1 324 ? -35.469 21.547 -3.727 1 83.62 324 LYS B O 1
ATOM 7100 N N . PHE B 1 325 ? -33.438 21.875 -4.562 1 83.31 325 PHE B N 1
ATOM 7101 C CA . PHE B 1 325 ? -33.031 22.844 -3.543 1 83.31 325 PHE B CA 1
ATOM 7102 C C . PHE B 1 325 ? -33.75 24.172 -3.721 1 83.31 325 PHE B C 1
ATOM 7104 O O . PHE B 1 325 ? -34.031 24.859 -2.742 1 83.31 325 PHE B O 1
ATOM 7111 N N . VAL B 1 326 ? -34.156 24.422 -4.957 1 83.25 326 VAL B N 1
ATOM 7112 C CA . VAL B 1 326 ? -34.75 25.734 -5.227 1 83.25 326 VAL B CA 1
ATOM 7113 C C . VAL B 1 326 ? -36.25 25.641 -5.098 1 83.25 326 VAL B C 1
ATOM 7115 O O . VAL B 1 326 ? -36.906 26.547 -4.566 1 83.25 326 VAL B O 1
ATOM 7118 N N . ALA B 1 327 ? -36.812 24.5 -5.438 1 79.12 327 ALA B N 1
ATOM 7119 C CA . ALA B 1 327 ? -38.25 24.484 -5.562 1 79.12 327 ALA B CA 1
ATOM 7120 C C . ALA B 1 327 ? -38.875 23.594 -4.5 1 79.12 327 ALA B C 1
ATOM 7122 O O . ALA B 1 327 ? -40.031 23.812 -4.09 1 79.12 327 ALA B O 1
ATOM 7123 N N . GLU B 1 328 ? -38.156 22.625 -4.031 1 80 328 GLU B N 1
ATOM 7124 C CA . GLU B 1 328 ? -38.844 21.609 -3.258 1 80 328 GLU B CA 1
ATOM 7125 C C . GLU B 1 328 ? -38.406 21.625 -1.796 1 80 328 GLU B C 1
ATOM 7127 O O . GLU B 1 328 ? -39.156 21.188 -0.917 1 80 328 GLU B O 1
ATOM 7132 N N . LEU B 1 329 ? -37.25 22.156 -1.487 1 81.81 329 LEU B N 1
ATOM 7133 C CA . LEU B 1 329 ? -36.719 22.094 -0.125 1 81.81 329 LEU B CA 1
ATOM 7134 C C . LEU B 1 329 ? -36.719 23.484 0.516 1 81.81 329 LEU B C 1
ATOM 7136 O O . LEU B 1 329 ? -36.594 24.484 -0.183 1 81.81 329 LEU B O 1
ATOM 7140 N N . ARG B 1 330 ? -36.875 23.359 1.867 1 83.62 330 ARG B N 1
ATOM 7141 C CA . ARG B 1 330 ? -36.688 24.578 2.641 1 83.62 330 ARG B CA 1
ATOM 7142 C C . ARG B 1 330 ? -35.219 25 2.607 1 83.62 330 ARG B C 1
ATOM 7144 O O . ARG B 1 330 ? -34.312 24.156 2.467 1 83.62 330 ARG B O 1
ATOM 7151 N N . ARG B 1 331 ? -34.969 26.234 2.635 1 82.5 331 ARG B N 1
ATOM 7152 C CA . ARG B 1 331 ? -33.594 26.734 2.635 1 82.5 331 ARG B CA 1
ATOM 7153 C C . ARG B 1 331 ? -32.781 26.109 3.762 1 82.5 331 ARG B C 1
ATOM 7155 O O . ARG B 1 331 ? -33.188 26.141 4.922 1 82.5 331 ARG B O 1
ATOM 7162 N N . PRO B 1 332 ? -31.734 25.453 3.432 1 84.44 332 PRO B N 1
ATOM 7163 C CA . PRO B 1 332 ? -30.922 24.781 4.445 1 84.44 332 PRO B CA 1
ATOM 7164 C C . PRO B 1 332 ? -30.156 25.766 5.328 1 84.44 332 PRO B C 1
ATOM 7166 O O . PRO B 1 332 ? -29.844 26.875 4.898 1 84.44 332 PRO B O 1
ATOM 7169 N N . ASP B 1 333 ? -30 25.328 6.559 1 81.62 333 ASP B N 1
ATOM 7170 C CA . ASP B 1 333 ? -29.156 26.078 7.473 1 81.62 333 ASP B CA 1
ATOM 7171 C C . ASP B 1 333 ? -27.672 25.859 7.16 1 81.62 333 ASP B C 1
ATOM 7173 O O . ASP B 1 333 ? -27.234 24.719 6.957 1 81.62 333 ASP B O 1
ATOM 7177 N N . THR B 1 334 ? -26.922 26.859 6.961 1 80.44 334 THR B N 1
ATOM 7178 C CA . THR B 1 334 ? -25.5 26.781 6.629 1 80.44 334 THR B CA 1
ATOM 7179 C C . THR B 1 334 ? -24.672 26.453 7.867 1 80.44 334 THR B C 1
ATOM 7181 O O . THR B 1 334 ? -24.906 27.016 8.945 1 80.44 334 THR B O 1
ATOM 7184 N N . VAL B 1 335 ? -23.969 25.453 7.805 1 80.44 335 VAL B N 1
ATOM 7185 C CA . VAL B 1 335 ? -23.047 25.078 8.867 1 80.44 335 VAL B CA 1
ATOM 7186 C C . VAL B 1 335 ? -21.609 25.109 8.344 1 80.44 335 VAL B C 1
ATOM 7188 O O . VAL B 1 335 ? -21.344 24.656 7.227 1 80.44 335 VAL B O 1
ATOM 7191 N N . ARG B 1 336 ? -20.75 25.703 9.102 1 78.75 336 ARG B N 1
ATOM 7192 C CA . ARG B 1 336 ? -19.344 25.781 8.711 1 78.75 336 ARG B CA 1
ATOM 7193 C C . ARG B 1 336 ? -18.641 24.438 8.969 1 78.75 336 ARG B C 1
ATOM 7195 O O . ARG B 1 336 ? -18.844 23.828 10.016 1 78.75 336 ARG B O 1
ATOM 7202 N N . ALA B 1 337 ? -18.094 23.984 7.91 1 80.75 337 ALA B N 1
ATOM 7203 C CA . ALA B 1 337 ? -17.344 22.734 8.023 1 80.75 337 ALA B CA 1
ATOM 7204 C C . ALA B 1 337 ? -15.969 22.859 7.371 1 80.75 337 ALA B C 1
ATOM 7206 O O . ALA B 1 337 ? -15.82 23.516 6.332 1 80.75 337 ALA B O 1
ATOM 7207 N N . LYS B 1 338 ? -14.93 22.297 8.023 1 78.5 338 LYS B N 1
ATOM 7208 C CA . LYS B 1 338 ? -13.555 22.375 7.535 1 78.5 338 LYS B CA 1
ATOM 7209 C C . LYS B 1 338 ? -13.32 21.422 6.371 1 78.5 338 LYS B C 1
ATOM 7211 O O . LYS B 1 338 ? -12.648 21.766 5.398 1 78.5 338 LYS B O 1
ATOM 7216 N N . ASP B 1 339 ? -13.812 20.219 6.512 1 84.94 339 ASP B N 1
ATOM 7217 C CA . ASP B 1 339 ? -13.602 19.188 5.496 1 84.94 339 ASP B CA 1
ATOM 7218 C C . ASP B 1 339 ? -14.797 18.234 5.43 1 84.94 339 ASP B C 1
ATOM 7220 O O . ASP B 1 339 ? -15.805 18.453 6.105 1 84.94 339 ASP B O 1
ATOM 7224 N N . ILE B 1 340 ? -14.766 17.312 4.5 1 85.69 340 ILE B N 1
ATOM 7225 C CA . ILE B 1 340 ? -15.867 16.375 4.309 1 85.69 340 ILE B CA 1
ATOM 7226 C C . ILE B 1 340 ? -15.789 15.258 5.344 1 85.69 340 ILE B C 1
ATOM 7228 O O . ILE B 1 340 ? -16.641 14.375 5.383 1 85.69 340 ILE B O 1
ATOM 7232 N N . GLY B 1 341 ? -14.75 15.273 6.133 1 87.38 341 GLY B N 1
ATOM 7233 C CA . GLY B 1 341 ? -14.656 14.375 7.266 1 87.38 341 GLY B CA 1
ATOM 7234 C C . GLY B 1 341 ? -14.438 12.93 6.859 1 87.38 341 GLY B C 1
ATOM 7235 O O . GLY B 1 341 ? -13.516 12.625 6.09 1 87.38 341 GLY B O 1
ATOM 7236 N N . ILE B 1 342 ? -15.289 12.023 7.289 1 91.75 342 ILE B N 1
ATOM 7237 C CA . ILE B 1 342 ? -15.102 10.586 7.168 1 91.75 342 ILE B CA 1
ATOM 7238 C C . ILE B 1 342 ? -15.297 10.156 5.715 1 91.75 342 ILE B C 1
ATOM 7240 O O . ILE B 1 342 ? -14.82 9.094 5.305 1 91.75 342 ILE B O 1
ATOM 7244 N N . TRP B 1 343 ? -16.016 10.969 4.941 1 94 343 TRP B N 1
ATOM 7245 C CA . TRP B 1 343 ? -16.234 10.641 3.535 1 94 343 TRP B CA 1
ATOM 7246 C C . TRP B 1 343 ? -14.906 10.484 2.805 1 94 343 TRP B C 1
ATOM 7248 O O . TRP B 1 343 ? -14.766 9.609 1.94 1 94 343 TRP B O 1
ATOM 7258 N N . PHE B 1 344 ? -13.922 11.305 3.178 1 92.69 344 PHE B N 1
ATOM 7259 C CA . PHE B 1 344 ? -12.617 11.234 2.527 1 92.69 344 PHE B CA 1
ATOM 7260 C C . PHE B 1 344 ? -11.922 9.922 2.861 1 92.69 344 PHE B C 1
ATOM 7262 O O . PHE B 1 344 ? -11.281 9.312 1.998 1 92.69 344 PHE B O 1
ATOM 7269 N N . ASN B 1 345 ? -12.055 9.492 4.008 1 90.62 345 ASN B N 1
ATOM 7270 C CA . ASN B 1 345 ? -11.469 8.227 4.422 1 90.62 345 ASN B CA 1
ATOM 7271 C C . ASN B 1 345 ? -12.094 7.047 3.682 1 90.62 345 ASN B C 1
ATOM 7273 O O . ASN B 1 345 ? -11.398 6.109 3.291 1 90.62 345 ASN B O 1
ATOM 7277 N N . ILE B 1 346 ? -13.359 7.168 3.539 1 95.06 346 ILE B N 1
ATOM 7278 C CA . ILE B 1 346 ? -14.07 6.109 2.836 1 95.06 346 ILE B CA 1
ATOM 7279 C C . ILE B 1 346 ? -13.633 6.074 1.373 1 95.06 346 ILE B C 1
ATOM 7281 O O . ILE B 1 346 ? -13.352 5.004 0.829 1 95.06 346 ILE B O 1
ATOM 7285 N N . LEU B 1 347 ? -13.539 7.25 0.774 1 95.38 347 LEU B N 1
ATOM 7286 C CA . LEU B 1 347 ? -13.102 7.34 -0.615 1 95.38 347 LEU B CA 1
ATOM 7287 C C . LEU B 1 347 ? -11.688 6.797 -0.777 1 95.38 347 LEU B C 1
ATOM 7289 O O . LEU B 1 347 ? -11.406 6.062 -1.728 1 95.38 347 LEU B O 1
ATOM 7293 N N . SER B 1 348 ? -10.82 7.074 0.156 1 92.56 348 SER B N 1
ATOM 7294 C CA . SER B 1 348 ? -9.453 6.578 0.124 1 92.56 348 SER B CA 1
ATOM 7295 C C . SER B 1 348 ? -9.406 5.062 0.288 1 92.56 348 SER B C 1
ATOM 7297 O O . SER B 1 348 ? -8.617 4.383 -0.369 1 92.56 348 SER B O 1
ATOM 7299 N N . GLY B 1 349 ? -10.281 4.605 1.136 1 92.88 349 GLY B N 1
ATOM 7300 C CA . GLY B 1 349 ? -10.367 3.168 1.325 1 92.88 349 GLY B CA 1
ATOM 7301 C C . GLY B 1 349 ? -10.836 2.43 0.084 1 92.88 349 GLY B C 1
ATOM 7302 O O . GLY B 1 349 ? -10.258 1.402 -0.284 1 92.88 349 GLY B O 1
ATOM 7303 N N . ILE B 1 350 ? -11.828 2.969 -0.57 1 95.44 350 ILE B N 1
ATOM 7304 C CA . ILE B 1 350 ? -12.336 2.369 -1.798 1 95.44 350 ILE B CA 1
ATOM 7305 C C . ILE B 1 350 ? -11.25 2.377 -2.867 1 95.44 350 ILE B C 1
ATOM 7307 O O . ILE B 1 350 ? -11.094 1.406 -3.611 1 95.44 350 ILE B O 1
ATOM 7311 N N . GLY B 1 351 ? -10.508 3.496 -2.918 1 93.75 351 GLY B N 1
ATOM 7312 C CA . GLY B 1 351 ? -9.414 3.59 -3.873 1 93.75 351 GLY B CA 1
ATOM 7313 C C . GLY B 1 351 ? -8.352 2.529 -3.668 1 93.75 351 GLY B C 1
ATOM 7314 O O . GLY B 1 351 ? -7.879 1.919 -4.629 1 93.75 351 GLY B O 1
ATOM 7315 N N . LYS B 1 352 ? -7.965 2.227 -2.484 1 92.25 352 LYS B N 1
ATOM 7316 C CA . LYS B 1 352 ? -6.953 1.22 -2.178 1 92.25 352 LYS B CA 1
ATOM 7317 C C . LYS B 1 352 ? -7.473 -0.186 -2.469 1 92.25 352 LYS B C 1
ATOM 7319 O O . LYS B 1 352 ? -6.738 -1.027 -2.99 1 92.25 352 LYS B O 1
ATOM 7324 N N . PHE B 1 353 ? -8.742 -0.418 -2.217 1 93.69 353 PHE B N 1
ATOM 7325 C CA . PHE B 1 353 ? -9.344 -1.723 -2.455 1 93.69 353 PHE B CA 1
ATOM 7326 C C . PHE B 1 353 ? -9.492 -1.987 -3.949 1 93.69 353 PHE B C 1
ATOM 7328 O O . PHE B 1 353 ? -9.398 -3.133 -4.395 1 93.69 353 PHE B O 1
ATOM 7335 N N . SER B 1 354 ? -9.734 -0.921 -4.648 1 96 354 SER B N 1
ATOM 7336 C CA . SER B 1 354 ? -9.945 -1.063 -6.082 1 96 354 SER B CA 1
ATOM 7337 C C . SER B 1 354 ? -8.703 -1.609 -6.777 1 96 354 SER B C 1
ATOM 7339 O O . SER B 1 354 ? -8.805 -2.312 -7.785 1 96 354 SER B O 1
ATOM 7341 N N . VAL B 1 355 ? -7.512 -1.355 -6.238 1 94.81 355 VAL B N 1
ATOM 7342 C CA . VAL B 1 355 ? -6.27 -1.797 -6.863 1 94.81 355 VAL B CA 1
ATOM 7343 C C . VAL B 1 355 ? -6.195 -3.322 -6.844 1 94.81 355 VAL B C 1
ATOM 7345 O O . VAL B 1 355 ? -5.957 -3.949 -7.879 1 94.81 355 VAL B O 1
ATOM 7348 N N . ILE B 1 356 ? -6.48 -3.926 -5.734 1 94.44 356 ILE B N 1
ATOM 7349 C CA . ILE B 1 356 ? -6.359 -5.371 -5.594 1 94.44 356 ILE B CA 1
AT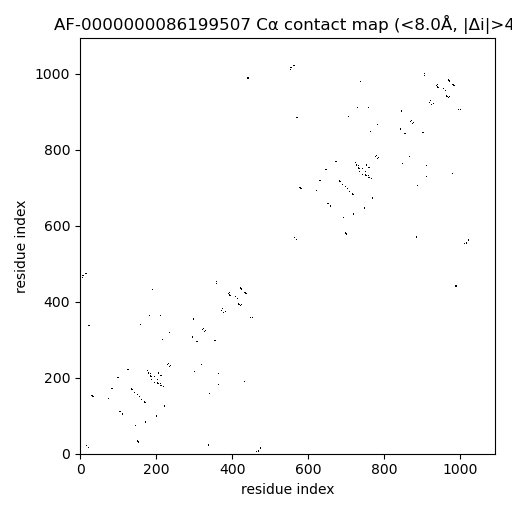OM 7350 C C . ILE B 1 356 ? -7.492 -6.062 -6.352 1 94.44 356 ILE B C 1
ATOM 7352 O O . ILE B 1 356 ? -7.281 -7.098 -6.984 1 94.44 356 ILE B O 1
ATOM 7356 N N . ILE B 1 357 ? -8.695 -5.492 -6.34 1 95.88 357 ILE B N 1
ATOM 7357 C CA . ILE B 1 357 ? -9.844 -6.105 -6.996 1 95.88 357 ILE B CA 1
ATOM 7358 C C . ILE B 1 357 ? -9.641 -6.09 -8.508 1 95.88 357 ILE B C 1
ATOM 7360 O O . ILE B 1 357 ? -9.852 -7.105 -9.18 1 95.88 357 ILE B O 1
ATOM 7364 N N . ASN B 1 358 ? -9.203 -4.984 -9.031 1 96.31 358 ASN B N 1
ATOM 7365 C CA . ASN B 1 358 ? -8.977 -4.914 -10.469 1 96.31 358 ASN B CA 1
ATOM 7366 C C . ASN B 1 358 ? -7.832 -5.824 -10.906 1 96.31 358 ASN B C 1
ATOM 7368 O O . ASN B 1 358 ? -7.867 -6.398 -11.992 1 96.31 358 ASN B O 1
ATOM 7372 N N . ALA B 1 359 ? -6.824 -5.93 -10.039 1 96.75 359 ALA B N 1
ATOM 7373 C CA . ALA B 1 359 ? -5.727 -6.836 -10.352 1 96.75 359 ALA B CA 1
ATOM 7374 C C . ALA B 1 359 ? -6.219 -8.273 -10.492 1 96.75 359 ALA B C 1
ATOM 7376 O O . ALA B 1 359 ? -5.867 -8.969 -11.445 1 96.75 359 ALA B O 1
ATOM 7377 N N . PHE B 1 360 ? -7.082 -8.656 -9.664 1 96.31 360 PHE B N 1
ATOM 7378 C CA . PHE B 1 360 ? -7.59 -10.031 -9.68 1 96.31 360 PHE B CA 1
ATOM 7379 C C . PHE B 1 360 ? -8.594 -10.219 -10.812 1 96.31 360 PHE B C 1
ATOM 7381 O O . PHE B 1 360 ? -8.664 -11.297 -11.406 1 96.31 360 PHE B O 1
ATOM 7388 N N . VAL B 1 361 ? -9.375 -9.203 -11.094 1 95.31 361 VAL B N 1
ATOM 7389 C CA . VAL B 1 361 ? -10.336 -9.297 -12.188 1 95.31 361 VAL B CA 1
ATOM 7390 C C . VAL B 1 361 ? -9.594 -9.469 -13.516 1 95.31 361 VAL B C 1
ATOM 7392 O O . VAL B 1 361 ? -9.938 -10.336 -14.32 1 95.31 361 VAL B O 1
ATOM 7395 N N . ILE B 1 362 ? -8.523 -8.758 -13.719 1 94.94 362 ILE B N 1
ATOM 7396 C CA . ILE B 1 362 ? -7.746 -8.828 -14.953 1 94.94 362 ILE B CA 1
ATOM 7397 C C . ILE B 1 362 ? -7.031 -10.172 -15.039 1 94.94 362 ILE B C 1
ATOM 7399 O O . ILE B 1 362 ? -6.949 -10.773 -16.109 1 94.94 362 ILE B O 1
ATOM 7403 N N . SER B 1 363 ? -6.605 -10.648 -13.898 1 95.5 363 SER B N 1
ATOM 7404 C CA . SER B 1 363 ? -5.754 -11.836 -13.891 1 95.5 363 SER B CA 1
ATOM 7405 C C . SER B 1 363 ? -6.582 -13.109 -13.945 1 95.5 363 SER B C 1
ATOM 7407 O O . SER B 1 363 ? -6.219 -14.062 -14.641 1 95.5 363 SER B O 1
ATOM 7409 N N . VAL B 1 364 ? -7.711 -13.094 -13.219 1 92.56 364 VAL B N 1
ATOM 7410 C CA . VAL B 1 364 ? -8.398 -14.367 -13.008 1 92.56 364 VAL B CA 1
ATOM 7411 C C . VAL B 1 364 ? -9.672 -14.406 -13.852 1 92.56 364 VAL B C 1
ATOM 7413 O O . VAL B 1 364 ? -10.031 -15.445 -14.398 1 92.56 364 VAL B O 1
ATOM 7416 N N . THR B 1 365 ? -10.312 -13.328 -14 1 91.69 365 THR B N 1
ATOM 7417 C CA . THR B 1 365 ? -11.609 -13.32 -14.664 1 91.69 365 THR B CA 1
ATOM 7418 C C . THR B 1 365 ? -11.445 -13.117 -16.172 1 91.69 365 THR B C 1
ATOM 7420 O O . THR B 1 365 ? -12.25 -13.609 -16.953 1 91.69 365 THR B O 1
ATOM 7423 N N . SER B 1 366 ? -10.367 -12.516 -16.594 1 89.69 366 SER B N 1
ATOM 7424 C CA . SER B 1 366 ? -10.125 -12.297 -18.016 1 89.69 366 SER B CA 1
ATOM 7425 C C . SER B 1 366 ? -9.219 -13.383 -18.594 1 89.69 366 SER B C 1
ATOM 7427 O O . SER B 1 366 ? -8.57 -14.109 -17.844 1 89.69 366 SER B O 1
ATOM 7429 N N . ASP B 1 367 ? -9.242 -13.523 -19.938 1 90 367 ASP B N 1
ATOM 7430 C CA . ASP B 1 367 ? -8.383 -14.484 -20.609 1 90 367 ASP B CA 1
ATOM 7431 C C . ASP B 1 367 ? -7.078 -13.828 -21.062 1 90 367 ASP B C 1
ATOM 7433 O O . ASP B 1 367 ? -6.387 -14.344 -21.938 1 90 367 ASP B O 1
ATOM 7437 N N . PHE B 1 368 ? -6.809 -12.773 -20.469 1 91.19 368 PHE B N 1
ATOM 7438 C CA . PHE B 1 368 ? -5.625 -12.016 -20.859 1 91.19 368 PHE B CA 1
ATOM 7439 C C . PHE B 1 368 ? -4.355 -12.789 -20.531 1 91.19 368 PHE B C 1
ATOM 7441 O O . PHE B 1 368 ? -3.479 -12.953 -21.375 1 91.19 368 PHE B O 1
ATOM 7448 N N . ILE B 1 369 ? -4.301 -13.375 -19.359 1 94.56 369 ILE B N 1
ATOM 7449 C CA . ILE B 1 369 ? -3.08 -14.016 -18.891 1 94.56 369 ILE B CA 1
ATOM 7450 C C . ILE B 1 369 ? -2.896 -15.359 -19.594 1 94.56 369 ILE B C 1
ATOM 7452 O O . ILE B 1 369 ? -1.808 -15.672 -20.078 1 94.56 369 ILE B O 1
ATOM 7456 N N . PRO B 1 370 ? -3.998 -16.172 -19.688 1 93.62 370 PRO B N 1
ATOM 7457 C CA . PRO B 1 370 ? -3.824 -17.422 -20.438 1 93.62 370 PRO B CA 1
ATOM 7458 C C . PRO B 1 370 ? -3.4 -17.188 -21.875 1 93.62 370 PRO B C 1
ATOM 7460 O O . PRO B 1 370 ? -2.615 -17.969 -22.422 1 93.62 370 PRO B O 1
ATOM 7463 N N . ARG B 1 371 ? -3.863 -16.156 -22.5 1 94 371 ARG B N 1
ATOM 7464 C CA . ARG B 1 371 ? -3.479 -15.836 -23.859 1 94 371 ARG B CA 1
ATOM 7465 C C . ARG B 1 371 ? -2.01 -15.438 -23.953 1 94 371 ARG B C 1
ATOM 7467 O O . ARG B 1 371 ? -1.302 -15.844 -24.875 1 94 371 ARG B O 1
ATOM 7474 N N . LEU B 1 372 ? -1.554 -14.719 -22.984 1 94.56 372 LEU B N 1
ATOM 7475 C CA . LEU B 1 372 ? -0.158 -14.297 -22.953 1 94.56 372 LEU B CA 1
ATOM 7476 C C . LEU B 1 372 ? 0.765 -15.484 -22.703 1 94.56 372 LEU B C 1
ATOM 7478 O O . LEU B 1 372 ? 1.821 -15.594 -23.328 1 94.56 372 LEU B O 1
ATOM 7482 N N . VAL B 1 373 ? 0.352 -16.344 -21.781 1 94.69 373 VAL B N 1
ATOM 7483 C CA . VAL B 1 373 ? 1.155 -17.516 -21.469 1 94.69 373 VAL B CA 1
ATOM 7484 C C . VAL B 1 373 ? 1.251 -18.422 -22.703 1 94.69 373 VAL B C 1
ATOM 7486 O O . VAL B 1 373 ? 2.322 -18.953 -23.016 1 94.69 373 VAL B O 1
ATOM 7489 N N . TYR B 1 374 ? 0.125 -18.594 -23.406 1 94 374 TYR B N 1
ATOM 7490 C CA . TYR B 1 374 ? 0.134 -19.422 -24.609 1 94 374 TYR B CA 1
ATOM 7491 C C . TYR B 1 374 ? 1.023 -18.797 -25.688 1 94 374 TYR B C 1
ATOM 7493 O O . TYR B 1 374 ? 1.837 -19.5 -26.297 1 94 374 TYR B O 1
ATOM 7501 N N . GLN B 1 375 ? 0.964 -17.531 -25.906 1 93.5 375 GLN B N 1
ATOM 7502 C CA . GLN B 1 375 ? 1.699 -16.828 -26.953 1 93.5 375 GLN B CA 1
ATOM 7503 C C . GLN B 1 375 ? 3.203 -16.891 -26.719 1 93.5 375 GLN B C 1
ATOM 7505 O O . GLN B 1 375 ? 3.982 -17.094 -27.641 1 93.5 375 GLN B O 1
ATOM 7510 N N . TYR B 1 376 ? 3.607 -16.828 -25.438 1 91.12 376 TYR B N 1
ATOM 7511 C CA . TYR B 1 376 ? 5.035 -16.672 -25.172 1 91.12 376 TYR B CA 1
ATOM 7512 C C . TYR B 1 376 ? 5.652 -18 -24.734 1 91.12 376 TYR B C 1
ATOM 7514 O O . TYR B 1 376 ? 6.848 -18.219 -24.922 1 91.12 376 TYR B O 1
ATOM 7522 N N . ALA B 1 377 ? 4.848 -18.875 -24.234 1 88.81 377 ALA B N 1
ATOM 7523 C CA . ALA B 1 377 ? 5.449 -20.094 -23.672 1 88.81 377 ALA B CA 1
ATOM 7524 C C . ALA B 1 377 ? 5.109 -21.312 -24.516 1 88.81 377 ALA B C 1
ATOM 7526 O O . ALA B 1 377 ? 5.91 -22.25 -24.609 1 88.81 377 ALA B O 1
ATOM 7527 N N . TYR B 1 378 ? 3.971 -21.344 -25.188 1 87.38 378 TYR B N 1
ATOM 7528 C CA . TYR B 1 378 ? 3.539 -22.594 -25.797 1 87.38 378 TYR B CA 1
ATOM 7529 C C . TYR B 1 378 ? 3.436 -22.469 -27.312 1 87.38 378 TYR B C 1
ATOM 7531 O O . TYR B 1 378 ? 3.557 -23.453 -28.031 1 87.38 378 TYR B O 1
ATOM 7539 N N . SER B 1 379 ? 3.277 -21.203 -27.734 1 89.25 379 SER B N 1
ATOM 7540 C CA . SER B 1 379 ? 3.146 -21.016 -29.172 1 89.25 379 SER B CA 1
ATOM 7541 C C . SER B 1 379 ? 4.508 -21.031 -29.859 1 89.25 379 SER B C 1
ATOM 7543 O O . SER B 1 379 ? 5.445 -20.375 -29.406 1 89.25 379 SER B O 1
ATOM 7545 N N . HIS B 1 380 ? 4.684 -21.781 -30.844 1 85.94 380 HIS B N 1
ATOM 7546 C CA . HIS B 1 380 ? 5.941 -21.891 -31.578 1 85.94 380 HIS B CA 1
ATOM 7547 C C . HIS B 1 380 ? 6.18 -20.656 -32.438 1 85.94 380 HIS B C 1
ATOM 7549 O O . HIS B 1 380 ? 7.324 -20.266 -32.656 1 85.94 380 HIS B O 1
ATOM 7555 N N . ASN B 1 381 ? 5.07 -20.062 -32.969 1 87.38 381 ASN B N 1
ATOM 7556 C CA . ASN B 1 381 ? 5.211 -18.938 -33.875 1 87.38 381 ASN B CA 1
ATOM 7557 C C . ASN B 1 381 ? 4.754 -17.641 -33.219 1 87.38 381 ASN B C 1
ATOM 7559 O O . ASN B 1 381 ? 4.66 -16.609 -33.906 1 87.38 381 ASN B O 1
ATOM 7563 N N . GLY B 1 382 ? 4.41 -17.719 -32.031 1 88.12 382 GLY B N 1
ATOM 7564 C CA . GLY B 1 382 ? 4 -16.516 -31.344 1 88.12 382 GLY B CA 1
ATOM 7565 C C . GLY B 1 382 ? 2.59 -16.078 -31.688 1 88.12 382 GLY B C 1
ATOM 7566 O O . GLY B 1 382 ? 2.16 -14.984 -31.297 1 88.12 382 GLY B O 1
ATOM 7567 N N . THR B 1 383 ? 1.901 -16.844 -32.5 1 87.06 383 THR B N 1
ATOM 7568 C CA . THR B 1 383 ? 0.532 -16.516 -32.875 1 87.06 383 THR B CA 1
ATOM 7569 C C . THR B 1 383 ? -0.466 -17.172 -31.938 1 87.06 383 THR B C 1
ATOM 7571 O O . THR B 1 383 ? -0.08 -17.953 -31.062 1 87.06 383 THR B O 1
ATOM 7574 N N . MET B 1 384 ? -1.759 -16.875 -32.031 1 90.62 384 MET B N 1
ATOM 7575 C CA . MET B 1 384 ? -2.811 -17.406 -31.188 1 90.62 384 MET B CA 1
ATOM 7576 C C . MET B 1 384 ? -3.467 -18.625 -31.812 1 90.62 384 MET B C 1
ATOM 7578 O O . MET B 1 384 ? -4.488 -19.109 -31.328 1 90.62 384 MET B O 1
ATOM 7582 N N . HIS B 1 385 ? -2.879 -19.062 -32.844 1 88.38 385 HIS B N 1
ATOM 7583 C CA . HIS B 1 385 ? -3.434 -20.25 -33.469 1 88.38 385 HIS B CA 1
ATOM 7584 C C . HIS B 1 385 ? -3.248 -21.484 -32.562 1 88.38 385 HIS B C 1
ATOM 7586 O O . HIS B 1 385 ? -2.131 -21.781 -32.156 1 88.38 385 HIS B O 1
ATOM 7592 N N . GLY B 1 386 ? -4.34 -22.094 -32.188 1 90.5 386 GLY B N 1
ATOM 7593 C CA . GLY B 1 386 ? -4.285 -23.281 -31.359 1 90.5 386 GLY B CA 1
ATOM 7594 C C . GLY B 1 386 ? -4.578 -23 -29.891 1 90.5 386 GLY B C 1
ATOM 7595 O O . GLY B 1 386 ? -4.492 -23.891 -29.047 1 90.5 386 GLY B O 1
ATOM 7596 N N . PHE B 1 387 ? -4.844 -21.828 -29.703 1 90.94 387 PHE B N 1
ATOM 7597 C CA . PHE B 1 387 ? -5.102 -21.422 -28.328 1 90.94 387 PHE B CA 1
ATOM 7598 C C . PHE B 1 387 ? -6.297 -22.172 -27.75 1 90.94 387 PHE B C 1
ATOM 7600 O O . PHE B 1 387 ? -6.238 -22.688 -26.641 1 90.94 387 PHE B O 1
ATOM 7607 N N . ILE B 1 388 ? -7.375 -22.281 -28.469 1 88.69 388 ILE B N 1
ATOM 7608 C CA . ILE B 1 388 ? -8.594 -22.922 -28 1 88.69 388 ILE B CA 1
ATOM 7609 C C . ILE B 1 388 ? -8.305 -24.391 -27.688 1 88.69 388 ILE B C 1
ATOM 7611 O O . ILE B 1 388 ? -8.727 -24.906 -26.656 1 88.69 388 ILE B O 1
ATOM 7615 N N . ASN B 1 389 ? -7.551 -25.016 -28.516 1 89.44 389 ASN B N 1
ATOM 7616 C CA . ASN B 1 389 ? -7.207 -26.422 -28.297 1 89.44 389 ASN B CA 1
ATOM 7617 C C . ASN B 1 389 ? -6.316 -26.594 -27.062 1 89.44 389 ASN B C 1
ATOM 7619 O O . ASN B 1 389 ? -6.387 -27.609 -26.375 1 89.44 389 ASN B O 1
ATOM 7623 N N . HIS B 1 390 ? -5.57 -25.578 -26.891 1 89.5 390 HIS B N 1
ATOM 7624 C CA . HIS B 1 390 ? -4.66 -25.609 -25.75 1 89.5 390 HIS B CA 1
ATOM 7625 C C . HIS B 1 390 ? -5.418 -25.453 -24.438 1 89.5 390 HIS B C 1
ATOM 7627 O O . HIS B 1 390 ? -4.977 -25.953 -23.406 1 89.5 390 HIS B O 1
ATOM 7633 N N . THR B 1 391 ? -6.609 -24.859 -24.5 1 90.44 391 THR B N 1
ATOM 7634 C CA . THR B 1 391 ? -7.359 -24.578 -23.281 1 90.44 391 THR B CA 1
ATOM 7635 C C . THR B 1 391 ? -8.383 -25.688 -23 1 90.44 391 THR B C 1
ATOM 7637 O O . THR B 1 391 ? -9.094 -25.641 -22 1 90.44 391 THR B O 1
ATOM 7640 N N . LEU B 1 392 ? -8.406 -26.688 -23.812 1 92.12 392 LEU B N 1
ATOM 7641 C CA . LEU B 1 392 ? -9.375 -27.766 -23.672 1 92.12 392 LEU B CA 1
ATOM 7642 C C . LEU B 1 392 ? -8.695 -29.047 -23.188 1 92.12 392 LEU B C 1
ATOM 7644 O O . LEU B 1 392 ? -7.566 -29.344 -23.594 1 92.12 392 LEU B O 1
ATOM 7648 N N . SER B 1 393 ? -9.406 -29.734 -22.312 1 92.62 393 SER B N 1
ATOM 7649 C CA . SER B 1 393 ? -8.945 -31.016 -21.812 1 92.62 393 SER B CA 1
ATOM 7650 C C . SER B 1 393 ? -9.82 -32.156 -22.312 1 92.62 393 SER B C 1
ATOM 7652 O O . SER B 1 393 ? -10.945 -31.922 -22.766 1 92.62 393 SER B O 1
ATOM 7654 N N . TYR B 1 394 ? -9.305 -33.344 -22.297 1 92.25 394 TYR B N 1
ATOM 7655 C CA . TYR B 1 394 ? -10.016 -34.531 -22.812 1 92.25 394 TYR B CA 1
ATOM 7656 C C . TYR B 1 394 ? -10.734 -35.25 -21.688 1 92.25 394 TYR B C 1
ATOM 7658 O O . TYR B 1 394 ? -10.219 -35.375 -20.578 1 92.25 394 TYR B O 1
ATOM 7666 N N . PHE B 1 395 ? -11.938 -35.656 -21.953 1 91.69 395 PHE B N 1
ATOM 7667 C CA . PHE B 1 395 ? -12.734 -36.469 -21.047 1 91.69 395 PHE B CA 1
ATOM 7668 C C . PHE B 1 395 ? -13.25 -37.719 -21.75 1 91.69 395 PHE B C 1
ATOM 7670 O O . PHE B 1 395 ? -13.719 -37.656 -22.891 1 91.69 395 PHE B O 1
ATOM 7677 N N . ASN B 1 396 ? -13.094 -38.844 -21.016 1 90.62 396 ASN B N 1
ATOM 7678 C CA . ASN B 1 396 ? -13.602 -40.094 -21.562 1 90.62 396 ASN B CA 1
ATOM 7679 C C . ASN B 1 396 ? -15.094 -40.25 -21.266 1 90.62 396 ASN B C 1
ATOM 7681 O O . ASN B 1 396 ? -15.508 -40.281 -20.109 1 90.62 396 ASN B O 1
ATOM 7685 N N . VAL B 1 397 ? -15.875 -40.5 -22.266 1 86.94 397 VAL B N 1
ATOM 7686 C CA . VAL B 1 397 ? -17.328 -40.594 -22.156 1 86.94 397 VAL B CA 1
ATOM 7687 C C . VAL B 1 397 ? -17.719 -41.781 -21.312 1 86.94 397 VAL B C 1
ATOM 7689 O O . VAL B 1 397 ? -18.781 -41.812 -20.672 1 86.94 397 VAL B O 1
ATOM 7692 N N . SER B 1 398 ? -16.844 -42.75 -21.234 1 83.81 398 SER B N 1
ATOM 7693 C CA . SER B 1 398 ? -17.125 -43.938 -20.453 1 83.81 398 SER B CA 1
ATOM 7694 C C . SER B 1 398 ? -17.031 -43.688 -18.969 1 83.81 398 SER B C 1
ATOM 7696 O O . SER B 1 398 ? -17.531 -44.469 -18.156 1 83.81 398 SER B O 1
ATOM 7698 N N . ASP B 1 399 ? -16.453 -42.531 -18.656 1 85.62 399 ASP B N 1
ATOM 7699 C CA . ASP B 1 399 ? -16.234 -42.219 -17.25 1 85.62 399 ASP B CA 1
ATOM 7700 C C . ASP B 1 399 ? -17.406 -41.438 -16.672 1 85.62 399 ASP B C 1
ATOM 7702 O O . ASP B 1 399 ? -17.359 -41.031 -15.508 1 85.62 399 ASP B O 1
ATOM 7706 N N . PHE B 1 400 ? -18.422 -41.25 -17.484 1 83.94 400 PHE B N 1
ATOM 7707 C CA . PHE B 1 400 ? -19.625 -40.562 -16.953 1 83.94 400 PHE B CA 1
ATOM 7708 C C . PHE B 1 400 ? -20.297 -41.438 -15.906 1 83.94 400 PHE B C 1
ATOM 7710 O O . PHE B 1 400 ? -20.25 -42.688 -15.984 1 83.94 400 PHE B O 1
ATOM 7717 N N . LYS B 1 401 ? -20.703 -40.719 -14.93 1 78 401 LYS B N 1
ATOM 7718 C CA . LYS B 1 401 ? -21.484 -41.469 -13.961 1 78 401 LYS B CA 1
ATOM 7719 C C . LYS B 1 401 ? -22.656 -42.188 -14.633 1 78 401 LYS B C 1
ATOM 7721 O O . LYS B 1 401 ? -23.203 -41.719 -15.617 1 78 401 LYS B O 1
ATOM 7726 N N . SER B 1 402 ? -22.906 -43.406 -14.133 1 74.12 402 SER B N 1
ATOM 7727 C CA . SER B 1 402 ? -23.953 -44.219 -14.711 1 74.12 402 SER B CA 1
ATOM 7728 C C . SER B 1 402 ? -25.281 -43.438 -14.773 1 74.12 402 SER B C 1
ATOM 7730 O O . SER B 1 402 ? -25.703 -42.875 -13.781 1 74.12 402 SER B O 1
ATOM 7732 N N . GLY B 1 403 ? -25.922 -43.312 -15.969 1 68.31 403 GLY B N 1
ATOM 7733 C CA . GLY B 1 403 ? -27.219 -42.688 -16.141 1 68.31 403 GLY B CA 1
ATOM 7734 C C . GLY B 1 403 ? -27.141 -41.25 -16.656 1 68.31 403 GLY B C 1
ATOM 7735 O O . GLY B 1 403 ? -28.156 -40.656 -17.016 1 68.31 403 GLY B O 1
ATOM 7736 N N . THR B 1 404 ? -25.938 -40.656 -16.641 1 66.19 404 THR B N 1
ATOM 7737 C CA . THR B 1 404 ? -25.812 -39.281 -17.031 1 66.19 404 THR B CA 1
ATOM 7738 C C . THR B 1 404 ? -25.234 -39.156 -18.438 1 66.19 404 THR B C 1
ATOM 7740 O O . THR B 1 404 ? -24.938 -38.031 -18.891 1 66.19 404 THR B O 1
ATOM 7743 N N . GLN B 1 405 ? -25.078 -40.25 -19.078 1 66.44 405 GLN B N 1
ATOM 7744 C CA . GLN B 1 405 ? -24.5 -40.25 -20.422 1 66.44 405 GLN B CA 1
ATOM 7745 C C . GLN B 1 405 ? -25.484 -39.656 -21.438 1 66.44 405 GLN B C 1
ATOM 7747 O O . GLN B 1 405 ? -26.703 -39.781 -21.281 1 66.44 405 GLN B O 1
ATOM 7752 N N . PRO B 1 406 ? -24.891 -38.75 -22.344 1 65.19 406 PRO B N 1
ATOM 7753 C CA . PRO B 1 406 ? -25.797 -38.188 -23.344 1 65.19 406 PRO B CA 1
ATOM 7754 C C . PRO B 1 406 ? -26.516 -39.25 -24.172 1 65.19 406 PRO B C 1
ATOM 7756 O O . PRO B 1 406 ? -25.938 -40.312 -24.469 1 65.19 406 PRO B O 1
ATOM 7759 N N . GLU B 1 407 ? -27.734 -39.312 -24.078 1 61.41 407 GLU B N 1
ATOM 7760 C CA . GLU B 1 407 ? -28.547 -40.312 -24.766 1 61.41 407 GLU B CA 1
ATOM 7761 C C . GLU B 1 407 ? -28.203 -40.375 -26.25 1 61.41 407 GLU B C 1
ATOM 7763 O O . GLU B 1 407 ? -28.031 -41.469 -26.812 1 61.41 407 GLU B O 1
ATOM 7768 N N . HIS B 1 408 ? -28.562 -39.25 -27.031 1 57.41 408 HIS B N 1
ATOM 7769 C CA . HIS B 1 408 ? -28.469 -39.312 -28.5 1 57.41 408 HIS B CA 1
ATOM 7770 C C . HIS B 1 408 ? -27.344 -38.438 -29.016 1 57.41 408 HIS B C 1
ATOM 7772 O O . HIS B 1 408 ? -27.25 -37.25 -28.656 1 57.41 408 HIS B O 1
ATOM 7778 N N . SER B 1 409 ? -26.141 -39 -29.188 1 56.19 409 SER B N 1
ATOM 7779 C CA . SER B 1 409 ? -25.125 -38.219 -29.859 1 56.19 409 SER B CA 1
ATOM 7780 C C . SER B 1 409 ? -25.516 -37.906 -31.297 1 56.19 409 SER B C 1
ATOM 7782 O O . SER B 1 409 ? -25.859 -38.812 -32.062 1 56.19 409 SER B O 1
ATOM 7784 N N . PRO B 1 410 ? -25.969 -36.781 -31.531 1 55.81 410 PRO B N 1
ATOM 7785 C CA . PRO B 1 410 ? -26.297 -36.531 -32.938 1 55.81 410 PRO B CA 1
ATOM 7786 C C . PRO B 1 410 ? -25.172 -36.906 -33.875 1 55.81 410 PRO B C 1
ATOM 7788 O O . PRO B 1 410 ? -25.359 -36.938 -35.094 1 55.81 410 PRO B O 1
ATOM 7791 N N . PHE B 1 411 ? -24.016 -37 -33.312 1 56.41 411 PHE B N 1
ATOM 7792 C CA . PHE B 1 411 ? -22.922 -37.312 -34.219 1 56.41 411 PHE B CA 1
ATOM 7793 C C . PHE B 1 411 ? -22.844 -38.812 -34.469 1 56.41 411 PHE B C 1
ATOM 7795 O O . PHE B 1 411 ? -23.125 -39.625 -33.594 1 56.41 411 PHE B O 1
ATOM 7802 N N . GLU B 1 412 ? -23.172 -39.281 -35.625 1 58.09 412 GLU B N 1
ATOM 7803 C CA . GLU B 1 412 ? -23.156 -40.656 -36.125 1 58.09 412 GLU B CA 1
ATOM 7804 C C . GLU B 1 412 ? -21.984 -41.438 -35.562 1 58.09 412 GLU B C 1
ATOM 7806 O O . GLU B 1 412 ? -22.078 -42.656 -35.375 1 58.09 412 GLU B O 1
ATOM 7811 N N . GLU B 1 413 ? -20.844 -40.781 -35.344 1 59.72 413 GLU B N 1
ATOM 7812 C CA . GLU B 1 413 ? -19.625 -41.531 -35 1 59.72 413 GLU B CA 1
ATOM 7813 C C . GLU B 1 413 ? -19.438 -41.625 -33.5 1 59.72 413 GLU B C 1
ATOM 7815 O O . GLU B 1 413 ? -19.844 -40.719 -32.75 1 59.72 413 GLU B O 1
ATOM 7820 N N . GLU B 1 414 ? -19.359 -42.75 -32.969 1 64.12 414 GLU B N 1
ATOM 7821 C CA . GLU B 1 414 ? -19.094 -43.062 -31.578 1 64.12 414 GLU B CA 1
ATOM 7822 C C . GLU B 1 414 ? -18 -42.156 -31 1 64.12 414 GLU B C 1
ATOM 7824 O O . GLU B 1 414 ? -16.844 -42.25 -31.438 1 64.12 414 GLU B O 1
ATOM 7829 N N . VAL B 1 415 ? -18.344 -41.094 -30.484 1 75.62 415 VAL B N 1
ATOM 7830 C CA . VAL B 1 415 ? -17.375 -40.156 -29.891 1 75.62 415 VAL B CA 1
ATOM 7831 C C . VAL B 1 415 ? -16.875 -40.719 -28.562 1 75.62 415 VAL B C 1
ATOM 7833 O O . VAL B 1 415 ? -17.656 -40.938 -27.625 1 75.62 415 VAL B O 1
ATOM 7836 N N . SER B 1 416 ? -15.578 -41.156 -28.5 1 82.19 416 SER B N 1
ATOM 7837 C CA . SER B 1 416 ? -14.984 -41.75 -27.312 1 82.19 416 SER B CA 1
ATOM 7838 C C . SER B 1 416 ? -14.469 -40.688 -26.359 1 82.19 416 SER B C 1
ATOM 7840 O O . SER B 1 416 ? -14.477 -40.875 -25.141 1 82.19 416 SER B O 1
ATOM 7842 N N . PHE B 1 417 ? -14.148 -39.5 -26.938 1 87.25 417 PHE B N 1
ATOM 7843 C CA . PHE B 1 417 ? -13.57 -38.469 -26.078 1 87.25 417 PHE B CA 1
ATOM 7844 C C . PHE B 1 417 ? -14.297 -37.125 -26.297 1 87.25 417 PHE B C 1
ATOM 7846 O O . PHE B 1 417 ? -14.688 -36.812 -27.406 1 87.25 417 PHE B O 1
ATOM 7853 N N . CYS B 1 418 ? -14.602 -36.469 -25.203 1 86.5 418 CYS B N 1
ATOM 7854 C CA . CYS B 1 418 ? -15.164 -35.125 -25.234 1 86.5 418 CYS B CA 1
ATOM 7855 C C . CYS B 1 418 ? -14.164 -34.094 -24.688 1 86.5 418 CYS B C 1
ATOM 7857 O O . CYS B 1 418 ? -13.273 -34.438 -23.922 1 86.5 418 CYS B O 1
ATOM 7859 N N . ARG B 1 419 ? -14.258 -32.875 -25.219 1 89.88 419 ARG B N 1
ATOM 7860 C CA . ARG B 1 419 ? -13.359 -31.797 -24.797 1 89.88 419 ARG B CA 1
ATOM 7861 C C . ARG B 1 419 ? -14.094 -30.766 -23.938 1 89.88 419 ARG B C 1
ATOM 7863 O O . ARG B 1 419 ? -15.266 -30.484 -24.172 1 89.88 419 ARG B O 1
ATOM 7870 N N . PHE B 1 420 ? -13.5 -30.344 -22.875 1 87.5 420 PHE B N 1
ATOM 7871 C CA . PHE B 1 420 ? -14.078 -29.328 -22.016 1 87.5 420 PHE B CA 1
ATOM 7872 C C . PHE B 1 420 ? -13.016 -28.312 -21.594 1 87.5 420 PHE B C 1
ATOM 7874 O O . PHE B 1 420 ? -11.82 -28.609 -21.625 1 87.5 420 PHE B O 1
ATOM 7881 N N . LYS B 1 421 ? -13.383 -27.156 -21.297 1 88.81 421 LYS B N 1
ATOM 7882 C CA . LYS B 1 421 ? -12.469 -26.062 -20.969 1 88.81 421 LYS B CA 1
ATOM 7883 C C . LYS B 1 421 ? -11.883 -26.25 -19.578 1 88.81 421 LYS B C 1
ATOM 7885 O O . LYS B 1 421 ? -12.602 -26.141 -18.578 1 88.81 421 LYS B O 1
ATOM 7890 N N . ASP B 1 422 ? -10.648 -26.562 -19.422 1 90.12 422 ASP B N 1
ATOM 7891 C CA . ASP B 1 422 ? -9.898 -26.734 -18.172 1 90.12 422 ASP B CA 1
ATOM 7892 C C . ASP B 1 422 ? -8.477 -27.219 -18.469 1 90.12 422 ASP B C 1
ATOM 7894 O O . ASP B 1 422 ? -8.164 -27.594 -19.594 1 90.12 422 ASP B O 1
ATOM 7898 N N . TYR B 1 423 ? -7.684 -27.094 -17.562 1 92.5 423 TYR B N 1
ATOM 7899 C CA . TYR B 1 423 ? -6.32 -27.594 -17.688 1 92.5 423 TYR B CA 1
ATOM 7900 C C . TYR B 1 423 ? -6.113 -28.844 -16.844 1 92.5 423 TYR B C 1
ATOM 7902 O O . TYR B 1 423 ? -5.695 -28.75 -15.688 1 92.5 423 TYR B O 1
ATOM 7910 N N . ARG B 1 424 ? -6.504 -29.984 -17.438 1 94.12 424 ARG B N 1
ATOM 7911 C CA . ARG B 1 424 ? -6.371 -31.25 -16.719 1 94.12 424 ARG B CA 1
ATOM 7912 C C . ARG B 1 424 ? -5.664 -32.281 -17.594 1 94.12 424 ARG B C 1
ATOM 7914 O O . ARG B 1 424 ? -5.625 -32.156 -18.812 1 94.12 424 ARG B O 1
ATOM 7921 N N . GLU B 1 425 ? -5.109 -33.312 -16.953 1 93.75 425 GLU B N 1
ATOM 7922 C CA . GLU B 1 425 ? -4.418 -34.375 -17.656 1 93.75 425 GLU B CA 1
ATOM 7923 C C . GLU B 1 425 ? -5.402 -35.281 -18.375 1 93.75 425 GLU B C 1
ATOM 7925 O O . GLU B 1 425 ? -6.5 -35.531 -17.891 1 93.75 425 GLU B O 1
ATOM 7930 N N . PRO B 1 426 ? -5.047 -35.75 -19.516 1 92.5 426 PRO B N 1
ATOM 7931 C CA . PRO B 1 426 ? -5.922 -36.625 -20.297 1 92.5 426 PRO B CA 1
ATOM 7932 C C . PRO B 1 426 ? -6.16 -37.969 -19.594 1 92.5 426 PRO B C 1
ATOM 7934 O O . PRO B 1 426 ? -5.434 -38.312 -18.672 1 92.5 426 PRO B O 1
ATOM 7937 N N . PRO B 1 427 ? -7.133 -38.625 -19.969 1 91.75 427 PRO B N 1
ATOM 7938 C CA . PRO B 1 427 ? -7.5 -39.875 -19.312 1 91.75 427 PRO B CA 1
ATOM 7939 C C . PRO B 1 427 ? -6.441 -40.969 -19.5 1 91.75 427 PRO B C 1
ATOM 7941 O O . PRO B 1 427 ? -6.395 -41.906 -18.734 1 91.75 427 PRO B O 1
ATOM 7944 N N . TRP B 1 428 ? -5.539 -40.875 -20.5 1 89.25 428 TRP B N 1
ATOM 7945 C CA . TRP B 1 428 ? -4.531 -41.906 -20.75 1 89.25 428 TRP B CA 1
ATOM 7946 C C . TRP B 1 428 ? -3.254 -41.625 -19.969 1 89.25 428 TRP B C 1
ATOM 7948 O O . TRP B 1 428 ? -2.316 -42.406 -19.984 1 89.25 428 TRP B O 1
ATOM 7958 N N . SER B 1 429 ? -3.242 -40.594 -19.25 1 88.38 429 SER B N 1
ATOM 7959 C CA . SER B 1 429 ? -2.057 -40.25 -18.484 1 88.38 429 SER B CA 1
ATOM 7960 C C . SER B 1 429 ? -2.014 -41.031 -17.156 1 88.38 429 SER B C 1
ATOM 7962 O O . SER B 1 429 ? -2.98 -41.688 -16.797 1 88.38 429 SER B O 1
ATOM 7964 N N . GLU B 1 430 ? -0.861 -40.938 -16.375 1 85.62 430 GLU B N 1
ATOM 7965 C CA . GLU B 1 430 ? -0.671 -41.656 -15.109 1 85.62 430 GLU B CA 1
ATOM 7966 C C . GLU B 1 430 ? -1.638 -41.125 -14.047 1 85.62 430 GLU B C 1
ATOM 7968 O O . GLU B 1 430 ? -2.131 -41.906 -13.219 1 85.62 430 GLU B O 1
ATOM 7973 N N . ASN B 1 431 ? -1.919 -39.906 -14.039 1 87.94 431 ASN B N 1
ATOM 7974 C CA . ASN B 1 431 ? -2.869 -39.281 -13.133 1 87.94 431 ASN B CA 1
ATOM 7975 C C . ASN B 1 431 ? -4.016 -38.594 -13.891 1 87.94 431 ASN B C 1
ATOM 7977 O O . ASN B 1 431 ? -4.012 -37.406 -14.086 1 87.94 431 ASN B O 1
ATOM 7981 N N . PRO B 1 432 ? -5.039 -39.438 -14.133 1 91.19 432 PRO B N 1
ATOM 7982 C CA . PRO B 1 432 ? -6.102 -38.906 -14.984 1 91.19 432 PRO B CA 1
ATOM 7983 C C . PRO B 1 432 ? -6.902 -37.781 -14.312 1 91.19 432 PRO B C 1
ATOM 7985 O O . PRO B 1 432 ? -7.172 -37.844 -13.117 1 91.19 432 PRO B O 1
ATOM 7988 N N . TYR B 1 433 ? -7.18 -36.719 -14.953 1 91.25 433 TYR B N 1
ATOM 7989 C CA . TYR B 1 433 ? -8.109 -35.656 -14.633 1 91.25 433 TYR B CA 1
ATOM 7990 C C . TYR B 1 433 ? -7.543 -34.75 -13.539 1 91.25 433 TYR B C 1
ATOM 7992 O O . TYR B 1 433 ? -8.258 -33.906 -12.984 1 91.25 433 TYR B O 1
ATOM 8000 N N . GLU B 1 434 ? -6.242 -34.969 -13.125 1 91.5 434 GLU B N 1
ATOM 8001 C CA . GLU B 1 434 ? -5.602 -34.031 -12.203 1 91.5 434 GLU B CA 1
ATOM 8002 C C . GLU B 1 434 ? -5.137 -32.75 -12.922 1 91.5 434 GLU B C 1
ATOM 8004 O O . GLU B 1 434 ? -5.059 -32.75 -14.156 1 91.5 434 GLU B O 1
ATOM 8009 N N . PHE B 1 435 ? -4.957 -31.719 -12.172 1 92.94 435 PHE B N 1
ATOM 8010 C CA . PHE B 1 435 ? -4.5 -30.469 -12.781 1 92.94 435 PHE B CA 1
ATOM 8011 C C . PHE B 1 435 ? -3.17 -30.672 -13.5 1 92.94 435 PHE B C 1
ATOM 8013 O O . PHE B 1 435 ? -2.279 -31.344 -12.984 1 92.94 435 PHE B O 1
ATOM 8020 N N . SER B 1 436 ? -3.096 -30.188 -14.648 1 93 436 SER B N 1
ATOM 8021 C CA . SER B 1 436 ? -1.909 -30.359 -15.484 1 93 436 SER B CA 1
ATOM 8022 C C . SER B 1 436 ? -0.847 -29.312 -15.148 1 93 436 SER B C 1
ATOM 8024 O O . SER B 1 436 ? -1.078 -28.422 -14.328 1 93 436 SER B O 1
ATOM 8026 N N . LYS B 1 437 ? 0.338 -29.5 -15.703 1 92.38 437 LYS B N 1
ATOM 8027 C CA . LYS B 1 437 ? 1.443 -28.562 -15.586 1 92.38 437 LYS B CA 1
ATOM 8028 C C . LYS B 1 437 ? 1.047 -27.172 -16.109 1 92.38 437 LYS B C 1
ATOM 8030 O O . LYS B 1 437 ? 1.443 -26.156 -15.547 1 92.38 437 LYS B O 1
ATOM 8035 N N . GLN B 1 438 ? 0.176 -27.188 -17.094 1 92.75 438 GLN B N 1
ATOM 8036 C CA . GLN B 1 438 ? -0.276 -25.938 -17.688 1 92.75 438 GLN B CA 1
ATOM 8037 C C . GLN B 1 438 ? -1.136 -25.141 -16.719 1 92.75 438 GLN B C 1
ATOM 8039 O O . GLN B 1 438 ? -1.069 -23.906 -16.688 1 92.75 438 GLN B O 1
ATOM 8044 N N . TYR B 1 439 ? -1.942 -25.812 -15.953 1 94.62 439 TYR B N 1
ATOM 8045 C CA . TYR B 1 439 ? -2.77 -25.141 -14.961 1 94.62 439 TYR B CA 1
ATOM 8046 C C . TYR B 1 439 ? -1.91 -24.344 -13.984 1 94.62 439 TYR B C 1
ATOM 8048 O O . TYR B 1 439 ? -2.174 -23.172 -13.742 1 94.62 439 TYR B O 1
ATOM 8056 N N . TRP B 1 440 ? -0.898 -24.922 -13.469 1 95.31 440 TRP B N 1
ATOM 8057 C CA . TRP B 1 440 ? -0.055 -24.297 -12.461 1 95.31 440 TRP B CA 1
ATOM 8058 C C . TRP B 1 440 ? 0.798 -23.188 -13.07 1 95.31 440 TRP B C 1
ATOM 8060 O O . TRP B 1 440 ? 1.092 -22.188 -12.414 1 95.31 440 TRP B O 1
ATOM 8070 N N . SER B 1 441 ? 1.259 -23.391 -14.32 1 95.31 441 SER B N 1
ATOM 8071 C CA . SER B 1 441 ? 2.012 -22.344 -15 1 95.31 441 SER B CA 1
ATOM 8072 C C . SER B 1 441 ? 1.147 -21.109 -15.234 1 95.31 441 SER B C 1
ATOM 8074 O O . SER B 1 441 ? 1.599 -19.984 -15.023 1 95.31 441 SER B O 1
ATOM 8076 N N . VAL B 1 442 ? -0.076 -21.344 -15.641 1 96.06 442 VAL B N 1
ATOM 8077 C CA . VAL B 1 442 ? -0.991 -20.234 -15.867 1 96.06 442 VAL B CA 1
ATOM 8078 C C . VAL B 1 442 ? -1.32 -19.562 -14.531 1 96.06 442 VAL B C 1
ATOM 8080 O O . VAL B 1 442 ? -1.368 -18.328 -14.445 1 96.06 442 VAL B O 1
ATOM 8083 N N . LEU B 1 443 ? -1.562 -20.328 -13.5 1 96.81 443 LEU B N 1
ATOM 8084 C CA . LEU B 1 443 ? -1.847 -19.781 -12.18 1 96.81 443 LEU B CA 1
ATOM 8085 C C . LEU B 1 443 ? -0.674 -18.953 -11.68 1 96.81 443 LEU B C 1
ATOM 8087 O O . LEU B 1 443 ? -0.873 -17.875 -11.086 1 96.81 443 LEU B O 1
ATOM 8091 N N . SER B 1 444 ? 0.539 -19.438 -11.898 1 97.31 444 SER B N 1
ATOM 8092 C CA . SER B 1 444 ? 1.72 -18.688 -11.5 1 97.31 444 SER B CA 1
ATOM 8093 C C . SER B 1 444 ? 1.808 -17.359 -12.242 1 97.31 444 SER B C 1
ATOM 8095 O O . SER B 1 444 ? 2.152 -16.328 -11.656 1 97.31 444 SER B O 1
ATOM 8097 N N . ALA B 1 445 ? 1.508 -17.406 -13.492 1 97.62 445 ALA B N 1
ATOM 8098 C CA . ALA B 1 445 ? 1.531 -16.172 -14.281 1 97.62 445 ALA B CA 1
ATOM 8099 C C . ALA B 1 445 ? 0.451 -15.203 -13.82 1 97.62 445 ALA B C 1
ATOM 8101 O O . ALA B 1 445 ? 0.667 -13.992 -13.797 1 97.62 445 ALA B O 1
ATOM 8102 N N . ARG B 1 446 ? -0.693 -15.742 -13.484 1 97.81 446 ARG B N 1
ATOM 8103 C CA . ARG B 1 446 ? -1.774 -14.906 -12.961 1 97.81 446 ARG B CA 1
ATOM 8104 C C . ARG B 1 446 ? -1.356 -14.211 -11.672 1 97.81 446 ARG B C 1
ATOM 8106 O O . ARG B 1 446 ? -1.529 -13 -11.531 1 97.81 446 ARG B O 1
ATOM 8113 N N . LEU B 1 447 ? -0.798 -14.969 -10.781 1 98 447 LEU B N 1
ATOM 8114 C CA . LEU B 1 447 ? -0.406 -14.43 -9.484 1 98 447 LEU B CA 1
ATOM 8115 C C . LEU B 1 447 ? 0.762 -13.461 -9.625 1 98 447 LEU B C 1
ATOM 8117 O O . LEU B 1 447 ? 0.825 -12.453 -8.922 1 98 447 LEU B O 1
ATOM 8121 N N . ALA B 1 448 ? 1.679 -13.734 -10.523 1 97.88 448 ALA B N 1
ATOM 8122 C CA . ALA B 1 448 ? 2.783 -12.82 -10.789 1 97.88 448 ALA B CA 1
ATOM 8123 C C . ALA B 1 448 ? 2.27 -11.484 -11.328 1 97.88 448 ALA B C 1
ATOM 8125 O O . ALA B 1 448 ? 2.777 -10.422 -10.953 1 97.88 448 ALA B O 1
ATOM 8126 N N . PHE B 1 449 ? 1.3 -11.594 -12.164 1 97.75 449 PHE B N 1
ATOM 8127 C CA . PHE B 1 449 ? 0.704 -10.375 -12.695 1 97.75 449 PHE B CA 1
ATOM 8128 C C . PHE B 1 449 ? 0.102 -9.531 -11.578 1 97.75 449 PHE B C 1
ATOM 8130 O O . PHE B 1 449 ? 0.267 -8.312 -11.555 1 97.75 449 PHE B O 1
ATOM 8137 N N . VAL B 1 450 ? -0.625 -10.156 -10.695 1 97.69 450 VAL B N 1
ATOM 8138 C CA . VAL B 1 450 ? -1.27 -9.445 -9.594 1 97.69 450 VAL B CA 1
ATOM 8139 C C . VAL B 1 450 ? -0.219 -8.703 -8.773 1 97.69 450 VAL B C 1
ATOM 8141 O O . VAL B 1 450 ? -0.414 -7.539 -8.414 1 97.69 450 VAL B O 1
ATOM 8144 N N . ILE B 1 451 ? 0.923 -9.297 -8.508 1 97.69 451 ILE B N 1
ATOM 8145 C CA . ILE B 1 451 ? 1.985 -8.703 -7.703 1 97.69 451 ILE B CA 1
ATOM 8146 C C . ILE B 1 451 ? 2.572 -7.496 -8.438 1 97.69 451 ILE B C 1
ATOM 8148 O O . ILE B 1 451 ? 2.707 -6.414 -7.863 1 97.69 451 ILE B O 1
ATOM 8152 N N . ILE B 1 452 ? 2.844 -7.652 -9.68 1 97.25 452 ILE B N 1
ATOM 8153 C CA . ILE B 1 452 ? 3.463 -6.59 -10.469 1 97.25 452 ILE B CA 1
ATOM 8154 C C . ILE B 1 452 ? 2.484 -5.43 -10.625 1 97.25 452 ILE B C 1
ATOM 8156 O O . ILE B 1 452 ? 2.852 -4.27 -10.43 1 97.25 452 ILE B O 1
ATOM 8160 N N . PHE B 1 453 ? 1.269 -5.781 -10.922 1 96.69 453 PHE B N 1
ATOM 8161 C CA . PHE B 1 453 ? 0.249 -4.762 -11.141 1 96.69 453 PHE B CA 1
ATOM 8162 C C . PHE B 1 453 ? -0.02 -3.98 -9.859 1 96.69 453 PHE B C 1
ATOM 8164 O O . PHE B 1 453 ? -0.059 -2.75 -9.875 1 96.69 453 PHE B O 1
ATOM 8171 N N . GLN B 1 454 ? -0.226 -4.691 -8.836 1 96.12 454 GLN B N 1
ATOM 8172 C CA . GLN B 1 454 ? -0.528 -4.055 -7.555 1 96.12 454 GLN B CA 1
ATOM 8173 C C . GLN B 1 454 ? 0.609 -3.139 -7.113 1 96.12 454 GLN B C 1
ATOM 8175 O O . GLN B 1 454 ? 0.373 -2.002 -6.703 1 96.12 454 GLN B O 1
ATOM 8180 N N . ASN B 1 455 ? 1.812 -3.555 -7.184 1 95.81 455 ASN B N 1
ATOM 8181 C CA . ASN B 1 455 ? 2.945 -2.752 -6.742 1 95.81 455 ASN B CA 1
ATOM 8182 C C . ASN B 1 455 ? 3.207 -1.582 -7.684 1 95.81 455 ASN B C 1
ATOM 8184 O O . ASN B 1 455 ? 3.6 -0.5 -7.246 1 95.81 455 ASN B O 1
ATOM 8188 N N . LEU B 1 456 ? 2.986 -1.781 -8.93 1 95.94 456 LEU B N 1
ATOM 8189 C CA . LEU B 1 456 ? 3.156 -0.694 -9.883 1 95.94 456 LEU B CA 1
ATOM 8190 C C . LEU B 1 456 ? 2.129 0.407 -9.648 1 95.94 456 LEU B C 1
ATOM 8192 O O . LEU B 1 456 ? 2.477 1.589 -9.609 1 95.94 456 LEU B O 1
ATOM 8196 N N . VAL B 1 457 ? 0.893 0.034 -9.453 1 94.5 457 VAL B N 1
ATOM 8197 C CA . VAL B 1 457 ? -0.167 1.017 -9.258 1 94.5 457 VAL B CA 1
ATOM 8198 C C . VAL B 1 457 ? 0.027 1.723 -7.918 1 94.5 457 VAL B C 1
ATOM 8200 O O . VAL B 1 457 ? -0.197 2.93 -7.809 1 94.5 457 VAL B O 1
ATOM 8203 N N . MET B 1 458 ? 0.399 0.957 -6.945 1 92.31 458 MET B N 1
ATOM 8204 C CA . MET B 1 458 ? 0.671 1.572 -5.648 1 92.31 458 MET B CA 1
ATOM 8205 C C . MET B 1 458 ? 1.829 2.561 -5.746 1 92.31 458 MET B C 1
ATOM 8207 O O . MET B 1 458 ? 1.789 3.633 -5.141 1 92.31 458 MET B O 1
ATOM 8211 N N . PHE B 1 459 ? 2.893 2.197 -6.512 1 92.75 459 PHE B N 1
ATOM 8212 C CA . PHE B 1 459 ? 4.031 3.082 -6.719 1 92.75 459 PHE B CA 1
ATOM 8213 C C . PHE B 1 459 ? 3.611 4.348 -7.457 1 92.75 459 PHE B C 1
ATOM 8215 O O . PHE B 1 459 ? 3.984 5.453 -7.066 1 92.75 459 PHE B O 1
ATOM 8222 N N . LEU B 1 460 ? 2.777 4.223 -8.43 1 93.06 460 LEU B N 1
ATOM 8223 C CA . LEU B 1 460 ? 2.293 5.359 -9.203 1 93.06 460 LEU B CA 1
ATOM 8224 C C . LEU B 1 460 ? 1.396 6.254 -8.344 1 93.06 460 LEU B C 1
ATOM 8226 O O . LEU B 1 460 ? 1.416 7.477 -8.492 1 93.06 460 LEU B O 1
ATOM 8230 N N . SER B 1 461 ? 0.627 5.641 -7.465 1 91.56 461 SER B N 1
ATOM 8231 C CA . SER B 1 461 ? -0.238 6.414 -6.582 1 91.56 461 SER B CA 1
ATOM 8232 C C . SER B 1 461 ? 0.579 7.277 -5.625 1 91.56 461 SER B C 1
ATOM 8234 O O . SER B 1 461 ? 0.238 8.438 -5.383 1 91.56 461 SER B O 1
ATOM 8236 N N . VAL B 1 462 ? 1.651 6.707 -5.102 1 88.06 462 VAL B N 1
ATOM 8237 C CA . VAL B 1 462 ? 2.52 7.457 -4.199 1 88.06 462 VAL B CA 1
ATOM 8238 C C . VAL B 1 462 ? 3.221 8.57 -4.969 1 88.06 462 VAL B C 1
ATOM 8240 O O . VAL B 1 462 ? 3.4 9.68 -4.445 1 88.06 462 VAL B O 1
ATOM 8243 N N . LEU B 1 463 ? 3.592 8.289 -6.18 1 89.06 463 LEU B N 1
ATOM 8244 C CA . LEU B 1 463 ? 4.25 9.281 -7.023 1 89.06 463 LEU B CA 1
ATOM 8245 C C . LEU B 1 463 ? 3.316 10.445 -7.32 1 89.06 463 LEU B C 1
ATOM 8247 O O . LEU B 1 463 ? 3.727 11.609 -7.254 1 89.06 463 LEU B O 1
ATOM 8251 N N . VAL B 1 464 ? 2.074 10.148 -7.547 1 90.19 464 VAL B N 1
ATOM 8252 C CA . VAL B 1 464 ? 1.089 11.188 -7.824 1 90.19 464 VAL B CA 1
ATOM 8253 C C . VAL B 1 464 ? 0.858 12.031 -6.57 1 90.19 464 VAL B C 1
ATOM 8255 O O . VAL B 1 464 ? 0.759 13.258 -6.645 1 90.19 464 VAL B O 1
ATOM 8258 N N . ASP B 1 465 ? 0.79 11.375 -5.496 1 86.31 465 ASP B N 1
ATOM 8259 C CA . ASP B 1 465 ? 0.604 12.07 -4.223 1 86.31 465 ASP B CA 1
ATOM 8260 C C . ASP B 1 465 ? 1.775 13.008 -3.936 1 86.31 465 ASP B C 1
ATOM 8262 O O . ASP B 1 465 ? 1.583 14.102 -3.404 1 86.31 465 ASP B O 1
ATOM 8266 N N . TRP B 1 466 ? 2.943 12.586 -4.371 1 82.62 466 TRP B N 1
ATOM 8267 C CA . TRP B 1 466 ? 4.145 13.383 -4.148 1 82.62 466 TRP B CA 1
ATOM 8268 C C . TRP B 1 466 ? 4.215 14.539 -5.141 1 82.62 466 TRP B C 1
ATOM 8270 O O . TRP B 1 466 ? 4.637 15.641 -4.785 1 82.62 466 TRP B O 1
ATOM 8280 N N . MET B 1 467 ? 3.74 14.336 -6.312 1 85.19 467 MET B N 1
ATOM 8281 C CA . MET B 1 467 ? 3.842 15.328 -7.383 1 85.19 467 MET B CA 1
ATOM 8282 C C . MET B 1 467 ? 2.807 16.438 -7.195 1 85.19 467 MET B C 1
ATOM 8284 O O . MET B 1 467 ? 3.029 17.562 -7.609 1 85.19 467 MET B O 1
ATOM 8288 N N . ILE B 1 468 ? 1.73 16.094 -6.57 1 86.81 468 ILE B N 1
ATOM 8289 C CA . ILE B 1 468 ? 0.661 17.062 -6.398 1 86.81 468 ILE B CA 1
ATOM 8290 C C . ILE B 1 468 ? 0.614 17.531 -4.945 1 86.81 468 ILE B C 1
ATOM 8292 O O . ILE B 1 468 ? 0.125 16.812 -4.07 1 86.81 468 ILE B O 1
ATOM 8296 N N . PRO B 1 469 ? 1.079 18.719 -4.75 1 84.06 469 PRO B N 1
ATOM 8297 C CA . PRO B 1 469 ? 1.037 19.203 -3.373 1 84.06 469 PRO B CA 1
ATOM 8298 C C . PRO B 1 469 ? -0.387 19.422 -2.863 1 84.06 469 PRO B C 1
ATOM 8300 O O . PRO B 1 469 ? -1.277 19.781 -3.635 1 84.06 469 PRO B O 1
ATOM 8303 N N . ASP B 1 470 ? -0.611 19.25 -1.631 1 83.06 470 ASP B N 1
ATOM 8304 C CA . ASP B 1 470 ? -1.927 19.359 -1.007 1 83.06 470 ASP B CA 1
ATOM 8305 C C . ASP B 1 470 ? -2.428 20.797 -1.035 1 83.06 470 ASP B C 1
ATOM 8307 O O . ASP B 1 470 ? -3.611 21.047 -1.274 1 83.06 470 ASP B O 1
ATOM 8311 N N . ILE B 1 471 ? -1.487 21.734 -0.801 1 85.31 471 ILE B N 1
ATOM 8312 C CA . ILE B 1 471 ? -1.863 23.156 -0.808 1 85.31 471 ILE B CA 1
ATOM 8313 C C . ILE B 1 471 ? -1.369 23.812 -2.094 1 85.31 471 ILE B C 1
ATOM 8315 O O . ILE B 1 471 ? -0.172 23.797 -2.387 1 85.31 471 ILE B O 1
ATOM 8319 N N . PRO B 1 472 ? -2.307 24.359 -2.811 1 86.38 472 PRO B N 1
ATOM 8320 C CA . PRO B 1 472 ? -1.871 25.062 -4.023 1 86.38 472 PRO B CA 1
ATOM 8321 C C . PRO B 1 472 ? -0.903 26.203 -3.729 1 86.38 472 PRO B C 1
ATOM 8323 O O . PRO B 1 472 ? -1.038 26.891 -2.709 1 86.38 472 PRO B O 1
ATOM 8326 N N . LYS B 1 473 ? 0.042 26.406 -4.594 1 83.38 473 LYS B N 1
ATOM 8327 C CA . LYS B 1 473 ? 1.11 27.391 -4.402 1 83.38 473 LYS B CA 1
ATOM 8328 C C . LYS B 1 473 ? 0.547 28.812 -4.289 1 83.38 473 LYS B C 1
ATOM 8330 O O . LYS B 1 473 ? 1.043 29.609 -3.506 1 83.38 473 LYS B O 1
ATOM 8335 N N . ASP B 1 474 ? -0.446 29 -5.035 1 86.75 474 ASP B N 1
ATOM 8336 C CA . ASP B 1 474 ? -1.034 30.328 -5.016 1 86.75 474 ASP B CA 1
ATOM 8337 C C . ASP B 1 474 ? -1.643 30.641 -3.65 1 86.75 474 ASP B C 1
ATOM 8339 O O . ASP B 1 474 ? -1.465 31.75 -3.123 1 86.75 474 ASP B O 1
ATOM 8343 N N . ILE B 1 475 ? -2.303 29.672 -3.16 1 85.94 475 ILE B N 1
ATOM 8344 C CA . ILE B 1 475 ? -2.943 29.859 -1.863 1 85.94 475 ILE B CA 1
ATOM 8345 C C . ILE B 1 475 ? -1.881 29.938 -0.768 1 85.94 475 ILE B C 1
ATOM 8347 O O . ILE B 1 475 ? -1.998 30.719 0.169 1 85.94 475 ILE B O 1
ATOM 8351 N N . SER B 1 476 ? -0.89 29.156 -0.917 1 83.44 476 SER B N 1
ATOM 8352 C CA . SER B 1 476 ? 0.181 29.172 0.073 1 83.44 476 SER B CA 1
ATOM 8353 C C . SER B 1 476 ? 0.895 30.516 0.1 1 83.44 476 SER B C 1
ATOM 8355 O O . SER B 1 476 ? 1.21 31.031 1.173 1 83.44 476 SER B O 1
ATOM 8357 N N . GLU B 1 477 ? 1.081 31.062 -1.028 1 82.88 477 GLU B N 1
ATOM 8358 C CA . GLU B 1 477 ? 1.721 32.375 -1.117 1 82.88 477 GLU B CA 1
ATOM 8359 C C . GLU B 1 477 ? 0.814 33.469 -0.567 1 82.88 477 GLU B C 1
ATOM 8361 O O . GLU B 1 477 ? 1.284 34.406 0.094 1 82.88 477 GLU B O 1
ATOM 8366 N N . GLN B 1 478 ? -0.42 33.312 -0.821 1 83.38 478 GLN B N 1
ATOM 8367 C CA . GLN B 1 478 ? -1.366 34.312 -0.323 1 83.38 478 GLN B CA 1
ATOM 8368 C C . GLN B 1 478 ? -1.473 34.25 1.198 1 83.38 478 GLN B C 1
ATOM 8370 O O . GLN B 1 478 ? -1.541 35.281 1.861 1 83.38 478 GLN B O 1
ATOM 8375 N N . ILE B 1 479 ? -1.469 33.094 1.724 1 80.75 479 ILE B N 1
ATOM 8376 C CA . ILE B 1 479 ? -1.539 32.938 3.17 1 80.75 479 ILE B CA 1
ATOM 8377 C C . ILE B 1 479 ? -0.284 33.5 3.82 1 80.75 479 ILE B C 1
ATOM 8379 O O . ILE B 1 479 ? -0.361 34.156 4.871 1 80.75 479 ILE B O 1
ATOM 8383 N N . LYS B 1 480 ? 0.826 33.312 3.207 1 78 480 LYS B N 1
ATOM 8384 C CA . LYS B 1 480 ? 2.086 33.844 3.725 1 78 480 LYS B CA 1
ATOM 8385 C C . LYS B 1 480 ? 2.105 35.375 3.676 1 78 480 LYS B C 1
ATOM 8387 O O . LYS B 1 480 ? 2.578 36.031 4.613 1 78 480 LYS B O 1
ATOM 8392 N N . LYS B 1 481 ? 1.654 35.875 2.609 1 81.12 481 LYS B N 1
ATOM 8393 C CA . LYS B 1 481 ? 1.585 37.344 2.473 1 81.12 481 LYS B CA 1
ATOM 8394 C C . LYS B 1 481 ? 0.643 37.938 3.512 1 81.12 481 LYS B C 1
ATOM 8396 O O . LYS B 1 481 ? 0.955 38.969 4.117 1 81.12 481 LYS B O 1
ATOM 8401 N N . GLU B 1 482 ? -0.455 37.281 3.633 1 80.5 482 GLU B N 1
ATOM 8402 C CA . GLU B 1 482 ? -1.424 37.781 4.613 1 80.5 482 GLU B CA 1
ATOM 8403 C C . GLU B 1 482 ? -0.849 37.719 6.023 1 80.5 482 GLU B C 1
ATOM 8405 O O . GLU B 1 482 ? -1.062 38.656 6.812 1 80.5 482 GLU B O 1
ATOM 8410 N N . LYS B 1 483 ? -0.186 36.719 6.289 1 77.06 483 LYS B N 1
ATOM 8411 C CA . LYS B 1 483 ? 0.423 36.594 7.613 1 77.06 483 LYS B CA 1
ATOM 8412 C C . LYS B 1 483 ? 1.514 37.656 7.809 1 77.06 483 LYS B C 1
ATOM 8414 O O . LYS B 1 483 ? 1.643 38.219 8.891 1 77.06 483 LYS B O 1
ATOM 8419 N N . SER B 1 484 ? 2.277 37.938 6.75 1 77 484 SER B N 1
ATOM 8420 C CA . SER B 1 484 ? 3.32 38.938 6.832 1 77 484 SER B CA 1
ATOM 8421 C C . SER B 1 484 ? 2.725 40.344 7.023 1 77 484 SER B C 1
ATOM 8423 O O . SER B 1 484 ? 3.27 41.156 7.77 1 77 484 SER B O 1
ATOM 8425 N N . VAL B 1 485 ? 1.653 40.531 6.387 1 80.56 485 VAL B N 1
ATOM 8426 C CA . VAL B 1 485 ? 0.985 41.812 6.5 1 80.56 485 VAL B CA 1
ATOM 8427 C C . VAL B 1 485 ? 0.406 41.969 7.906 1 80.56 485 VAL B C 1
ATOM 8429 O O . VAL B 1 485 ? 0.456 43.062 8.484 1 80.56 485 VAL B O 1
ATOM 8432 N N . LEU B 1 486 ? -0.059 40.906 8.375 1 77.25 486 LEU B N 1
ATOM 8433 C CA . LEU B 1 486 ? -0.625 40.938 9.719 1 77.25 486 LEU B CA 1
ATOM 8434 C C . LEU B 1 486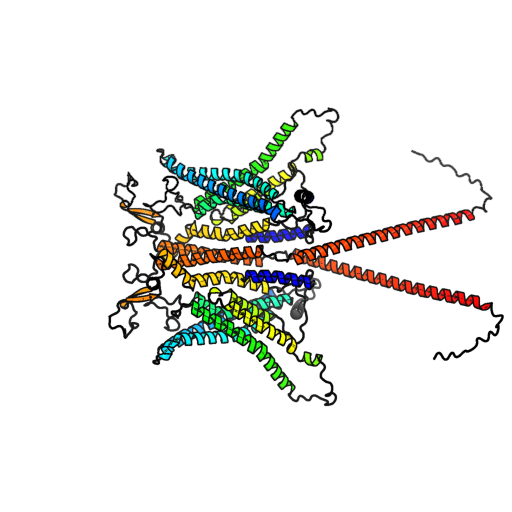 ? 0.46 41.188 10.758 1 77.25 486 LEU B C 1
ATOM 8436 O O . LEU B 1 486 ? 0.249 41.969 11.703 1 77.25 486 LEU B O 1
ATOM 8440 N N . VAL B 1 487 ? 1.589 40.594 10.594 1 75.75 487 VAL B N 1
ATOM 8441 C CA . VAL B 1 487 ? 2.699 40.812 11.516 1 75.75 487 VAL B CA 1
ATOM 8442 C C . VAL B 1 487 ? 3.207 42.25 11.406 1 75.75 487 VAL B C 1
ATOM 8444 O O . VAL B 1 487 ? 3.51 42.875 12.414 1 75.75 487 VAL B O 1
ATOM 8447 N N . ASP B 1 488 ? 3.24 42.719 10.219 1 75.81 488 ASP B N 1
ATOM 8448 C CA . ASP B 1 488 ? 3.658 44.094 10.008 1 75.81 488 ASP B CA 1
ATOM 8449 C C . ASP B 1 488 ? 2.672 45.094 10.641 1 75.81 488 ASP B C 1
ATOM 8451 O O . ASP B 1 488 ? 3.076 46.094 11.227 1 75.81 488 ASP B O 1
ATOM 8455 N N . PHE B 1 489 ? 1.493 44.719 10.5 1 75.62 489 PHE B N 1
ATOM 8456 C CA . PHE B 1 489 ? 0.458 45.562 11.094 1 75.62 489 PHE B CA 1
ATOM 8457 C C . PHE B 1 489 ? 0.57 45.562 12.617 1 75.62 489 PHE B C 1
ATOM 8459 O O . PHE B 1 489 ? 0.457 46.625 13.258 1 75.62 489 PHE B O 1
ATOM 8466 N N . PHE B 1 490 ? 0.835 44.406 13.164 1 74.31 490 PHE B N 1
ATOM 8467 C CA . PHE B 1 490 ? 0.974 44.312 14.609 1 74.31 490 PHE B CA 1
ATOM 8468 C C . PHE B 1 490 ? 2.209 45.031 15.094 1 74.31 490 PHE B C 1
ATOM 8470 O O . PHE B 1 490 ? 2.176 45.688 16.141 1 74.31 490 PHE B O 1
ATOM 8477 N N . LEU B 1 491 ? 3.223 45 14.344 1 76.62 491 LEU B N 1
ATOM 8478 C CA . LEU B 1 491 ? 4.457 45.688 14.703 1 76.62 491 LEU B CA 1
ATOM 8479 C C . LEU B 1 491 ? 4.289 47.188 14.602 1 76.62 491 LEU B C 1
ATOM 8481 O O . LEU B 1 491 ? 4.797 47.938 15.445 1 76.62 491 LEU B O 1
ATOM 8485 N N . LYS B 1 492 ? 3.535 47.625 13.695 1 79.31 492 LYS B N 1
ATOM 8486 C CA . LYS B 1 492 ? 3.252 49.062 13.555 1 79.31 492 LYS B CA 1
ATOM 8487 C C . LYS B 1 492 ? 2.371 49.562 14.695 1 79.31 492 LYS B C 1
ATOM 8489 O O . LYS B 1 492 ? 2.604 50.656 15.234 1 79.31 492 LYS B O 1
ATOM 8494 N N . GLU B 1 493 ? 1.422 48.75 14.93 1 70.69 493 GLU B N 1
ATOM 8495 C CA . GLU B 1 493 ? 0.527 49.125 16.016 1 70.69 493 GLU B CA 1
ATOM 8496 C C . GLU B 1 493 ? 1.27 49.188 17.359 1 70.69 493 GLU B C 1
ATOM 8498 O O . GLU B 1 493 ? 1.03 50.062 18.188 1 70.69 493 GLU B O 1
ATOM 8503 N N . GLU B 1 494 ? 2.184 48.219 17.578 1 73.31 494 GLU B N 1
ATOM 8504 C CA . GLU B 1 494 ? 2.998 48.188 18.797 1 73.31 494 GLU B CA 1
ATOM 8505 C C . GLU B 1 494 ? 3.943 49.375 18.844 1 73.31 494 GLU B C 1
ATOM 8507 O O . GLU B 1 494 ? 4.156 49.969 19.906 1 73.31 494 GLU B O 1
ATOM 8512 N N . HIS B 1 495 ? 4.371 49.812 17.75 1 79 495 HIS B N 1
ATOM 8513 C CA . HIS B 1 495 ? 5.25 50.969 17.672 1 79 495 HIS B CA 1
ATOM 8514 C C . HIS B 1 495 ? 4.484 52.25 17.938 1 79 495 HIS B C 1
ATOM 8516 O O . HIS B 1 495 ? 4.996 53.156 18.609 1 79 495 HIS B O 1
ATOM 8522 N N . GLU B 1 496 ? 3.312 52.312 17.453 1 72.88 496 GLU B N 1
ATOM 8523 C CA . GLU B 1 496 ? 2.477 53.469 17.688 1 72.88 496 GLU B CA 1
ATOM 8524 C C . GLU B 1 496 ? 2.088 53.594 19.172 1 72.88 496 GLU B C 1
ATOM 8526 O O . GLU B 1 496 ? 2.055 54.688 19.719 1 72.88 496 GLU B O 1
ATOM 8531 N N . LYS B 1 497 ? 1.867 52.469 19.703 1 67.94 497 LYS B N 1
ATOM 8532 C CA . LYS B 1 497 ? 1.566 52.438 21.125 1 67.94 497 LYS B CA 1
ATOM 8533 C C . LYS B 1 497 ? 2.773 52.906 21.953 1 67.94 497 LYS B C 1
ATOM 8535 O O . LYS B 1 497 ? 2.635 53.656 22.906 1 67.94 497 LYS B O 1
ATOM 8540 N N . LEU B 1 498 ? 3.863 52.406 21.547 1 73.12 498 LEU B N 1
ATOM 8541 C CA . LEU B 1 498 ? 5.086 52.781 22.266 1 73.12 498 LEU B CA 1
ATOM 8542 C C . LEU B 1 498 ? 5.379 54.281 22.094 1 73.12 498 LEU B C 1
ATOM 8544 O O . LEU B 1 498 ? 5.816 54.938 23.031 1 73.12 498 LEU B O 1
ATOM 8548 N N . LYS B 1 499 ? 5.035 54.812 21.016 1 74.5 499 LYS B N 1
ATOM 8549 C CA . LYS B 1 499 ? 5.215 56.25 20.766 1 74.5 499 LYS B CA 1
ATOM 8550 C C . LYS B 1 499 ? 4.238 57.062 21.594 1 74.5 499 LYS B C 1
ATOM 8552 O O . LYS B 1 499 ? 4.602 58.125 22.109 1 74.5 499 LYS B O 1
ATOM 8557 N N . LEU B 1 500 ? 3.102 56.562 21.703 1 65.94 500 LEU B N 1
ATOM 8558 C CA . LEU B 1 500 ? 2.098 57.25 22.5 1 65.94 500 LEU B CA 1
ATOM 8559 C C . LEU B 1 500 ? 2.484 57.25 23.969 1 65.94 500 LEU B C 1
ATOM 8561 O O . LEU B 1 500 ? 2.316 58.25 24.656 1 65.94 500 LEU B O 1
ATOM 8565 N N . ILE B 1 501 ? 3.027 56.125 24.406 1 64 501 ILE B N 1
ATOM 8566 C CA . ILE B 1 501 ? 3.471 56.031 25.797 1 64 501 ILE B CA 1
ATOM 8567 C C . ILE B 1 501 ? 4.656 56.969 26.016 1 64 501 ILE B C 1
ATOM 8569 O O . ILE B 1 501 ? 4.719 57.656 27.047 1 64 501 ILE B O 1
ATOM 8573 N N . GLU B 1 502 ? 5.422 57.062 25.078 1 72.81 502 GLU B N 1
ATOM 8574 C CA . GLU B 1 502 ? 6.578 57.969 25.188 1 72.81 502 GLU B CA 1
ATOM 8575 C C . GLU B 1 502 ? 6.148 59.438 25.188 1 72.81 502 GLU B C 1
ATOM 8577 O O . GLU B 1 502 ? 6.691 60.25 25.938 1 72.81 502 GLU B O 1
ATOM 8582 N N . ASN B 1 503 ? 5.168 59.688 24.406 1 68.75 503 ASN B N 1
ATOM 8583 C CA . ASN B 1 503 ? 4.641 61.062 24.359 1 68.75 503 ASN B CA 1
ATOM 8584 C C . ASN B 1 503 ? 3.926 61.406 25.656 1 68.75 503 ASN B C 1
ATOM 8586 O O . ASN B 1 503 ? 4.031 62.562 26.141 1 68.75 503 ASN B O 1
ATOM 8590 N N . PHE B 1 504 ? 3.367 60.469 26.266 1 62.34 504 PHE B N 1
ATOM 8591 C CA . PHE B 1 504 ? 2.688 60.688 27.531 1 62.34 504 PHE B CA 1
ATOM 8592 C C . PHE B 1 504 ? 3.693 60.906 28.656 1 62.34 504 PHE B C 1
ATOM 8594 O O . PHE B 1 504 ? 3.514 61.781 29.5 1 62.34 504 PHE B O 1
ATOM 8601 N N . ILE B 1 505 ? 4.68 60.219 28.641 1 66.19 505 ILE B N 1
ATOM 8602 C CA . ILE B 1 505 ? 5.727 60.344 29.656 1 66.19 505 ILE B CA 1
ATOM 8603 C C . ILE B 1 505 ? 6.449 61.688 29.469 1 66.19 505 ILE B C 1
ATOM 8605 O O . ILE B 1 505 ? 6.75 62.375 30.453 1 66.19 505 ILE B O 1
ATOM 8609 N N . ALA B 1 506 ? 6.52 62.094 28.297 1 73.38 506 ALA B N 1
ATOM 8610 C CA . ALA B 1 506 ? 7.172 63.375 28 1 73.38 506 ALA B CA 1
ATOM 8611 C C . ALA B 1 506 ? 6.293 64.562 28.422 1 73.38 506 ALA B C 1
ATOM 8613 O O . ALA B 1 506 ? 6.789 65.562 28.969 1 73.38 506 ALA B O 1
ATOM 8614 N N . ARG B 1 507 ? 5.078 64.438 28.312 1 66.69 507 ARG B N 1
ATOM 8615 C CA . ARG B 1 507 ? 4.145 65.5 28.719 1 66.69 507 ARG B CA 1
ATOM 8616 C C . ARG B 1 507 ? 4.027 65.562 30.234 1 66.69 507 ARG B C 1
ATOM 8618 O O . ARG B 1 507 ? 3.93 66.625 30.797 1 66.69 507 ARG B O 1
ATOM 8625 N N . ASP B 1 508 ? 4.16 64.438 30.844 1 63.12 508 ASP B N 1
ATOM 8626 C CA . ASP B 1 508 ? 4.102 64.438 32.281 1 63.12 508 ASP B CA 1
ATOM 8627 C C . ASP B 1 508 ? 5.371 65 32.906 1 63.12 508 ASP B C 1
ATOM 8629 O O . ASP B 1 508 ? 5.312 65.688 33.938 1 63.12 508 ASP B O 1
ATOM 8633 N N . LYS B 1 509 ? 6.383 64.812 32.281 1 72.62 509 LYS B N 1
ATOM 8634 C CA . LYS B 1 509 ? 7.637 65.438 32.75 1 72.62 509 LYS B CA 1
ATOM 8635 C C . LYS B 1 509 ? 7.641 66.938 32.531 1 72.62 509 LYS B C 1
ATOM 8637 O O . LYS B 1 509 ? 8.125 67.688 33.406 1 72.62 509 LYS B O 1
ATOM 8642 N N . GLN B 1 510 ? 6.988 67.312 31.562 1 70.94 510 GLN B N 1
ATOM 8643 C CA . GLN B 1 510 ? 6.902 68.75 31.312 1 70.94 510 GLN B CA 1
ATOM 8644 C C . GLN B 1 510 ? 5.926 69.438 32.25 1 70.94 510 GLN B C 1
ATOM 8646 O O . GLN B 1 510 ? 6.172 70.562 32.719 1 70.94 510 GLN B O 1
ATOM 8651 N N . ARG B 1 511 ? 4.945 68.812 32.719 1 65.25 511 ARG B N 1
ATOM 8652 C CA . ARG B 1 511 ? 3.984 69.312 33.656 1 65.25 511 ARG B CA 1
ATOM 8653 C C . ARG B 1 511 ? 4.582 69.312 35.062 1 65.25 511 ARG B C 1
ATOM 8655 O O . ARG B 1 511 ? 4.359 70.312 35.844 1 65.25 511 ARG B O 1
ATOM 8662 N N . SER B 1 512 ? 5.371 68.375 35.312 1 70.12 512 SER B N 1
ATOM 8663 C CA . SER B 1 512 ? 6.027 68.312 36.594 1 70.12 512 SER B CA 1
ATOM 8664 C C . SER B 1 512 ? 7.102 69.375 36.688 1 70.12 512 SER B C 1
ATOM 8666 O O . SER B 1 512 ? 7.266 70 37.75 1 70.12 512 SER B O 1
ATOM 8668 N N . TRP B 1 513 ? 7.652 69.75 35.594 1 72.06 513 TRP B N 1
ATOM 8669 C CA . TRP B 1 513 ? 8.648 70.812 35.562 1 72.06 513 TRP B CA 1
ATOM 8670 C C . TRP B 1 513 ? 7.98 72.188 35.656 1 72.06 513 TRP B C 1
ATOM 8672 O O . TRP B 1 513 ? 8.469 73.062 36.375 1 72.06 513 TRP B O 1
ATOM 8682 N N . SER B 1 514 ? 6.797 72.312 35.156 1 66.62 514 SER B N 1
ATOM 8683 C CA . SER B 1 514 ? 6.07 73.562 35.219 1 66.62 514 SER B CA 1
ATOM 8684 C C . SER B 1 514 ? 5.453 73.75 36.594 1 66.62 514 SER B C 1
ATOM 8686 O O . SER B 1 514 ? 5.438 74.875 37.094 1 66.62 514 SER B O 1
ATOM 8688 N N . GLU B 1 515 ? 5.148 72.75 37.25 1 66.69 515 GLU B N 1
ATOM 8689 C CA . GLU B 1 515 ? 4.613 72.875 38.594 1 66.69 515 GLU B CA 1
ATOM 8690 C C . GLU B 1 515 ? 5.719 73.188 39.594 1 66.69 515 GLU B C 1
ATOM 8692 O O . GLU B 1 515 ? 5.527 73.938 40.531 1 66.69 515 GLU B O 1
ATOM 8697 N N . THR B 1 516 ? 6.867 72.688 39.406 1 66.44 516 THR B N 1
ATOM 8698 C CA . THR B 1 516 ? 8 73 40.281 1 66.44 516 THR B CA 1
ATOM 8699 C C . THR B 1 516 ? 8.523 74.438 40.031 1 66.44 516 THR B C 1
ATOM 8701 O O . THR B 1 516 ? 8.914 75.062 41 1 66.44 516 THR B O 1
ATOM 8704 N N . ARG B 1 517 ? 8.289 75 38.906 1 62.66 517 ARG B N 1
ATOM 8705 C CA . ARG B 1 517 ? 8.656 76.375 38.625 1 62.66 517 ARG B CA 1
ATOM 8706 C C . ARG B 1 517 ? 7.617 77.375 39.219 1 62.66 517 ARG B C 1
ATOM 8708 O O . ARG B 1 517 ? 7.969 78.438 39.719 1 62.66 517 ARG B O 1
ATOM 8715 N N . ARG B 1 518 ? 6.41 76.938 39.281 1 61.19 518 ARG B N 1
ATOM 8716 C CA . ARG B 1 518 ? 5.379 77.812 39.875 1 61.19 518 ARG B CA 1
ATOM 8717 C C . ARG B 1 518 ? 5.48 77.812 41.406 1 61.19 518 ARG B C 1
ATOM 8719 O O . ARG B 1 518 ? 5.266 78.875 42.031 1 61.19 518 ARG B O 1
ATOM 8726 N N . LYS B 1 519 ? 5.957 76.812 42 1 61.03 519 LYS B N 1
ATOM 8727 C CA . LYS B 1 519 ? 6.18 76.75 43.438 1 61.03 519 LYS B CA 1
ATOM 8728 C C . LYS B 1 519 ? 7.414 77.562 43.812 1 61.03 519 LYS B C 1
ATOM 8730 O O . LYS B 1 519 ? 7.426 78.25 44.844 1 61.03 519 LYS B O 1
ATOM 8735 N N . ARG B 1 520 ? 8.359 77.75 42.938 1 59.72 520 ARG B N 1
ATOM 8736 C CA . ARG B 1 520 ? 9.531 78.562 43.25 1 59.72 520 ARG B CA 1
ATOM 8737 C C . ARG B 1 520 ? 9.234 80.062 43.031 1 59.72 520 ARG B C 1
ATOM 8739 O O . ARG B 1 520 ? 9.734 80.875 43.75 1 59.72 520 ARG B O 1
ATOM 8746 N N . SER B 1 521 ? 8.328 80.312 42.125 1 58.03 521 SER B N 1
ATOM 8747 C CA . SER B 1 521 ? 8 81.75 41.906 1 58.03 521 SER B CA 1
ATOM 8748 C C . SER B 1 521 ? 7.066 82.25 43 1 58.03 521 SER B C 1
ATOM 8750 O O . SER B 1 521 ? 7.148 83.438 43.375 1 58.03 521 SER B O 1
ATOM 8752 N N . ARG B 1 522 ? 6.234 81.5 43.656 1 54.81 522 ARG B N 1
ATOM 8753 C CA . ARG B 1 522 ? 5.438 82 44.781 1 54.81 522 ARG B CA 1
ATOM 8754 C C . ARG B 1 522 ? 6.289 82.125 46.062 1 54.81 522 ARG B C 1
ATOM 8756 O O . ARG B 1 522 ? 6.031 82.938 46.906 1 54.81 522 ARG B O 1
ATOM 8763 N N . ALA B 1 523 ? 7.387 81.375 46.25 1 53.75 523 ALA B N 1
ATOM 8764 C CA . ALA B 1 523 ? 8.234 81.5 47.406 1 53.75 523 ALA B CA 1
ATOM 8765 C C . ALA B 1 523 ? 9.133 82.688 47.344 1 53.75 523 ALA B C 1
ATOM 8767 O O . ALA B 1 523 ? 9.5 83.25 48.375 1 53.75 523 ALA B O 1
ATOM 8768 N N . ALA B 1 524 ? 9.414 83.25 46.188 1 50.88 524 ALA B N 1
ATOM 8769 C CA . ALA B 1 524 ? 10.258 84.438 46.125 1 50.88 524 ALA B CA 1
ATOM 8770 C C . ALA B 1 524 ? 9.469 85.688 46.5 1 50.88 524 ALA B C 1
ATOM 8772 O O . ALA B 1 524 ? 10.055 86.688 46.875 1 50.88 524 ALA B O 1
ATOM 8773 N N . SER B 1 525 ? 8.156 85.75 46.344 1 47.34 525 SER B N 1
ATOM 8774 C CA . SER B 1 525 ? 7.477 87 46.688 1 47.34 525 SER B CA 1
ATOM 8775 C C . SER B 1 525 ? 7.277 87.125 48.188 1 47.34 525 SER B C 1
ATOM 8777 O O . SER B 1 525 ? 6.949 88.188 48.688 1 47.34 525 SER B O 1
ATOM 8779 N N . PHE B 1 526 ? 7.246 86.062 49.062 1 41.88 526 PHE B N 1
ATOM 8780 C CA . PHE B 1 526 ? 6.934 86.25 50.469 1 41.88 526 PHE B CA 1
ATOM 8781 C C . PHE B 1 526 ? 8.172 86.625 51.25 1 41.88 526 PHE B C 1
ATOM 8783 O O . PHE B 1 526 ? 8.094 86.938 52.438 1 41.88 526 PHE B O 1
ATOM 8790 N N . SER B 1 527 ? 9.391 86.438 50.812 1 38.88 527 SER B N 1
ATOM 8791 C CA . SER B 1 527 ? 10.484 86.625 51.75 1 38.88 527 SER B CA 1
ATOM 8792 C C . SER B 1 527 ? 10.711 88.125 52.062 1 38.88 527 SER B C 1
ATOM 8794 O O . SER B 1 527 ? 11.664 88.5 52.75 1 38.88 527 SER B O 1
ATOM 8796 N N . GLN B 1 528 ? 10.078 89.062 51.406 1 35.84 528 GLN B N 1
ATOM 8797 C CA . GLN B 1 528 ? 10.625 90.375 51.719 1 35.84 528 GLN B CA 1
ATOM 8798 C C . GLN B 1 528 ? 10.305 90.75 53.188 1 35.84 528 GLN B C 1
ATOM 8800 O O . GLN B 1 528 ? 10.836 91.75 53.688 1 35.84 528 GLN B O 1
ATOM 8805 N N . PHE B 1 529 ? 9.156 90.375 53.75 1 34.34 529 PHE B N 1
ATOM 8806 C CA . PHE B 1 529 ? 8.836 91.188 54.906 1 34.34 529 PHE B CA 1
ATOM 8807 C C . PHE B 1 529 ? 9.711 90.812 56.094 1 34.34 529 PHE B C 1
ATOM 8809 O O . PHE B 1 529 ? 9.945 91.688 56.969 1 34.34 529 PHE B O 1
ATOM 8816 N N . ASN B 1 530 ? 9.82 89.562 56.5 1 29.98 530 ASN B N 1
ATOM 8817 C CA . ASN B 1 530 ? 10.023 89.312 57.906 1 29.98 530 ASN B CA 1
ATOM 8818 C C . ASN B 1 530 ? 11.477 89.5 58.312 1 29.98 530 ASN B C 1
ATOM 8820 O O . ASN B 1 530 ? 12.281 88.562 58.25 1 29.98 530 ASN B O 1
ATOM 8824 N N . ARG B 1 531 ? 12.203 90.5 58 1 28.61 531 ARG B N 1
ATOM 8825 C CA . ARG B 1 531 ? 13.625 90.562 58.312 1 28.61 531 ARG B CA 1
ATOM 8826 C C . ARG B 1 531 ? 13.836 90.562 59.844 1 28.61 531 ARG B C 1
ATOM 8828 O O . ARG B 1 531 ? 14.969 90.688 60.312 1 28.61 531 ARG B O 1
ATOM 8835 N N . SER B 1 532 ? 12.773 90.812 60.656 1 30.02 532 SER B N 1
ATOM 8836 C CA . SER B 1 532 ? 13.383 91.438 61.844 1 30.02 532 SER B CA 1
ATOM 8837 C C . SER B 1 532 ? 14.219 90.375 62.594 1 30.02 532 SER B C 1
ATOM 8839 O O . SER B 1 532 ? 15.391 90.625 62.906 1 30.02 532 SER B O 1
ATOM 8841 N N . ARG B 1 533 ? 13.648 89.812 63.781 1 30.27 533 ARG B N 1
ATOM 8842 C CA . ARG B 1 533 ? 14.281 89.688 65.062 1 30.27 533 ARG B CA 1
ATOM 8843 C C . ARG B 1 533 ? 15.039 88.375 65.188 1 30.27 533 ARG B C 1
ATOM 8845 O O . ARG B 1 533 ? 14.43 87.312 65.25 1 30.27 533 ARG B O 1
ATOM 8852 N N . ARG B 1 534 ? 16.125 88.125 64.5 1 28.14 534 ARG B N 1
ATOM 8853 C CA . ARG B 1 534 ? 16.891 86.938 64.438 1 28.14 534 ARG B CA 1
ATOM 8854 C C . ARG B 1 534 ? 17.516 86.625 65.812 1 28.14 534 ARG B C 1
ATOM 8856 O O . ARG B 1 534 ? 18.422 87.312 66.25 1 28.14 534 ARG B O 1
ATOM 8863 N N . GLY B 1 535 ? 16.578 86.312 66.812 1 26.05 535 GLY B N 1
ATOM 8864 C CA . GLY B 1 535 ? 17.188 85.938 68.125 1 26.05 535 GLY B CA 1
ATOM 8865 C C . GLY B 1 535 ? 18.203 84.812 68 1 26.05 535 GLY B C 1
ATOM 8866 O O . GLY B 1 535 ? 18.203 84.062 67 1 26.05 535 GLY B O 1
ATOM 8867 N N . SER B 1 536 ? 19.344 84.875 68.688 1 27.78 536 SER B N 1
ATOM 8868 C CA . SER B 1 536 ? 20.688 84.312 68.812 1 27.78 536 SER B CA 1
ATOM 8869 C C . SER B 1 536 ? 20.625 82.875 69.312 1 27.78 536 SER B C 1
ATOM 8871 O O . SER B 1 536 ? 21.656 82.25 69.562 1 27.78 536 SER B O 1
ATOM 8873 N N . PHE B 1 537 ? 19.547 82.062 69.062 1 25.45 537 PHE B N 1
ATOM 8874 C CA . PHE B 1 537 ? 19.641 80.812 69.938 1 25.45 537 PHE B CA 1
ATOM 8875 C C . PHE B 1 537 ? 20.859 80 69.5 1 25.45 537 PHE B C 1
ATOM 8877 O O . PHE B 1 537 ? 21.125 79.812 68.312 1 25.45 537 PHE B O 1
ATOM 8884 N N . THR B 1 538 ? 21.859 79.875 70.438 1 26.02 538 THR B N 1
ATOM 8885 C CA . THR B 1 538 ? 23.172 79.25 70.625 1 26.02 538 THR B CA 1
ATOM 8886 C C . THR B 1 538 ? 23.062 77.688 70.438 1 26.02 538 THR B C 1
ATOM 8888 O O . THR B 1 538 ? 22.344 77.062 71.188 1 26.02 538 THR B O 1
ATOM 8891 N N . SER B 1 539 ? 22.797 77.188 69.312 1 24.14 539 SER B N 1
ATOM 8892 C CA . SER B 1 539 ? 22.75 75.75 69.062 1 24.14 539 SER B CA 1
ATOM 8893 C C . SER B 1 539 ? 24.078 75.062 69.438 1 24.14 539 SER B C 1
ATOM 8895 O O . SER B 1 539 ? 25.141 75.562 69 1 24.14 539 SER B O 1
ATOM 8897 N N . LEU B 1 540 ? 24.156 74.375 70.562 1 25.55 540 LEU B N 1
ATOM 8898 C CA . LEU B 1 540 ? 25.188 73.5 71.125 1 25.55 540 LEU B CA 1
ATOM 8899 C C . LEU B 1 540 ? 25.609 72.438 70.188 1 25.55 540 LEU B C 1
ATOM 8901 O O . LEU B 1 540 ? 24.766 71.688 69.625 1 25.55 540 LEU B O 1
ATOM 8905 N N . SER B 1 541 ? 26.75 72.5 69.562 1 23.64 541 SER B N 1
ATOM 8906 C CA . SER B 1 541 ? 27.562 71.75 68.625 1 23.64 541 SER B CA 1
ATOM 8907 C C . SER B 1 541 ? 27.953 70.375 69.188 1 23.64 541 SER B C 1
ATOM 8909 O O . SER B 1 541 ? 28.953 70.312 69.875 1 23.64 541 SER B O 1
ATOM 8911 N N . SER B 1 542 ? 26.969 69.625 69.812 1 24.58 542 SER B N 1
ATOM 8912 C CA . SER B 1 542 ? 27.609 68.438 70.25 1 24.58 542 SER B CA 1
ATOM 8913 C C . SER B 1 542 ? 28.344 67.688 69.125 1 24.58 542 SER B C 1
ATOM 8915 O O . SER B 1 542 ? 27.875 67.688 68 1 24.58 542 SER B O 1
ATOM 8917 N N . LYS B 1 543 ? 29.719 67.312 69.375 1 26.61 543 LYS B N 1
ATOM 8918 C CA . LYS B 1 543 ? 30.938 66.688 68.875 1 26.61 543 LYS B CA 1
ATOM 8919 C C . LYS B 1 543 ? 30.703 65.25 68.5 1 26.61 543 LYS B C 1
ATOM 8921 O O . LYS B 1 543 ? 31.672 64.5 68.312 1 26.61 543 LYS B O 1
ATOM 8926 N N . HIS B 1 544 ? 29.484 64.812 68.125 1 23.28 544 HIS B N 1
ATOM 8927 C CA . HIS B 1 544 ? 29.672 63.375 68 1 23.28 544 HIS B CA 1
ATOM 8928 C C . HIS B 1 544 ? 30.672 63.062 66.875 1 23.28 544 HIS B C 1
ATOM 8930 O O . HIS B 1 544 ? 30.797 63.781 65.938 1 23.28 544 HIS B O 1
ATOM 8936 N N . SER B 1 545 ? 31.422 61.906 67.062 1 23.81 545 SER B N 1
ATOM 8937 C CA . SER B 1 545 ? 32.531 61.125 66.562 1 23.81 545 SER B CA 1
ATOM 8938 C C . SER B 1 545 ? 32.281 60.719 65.125 1 23.81 545 SER B C 1
ATOM 8940 O O . SER B 1 545 ? 31.156 60.406 64.688 1 23.81 545 SER B O 1
ATOM 8942 N N . ASP B 1 546 ? 33.188 61 64.125 1 20.05 546 ASP B N 1
ATOM 8943 C CA . ASP B 1 546 ? 33.531 60.719 62.75 1 20.05 546 ASP B CA 1
ATOM 8944 C C . ASP B 1 546 ? 33.531 59.219 62.469 1 20.05 546 ASP B C 1
ATOM 8946 O O . ASP B 1 546 ? 33.625 58.406 63.406 1 20.05 546 ASP B O 1
ATOM 8950 N N . VAL B 1 547 ? 33.938 58.875 61.312 1 19.66 547 VAL B N 1
ATOM 8951 C CA . VAL B 1 547 ? 35.125 58.031 61.219 1 19.66 547 VAL B CA 1
ATOM 8952 C C . VAL B 1 547 ? 36.281 58.688 61.969 1 19.66 547 VAL B C 1
ATOM 8954 O O . VAL B 1 547 ? 36.406 59.906 62 1 19.66 547 VAL B O 1
#

Sequence (1094 aa):
MATMFLENWKRLQMRLCYFWDLTGLEEEEEHPRPEYETKLLQKKSRTENTKIVSQDEEEEEKLTWRDRTPGYLVNCASILFMISLTFSIVVGVIAYRITTAAALSMSTNGSTKSNVRVTVTATAVIINLVVILILDEIYGVVAKKLTEMEVPKTEKTFEERLILKAFLLKFVNSYAPIFYVAFFKGRFVGRPGQYVYMFAGYRMEECAPGGCLMELCIQLSIIMLGKQLIQNNIFEIGVPKLKKLFRKLKDERPEKKESPSDASKQPQQWELDYVLEPFTGLTPEYMEMIIQFGFVTLFVASFPLAPVFALLNNVIEVRLDAKKFVAELRRPDTVRAKDIGIWFNILSGIGKFSVIINAFVISVTSDFIPRLVYQYAYSHNGTMHGFINHTLSYFNVSDFKSGTQPEHSPFEEEVSFCRFKDYREPPWSENPYEFSKQYWSVLSARLAFVIIFQNLVMFLSVLVDWMIPDIPKDISEQIKKEKSVLVDFFLKEEHEKLKLIENFIARDKQRSWSETRRKRSRAASFSQFNRSRRGSFTSLSSKHSDVMATMFLENWKRLQMRLCYFWDLTGLEEEEEHPRPEYETKLLQKKSRTENTKIVSQDEEEEEKLTWRDRTPGYLVNCASILFMISLTFSIVVGVIAYRITTAAALSMSTNGSTKSNVRVTVTATAVIINLVVILILDEIYGVVAKKLTEMEVPKTEKTFEERLILKAFLLKFVNSYAPIFYVAFFKGRFVGRPGQYVYMFAGYRMEECAPGGCLMELCIQLSIIMLGKQLIQNNIFEIGVPKLKKLFRKLKDERPEKKESPSDASKQPQQWELDYVLEPFTGLTPEYMEMIIQFGFVTLFVASFPLAPVFALLNNVIEVRLDAKKFVAELRRPDTVRAKDIGIWFNILSGIGKFSVIINAFVISVTSDFIPRLVYQYAYSHNGTMHGFINHTLSYFNVSDFKSGTQPEHSPFEEEVSFCRFKDYREPPWSENPYEFSKQYWSVLSARLAFVIIFQNLVMFLSVLVDWMIPDIPKDISEQIKKEKSVLVDFFLKEEHEKLKLIENFIARDKQRSWSETRRKRSRAASFSQFNRSRRGSFTSLSSKHSDV